Protein AF-A0A6L8DS30-F1 (afdb_monomer_lite)

Secondary structure (DSSP, 8-state):
-HHHHHHHHHHH---TT-EEEETT-TTSHHHHHHHHHHHHHH-SS-HHHHHHHHH-EEEEEESSHHHHHHHHHHHHHTT-SS-EEEES-GGGSPPPS-HHHH-EEEEEE-PPTT-B-SS-SS--TT-----SS--TT--SS---BHHHHHHHHHHHTEEEEEEEEEEEEHHHHH--THHHHHHHHHHHHSEEEEEEEPPTTTTTTT----EEEEEEESSSPPSEEEEEEE-HHHHHHHH---TT-HHHHHHHHHHHHHHH-S--SS----TTEEEEEEEHHHHHHTTS-------SHHHHHHHHHHHHHH-TT-EEEEHHHHEEEEEPBP--GGGEEEGGG--TT--BEE-GGGEETTEEPPP-EEE-S-SS----GGGB--TTPEEEE-EES---EEE-BTTTB-TT-EEBTTEEEEEE-TT--HHHHHHHHHSHHHHHHHHHH-B-SSSEE--HHHHTT-EEEE--HHHHHHHHHTSSSTT--HHHHHHHHHTT----HHHHHHHSHHHHHHHTT-----S-HHHHHHHHHHHHHHHHHHT-SSS---SGGGG-HHHHHHHHHHHHHHHHHTTGGGS-TTHHHHHHHHHHHHHHHHHHHHHTT--SHHHHHHHHHHHHHHHHHHHHHHHHHH---EEEEEESSEEEBTSEEEEEEEEEE-SSS-EEEEEEEEES-S-EEEEEEE-TT-EEEEEEEEEB-S--SEEEEEEEEEEE-TTS-EEEEEEEEEEEEE-TTGGG--------S--S-PPP--GGG--S-HHHHHHHHHHHHS-SS---------TTSSHHHHHHHHTSTTTSTTEEEEEEEGGGS---TTSSS--HHHHHHHHHHHHHHHHHHTT-----TTSPPPPTTS-HHHHHHHHHHHHTTSS-HHHHHHHHHHHHHHHHTTSEEEEEEE-THHHHHHHHTTSS-TTHHHHHHHHHH-

Radius of gyration: 47.08 Å; chains: 1; bounding box: 77×76×149 Å

pLDDT: mean 82.2, std 13.87, range [33.72, 98.19]

Sequence (938 aa):
PVPVADLMVELANPGPGEKVYDPCFGFGGLLVRIARRIQAAAQTDSLAAWGDMQRTGLFGVERDRVSYAIGLCRVLLAGIESPGLALGNALDRALPDSRLSDGFDCVLAVPPWGRKTPHAYRGEPGSTEKTSGGSHGQFVIPSRDTENLFLQHVMANLCPGGRAVVALTDSRLYRSGADRQVRKALLSSYCVDAVVSLPAGAFAPYTNLQASLLLFRYHEPCPNVRFVKISPTAWERVSADGSGNRRRGDLLRSLAALIRRHELTNGTVPQDVEAWDVAVQDLAGRDYELVAKQTGGQALQAELERIVAADASMRIERLDDVAEVHKGLRYERRFTTGTRSAPSNVPGLLRVGDIRDTGIGTPSLYLNGEGKVRPKEDDVLRAGDVVITTSGVVGRVGLISDVGGGVGSLATGNMAIVRARQGLTPHFVAALLRSPTYQNWLSGHARGAIVRHLSIRTLRSVPIPVPPVPVQDRVIGELDGPRGDGLAALARLLGGTATTPLAVWLETPFVARLAAGRPGEESDRIGALSAAAEALLSLVAQSGRGTELASPEASDQRIGTWLEAAHQAASALDGVASIPRGAGRLAVIEVARLRLNEAQHTLDAAEGATVKRLRSFTRAVMRLAEEEVRAMQESVTVGVSVEPAHVVVGIESEVRLRLTNSSAVPLRDLVVETRPAVGNGRIAYLSEGATCDVPLTVRAHDATRALRMVVSWQAHRLDGTAVENEQAIELHVRSTREAVRSGDLGASPYIVGSPVDRQEMFFGRADVIERIQRQVGASTHANVILLEGNRRTGKTSILRQLGNPDALPGWITVDCSLQDAEGEGQKGGISTRNFYRLLARRTGWSLYDAGVETWFPQLPDRTPDRPFKLSFLRALDRAFADEHPFETFEVYMAAAIQAASPRRVLLMLDEFDKLQEGIEAGVTSPQAPENIRHLLQN

Foldseek 3Di:
DQLVLLLQCLLLQDEFQFAEEEAACFLQSSVLNNLVSHVVRLPDPDPVSVVSNLNHAAAYEHADPVRQVNSVVSNVVSVNPDHRYDHHHSLQDDQDPALAPQAGQEYEYEWDAPAFAPAWQDDDPPDPDPDPDTNSHRAPQTGRGRLLSVLSSNVRRHHAFHKYKYKDFLCLQQDDGSSLVSLVVCQQQKAFLEKEWDQQCLPPPVDRGTIIITMITRYGHDQKYKYKYADPVNVCLLPDDDPPDVSNVVSSNLVSCVSRDPDDPDRDDDPRMDMDIDGQVVCVLLSSRRDRFDQLVVVVVVLVVLLCVLPVVKDKDFLVVFKPKAAFDEDDPVQKDFPVLAPPPWAAEQDPVQQDLQAGHEHGMTGNPPDPTDDDPVQFDAQLKWKFFFKAQGQRIHGDHPVRDRGRHGYYRRIMIIHGDPQDGSLLVRLQSLAPSNSSNRQRSWDDDRMTGRDSSSSRGDIDIRDGPVLSVQLNVPAPPSNGRSSVSSSCVRNPPVPLLLNVLCPDPLLVCQLVLNDDPPPPLLVNLQVQLVSLCVSVVVQDDDDPSPDVVVVLVLVVQLSVLQNQLSVLSHCLVVDPLAPSSLVSLVSSLVSLVSSLVSLPPDDDPSSSSSNSNSVSSNVSSVVVNVVLQVPWDKDWDKPPLADEAADWDKIKTKIFGQGSFKWAFKWKAKVVGQDIDTDGIAGHRGIDIGIGTDHHHDQDQKDKMKMKIWTATPVRDIDIDIDIGIRGYDYPPPVPDDDDDDDDDQADDDADQDPVPDDDCVVVLVVVQCVVPDPDLPLDDDDDDDPRNRPVNSLSVCCDCVSHPLEQEQDQELVPFDADPPAAAHAQLSVLLSSLLSLQVSCVVVVFHFAQPVDDDDDPPDDRSVSRNVRSCVLSPDPCNLVSSLSRVVRSQVRSPPGGYHYDYPDCVRQVSCVVRVRYDPCVVVSVVVSSND

Structure (mmCIF, N/CA/C/O backbone):
data_AF-A0A6L8DS30-F1
#
_entry.id   AF-A0A6L8DS30-F1
#
loop_
_atom_site.group_PDB
_atom_site.id
_atom_site.type_symbol
_atom_site.label_atom_id
_atom_site.label_alt_id
_atom_site.label_comp_id
_atom_site.label_asym_id
_atom_site.label_entity_id
_atom_site.label_seq_id
_atom_site.pdbx_PDB_ins_code
_atom_site.Cartn_x
_atom_site.Cartn_y
_atom_site.Cartn_z
_atom_site.occupancy
_atom_site.B_iso_or_equiv
_atom_site.auth_seq_id
_atom_site.auth_comp_id
_atom_site.auth_asym_id
_atom_site.auth_atom_id
_atom_site.pdbx_PDB_model_num
ATOM 1 N N . PRO A 1 1 ? 26.486 0.287 -23.763 1.00 88.75 1 PRO A N 1
ATOM 2 C CA . PRO A 1 1 ? 27.167 -0.082 -22.495 1.00 88.75 1 PRO A CA 1
ATOM 3 C C . PRO A 1 1 ? 27.360 -1.596 -22.398 1.00 88.75 1 PRO A C 1
ATOM 5 O O . PRO A 1 1 ? 26.586 -2.334 -23.003 1.00 88.75 1 PRO A O 1
ATOM 8 N N . VAL A 1 2 ? 28.365 -2.048 -21.644 1.00 89.25 2 VAL A N 1
ATOM 9 C CA . VAL A 1 2 ? 28.693 -3.475 -21.490 1.00 89.25 2 VAL A CA 1
ATOM 10 C C . VAL A 1 2 ? 27.540 -4.300 -20.891 1.00 89.25 2 VAL A C 1
ATOM 12 O O . VAL A 1 2 ? 27.145 -5.261 -21.550 1.00 89.25 2 VAL A O 1
ATOM 15 N N . PRO A 1 3 ? 26.940 -3.927 -19.742 1.00 89.56 3 PRO A N 1
ATOM 16 C CA . PRO A 1 3 ? 25.871 -4.725 -19.131 1.00 89.56 3 PRO A CA 1
ATOM 17 C C . PRO A 1 3 ? 24.619 -4.843 -20.004 1.00 89.56 3 PRO A C 1
ATOM 19 O O . PRO A 1 3 ? 24.019 -5.910 -20.084 1.00 89.56 3 PRO A O 1
ATOM 22 N N . VAL A 1 4 ? 24.269 -3.770 -20.722 1.00 92.50 4 VAL A N 1
ATOM 23 C CA . VAL A 1 4 ? 23.162 -3.774 -21.692 1.00 92.50 4 VAL A CA 1
ATOM 24 C C . VAL A 1 4 ? 23.436 -4.758 -22.825 1.00 92.50 4 VAL A C 1
ATOM 26 O O . VAL A 1 4 ? 22.573 -5.565 -23.148 1.00 92.50 4 VAL A O 1
ATOM 29 N N . ALA A 1 5 ? 24.635 -4.716 -23.412 1.00 93.38 5 ALA A N 1
ATOM 30 C CA . ALA A 1 5 ? 24.988 -5.608 -24.510 1.00 93.38 5 ALA A CA 1
ATOM 31 C C . ALA A 1 5 ? 25.017 -7.081 -24.063 1.00 93.38 5 ALA A C 1
ATOM 33 O O . ALA A 1 5 ? 24.558 -7.941 -24.804 1.00 93.38 5 ALA A O 1
ATOM 34 N N . ASP A 1 6 ? 25.486 -7.365 -22.843 1.00 91.31 6 ASP A N 1
ATOM 35 C CA . ASP A 1 6 ? 25.425 -8.711 -22.256 1.00 91.31 6 ASP A CA 1
ATOM 36 C C . ASP A 1 6 ? 23.990 -9.213 -22.099 1.00 91.31 6 ASP A C 1
ATOM 38 O O . ASP A 1 6 ? 23.677 -10.325 -22.517 1.00 91.31 6 ASP A O 1
ATOM 42 N N . LEU A 1 7 ? 23.101 -8.379 -21.554 1.00 91.81 7 LEU A N 1
ATOM 43 C CA . LEU A 1 7 ? 21.691 -8.730 -21.422 1.00 91.81 7 LEU A CA 1
ATOM 44 C C . LEU A 1 7 ? 21.035 -8.941 -22.792 1.00 91.81 7 LEU A C 1
ATOM 46 O O . LEU A 1 7 ? 20.341 -9.933 -22.981 1.00 91.81 7 LEU A O 1
ATOM 50 N N . MET A 1 8 ? 21.279 -8.056 -23.763 1.00 95.38 8 MET A N 1
ATOM 51 C CA . MET A 1 8 ? 20.745 -8.204 -25.120 1.00 95.38 8 MET A CA 1
ATOM 52 C C . MET A 1 8 ? 21.190 -9.517 -25.772 1.00 95.38 8 MET A C 1
ATOM 54 O O . MET A 1 8 ? 20.366 -10.196 -26.377 1.00 95.38 8 MET A O 1
ATOM 58 N N . VAL A 1 9 ? 22.465 -9.895 -25.628 1.00 94.12 9 VAL A N 1
ATOM 59 C CA . VAL A 1 9 ? 23.006 -11.144 -26.184 1.00 94.12 9 VAL A CA 1
ATOM 60 C C . VAL A 1 9 ? 22.446 -12.372 -25.473 1.00 94.12 9 VAL A C 1
ATOM 62 O O . VAL A 1 9 ? 22.110 -13.340 -26.145 1.00 94.12 9 VAL A O 1
ATOM 65 N N . GLU A 1 10 ? 22.283 -12.351 -24.150 1.00 91.62 10 GLU A N 1
ATOM 66 C CA . GLU A 1 10 ? 21.657 -13.469 -23.428 1.00 91.62 10 GLU A CA 1
ATOM 67 C C . GLU A 1 10 ? 20.163 -13.622 -23.751 1.00 91.62 10 GLU A C 1
ATOM 69 O O . GLU A 1 10 ? 19.659 -14.744 -23.833 1.00 91.62 10 GLU A O 1
ATOM 74 N N . LEU A 1 11 ? 19.456 -12.513 -23.988 1.00 91.94 11 LEU A N 1
ATOM 75 C CA . LEU A 1 11 ? 18.056 -12.522 -24.417 1.00 91.94 11 LEU A CA 1
ATOM 76 C C . LEU A 1 11 ? 17.896 -13.033 -25.844 1.00 91.94 11 LEU A C 1
ATOM 78 O O . LEU A 1 11 ? 17.032 -13.868 -26.108 1.00 91.94 11 LEU A O 1
ATOM 82 N N . ALA A 1 12 ? 18.752 -12.556 -26.744 1.00 92.81 12 ALA A N 1
ATOM 83 C CA . ALA A 1 12 ? 18.797 -13.026 -28.114 1.00 92.81 12 ALA A CA 1
ATOM 84 C C . ALA A 1 12 ? 19.271 -14.480 -28.183 1.00 92.81 12 ALA A C 1
ATOM 86 O O . ALA A 1 12 ? 18.795 -15.224 -29.018 1.00 92.81 12 ALA A O 1
ATOM 87 N N . ASN A 1 13 ? 20.170 -14.925 -27.305 1.00 91.12 13 ASN A N 1
ATOM 88 C CA . ASN A 1 13 ? 20.714 -16.284 -27.292 1.00 91.12 13 ASN A CA 1
ATOM 89 C C . ASN A 1 13 ? 21.159 -16.769 -28.691 1.00 91.12 13 ASN A C 1
ATOM 91 O O . ASN A 1 13 ? 20.614 -17.765 -29.169 1.00 91.12 13 ASN A O 1
ATOM 95 N N . PRO A 1 14 ? 22.067 -16.057 -29.388 1.00 91.50 14 PRO A N 1
ATOM 96 C CA . PRO A 1 14 ? 22.549 -16.474 -30.703 1.00 91.50 14 PRO A CA 1
ATOM 97 C C . PRO A 1 14 ? 23.284 -17.819 -30.613 1.00 91.50 14 PRO A C 1
ATOM 99 O O . PRO A 1 14 ? 24.037 -18.056 -29.660 1.00 91.50 14 PRO A O 1
ATOM 102 N N . GLY A 1 15 ? 23.044 -18.691 -31.588 1.00 86.81 15 GLY A N 1
ATOM 103 C CA . GLY A 1 15 ? 23.588 -20.044 -31.664 1.00 86.81 15 GLY A CA 1
ATOM 104 C C . GLY A 1 15 ? 24.533 -20.264 -32.853 1.00 86.81 15 GLY A C 1
ATOM 105 O O . GLY A 1 15 ? 24.558 -19.454 -33.781 1.00 86.81 15 GLY A O 1
ATOM 106 N N . PRO A 1 16 ? 25.317 -21.358 -32.839 1.00 85.94 16 PRO A N 1
ATOM 107 C CA . PRO A 1 16 ? 26.099 -21.784 -33.998 1.00 85.94 16 PRO A CA 1
ATOM 108 C C . PRO A 1 16 ? 25.203 -22.062 -35.217 1.00 85.94 16 PRO A C 1
ATOM 110 O O . PRO A 1 16 ? 24.123 -22.628 -35.076 1.00 85.94 16 PRO A O 1
ATOM 113 N N . GLY A 1 17 ? 25.660 -21.668 -36.405 1.00 86.12 17 GLY A N 1
ATOM 114 C CA . GLY A 1 17 ? 24.971 -21.858 -37.686 1.00 86.12 17 GLY A CA 1
ATOM 115 C C . GLY A 1 17 ? 23.970 -20.757 -38.059 1.00 86.12 17 GLY A C 1
ATOM 116 O O . GLY A 1 17 ? 23.513 -20.727 -39.198 1.00 86.12 17 GLY A O 1
ATOM 117 N N . GLU A 1 18 ? 23.653 -19.833 -37.148 1.00 91.38 18 GLU A N 1
ATOM 118 C CA . GLU A 1 18 ? 22.703 -18.741 -37.398 1.00 91.38 18 GLU A CA 1
ATOM 119 C C . GLU A 1 18 ? 23.333 -17.571 -38.178 1.00 91.38 18 GLU A C 1
ATOM 121 O O . GLU A 1 18 ? 24.512 -17.238 -38.010 1.00 91.38 18 GLU A O 1
ATOM 126 N N . LYS A 1 19 ? 22.526 -16.881 -38.994 1.00 94.25 19 LYS A N 1
ATOM 127 C CA . LYS A 1 19 ? 22.856 -15.566 -39.554 1.00 94.25 19 LYS A CA 1
ATOM 128 C C . LYS A 1 19 ? 22.474 -14.478 -38.548 1.00 94.25 19 LYS A C 1
ATOM 130 O O . LYS A 1 19 ? 21.291 -14.215 -38.321 1.00 94.25 19 LYS A O 1
ATOM 135 N N . VAL A 1 20 ? 23.474 -13.819 -37.967 1.00 95.88 20 VAL A N 1
ATOM 136 C CA . VAL A 1 20 ? 23.291 -12.775 -36.949 1.00 95.88 20 VAL A CA 1
ATOM 137 C C . VAL A 1 20 ? 23.636 -11.400 -37.514 1.00 95.88 20 VAL A C 1
ATOM 139 O O . VAL A 1 20 ? 24.689 -11.235 -38.124 1.00 95.88 20 VAL A O 1
ATOM 142 N N . TYR A 1 21 ? 22.782 -10.401 -37.293 1.00 97.00 21 TYR A N 1
ATOM 143 C CA . TYR A 1 21 ? 22.909 -9.072 -37.898 1.00 97.00 21 TYR A CA 1
ATOM 144 C C . TYR A 1 21 ? 22.807 -7.918 -36.893 1.00 97.00 21 TYR A C 1
ATOM 146 O O . TYR A 1 21 ? 21.920 -7.901 -36.040 1.00 97.00 21 TYR A O 1
ATOM 154 N N . ASP A 1 22 ? 23.687 -6.921 -37.037 1.00 97.62 22 ASP A N 1
ATOM 155 C CA . ASP A 1 22 ? 23.589 -5.612 -36.375 1.00 97.62 22 ASP A CA 1
ATOM 156 C C . ASP A 1 22 ? 23.603 -4.469 -37.420 1.00 97.62 22 ASP A C 1
ATOM 158 O O . ASP A 1 22 ? 24.645 -4.183 -38.026 1.00 97.62 22 ASP A O 1
ATOM 162 N N . PRO A 1 23 ? 22.466 -3.787 -37.666 1.00 96.19 23 PRO A N 1
ATOM 163 C CA . PRO A 1 23 ? 22.357 -2.744 -38.687 1.00 96.19 23 PRO A CA 1
ATOM 164 C C . PRO A 1 23 ? 23.075 -1.434 -38.327 1.00 96.19 23 PRO A C 1
ATOM 166 O O . PRO A 1 23 ? 23.103 -0.517 -39.147 1.00 96.19 23 PRO A O 1
ATOM 169 N N . CYS A 1 24 ? 23.603 -1.301 -37.111 1.00 95.31 24 CYS A N 1
ATOM 170 C CA . CYS A 1 24 ? 24.229 -0.077 -36.620 1.00 95.31 24 CYS A CA 1
ATOM 171 C C . CYS A 1 24 ? 25.303 -0.400 -35.571 1.00 95.31 24 CYS A C 1
ATOM 173 O O . CYS A 1 24 ? 25.217 0.035 -34.419 1.00 95.31 24 CYS A O 1
ATOM 175 N N . PHE A 1 25 ? 26.310 -1.183 -35.965 1.00 95.88 25 PHE A N 1
ATOM 176 C CA . PHE A 1 25 ? 27.198 -1.842 -35.002 1.00 95.88 25 PHE A CA 1
ATOM 177 C C . PHE A 1 25 ? 28.193 -0.920 -34.281 1.00 95.88 25 PHE A C 1
ATOM 179 O O . PHE A 1 25 ? 28.847 -1.351 -33.320 1.00 95.88 25 PHE A O 1
ATOM 186 N N . GLY A 1 26 ? 28.349 0.336 -34.711 1.00 94.44 26 GLY A N 1
ATOM 187 C CA . GLY A 1 26 ? 29.249 1.306 -34.094 1.00 94.44 26 GLY A CA 1
ATOM 188 C C . GLY A 1 26 ? 30.682 0.786 -34.029 1.00 94.44 26 GLY A C 1
ATOM 189 O O . GLY A 1 26 ? 31.257 0.347 -35.016 1.00 94.44 26 GLY A O 1
ATOM 190 N N . PHE A 1 27 ? 31.265 0.779 -32.829 1.00 94.69 27 PHE A N 1
ATOM 191 C CA . PHE A 1 27 ? 32.606 0.232 -32.592 1.00 94.69 27 PHE A CA 1
ATOM 192 C C . PHE A 1 27 ? 32.640 -1.305 -32.435 1.00 94.69 27 PHE A C 1
ATOM 194 O O . PHE A 1 27 ? 33.580 -1.830 -31.838 1.00 94.69 27 PHE A O 1
ATOM 201 N N . GLY A 1 28 ? 31.599 -2.037 -32.842 1.00 93.69 28 GLY A N 1
ATOM 202 C CA . GLY A 1 28 ? 31.545 -3.507 -32.817 1.00 93.69 28 GLY A CA 1
ATOM 203 C C . GLY A 1 28 ? 31.420 -4.140 -31.425 1.00 93.69 28 GLY A C 1
ATOM 204 O O . GLY A 1 28 ? 31.635 -5.338 -31.268 1.00 93.69 28 GLY A O 1
ATOM 205 N N . GLY A 1 29 ? 31.084 -3.365 -30.389 1.00 92.75 29 GLY A N 1
ATOM 206 C CA . GLY A 1 29 ? 31.025 -3.871 -29.010 1.00 92.75 29 GLY A CA 1
ATOM 207 C C . GLY A 1 29 ? 29.966 -4.960 -28.791 1.00 92.75 29 GLY A C 1
ATOM 208 O O . GLY A 1 29 ? 30.199 -5.888 -28.017 1.00 92.75 29 GLY A O 1
ATOM 209 N N . LEU A 1 30 ? 28.824 -4.859 -29.479 1.00 94.81 30 LEU A N 1
ATOM 210 C CA . LEU A 1 30 ? 27.757 -5.862 -29.444 1.00 94.81 30 LEU A CA 1
ATOM 211 C C . LEU A 1 30 ? 28.148 -7.113 -30.244 1.00 94.81 30 LEU A C 1
ATOM 213 O O . LEU A 1 30 ? 28.069 -8.221 -29.718 1.00 94.81 30 LEU A O 1
ATOM 217 N N . LEU A 1 31 ? 28.683 -6.924 -31.455 1.00 94.75 31 LEU A N 1
ATOM 218 C CA . LEU A 1 31 ? 29.189 -7.996 -32.321 1.00 94.75 31 LEU A CA 1
ATOM 219 C C . LEU A 1 31 ? 30.253 -8.870 -31.640 1.00 94.75 31 LEU A C 1
ATOM 221 O O . LEU A 1 31 ? 30.187 -10.092 -31.724 1.00 94.75 31 LEU A O 1
ATOM 225 N N . VAL A 1 32 ? 31.191 -8.277 -30.894 1.00 94.25 32 VAL A N 1
ATOM 226 C CA . VAL A 1 32 ? 32.193 -9.042 -30.124 1.00 94.25 32 VAL A CA 1
ATOM 227 C C . VAL A 1 32 ? 31.543 -9.939 -29.067 1.00 94.25 32 VAL A C 1
ATOM 229 O O . VAL A 1 32 ? 32.004 -11.054 -28.829 1.00 94.25 32 VAL A O 1
ATOM 232 N N . ARG A 1 33 ? 30.481 -9.473 -28.402 1.00 92.94 33 ARG A N 1
ATOM 233 C CA . ARG A 1 33 ? 29.777 -10.271 -27.384 1.00 92.94 33 ARG A CA 1
ATOM 234 C C . ARG A 1 33 ? 28.965 -11.394 -28.009 1.00 92.94 33 ARG A C 1
ATOM 236 O O . ARG A 1 33 ? 28.977 -12.497 -27.474 1.00 92.94 33 ARG A O 1
ATOM 243 N N . ILE A 1 34 ? 28.336 -11.127 -29.153 1.00 93.06 34 ILE A N 1
ATOM 244 C CA . ILE A 1 34 ? 27.679 -12.145 -29.978 1.00 93.06 34 ILE A CA 1
ATOM 245 C C . ILE A 1 34 ? 28.692 -13.237 -30.347 1.00 93.06 34 ILE A C 1
ATOM 247 O O . ILE A 1 34 ? 28.461 -14.400 -30.031 1.00 93.06 34 ILE A O 1
ATOM 251 N N . ALA A 1 35 ? 29.847 -12.861 -30.908 1.00 90.69 35 ALA A N 1
ATOM 252 C CA . ALA A 1 35 ? 30.904 -13.800 -31.285 1.00 90.69 35 ALA A CA 1
ATOM 253 C C . ALA A 1 35 ? 31.346 -14.684 -30.106 1.00 90.69 35 ALA A C 1
ATOM 255 O O . ALA A 1 35 ? 31.346 -15.909 -30.210 1.00 90.69 35 ALA A O 1
ATOM 256 N N . ARG A 1 36 ? 31.623 -14.077 -28.944 1.00 89.50 36 ARG A N 1
ATOM 257 C CA . ARG A 1 36 ? 32.000 -14.810 -27.722 1.00 89.50 36 ARG A CA 1
ATOM 258 C C . ARG A 1 36 ? 30.912 -15.767 -27.239 1.00 89.50 36 ARG A C 1
ATOM 260 O O . ARG A 1 36 ? 31.226 -16.854 -26.763 1.00 89.50 36 ARG A O 1
ATOM 267 N N . ARG A 1 37 ? 29.638 -15.378 -27.338 1.00 88.31 37 ARG A N 1
ATOM 268 C CA . ARG A 1 37 ? 28.508 -16.220 -26.925 1.00 88.31 37 ARG A CA 1
ATOM 269 C C . ARG A 1 37 ? 28.344 -17.441 -27.826 1.00 88.31 37 ARG A C 1
ATOM 271 O O . ARG A 1 37 ? 28.063 -18.524 -27.313 1.00 88.31 37 ARG A O 1
ATOM 278 N N . ILE A 1 38 ? 28.535 -17.263 -29.131 1.00 87.12 38 ILE A N 1
ATOM 279 C CA . ILE A 1 38 ? 28.475 -18.341 -30.125 1.00 87.12 38 ILE A CA 1
ATOM 280 C C . ILE A 1 38 ? 29.647 -19.304 -29.923 1.00 87.12 38 ILE A C 1
ATOM 282 O O . ILE A 1 38 ? 29.434 -20.509 -29.832 1.00 87.12 38 ILE A O 1
ATOM 286 N N . GLN A 1 39 ? 30.862 -18.780 -29.732 1.00 83.62 39 GLN A N 1
ATOM 287 C CA . GLN A 1 39 ? 32.039 -19.587 -29.395 1.00 83.62 39 GLN A CA 1
ATOM 288 C C . GLN A 1 39 ? 31.836 -20.396 -28.111 1.00 83.62 39 GLN A C 1
ATOM 290 O O . GLN A 1 39 ? 32.133 -21.584 -28.087 1.00 83.62 39 GLN A O 1
ATOM 295 N N . ALA A 1 40 ? 31.294 -19.785 -27.053 1.00 83.25 40 ALA A N 1
ATOM 296 C CA . ALA A 1 40 ? 31.001 -20.486 -25.803 1.00 83.25 40 ALA A CA 1
ATOM 297 C C . ALA A 1 40 ? 29.944 -21.593 -25.974 1.00 83.25 40 ALA A C 1
ATOM 299 O O . ALA A 1 40 ? 30.040 -22.629 -25.326 1.00 83.25 40 ALA A O 1
ATOM 300 N N . ALA A 1 41 ? 28.955 -21.401 -26.852 1.00 77.44 41 ALA A N 1
ATOM 301 C CA . ALA A 1 41 ? 27.961 -22.427 -27.174 1.00 77.44 41 ALA A CA 1
ATOM 302 C C . ALA A 1 41 ? 28.543 -23.580 -28.016 1.00 77.44 41 ALA A C 1
ATOM 304 O O . ALA A 1 41 ? 28.059 -24.705 -27.927 1.00 77.44 41 ALA A O 1
ATOM 305 N N . ALA A 1 42 ? 29.589 -23.309 -28.801 1.00 73.50 42 ALA A N 1
ATOM 306 C CA . ALA A 1 42 ? 30.270 -24.287 -29.645 1.00 73.50 42 ALA A CA 1
ATOM 307 C C . ALA A 1 42 ? 31.332 -25.134 -28.908 1.00 73.50 42 ALA A C 1
ATOM 309 O O . ALA A 1 42 ? 31.835 -26.084 -29.493 1.00 73.50 42 ALA A O 1
ATOM 310 N N . GLN A 1 43 ? 31.653 -24.850 -27.635 1.00 64.50 43 GLN A N 1
ATOM 311 C CA . GLN A 1 43 ? 32.647 -25.576 -26.808 1.00 64.50 43 GLN A CA 1
ATOM 312 C C . GLN A 1 43 ? 32.230 -27.007 -26.391 1.00 64.50 43 GLN A C 1
ATOM 314 O O . GLN A 1 43 ? 32.706 -27.537 -25.391 1.00 64.50 43 GLN A O 1
ATOM 319 N N . THR A 1 44 ? 31.340 -27.653 -27.139 1.00 58.22 44 THR A N 1
ATOM 320 C CA . THR A 1 44 ? 31.147 -29.106 -27.051 1.00 58.22 44 THR A CA 1
ATOM 321 C C . THR A 1 44 ? 32.191 -29.772 -27.953 1.00 58.22 44 THR A C 1
ATOM 323 O O . THR A 1 44 ? 32.364 -29.326 -29.082 1.00 58.22 44 THR A O 1
ATOM 326 N N . ASP A 1 45 ? 32.886 -30.819 -27.486 1.00 55.62 45 ASP A N 1
ATOM 327 C CA . ASP A 1 45 ? 34.019 -31.500 -28.168 1.00 55.62 45 ASP A CA 1
ATOM 328 C C . ASP A 1 45 ? 33.659 -32.218 -29.499 1.00 55.62 45 ASP A C 1
ATOM 330 O O . ASP A 1 45 ? 34.281 -33.206 -29.891 1.00 55.62 45 ASP A O 1
ATOM 334 N N . SER A 1 46 ? 32.636 -31.763 -30.225 1.00 65.50 46 SER A N 1
ATOM 335 C CA . SER A 1 46 ? 32.218 -32.343 -31.499 1.00 65.50 46 SER A CA 1
ATOM 336 C C . SER A 1 46 ? 32.744 -31.538 -32.693 1.00 65.50 46 SER A C 1
ATOM 338 O O . SER A 1 46 ? 32.595 -30.317 -32.769 1.00 65.50 46 SER A O 1
ATOM 340 N N . LEU A 1 47 ? 33.287 -32.241 -33.693 1.00 66.19 47 LEU A N 1
ATOM 341 C CA . LEU A 1 47 ? 33.644 -31.666 -35.000 1.00 66.19 47 LEU A CA 1
ATOM 342 C C . LEU A 1 47 ? 32.457 -30.955 -35.680 1.00 66.19 47 LEU A C 1
ATOM 344 O O . LEU A 1 47 ? 32.658 -29.991 -36.417 1.00 66.19 47 LEU A O 1
ATOM 348 N N . ALA A 1 48 ? 31.225 -31.404 -35.415 1.00 67.44 48 ALA A N 1
ATOM 349 C CA . ALA A 1 48 ? 30.007 -30.777 -35.921 1.00 67.44 48 ALA A CA 1
ATOM 350 C C . ALA A 1 48 ? 29.816 -29.357 -35.362 1.00 67.44 48 ALA A C 1
ATOM 352 O O . ALA A 1 48 ? 29.617 -28.428 -36.143 1.00 67.44 48 ALA A O 1
ATOM 353 N N . ALA A 1 49 ? 29.982 -29.172 -34.047 1.00 65.31 49 ALA A N 1
ATOM 354 C CA . ALA A 1 49 ? 29.861 -27.869 -33.389 1.00 65.31 49 ALA A CA 1
ATOM 355 C C . ALA A 1 49 ? 30.908 -26.859 -33.888 1.00 65.31 49 ALA A C 1
ATOM 357 O O . ALA A 1 49 ? 30.600 -25.680 -34.076 1.00 65.31 49 ALA A O 1
ATOM 358 N N . TRP A 1 50 ? 32.129 -27.322 -34.175 1.00 66.75 50 TRP A N 1
ATOM 359 C CA . TRP A 1 50 ? 33.170 -26.482 -34.774 1.00 66.75 50 TRP A CA 1
ATOM 360 C C . TRP A 1 50 ? 32.820 -26.069 -36.213 1.00 66.75 50 TRP A C 1
ATOM 362 O O . TRP A 1 50 ? 32.991 -24.909 -36.590 1.00 66.75 50 TRP A O 1
ATOM 372 N N . GLY A 1 51 ? 32.254 -26.988 -37.003 1.00 68.50 51 GLY A N 1
ATOM 373 C CA . GLY A 1 51 ? 31.745 -26.695 -38.344 1.00 68.50 51 GLY A CA 1
ATOM 374 C C . GLY A 1 51 ? 30.563 -25.716 -38.349 1.00 68.50 51 GLY A C 1
ATOM 375 O O . GLY A 1 51 ? 30.525 -24.818 -39.186 1.00 68.50 51 GLY A O 1
ATOM 376 N N . ASP A 1 52 ? 29.620 -25.844 -37.412 1.00 70.06 52 ASP A N 1
ATOM 377 C CA . ASP A 1 52 ? 28.500 -24.904 -37.248 1.00 70.06 52 ASP A CA 1
ATOM 378 C C . ASP A 1 52 ? 28.965 -23.507 -36.822 1.00 70.06 52 ASP A C 1
ATOM 380 O O . ASP A 1 52 ? 28.459 -22.496 -37.313 1.00 70.06 52 ASP A O 1
ATOM 384 N N . MET A 1 53 ? 29.978 -23.426 -35.956 1.00 71.62 53 MET A N 1
ATOM 385 C CA . MET A 1 53 ? 30.598 -22.152 -35.590 1.00 71.62 53 MET A CA 1
ATOM 386 C C . MET A 1 53 ? 31.169 -21.441 -36.826 1.00 71.62 53 MET A C 1
ATOM 388 O O . MET A 1 53 ? 30.882 -20.265 -37.027 1.00 71.62 53 MET A O 1
ATOM 392 N N . GLN A 1 54 ? 31.897 -22.157 -37.689 1.00 69.00 54 GLN A N 1
ATOM 393 C CA . GLN A 1 54 ? 32.455 -21.603 -38.933 1.00 69.00 54 GLN A CA 1
ATOM 394 C C . GLN A 1 54 ? 31.379 -21.202 -39.957 1.00 69.00 54 GLN A C 1
ATOM 396 O O . GLN A 1 54 ? 31.579 -20.276 -40.738 1.00 69.00 54 GLN A O 1
ATOM 401 N N . ARG A 1 55 ? 30.217 -21.870 -39.948 1.00 71.75 55 ARG A N 1
ATOM 402 C CA . ARG A 1 55 ? 29.061 -21.518 -40.794 1.00 71.75 55 ARG A CA 1
ATOM 403 C C . ARG A 1 55 ? 28.269 -20.310 -40.292 1.00 71.75 55 ARG A C 1
ATOM 405 O O . ARG A 1 55 ? 27.456 -19.774 -41.041 1.00 71.75 55 ARG A O 1
ATOM 412 N N . THR A 1 56 ? 28.475 -19.894 -39.045 1.00 78.44 56 THR A N 1
ATOM 413 C CA . THR A 1 56 ? 27.755 -18.763 -38.452 1.00 78.44 56 THR A CA 1
ATOM 414 C C . THR A 1 56 ? 28.124 -17.479 -39.189 1.00 78.44 56 THR A C 1
ATOM 416 O O . THR A 1 56 ? 29.276 -17.045 -39.170 1.00 78.44 56 THR A O 1
ATOM 419 N N . GLY A 1 57 ? 27.140 -16.830 -39.808 1.00 87.12 57 GLY A N 1
ATOM 420 C CA . GLY A 1 57 ? 27.362 -15.574 -40.515 1.00 87.12 57 GLY A CA 1
ATOM 421 C C . GLY A 1 57 ? 27.124 -14.383 -39.595 1.00 87.12 57 GLY A C 1
ATOM 422 O O . GLY A 1 57 ? 25.986 -14.133 -39.207 1.00 87.12 57 GLY A O 1
ATOM 423 N N . LEU A 1 58 ? 28.174 -13.625 -39.266 1.00 93.25 58 LEU A N 1
ATOM 424 C CA . LEU A 1 58 ? 28.053 -12.380 -38.502 1.00 93.25 58 LEU A CA 1
ATOM 425 C C . LEU A 1 58 ? 28.081 -11.173 -39.443 1.00 93.25 58 LEU A C 1
ATOM 427 O O . LEU A 1 58 ? 29.109 -10.882 -40.052 1.00 93.25 58 LEU A O 1
ATOM 431 N N . PHE A 1 59 ? 26.963 -10.461 -39.541 1.00 95.38 59 PHE A N 1
ATOM 432 C CA . PHE A 1 59 ? 26.745 -9.362 -40.475 1.00 95.38 59 PHE A CA 1
ATOM 433 C C . PHE A 1 59 ? 26.554 -8.035 -39.750 1.00 95.38 59 PHE A C 1
ATOM 435 O O . PHE A 1 59 ? 26.023 -7.971 -38.639 1.00 95.38 59 PHE A O 1
ATOM 442 N N . GLY A 1 60 ? 26.915 -6.940 -40.411 1.00 96.06 60 GLY A N 1
ATOM 443 C CA . GLY A 1 60 ? 26.635 -5.627 -39.856 1.00 96.06 60 GLY A CA 1
ATOM 444 C C . GLY A 1 60 ? 26.891 -4.469 -40.799 1.00 96.06 60 GLY A C 1
ATOM 445 O O . GLY A 1 60 ? 27.617 -4.580 -41.788 1.00 96.06 60 GLY A O 1
ATOM 446 N N . VAL A 1 61 ? 26.280 -3.332 -40.480 1.00 96.19 61 VAL A N 1
ATOM 447 C CA . VAL A 1 61 ? 26.472 -2.079 -41.214 1.00 96.19 61 VAL A CA 1
ATOM 448 C C . VAL A 1 61 ? 26.859 -0.963 -40.256 1.00 96.19 61 VAL A C 1
ATOM 450 O O . VAL A 1 61 ? 26.267 -0.820 -39.189 1.00 96.19 61 VAL A O 1
ATOM 453 N N . GLU A 1 62 ? 27.846 -0.163 -40.646 1.00 96.75 62 GLU A N 1
ATOM 454 C CA . GLU A 1 62 ? 28.222 1.053 -39.927 1.00 96.75 62 GLU A CA 1
ATOM 455 C C . GLU A 1 62 ? 28.477 2.177 -40.928 1.00 96.75 62 GLU A C 1
ATOM 457 O O . GLU A 1 62 ? 29.102 1.972 -41.968 1.00 96.75 62 GLU A O 1
ATOM 462 N N . ARG A 1 63 ? 27.969 3.371 -40.618 1.00 93.00 63 ARG A N 1
ATOM 463 C CA . ARG A 1 63 ? 28.027 4.543 -41.493 1.00 93.00 63 ARG A CA 1
ATOM 464 C C . ARG A 1 63 ? 29.330 5.314 -41.325 1.00 93.00 63 ARG A C 1
ATOM 466 O O . ARG A 1 63 ? 29.840 5.869 -42.295 1.00 93.00 63 ARG A O 1
ATOM 473 N N . ASP A 1 64 ? 29.837 5.398 -40.100 1.00 95.00 64 ASP A N 1
ATOM 474 C CA . ASP A 1 64 ? 31.069 6.106 -39.782 1.00 95.00 64 ASP A CA 1
ATOM 475 C C . ASP A 1 64 ? 32.311 5.256 -40.094 1.00 95.00 64 ASP A C 1
ATOM 477 O O . ASP A 1 64 ? 32.465 4.137 -39.609 1.00 95.00 64 ASP A O 1
ATOM 481 N N . ARG A 1 65 ? 33.235 5.807 -40.892 1.00 96.50 65 ARG A N 1
ATOM 482 C CA . ARG A 1 65 ? 34.424 5.086 -41.382 1.00 96.50 65 ARG A CA 1
ATOM 483 C C . ARG A 1 65 ? 35.351 4.621 -40.261 1.00 96.50 65 ARG A C 1
ATOM 485 O O . ARG A 1 65 ? 35.904 3.527 -40.341 1.00 96.50 65 ARG A O 1
ATOM 492 N N . VAL A 1 66 ? 35.530 5.450 -39.233 1.00 97.06 66 VAL A N 1
ATOM 493 C CA . VAL A 1 66 ? 36.427 5.148 -38.109 1.00 97.06 66 VAL A CA 1
ATOM 494 C C . VAL A 1 66 ? 35.813 4.061 -37.233 1.00 97.06 66 VAL A C 1
ATOM 496 O O . VAL A 1 66 ? 36.476 3.076 -36.907 1.00 97.06 66 VAL A O 1
ATOM 499 N N . SER A 1 67 ? 34.528 4.200 -36.910 1.00 96.56 67 SER A N 1
ATOM 500 C CA . SER A 1 67 ? 33.770 3.210 -36.143 1.00 96.56 67 SER A CA 1
ATOM 501 C C . SER A 1 67 ? 33.746 1.853 -36.849 1.00 96.56 67 SER A C 1
ATOM 503 O O . SER A 1 67 ? 34.041 0.839 -36.215 1.00 96.56 67 SER A O 1
ATOM 505 N N . TYR A 1 68 ? 33.527 1.851 -38.171 1.00 97.75 68 TYR A N 1
ATOM 506 C CA . TYR A 1 68 ? 33.597 0.660 -39.018 1.00 97.75 68 TYR A CA 1
ATOM 507 C C . TYR A 1 68 ? 34.946 -0.060 -38.892 1.00 97.75 68 TYR A C 1
ATOM 509 O O . TYR A 1 68 ? 34.977 -1.251 -38.584 1.00 97.75 68 TYR A O 1
ATOM 517 N N . ALA A 1 69 ? 36.060 0.657 -39.079 1.00 97.19 69 ALA A N 1
ATOM 518 C CA . ALA A 1 69 ? 37.398 0.068 -39.011 1.00 97.19 69 ALA A CA 1
ATOM 519 C C . ALA A 1 69 ? 37.691 -0.530 -37.623 1.00 97.19 69 ALA A C 1
ATOM 521 O O . ALA A 1 69 ? 38.181 -1.654 -37.520 1.00 97.19 69 ALA A O 1
ATOM 522 N N . ILE A 1 70 ? 37.328 0.182 -36.549 1.00 97.50 70 ILE A N 1
ATOM 523 C CA . ILE A 1 70 ? 37.483 -0.304 -35.169 1.00 97.50 70 ILE A CA 1
ATOM 524 C C . ILE A 1 70 ? 36.634 -1.559 -34.927 1.00 97.50 70 ILE A C 1
ATOM 526 O O . ILE A 1 70 ? 37.113 -2.517 -34.316 1.00 97.50 70 ILE A O 1
ATOM 530 N N . GLY A 1 71 ? 35.379 -1.558 -35.380 1.00 95.88 71 GLY A N 1
ATOM 531 C CA . GLY A 1 71 ? 34.474 -2.693 -35.233 1.00 95.88 71 GLY A CA 1
ATOM 532 C C . GLY A 1 71 ? 34.960 -3.928 -35.987 1.00 95.88 71 GLY A C 1
ATOM 533 O O . GLY A 1 71 ? 34.991 -5.007 -35.400 1.00 95.88 71 GLY A O 1
ATOM 534 N N . LEU A 1 72 ? 35.429 -3.763 -37.228 1.00 95.38 72 LEU A N 1
ATOM 535 C CA . LEU A 1 72 ? 36.023 -4.842 -38.020 1.00 95.38 72 LEU A CA 1
ATOM 536 C C . LEU A 1 72 ? 37.226 -5.468 -37.307 1.00 95.38 72 LEU A C 1
ATOM 538 O O . LEU A 1 72 ? 37.231 -6.675 -37.079 1.00 95.38 72 LEU A O 1
ATOM 542 N N . CYS A 1 73 ? 38.196 -4.657 -36.871 1.00 96.06 73 CYS A N 1
ATOM 543 C CA . CYS A 1 73 ? 39.355 -5.157 -36.126 1.00 96.06 73 CYS A CA 1
ATOM 544 C C . CYS A 1 73 ? 38.939 -5.924 -34.863 1.00 96.06 73 CYS A C 1
ATOM 546 O O . CYS A 1 73 ? 39.487 -6.981 -34.566 1.00 96.06 73 CYS A O 1
ATOM 548 N N . ARG A 1 74 ? 37.949 -5.420 -34.120 1.00 95.81 74 ARG A N 1
ATOM 549 C CA . ARG A 1 74 ? 37.451 -6.069 -32.899 1.00 95.81 74 ARG A CA 1
ATOM 550 C C . ARG A 1 74 ? 36.780 -7.413 -33.161 1.00 95.81 74 ARG A C 1
ATOM 552 O O . ARG A 1 74 ? 36.968 -8.326 -32.365 1.00 95.81 74 ARG A O 1
ATOM 559 N N . VAL A 1 75 ? 36.009 -7.529 -34.237 1.00 92.00 75 VAL A N 1
ATOM 560 C CA . VAL A 1 75 ? 35.341 -8.779 -34.622 1.00 92.00 75 VAL A CA 1
ATOM 561 C C . VAL A 1 75 ? 36.358 -9.819 -35.099 1.00 92.00 75 VAL A C 1
ATOM 563 O O . VAL A 1 75 ? 36.291 -10.964 -34.656 1.00 92.00 75 VAL A O 1
ATOM 566 N N . LEU A 1 76 ? 37.355 -9.410 -35.892 1.00 91.19 76 LEU A N 1
ATOM 567 C CA . LEU A 1 76 ? 38.471 -10.276 -36.298 1.00 91.19 76 LEU A CA 1
ATOM 568 C C . LEU A 1 76 ? 39.260 -10.782 -35.079 1.00 91.19 76 LEU A C 1
ATOM 570 O O . LEU A 1 76 ? 39.477 -11.980 -34.929 1.00 91.19 76 LEU A O 1
ATOM 574 N N . LEU A 1 77 ? 39.620 -9.885 -34.152 1.00 92.44 77 LEU A N 1
ATOM 575 C CA . LEU A 1 77 ? 40.310 -10.241 -32.902 1.00 92.44 77 LEU A CA 1
ATOM 576 C C . LEU A 1 77 ? 39.455 -11.095 -31.956 1.00 92.44 77 LEU A C 1
ATOM 578 O O . LEU A 1 77 ? 39.994 -11.764 -31.077 1.00 92.44 77 LEU A O 1
ATOM 582 N N . ALA A 1 78 ? 38.131 -11.072 -32.110 1.00 88.19 78 ALA A N 1
ATOM 583 C CA . ALA A 1 78 ? 37.232 -11.967 -31.398 1.00 88.19 78 ALA A CA 1
ATOM 584 C C . ALA A 1 78 ? 37.183 -13.374 -32.017 1.00 88.19 78 ALA A C 1
ATOM 586 O O . ALA A 1 78 ? 36.487 -14.219 -31.469 1.00 88.19 78 ALA A O 1
ATOM 587 N N . GLY A 1 79 ? 37.910 -13.644 -33.108 1.00 82.75 79 GLY A N 1
ATOM 588 C CA . GLY A 1 79 ? 38.018 -14.965 -33.736 1.00 82.75 79 GLY A CA 1
ATOM 589 C C . GLY A 1 79 ? 36.975 -15.245 -34.819 1.00 82.75 79 GLY A C 1
ATOM 590 O O . GLY A 1 79 ? 36.726 -16.407 -35.121 1.00 82.75 79 GLY A O 1
ATOM 591 N N . ILE A 1 80 ? 36.341 -14.211 -35.382 1.00 85.50 80 ILE A N 1
ATOM 592 C CA . ILE A 1 80 ? 35.463 -14.347 -36.552 1.00 85.50 80 ILE A CA 1
ATOM 593 C C . ILE A 1 80 ? 36.270 -13.982 -37.795 1.00 85.50 80 ILE A C 1
ATOM 595 O O . ILE A 1 80 ? 36.570 -12.811 -38.003 1.00 85.50 80 ILE A O 1
ATOM 599 N N . GLU A 1 81 ? 36.625 -14.972 -38.610 1.00 80.81 81 GLU A N 1
ATOM 600 C CA . GLU A 1 81 ? 37.582 -14.795 -39.713 1.00 80.81 81 GLU A CA 1
ATOM 601 C C . GLU A 1 81 ? 36.978 -14.111 -40.948 1.00 80.81 81 GLU A C 1
ATOM 603 O O . GLU A 1 81 ? 37.655 -13.332 -41.614 1.00 80.81 81 GLU A O 1
ATOM 608 N N . SER A 1 82 ? 35.697 -14.361 -41.242 1.00 84.81 82 SER A N 1
ATOM 609 C CA . SER A 1 82 ? 35.007 -13.827 -42.429 1.00 84.81 82 SER A CA 1
ATOM 610 C C . SER A 1 82 ? 33.695 -13.112 -42.070 1.00 84.81 82 SER A C 1
ATOM 612 O O . SER A 1 82 ? 32.614 -13.597 -42.410 1.00 84.81 82 SER A O 1
ATOM 614 N N . PRO A 1 83 ? 33.739 -11.968 -41.355 1.00 90.38 83 PRO A N 1
ATOM 615 C CA . PRO A 1 83 ? 32.524 -11.260 -40.978 1.00 90.38 83 PRO A CA 1
ATOM 616 C C . PRO A 1 83 ? 31.944 -10.469 -42.164 1.00 90.38 83 PRO A C 1
ATOM 618 O O . PRO A 1 83 ? 32.652 -9.747 -42.867 1.00 90.38 83 PRO A O 1
ATOM 621 N N . GLY A 1 84 ? 30.627 -10.539 -42.353 1.00 92.44 84 GLY A N 1
ATOM 622 C CA . GLY A 1 84 ? 29.874 -9.799 -43.369 1.00 92.44 84 GLY A CA 1
ATOM 623 C C . GLY A 1 84 ? 29.610 -8.342 -42.975 1.00 92.44 84 GLY A C 1
ATOM 624 O O . GLY A 1 84 ? 28.457 -7.902 -42.955 1.00 92.44 84 GLY A O 1
ATOM 625 N N . LEU A 1 85 ? 30.655 -7.597 -42.603 1.00 95.06 85 LEU A N 1
ATOM 626 C CA . LEU A 1 85 ? 30.539 -6.177 -42.260 1.00 95.06 85 LEU A CA 1
ATOM 627 C C . LEU A 1 85 ? 30.669 -5.313 -43.507 1.00 95.06 85 LEU A C 1
ATOM 629 O O . LEU A 1 85 ? 31.493 -5.582 -44.377 1.00 95.06 85 LEU A O 1
ATOM 633 N N . ALA A 1 86 ? 29.898 -4.232 -43.578 1.00 95.31 86 ALA A N 1
ATOM 634 C CA . ALA A 1 86 ? 30.033 -3.289 -44.676 1.00 95.31 86 ALA A CA 1
ATOM 635 C C . ALA A 1 86 ? 29.823 -1.827 -44.254 1.00 95.31 86 ALA A C 1
ATOM 637 O O . ALA A 1 86 ? 28.958 -1.497 -43.442 1.00 95.31 86 ALA A O 1
ATOM 638 N N . LEU A 1 87 ? 30.629 -0.946 -44.847 1.00 95.69 87 LEU A N 1
ATOM 639 C CA . LEU A 1 87 ? 30.592 0.497 -44.633 1.00 95.69 87 LEU A CA 1
ATOM 640 C C . LEU A 1 87 ? 29.435 1.114 -45.432 1.00 95.69 87 LEU A C 1
ATOM 642 O O . LEU A 1 87 ? 29.366 0.953 -46.649 1.00 95.69 87 LEU A O 1
ATOM 646 N N . GLY A 1 88 ? 28.531 1.831 -44.768 1.00 91.25 88 GLY A N 1
ATOM 647 C CA . GLY A 1 88 ? 27.422 2.529 -45.419 1.00 91.25 88 GLY A CA 1
ATOM 648 C C . GLY A 1 88 ? 26.256 2.829 -44.482 1.00 91.25 88 GLY A C 1
ATOM 649 O O . GLY A 1 88 ? 26.317 2.587 -43.282 1.00 91.25 88 GLY A O 1
ATOM 650 N N . ASN A 1 89 ? 25.167 3.365 -45.024 1.00 89.06 89 ASN A N 1
ATOM 651 C CA . ASN A 1 89 ? 23.945 3.601 -44.262 1.00 89.06 89 ASN A CA 1
ATOM 652 C C . ASN A 1 89 ? 23.000 2.401 -44.402 1.00 89.06 89 ASN A C 1
ATOM 654 O O . ASN A 1 89 ? 22.576 2.074 -45.508 1.00 89.06 89 ASN A O 1
ATOM 658 N N . ALA A 1 90 ? 22.655 1.749 -43.290 1.00 90.06 90 ALA A N 1
ATOM 659 C CA . ALA A 1 90 ? 21.742 0.605 -43.302 1.00 90.06 90 ALA A CA 1
ATOM 660 C C . ALA A 1 90 ? 20.350 0.964 -43.834 1.00 90.06 90 ALA A C 1
ATOM 662 O O . ALA A 1 90 ? 19.739 0.150 -44.516 1.00 90.06 90 ALA A O 1
ATOM 663 N N . LEU A 1 91 ? 19.886 2.192 -43.580 1.00 88.31 91 LEU A N 1
ATOM 664 C CA . LEU A 1 91 ? 18.569 2.659 -44.017 1.00 88.31 91 LEU A CA 1
ATOM 665 C C . LEU A 1 91 ? 18.482 2.917 -45.530 1.00 88.31 91 LEU A C 1
ATOM 667 O O . LEU A 1 91 ? 17.370 3.019 -46.039 1.00 88.31 91 LEU A O 1
ATOM 671 N N . ASP A 1 92 ? 19.624 2.985 -46.230 1.00 83.50 92 ASP A N 1
ATOM 672 C CA . ASP A 1 92 ? 19.704 3.121 -47.695 1.00 83.50 92 ASP A CA 1
ATOM 673 C C . ASP A 1 92 ? 19.822 1.758 -48.402 1.00 83.50 92 ASP A C 1
ATOM 675 O O . ASP A 1 92 ? 19.823 1.687 -49.631 1.00 83.50 92 ASP A O 1
ATOM 679 N N . ARG A 1 93 ? 19.971 0.656 -47.654 1.00 81.88 93 ARG A N 1
ATOM 680 C CA . ARG A 1 93 ? 20.093 -0.680 -48.251 1.00 81.88 93 ARG A CA 1
ATOM 681 C C . ARG A 1 93 ? 18.735 -1.200 -48.670 1.00 81.88 93 ARG A C 1
ATOM 683 O O . ARG A 1 93 ? 17.773 -1.013 -47.933 1.00 81.88 93 ARG A O 1
ATOM 690 N N . ALA A 1 94 ? 18.691 -1.881 -49.813 1.00 78.62 94 ALA A N 1
ATOM 691 C CA . ALA A 1 94 ? 17.500 -2.591 -50.250 1.00 78.62 94 ALA A CA 1
ATOM 692 C C . ALA A 1 94 ? 17.061 -3.597 -49.177 1.00 78.62 94 ALA A C 1
ATOM 694 O O . ALA A 1 94 ? 17.890 -4.283 -48.573 1.00 78.62 94 ALA A O 1
ATOM 695 N N . LEU A 1 95 ? 15.754 -3.648 -48.938 1.00 79.94 95 LEU A N 1
ATOM 696 C CA . LEU A 1 95 ? 15.145 -4.692 -48.125 1.00 79.94 95 LEU A CA 1
ATOM 697 C C . LEU A 1 95 ? 15.247 -6.042 -48.856 1.00 79.94 95 LEU A C 1
ATOM 699 O O . LEU A 1 95 ? 15.299 -6.045 -50.085 1.00 79.94 95 LEU A O 1
ATOM 703 N N . PRO A 1 96 ? 15.284 -7.169 -48.125 1.00 80.06 96 PRO A N 1
ATOM 704 C CA . PRO A 1 96 ? 15.408 -8.488 -48.738 1.00 80.06 96 PRO A CA 1
ATOM 705 C C . PRO A 1 96 ? 14.241 -8.779 -49.690 1.00 80.06 96 PRO A C 1
ATOM 707 O O . PRO A 1 96 ? 13.080 -8.606 -49.307 1.00 80.06 96 PRO A O 1
ATOM 710 N N . ASP A 1 97 ? 14.554 -9.267 -50.895 1.00 75.00 97 ASP A N 1
ATOM 711 C CA . ASP A 1 97 ? 13.557 -9.699 -51.887 1.00 75.00 97 ASP A CA 1
ATOM 712 C C . ASP A 1 97 ? 12.808 -10.942 -51.387 1.00 75.00 97 ASP A C 1
ATOM 714 O O . ASP A 1 97 ? 11.590 -11.059 -51.537 1.00 75.00 97 ASP A O 1
ATOM 718 N N . SER A 1 98 ? 13.529 -11.850 -50.717 1.00 81.06 98 SER A N 1
ATOM 719 C CA . SER A 1 98 ? 12.959 -12.986 -49.999 1.00 81.06 98 SER A CA 1
ATOM 720 C C . SER A 1 98 ? 13.508 -13.062 -48.580 1.00 81.06 98 SER A C 1
ATOM 722 O O . SER A 1 98 ? 14.690 -13.307 -48.345 1.00 81.06 98 SER A O 1
ATOM 724 N N . ARG A 1 99 ? 12.618 -12.943 -47.590 1.00 80.88 99 ARG A N 1
ATOM 725 C CA . ARG A 1 99 ? 12.988 -13.102 -46.173 1.00 80.88 99 ARG A CA 1
ATOM 726 C C . ARG A 1 99 ? 13.500 -14.504 -45.837 1.00 80.88 99 ARG A C 1
ATOM 728 O O . ARG A 1 99 ? 14.204 -14.658 -44.849 1.00 80.88 99 ARG A O 1
ATOM 735 N N . LEU A 1 100 ? 13.150 -15.519 -46.631 1.00 69.06 100 LEU A N 1
ATOM 736 C CA . LEU A 1 100 ? 13.600 -16.898 -46.423 1.00 69.06 100 LEU A CA 1
ATOM 737 C C . LEU A 1 100 ? 15.083 -17.083 -46.771 1.00 69.06 100 LEU A C 1
ATOM 739 O O . LEU A 1 100 ? 15.791 -17.769 -46.043 1.00 69.06 100 LEU A O 1
ATOM 743 N N . SER A 1 101 ? 15.558 -16.486 -47.867 1.00 72.56 101 SER A N 1
ATOM 744 C CA . SER A 1 101 ? 16.954 -16.627 -48.306 1.00 72.56 101 SER A CA 1
ATOM 745 C C . SER A 1 101 ? 17.860 -15.535 -47.741 1.00 72.56 101 SER A C 1
ATOM 747 O O . SER A 1 101 ? 18.993 -15.817 -47.336 1.00 72.56 101 SER A O 1
ATOM 749 N N . ASP A 1 102 ? 17.344 -14.309 -47.672 1.00 80.19 102 ASP A N 1
ATOM 750 C CA . ASP A 1 102 ? 18.139 -13.099 -47.442 1.00 80.19 102 ASP A CA 1
ATOM 751 C C . ASP A 1 102 ? 17.927 -12.516 -46.037 1.00 80.19 102 ASP A C 1
ATOM 753 O O . ASP A 1 102 ? 18.624 -11.585 -45.639 1.00 80.19 102 ASP A O 1
ATOM 757 N N . GLY A 1 103 ? 16.964 -13.056 -45.281 1.00 90.00 103 GLY A N 1
ATOM 758 C CA . GLY A 1 103 ? 16.704 -12.667 -43.899 1.00 90.00 103 GLY A CA 1
ATOM 759 C C . GLY A 1 103 ? 17.725 -13.229 -42.908 1.00 90.00 103 GLY A C 1
ATOM 760 O O . GLY A 1 103 ? 18.503 -14.138 -43.210 1.00 90.00 103 GLY A O 1
ATOM 761 N N . PHE A 1 104 ? 17.688 -12.685 -41.695 1.00 95.75 104 PHE A N 1
ATOM 762 C CA . PHE A 1 104 ? 18.555 -13.062 -40.582 1.00 95.75 104 PHE A CA 1
ATOM 763 C C . PHE A 1 104 ? 17.769 -13.792 -39.490 1.00 95.75 104 PHE A C 1
ATOM 765 O O . PHE A 1 104 ? 16.647 -13.401 -39.153 1.00 95.75 104 PHE A O 1
ATOM 772 N N . ASP A 1 105 ? 18.395 -14.812 -38.903 1.00 95.69 105 ASP A N 1
ATOM 773 C CA . ASP A 1 105 ? 17.840 -15.609 -37.801 1.00 95.69 105 ASP A CA 1
ATOM 774 C C . ASP A 1 105 ? 17.836 -14.829 -36.485 1.00 95.69 105 ASP A C 1
ATOM 776 O O . ASP A 1 105 ? 16.968 -15.019 -35.626 1.00 95.69 105 ASP A O 1
ATOM 780 N N . CYS A 1 106 ? 18.808 -13.928 -36.322 1.00 96.31 106 CYS A N 1
ATOM 781 C CA . CYS A 1 106 ? 18.949 -13.117 -35.127 1.00 96.31 106 CYS A CA 1
ATOM 782 C C . CYS A 1 106 ? 19.394 -11.690 -35.467 1.00 96.31 106 CYS A C 1
ATOM 784 O O . CYS A 1 106 ? 20.439 -11.485 -36.077 1.00 96.31 106 CYS A O 1
ATOM 786 N N . VAL A 1 107 ? 18.650 -10.680 -35.016 1.00 97.94 107 VAL A N 1
ATOM 787 C CA . VAL A 1 107 ? 19.009 -9.266 -35.211 1.00 97.94 107 VAL A CA 1
ATOM 788 C C . VAL A 1 107 ? 19.117 -8.562 -33.864 1.00 97.94 107 VAL A C 1
ATOM 790 O O . VAL A 1 107 ? 18.160 -8.524 -33.095 1.00 97.94 107 VAL A O 1
ATOM 793 N N . LEU A 1 108 ? 20.268 -7.972 -33.554 1.00 98.12 108 LEU A N 1
ATOM 794 C CA . LEU A 1 108 ? 20.429 -7.162 -32.347 1.00 98.12 108 LEU A CA 1
ATOM 795 C C . LEU A 1 108 ? 20.828 -5.748 -32.742 1.00 98.12 108 LEU A C 1
ATOM 797 O O . LEU A 1 108 ? 21.738 -5.570 -33.542 1.00 98.12 108 LEU A O 1
ATOM 801 N N . ALA A 1 109 ? 20.161 -4.742 -32.180 1.00 96.81 109 ALA A N 1
ATOM 802 C CA . ALA A 1 109 ? 20.415 -3.357 -32.562 1.00 96.81 109 ALA A CA 1
ATOM 803 C C . ALA A 1 109 ? 20.297 -2.392 -31.382 1.00 96.81 109 ALA A C 1
ATOM 805 O O . ALA A 1 109 ? 19.360 -2.461 -30.582 1.00 96.81 109 ALA A O 1
ATOM 806 N N . VAL A 1 110 ? 21.210 -1.422 -31.333 1.00 96.19 110 VAL A N 1
ATOM 807 C CA . VAL A 1 110 ? 21.093 -0.213 -30.505 1.00 96.19 110 VAL A CA 1
ATOM 808 C C . VAL A 1 110 ? 21.099 0.997 -31.446 1.00 96.19 110 VAL A C 1
ATOM 810 O O . VAL A 1 110 ? 22.157 1.588 -31.671 1.00 96.19 110 VAL A O 1
ATOM 813 N N . PRO A 1 111 ? 19.945 1.355 -32.047 1.00 94.75 111 PRO A N 1
ATOM 814 C CA . PRO A 1 111 ? 19.869 2.446 -33.012 1.00 94.75 111 PRO A CA 1
ATOM 815 C C . PRO A 1 111 ? 20.324 3.786 -32.422 1.00 94.75 111 PRO A C 1
ATOM 817 O O . PRO A 1 111 ? 20.177 4.017 -31.221 1.00 94.75 111 PRO A O 1
ATOM 820 N N . PRO A 1 112 ? 20.816 4.728 -33.244 1.00 91.62 112 PRO A N 1
ATOM 821 C CA . PRO A 1 112 ? 21.172 6.056 -32.762 1.00 91.62 112 PRO A CA 1
ATOM 822 C C . PRO A 1 112 ? 19.920 6.846 -32.347 1.00 91.62 112 PRO A C 1
ATOM 824 O O . PRO A 1 112 ? 19.021 7.100 -33.151 1.00 91.62 112 PRO A O 1
ATOM 827 N N . TRP A 1 113 ? 19.881 7.276 -31.086 1.00 91.44 113 TRP A N 1
ATOM 828 C CA . TRP A 1 113 ? 18.721 7.946 -30.491 1.00 91.44 113 TRP A CA 1
ATOM 829 C C . TRP A 1 113 ? 18.634 9.438 -30.821 1.00 91.44 113 TRP A C 1
ATOM 831 O O . TRP A 1 113 ? 19.645 10.124 -30.978 1.00 91.44 113 TRP A O 1
ATOM 841 N N . GLY A 1 114 ? 17.404 9.957 -30.905 1.00 82.31 114 GLY A N 1
ATOM 842 C CA . GLY A 1 114 ? 17.133 11.396 -31.029 1.00 82.31 114 GLY A CA 1
ATOM 843 C C . GLY A 1 114 ? 17.539 12.046 -32.360 1.00 82.31 114 GLY A C 1
ATOM 844 O O . GLY A 1 114 ? 17.396 13.259 -32.508 1.00 82.31 114 GLY A O 1
ATOM 845 N N . ARG A 1 115 ? 18.020 11.271 -33.340 1.00 84.50 115 ARG A N 1
ATOM 846 C CA . ARG A 1 115 ? 18.378 11.775 -34.673 1.00 84.50 115 ARG A CA 1
ATOM 847 C C . ARG A 1 115 ? 17.176 11.781 -35.608 1.00 84.50 115 ARG A C 1
ATOM 849 O O . ARG A 1 115 ? 16.383 10.836 -35.628 1.00 84.50 115 ARG A O 1
ATOM 856 N N . LYS A 1 116 ? 17.094 12.821 -36.440 1.00 84.12 116 LYS A N 1
ATOM 857 C CA . LYS A 1 116 ? 16.153 12.884 -37.558 1.00 84.12 116 LYS A CA 1
ATOM 858 C C . LYS A 1 116 ? 16.881 12.743 -38.888 1.00 84.12 116 LYS A C 1
ATOM 860 O O . LYS A 1 116 ? 17.959 13.313 -39.051 1.00 84.12 116 LYS A O 1
ATOM 865 N N . THR A 1 117 ? 16.286 12.021 -39.828 1.00 76.00 117 THR A N 1
ATOM 866 C CA . THR A 1 117 ? 16.741 11.996 -41.219 1.00 76.00 117 THR A CA 1
ATOM 867 C C . THR A 1 117 ? 16.162 13.203 -41.973 1.00 76.00 117 THR A C 1
ATOM 869 O O . THR A 1 117 ? 15.019 13.596 -41.714 1.00 76.00 117 THR A O 1
ATOM 872 N N . PRO A 1 118 ? 16.931 13.827 -42.885 1.00 59.78 118 PRO A N 1
ATOM 873 C CA . PRO A 1 118 ? 16.480 14.999 -43.642 1.00 59.78 118 PRO A CA 1
ATOM 874 C C . PRO A 1 118 ? 15.313 14.683 -44.590 1.00 59.78 118 PRO A C 1
ATOM 876 O O . PRO A 1 118 ? 14.452 15.534 -44.800 1.00 59.78 118 PRO A O 1
ATOM 879 N N . HIS A 1 119 ? 15.226 13.446 -45.085 1.00 61.06 119 HIS A N 1
ATOM 880 C CA . HIS A 1 119 ? 14.118 12.968 -45.911 1.00 61.06 119 HIS A CA 1
ATOM 881 C C . HIS A 1 119 ? 13.266 11.958 -45.131 1.00 61.06 119 HIS A C 1
ATOM 883 O O . HIS A 1 119 ? 13.796 11.109 -44.406 1.00 61.06 119 HIS A O 1
ATOM 889 N N . ALA A 1 120 ? 11.940 12.070 -45.259 1.00 53.25 120 ALA A N 1
ATOM 890 C CA . ALA A 1 120 ? 11.022 11.020 -44.824 1.00 53.25 120 ALA A CA 1
ATOM 891 C C . ALA A 1 120 ? 11.065 9.886 -45.855 1.00 53.25 120 ALA A C 1
ATOM 893 O O . ALA A 1 120 ? 10.949 10.153 -47.051 1.00 53.25 120 ALA A O 1
ATOM 894 N N . TYR A 1 121 ? 11.216 8.637 -45.412 1.00 60.25 121 TYR A N 1
ATOM 895 C CA . TYR A 1 121 ? 11.135 7.491 -46.319 1.00 60.25 121 TYR A CA 1
ATOM 896 C C . TYR A 1 121 ? 9.656 7.305 -46.742 1.00 60.25 121 TYR A C 1
ATOM 898 O O . TYR A 1 121 ? 8.801 7.028 -45.910 1.00 60.25 121 TYR A O 1
ATOM 906 N N . ARG A 1 122 ? 9.415 7.620 -48.026 1.00 46.38 122 ARG A N 1
ATOM 907 C CA . ARG A 1 122 ? 8.218 7.893 -48.862 1.00 46.38 122 ARG A CA 1
ATOM 908 C C . ARG A 1 122 ? 6.992 8.624 -48.297 1.00 46.38 122 ARG A C 1
ATOM 910 O O . ARG A 1 122 ? 6.225 8.077 -47.519 1.00 46.38 122 ARG A O 1
ATOM 917 N N . GLY A 1 123 ? 6.683 9.754 -48.953 1.00 47.12 123 GLY A N 1
ATOM 918 C CA . GLY A 1 123 ? 5.313 10.102 -49.358 1.00 47.12 123 GLY A CA 1
ATOM 919 C C . GLY A 1 123 ? 4.675 11.344 -48.729 1.00 47.12 123 GLY A C 1
ATOM 920 O O . GLY A 1 123 ? 3.527 11.259 -48.310 1.00 47.12 123 GLY A O 1
ATOM 921 N N . GLU A 1 124 ? 5.356 12.497 -48.676 1.00 38.06 124 GLU A N 1
ATOM 922 C CA . GLU A 1 124 ? 4.645 13.776 -48.492 1.00 38.06 124 GLU A CA 1
ATOM 923 C C . GLU A 1 124 ? 4.018 14.213 -49.834 1.00 38.06 124 GLU A C 1
ATOM 925 O O . GLU A 1 124 ? 4.737 14.312 -50.835 1.00 38.06 124 GLU A O 1
ATOM 930 N N . PRO A 1 125 ? 2.702 14.494 -49.896 1.00 38.50 125 PRO A N 1
ATOM 931 C CA . PRO A 1 125 ? 2.115 15.130 -51.066 1.00 38.50 125 PRO A CA 1
ATOM 932 C C . PRO A 1 125 ? 2.689 16.549 -51.191 1.00 38.50 125 PRO A C 1
ATOM 934 O O . PRO A 1 125 ? 2.392 17.411 -50.368 1.00 38.50 125 PRO A O 1
ATOM 937 N N . GLY A 1 126 ? 3.537 16.772 -52.202 1.00 45.81 126 GLY A N 1
ATOM 938 C CA . GLY A 1 126 ? 4.114 18.085 -52.523 1.00 45.81 126 GLY A CA 1
ATOM 939 C C . GLY A 1 126 ? 5.637 18.137 -52.698 1.00 45.81 126 GLY A C 1
ATOM 940 O O . GLY A 1 126 ? 6.143 19.170 -53.124 1.00 45.81 126 GLY A O 1
ATOM 941 N N . SER A 1 127 ? 6.392 17.064 -52.425 1.00 45.25 127 SER A N 1
ATOM 942 C CA . SER A 1 127 ? 7.846 17.069 -52.656 1.00 45.25 127 SER A CA 1
ATOM 943 C C . SER A 1 127 ? 8.179 16.816 -54.136 1.00 45.25 127 SER A C 1
ATOM 945 O O . SER A 1 127 ? 8.101 15.683 -54.609 1.00 45.25 127 SER A O 1
ATOM 947 N N . THR A 1 128 ? 8.554 17.865 -54.871 1.00 38.34 128 THR A N 1
ATOM 948 C CA . THR A 1 128 ? 8.923 17.825 -56.303 1.00 38.34 128 THR A CA 1
ATOM 949 C C . THR A 1 128 ? 10.406 17.545 -56.572 1.00 38.34 128 THR A C 1
ATOM 951 O O . THR A 1 128 ? 10.829 17.554 -57.728 1.00 38.34 128 THR A O 1
ATOM 954 N N . GLU A 1 129 ? 11.220 17.276 -55.552 1.00 41.66 129 GLU A N 1
ATOM 955 C CA . GLU A 1 129 ? 12.632 16.948 -55.760 1.00 41.66 129 GLU A CA 1
ATOM 956 C C . GLU A 1 129 ? 12.806 15.478 -56.163 1.00 41.66 129 GLU A C 1
ATOM 958 O O . GLU A 1 129 ? 12.719 14.560 -55.348 1.00 41.66 129 GLU A O 1
ATOM 963 N N . LYS A 1 130 ? 13.083 15.255 -57.453 1.00 39.66 130 LYS A N 1
ATOM 964 C CA . LYS A 1 130 ? 13.716 14.023 -57.933 1.00 39.66 130 LYS A CA 1
ATOM 965 C C . LYS A 1 130 ? 15.168 14.022 -57.450 1.00 39.66 130 LYS A C 1
ATOM 967 O O . LYS A 1 130 ? 16.033 14.582 -58.116 1.00 39.66 130 LYS A O 1
ATOM 972 N N . THR A 1 131 ? 15.442 13.413 -56.302 1.00 40.09 131 THR A N 1
ATOM 973 C CA . THR A 1 131 ? 16.815 13.153 -55.860 1.00 40.09 131 THR A CA 1
ATOM 974 C C . THR A 1 131 ? 17.326 11.837 -56.438 1.00 40.09 131 THR A C 1
ATOM 976 O O . THR A 1 131 ? 16.683 10.788 -56.396 1.00 40.09 131 THR A O 1
ATOM 979 N N . SER A 1 132 ? 18.504 11.926 -57.039 1.00 34.47 132 SER A N 1
ATOM 980 C CA . SER A 1 132 ? 19.220 10.862 -57.725 1.00 34.47 132 SER A CA 1
ATOM 981 C C . SER A 1 132 ? 19.687 9.781 -56.737 1.00 34.47 132 SER A C 1
ATOM 983 O O . SER A 1 132 ? 20.538 10.047 -55.895 1.00 34.47 132 SER A O 1
ATOM 985 N N . GLY A 1 133 ? 19.184 8.547 -56.868 1.00 35.91 133 GLY A N 1
ATOM 986 C CA . GLY A 1 133 ? 19.981 7.345 -56.569 1.00 35.91 133 GLY A CA 1
ATOM 987 C C . GLY A 1 133 ? 19.879 6.638 -55.204 1.00 35.91 133 GLY A C 1
ATOM 988 O O . GLY A 1 133 ? 20.807 5.907 -54.882 1.00 35.91 133 GLY A O 1
ATOM 989 N N . GLY A 1 134 ? 18.802 6.757 -54.416 1.00 40.81 134 GLY A N 1
ATOM 990 C CA . GLY A 1 134 ? 18.645 5.948 -53.185 1.00 40.81 134 GLY A CA 1
ATOM 991 C C . GLY A 1 134 ? 17.201 5.531 -52.901 1.00 40.81 134 GLY A C 1
ATOM 992 O O . GLY A 1 134 ? 16.278 6.289 -53.200 1.00 40.81 134 GLY A O 1
ATOM 993 N N . SER A 1 135 ? 17.002 4.350 -52.311 1.00 44.41 135 SER A N 1
ATOM 994 C CA . SER A 1 135 ? 15.735 3.655 -52.005 1.00 44.41 135 SER A CA 1
ATOM 995 C C . SER A 1 135 ? 14.864 4.338 -50.929 1.00 44.41 135 SER A C 1
ATOM 997 O O . SER A 1 135 ? 14.376 3.714 -49.986 1.00 44.41 135 SER A O 1
ATOM 999 N N . HIS A 1 136 ? 14.586 5.635 -51.088 1.00 47.62 136 HIS A N 1
ATOM 1000 C CA . HIS A 1 136 ? 13.880 6.495 -50.127 1.00 47.62 136 HIS A CA 1
ATOM 1001 C C . HIS A 1 136 ? 12.375 6.183 -49.972 1.00 47.62 136 HIS A C 1
ATOM 1003 O O . HIS A 1 136 ? 11.591 7.058 -49.617 1.00 47.62 136 HIS A O 1
ATOM 1009 N N . GLY A 1 137 ? 11.936 4.950 -50.241 1.00 54.53 137 GLY A N 1
ATOM 1010 C CA . GLY A 1 137 ? 10.531 4.553 -50.221 1.00 54.53 137 GLY A CA 1
ATOM 1011 C C . GLY A 1 137 ? 10.237 3.111 -49.829 1.00 54.53 137 GLY A C 1
ATOM 1012 O O . GLY A 1 137 ? 9.167 2.613 -50.162 1.00 54.53 137 GLY A O 1
ATOM 1013 N N . GLN A 1 138 ? 11.186 2.452 -49.168 1.00 67.62 138 GLN A N 1
ATOM 1014 C CA . GLN A 1 138 ? 11.102 1.029 -48.836 1.00 67.62 138 GLN A CA 1
ATOM 1015 C C . GLN A 1 138 ? 10.348 0.714 -47.535 1.00 67.62 138 GLN A C 1
ATOM 1017 O O . GLN A 1 138 ? 9.893 -0.409 -47.345 1.00 67.62 138 GLN A O 1
ATOM 1022 N N . PHE A 1 139 ? 10.174 1.695 -46.646 1.00 80.81 139 PHE A N 1
ATOM 1023 C CA . PHE A 1 139 ? 9.439 1.513 -45.394 1.00 80.81 139 PHE A CA 1
ATOM 1024 C C . PHE A 1 139 ? 7.963 1.876 -45.558 1.00 80.81 139 PHE A C 1
ATOM 1026 O O . PHE A 1 139 ? 7.629 2.912 -46.127 1.00 80.81 139 PHE A O 1
ATOM 1033 N N . VAL A 1 140 ? 7.081 1.019 -45.036 1.00 80.12 140 VAL A N 1
ATOM 1034 C CA . VAL A 1 140 ? 5.621 1.158 -45.174 1.00 80.12 140 VAL A CA 1
ATOM 1035 C C . VAL A 1 140 ? 5.093 2.362 -44.393 1.00 80.12 140 VAL A C 1
ATOM 1037 O O . VAL A 1 140 ? 4.123 2.989 -44.813 1.00 80.12 140 VAL A O 1
ATOM 1040 N N . ILE A 1 141 ? 5.712 2.692 -43.255 1.00 88.50 141 ILE A N 1
ATOM 1041 C CA . ILE A 1 141 ? 5.256 3.771 -42.378 1.00 88.50 141 ILE A CA 1
ATOM 1042 C C . ILE A 1 141 ? 6.228 4.950 -42.492 1.00 88.50 141 ILE A C 1
ATOM 1044 O O . ILE A 1 141 ? 7.376 4.839 -42.044 1.00 88.50 141 ILE A O 1
ATOM 1048 N N . PRO A 1 142 ? 5.782 6.098 -43.032 1.00 85.56 142 PRO A N 1
ATOM 1049 C CA . PRO A 1 142 ? 6.648 7.251 -43.212 1.00 85.56 142 PRO A CA 1
ATOM 1050 C C . PRO A 1 142 ? 7.107 7.815 -41.871 1.00 85.56 142 PRO A C 1
ATOM 1052 O O . PRO A 1 142 ? 6.305 8.122 -40.984 1.00 85.56 142 PRO A O 1
ATOM 1055 N N . SER A 1 143 ? 8.417 7.988 -41.728 1.00 85.81 143 SER A N 1
ATOM 1056 C CA . SER A 1 143 ? 9.022 8.576 -40.540 1.00 85.81 143 SER A CA 1
ATOM 1057 C C . SER A 1 143 ? 10.313 9.306 -40.895 1.00 85.81 143 SER A C 1
ATOM 1059 O O . SER A 1 143 ? 11.008 8.954 -41.847 1.00 85.81 143 SER A O 1
ATOM 1061 N N . ARG A 1 144 ? 10.628 10.339 -40.111 1.00 85.00 144 ARG A N 1
ATOM 1062 C CA . ARG A 1 144 ? 11.954 10.982 -40.082 1.00 85.00 144 ARG A CA 1
ATOM 1063 C C . ARG A 1 144 ? 12.744 10.579 -38.840 1.00 85.00 144 ARG A C 1
ATOM 1065 O O . ARG A 1 144 ? 13.863 11.035 -38.661 1.00 85.00 144 ARG A O 1
ATOM 1072 N N . ASP A 1 145 ? 12.146 9.807 -37.937 1.00 89.62 145 ASP A N 1
ATOM 1073 C CA . ASP A 1 145 ? 12.766 9.408 -36.681 1.00 89.62 145 ASP A CA 1
ATOM 1074 C C . ASP A 1 145 ? 13.640 8.172 -36.890 1.00 89.62 145 ASP A C 1
ATOM 1076 O O . ASP A 1 145 ? 13.169 7.145 -37.376 1.00 89.62 145 ASP A O 1
ATOM 1080 N N . THR A 1 146 ? 14.917 8.279 -36.533 1.00 90.38 146 THR A N 1
ATOM 1081 C CA . THR A 1 146 ? 15.891 7.229 -36.847 1.00 90.38 146 THR A CA 1
ATOM 1082 C C . THR A 1 146 ? 15.591 5.934 -36.089 1.00 90.38 146 THR A C 1
ATOM 1084 O O . THR A 1 146 ? 15.662 4.863 -36.679 1.00 90.38 146 THR A O 1
ATOM 1087 N N . GLU A 1 147 ? 15.181 6.011 -34.819 1.00 93.69 147 GLU A N 1
ATOM 1088 C CA . GLU A 1 147 ? 14.840 4.825 -34.016 1.00 93.69 147 GLU A CA 1
ATOM 1089 C C . GLU A 1 147 ? 13.672 4.053 -34.643 1.00 93.69 147 GLU A C 1
ATOM 1091 O O . GLU A 1 147 ? 13.709 2.828 -34.750 1.00 93.69 147 GLU A O 1
ATOM 1096 N N . ASN A 1 148 ? 12.658 4.784 -35.114 1.00 93.25 148 ASN A N 1
ATOM 1097 C CA . ASN A 1 148 ? 11.509 4.221 -35.815 1.00 93.25 148 ASN A CA 1
ATOM 1098 C C . ASN A 1 148 ? 11.908 3.531 -37.133 1.00 93.25 148 ASN A C 1
ATOM 1100 O O . ASN A 1 148 ? 11.476 2.409 -37.395 1.00 93.25 148 ASN A O 1
ATOM 1104 N N . LEU A 1 149 ? 12.750 4.178 -37.944 1.00 92.12 149 LEU A N 1
ATOM 1105 C CA . LEU A 1 149 ? 13.211 3.631 -39.224 1.00 92.12 149 LEU A CA 1
ATOM 1106 C C . LEU A 1 149 ? 14.070 2.374 -39.033 1.00 92.12 149 LEU A C 1
ATOM 1108 O O . LEU A 1 149 ? 13.868 1.389 -39.736 1.00 92.12 149 LEU A O 1
ATOM 1112 N N . PHE A 1 150 ? 14.973 2.363 -38.048 1.00 94.81 150 PHE A N 1
ATOM 1113 C CA . PHE A 1 150 ? 15.745 1.162 -37.720 1.00 94.81 150 PHE A CA 1
ATOM 1114 C C . PHE A 1 150 ? 14.860 0.027 -37.202 1.00 94.81 150 PHE A C 1
ATOM 1116 O O . PHE A 1 150 ? 15.115 -1.122 -37.545 1.00 94.81 150 PHE A O 1
ATOM 1123 N N . LEU A 1 151 ? 13.802 0.312 -36.433 1.00 96.00 151 LEU A N 1
ATOM 1124 C CA . LEU A 1 151 ? 12.851 -0.726 -36.030 1.00 96.00 151 LEU A CA 1
ATOM 1125 C C . LEU A 1 151 ? 12.160 -1.351 -37.253 1.00 96.00 151 LEU A C 1
ATOM 1127 O O . LEU A 1 151 ? 12.110 -2.574 -37.360 1.00 96.00 151 LEU A O 1
ATOM 1131 N N . GLN A 1 152 ? 11.699 -0.532 -38.204 1.00 94.38 152 GLN A N 1
ATOM 1132 C CA . GLN A 1 152 ? 11.121 -1.029 -39.460 1.00 94.38 152 GLN A CA 1
ATOM 1133 C C . GLN A 1 152 ? 12.138 -1.828 -40.293 1.00 94.38 152 GLN A C 1
ATOM 1135 O O . GLN A 1 152 ? 11.785 -2.858 -40.866 1.00 94.38 152 GLN A O 1
ATOM 1140 N N . HIS A 1 153 ? 13.402 -1.397 -40.321 1.00 94.06 153 HIS A N 1
ATOM 1141 C CA . HIS A 1 153 ? 14.500 -2.121 -40.969 1.00 94.06 153 HIS A CA 1
ATOM 1142 C C . HIS A 1 153 ? 14.728 -3.494 -40.346 1.00 94.06 153 HIS A C 1
ATOM 1144 O O . HIS A 1 153 ? 14.773 -4.488 -41.065 1.00 94.06 153 HIS A O 1
ATOM 1150 N N . VAL A 1 154 ? 14.812 -3.569 -39.017 1.00 96.31 154 VAL A N 1
ATOM 1151 C CA . VAL A 1 154 ? 14.966 -4.839 -38.297 1.00 96.31 154 VAL A CA 1
ATOM 1152 C C . VAL A 1 154 ? 13.789 -5.765 -38.594 1.00 96.31 154 VAL A C 1
ATOM 1154 O O . VAL A 1 154 ? 14.011 -6.904 -38.984 1.00 96.31 154 VAL A O 1
ATOM 1157 N N . MET A 1 155 ? 12.551 -5.268 -38.493 1.00 95.00 155 MET A N 1
ATOM 1158 C CA . MET A 1 155 ? 11.344 -6.036 -38.823 1.00 95.00 155 MET A CA 1
ATOM 1159 C C . MET A 1 155 ? 11.420 -6.634 -40.236 1.00 95.00 155 MET A C 1
ATOM 1161 O O . MET A 1 155 ? 11.139 -7.814 -40.430 1.00 95.00 155 MET A O 1
ATOM 1165 N N . ALA A 1 156 ? 11.830 -5.838 -41.225 1.00 92.94 156 ALA A N 1
ATOM 1166 C CA . ALA A 1 156 ? 11.896 -6.271 -42.616 1.00 92.94 156 ALA A CA 1
ATOM 1167 C C . ALA A 1 156 ? 12.994 -7.307 -42.912 1.00 92.94 156 ALA A C 1
ATOM 1169 O O . ALA A 1 156 ? 12.857 -8.053 -43.878 1.00 92.94 156 ALA A O 1
ATOM 1170 N N . ASN A 1 157 ? 14.048 -7.358 -42.094 1.00 94.62 157 ASN A N 1
ATOM 1171 C CA . ASN A 1 157 ? 15.225 -8.201 -42.305 1.00 94.62 157 ASN A CA 1
ATOM 1172 C C . ASN A 1 157 ? 15.196 -9.525 -41.517 1.00 94.62 157 ASN A C 1
ATOM 1174 O O . ASN A 1 157 ? 16.159 -10.283 -41.574 1.00 94.62 157 ASN A O 1
ATOM 1178 N N . LEU A 1 158 ? 14.118 -9.833 -40.791 1.00 96.12 158 LEU A N 1
ATOM 1179 C CA . LEU A 1 158 ? 13.972 -11.123 -40.108 1.00 96.12 158 LEU A CA 1
ATOM 1180 C C . LEU A 1 158 ? 13.505 -12.219 -41.071 1.00 96.12 158 LEU A C 1
ATOM 1182 O O . LEU A 1 158 ? 12.524 -12.034 -41.799 1.00 96.12 158 LEU A O 1
ATOM 1186 N N . CYS A 1 159 ? 14.166 -13.378 -41.032 1.00 95.12 159 CYS A N 1
ATOM 1187 C CA . CYS A 1 159 ? 13.646 -14.593 -41.661 1.00 95.12 159 CYS A CA 1
ATOM 1188 C C . CYS A 1 159 ? 12.422 -15.125 -40.884 1.00 95.12 159 CYS A C 1
ATOM 1190 O O . CYS A 1 159 ? 12.211 -14.733 -39.730 1.00 95.12 159 CYS A O 1
ATOM 1192 N N . PRO A 1 160 ? 11.576 -15.993 -41.472 1.00 93.88 160 PRO A N 1
ATOM 1193 C CA . PRO A 1 160 ? 10.514 -16.664 -40.722 1.00 93.88 160 PRO A CA 1
ATOM 1194 C C . PRO A 1 160 ? 11.073 -17.421 -39.507 1.00 93.88 160 PRO A C 1
ATOM 1196 O O . PRO A 1 160 ? 11.997 -18.215 -39.636 1.00 93.88 160 PRO A O 1
ATOM 1199 N N . GLY A 1 161 ? 10.527 -17.158 -38.319 1.00 91.12 161 GLY A N 1
ATOM 1200 C CA . GLY A 1 161 ? 11.031 -17.668 -37.038 1.00 91.12 161 GLY A CA 1
ATOM 1201 C C . GLY A 1 161 ? 12.205 -16.875 -36.445 1.00 91.12 161 GLY A C 1
ATOM 1202 O O . GLY A 1 161 ? 12.483 -17.014 -35.251 1.00 91.12 161 GLY A O 1
ATOM 1203 N N . GLY A 1 162 ? 12.844 -16.004 -37.231 1.00 94.69 162 GLY A N 1
ATOM 1204 C CA . GLY A 1 162 ? 13.940 -15.147 -36.795 1.00 94.69 162 GLY A CA 1
ATOM 1205 C C . GLY A 1 162 ? 13.520 -14.182 -35.688 1.00 94.69 162 GLY A C 1
ATOM 1206 O O . GLY A 1 162 ? 12.365 -13.746 -35.616 1.00 94.69 162 GLY A O 1
ATOM 1207 N N . ARG A 1 163 ? 14.469 -13.831 -34.817 1.00 95.50 163 ARG A N 1
ATOM 1208 C CA . ARG A 1 163 ? 14.232 -13.036 -33.603 1.00 95.50 163 ARG A CA 1
ATOM 1209 C C . ARG A 1 163 ? 15.060 -11.765 -33.549 1.00 95.50 163 ARG A C 1
ATOM 1211 O O . ARG A 1 163 ? 16.178 -11.714 -34.052 1.00 95.50 163 ARG A O 1
ATOM 1218 N N . ALA A 1 164 ? 14.532 -10.754 -32.877 1.00 97.81 164 ALA A N 1
ATOM 1219 C CA . ALA A 1 164 ? 15.195 -9.480 -32.695 1.00 97.81 164 ALA A CA 1
ATOM 1220 C C . ALA A 1 164 ? 15.215 -9.024 -31.236 1.00 97.81 164 ALA A C 1
ATOM 1222 O O . ALA A 1 164 ? 14.258 -9.242 -30.495 1.00 97.81 164 ALA A O 1
ATOM 1223 N N . VAL A 1 165 ? 16.293 -8.331 -30.856 1.00 97.94 165 VAL A N 1
ATOM 1224 C CA . VAL A 1 165 ? 16.400 -7.577 -29.600 1.00 97.94 165 VAL A CA 1
ATOM 1225 C C . VAL A 1 165 ? 16.874 -6.162 -29.919 1.00 97.94 165 VAL A C 1
ATOM 1227 O O . VAL A 1 165 ? 18.031 -5.949 -30.288 1.00 97.94 165 VAL A O 1
ATOM 1230 N N . VAL A 1 166 ? 15.981 -5.182 -29.781 1.00 98.19 166 VAL A N 1
ATOM 1231 C CA . VAL A 1 166 ? 16.250 -3.785 -30.160 1.00 98.19 166 VAL A CA 1
ATOM 1232 C C . VAL A 1 166 ? 16.140 -2.871 -28.945 1.00 98.19 166 VAL A C 1
ATOM 1234 O O . VAL A 1 166 ? 15.122 -2.874 -28.258 1.00 98.19 166 VAL A O 1
ATOM 1237 N N . ALA A 1 167 ? 17.167 -2.062 -28.684 1.00 97.25 167 ALA A N 1
ATOM 1238 C CA . ALA A 1 167 ? 17.145 -1.068 -27.613 1.00 97.25 167 ALA A CA 1
ATOM 1239 C C . ALA A 1 167 ? 16.576 0.272 -28.107 1.00 97.25 167 ALA A C 1
ATOM 1241 O O . ALA A 1 167 ? 17.196 0.956 -28.923 1.00 97.25 167 ALA A O 1
ATOM 1242 N N . LEU A 1 168 ? 15.418 0.674 -27.588 1.00 95.75 168 LEU A N 1
ATOM 1243 C CA . LEU A 1 168 ? 14.720 1.904 -27.977 1.00 95.75 168 LEU A CA 1
ATOM 1244 C C . LEU A 1 168 ? 14.532 2.822 -26.773 1.00 95.75 168 LEU A C 1
ATOM 1246 O O . LEU A 1 168 ? 14.361 2.352 -25.648 1.00 95.75 168 LEU A O 1
ATOM 1250 N N . THR A 1 169 ? 14.496 4.136 -27.000 1.00 92.50 169 THR A N 1
ATOM 1251 C CA . THR A 1 169 ? 14.033 5.051 -25.951 1.00 92.50 169 THR A CA 1
ATOM 1252 C C . THR A 1 169 ? 12.553 4.812 -25.661 1.00 92.50 169 THR A C 1
ATOM 1254 O O . THR A 1 169 ? 11.755 4.600 -26.581 1.00 92.50 169 THR A O 1
ATOM 1257 N N . ASP A 1 170 ? 12.145 4.944 -24.396 1.00 89.56 170 ASP A N 1
ATOM 1258 C CA . ASP A 1 170 ? 10.747 4.715 -23.993 1.00 89.56 170 ASP A CA 1
ATOM 1259 C C . ASP A 1 170 ? 9.762 5.606 -24.763 1.00 89.56 170 ASP A C 1
ATOM 1261 O O . ASP A 1 170 ? 8.605 5.249 -24.977 1.00 89.56 170 ASP A O 1
ATOM 1265 N N . SER A 1 171 ? 10.227 6.756 -25.260 1.00 87.75 171 SER A N 1
ATOM 1266 C CA . SER A 1 171 ? 9.427 7.649 -26.094 1.00 87.75 171 SER A CA 1
ATOM 1267 C C . SER A 1 171 ? 8.852 6.970 -27.345 1.00 87.75 171 SER A C 1
ATOM 1269 O O . SER A 1 171 ? 7.702 7.241 -27.697 1.00 87.75 171 SER A O 1
ATOM 1271 N N . ARG A 1 172 ? 9.576 6.029 -27.968 1.00 91.81 172 ARG A N 1
ATOM 1272 C CA . ARG A 1 172 ? 9.077 5.252 -29.119 1.00 91.81 172 ARG A CA 1
ATOM 1273 C C . ARG A 1 172 ? 7.984 4.272 -28.747 1.00 91.81 172 ARG A C 1
ATOM 1275 O O . ARG A 1 172 ? 7.197 3.873 -29.602 1.00 91.81 172 ARG A O 1
ATOM 1282 N N . LEU A 1 173 ? 7.909 3.914 -27.473 1.00 92.06 173 LEU A N 1
ATOM 1283 C CA . LEU A 1 173 ? 6.989 2.913 -26.969 1.00 92.06 173 LEU A CA 1
ATOM 1284 C C . LEU A 1 173 ? 5.616 3.499 -26.616 1.00 92.06 173 LEU A C 1
ATOM 1286 O O . LEU A 1 173 ? 4.652 2.743 -26.574 1.00 92.06 173 LEU A O 1
ATOM 1290 N N . TYR A 1 174 ? 5.481 4.825 -26.465 1.00 88.12 174 TYR A N 1
ATOM 1291 C CA . TYR A 1 174 ? 4.187 5.472 -26.173 1.00 88.12 174 TYR A CA 1
ATOM 1292 C C . TYR A 1 174 ? 3.780 6.621 -27.104 1.00 88.12 174 TYR A C 1
ATOM 1294 O O . TYR A 1 174 ? 2.613 7.021 -27.090 1.00 88.12 174 TYR A O 1
ATOM 1302 N N . ARG A 1 175 ? 4.691 7.200 -27.901 1.00 87.56 175 ARG A N 1
ATOM 1303 C CA . ARG A 1 175 ? 4.349 8.334 -28.780 1.00 87.56 175 ARG A CA 1
ATOM 1304 C C . ARG A 1 175 ? 3.287 7.962 -29.816 1.00 87.56 175 ARG A C 1
ATOM 1306 O O . ARG A 1 175 ? 3.212 6.823 -30.279 1.00 87.56 175 ARG A O 1
ATOM 1313 N N . SER A 1 176 ? 2.461 8.941 -30.170 1.00 85.88 176 SER A N 1
ATOM 1314 C CA . SER A 1 176 ? 1.443 8.832 -31.217 1.00 85.88 176 SER A CA 1
ATOM 1315 C C . SER A 1 176 ? 2.059 8.981 -32.622 1.00 85.88 176 SER A C 1
ATOM 1317 O O . SER A 1 176 ? 3.275 9.073 -32.777 1.00 85.88 176 SER A O 1
ATOM 1319 N N . GLY A 1 177 ? 1.231 8.990 -33.673 1.00 89.25 177 GLY A N 1
ATOM 1320 C CA . GLY A 1 177 ? 1.696 9.193 -35.051 1.00 89.25 177 GLY A CA 1
ATOM 1321 C C . GLY A 1 177 ? 2.389 7.959 -35.638 1.00 89.25 177 GLY A C 1
ATOM 1322 O O . GLY A 1 177 ? 1.874 6.849 -35.506 1.00 89.25 177 GLY A O 1
ATOM 1323 N N . ALA A 1 178 ? 3.531 8.154 -36.303 1.00 89.94 178 ALA A N 1
ATOM 1324 C CA . ALA A 1 178 ? 4.284 7.079 -36.957 1.00 89.94 178 ALA A CA 1
ATOM 1325 C C . ALA A 1 178 ? 4.755 5.998 -35.967 1.00 89.94 178 ALA A C 1
ATOM 1327 O O . ALA A 1 178 ? 4.657 4.812 -36.266 1.00 89.94 178 ALA A O 1
ATOM 1328 N N . ASP A 1 179 ? 5.176 6.380 -34.755 1.00 92.44 179 ASP A N 1
ATOM 1329 C CA . ASP A 1 179 ? 5.598 5.427 -33.715 1.00 92.44 179 ASP A CA 1
ATOM 1330 C C . ASP A 1 179 ? 4.463 4.466 -33.339 1.00 92.44 179 ASP A C 1
ATOM 1332 O O . ASP A 1 179 ? 4.649 3.253 -33.290 1.00 92.44 179 ASP A O 1
ATOM 1336 N N . ARG A 1 180 ? 3.247 4.993 -33.166 1.00 93.31 180 ARG A N 1
ATOM 1337 C CA . ARG A 1 180 ? 2.045 4.184 -32.927 1.00 93.31 180 ARG A CA 1
ATOM 1338 C C . ARG A 1 180 ? 1.743 3.240 -34.088 1.00 93.31 180 ARG A C 1
ATOM 1340 O O . ARG A 1 180 ? 1.385 2.089 -33.853 1.00 93.31 180 ARG A O 1
ATOM 1347 N N . GLN A 1 181 ? 1.853 3.723 -35.325 1.00 94.44 181 GLN A N 1
ATOM 1348 C CA . GLN A 1 181 ? 1.610 2.897 -36.509 1.00 94.44 181 GLN A CA 1
ATOM 1349 C C . GLN A 1 181 ? 2.603 1.732 -36.577 1.00 94.44 181 GLN A C 1
ATOM 1351 O O . GLN A 1 181 ? 2.178 0.608 -36.827 1.00 94.44 181 GLN A O 1
ATOM 1356 N N . VAL A 1 182 ? 3.885 1.969 -36.269 1.00 95.12 182 VAL A N 1
ATOM 1357 C CA . VAL A 1 182 ? 4.906 0.908 -36.259 1.00 95.12 182 VAL A CA 1
ATOM 1358 C C . VAL A 1 182 ? 4.633 -0.101 -35.153 1.00 95.12 182 VAL A C 1
ATOM 1360 O O . VAL A 1 182 ? 4.649 -1.295 -35.426 1.00 95.12 182 VAL A O 1
ATOM 1363 N N . ARG A 1 183 ? 4.286 0.336 -33.934 1.00 96.19 183 ARG A N 1
ATOM 1364 C CA . ARG A 1 183 ? 3.906 -0.593 -32.850 1.00 96.19 183 ARG A CA 1
ATOM 1365 C C . ARG A 1 183 ? 2.687 -1.438 -33.210 1.00 96.19 183 ARG A C 1
ATOM 1367 O O . ARG A 1 183 ? 2.670 -2.631 -32.931 1.00 96.19 183 ARG A O 1
ATOM 1374 N N . LYS A 1 184 ? 1.685 -0.845 -33.867 1.00 95.50 184 LYS A N 1
ATOM 1375 C CA . LYS A 1 184 ? 0.515 -1.583 -34.361 1.00 95.50 184 LYS A CA 1
ATOM 1376 C C . LYS A 1 184 ? 0.904 -2.605 -35.435 1.00 95.50 184 LYS A C 1
ATOM 1378 O O . LYS A 1 184 ? 0.439 -3.740 -35.378 1.00 95.50 184 LYS A O 1
ATOM 1383 N N . ALA A 1 185 ? 1.743 -2.224 -36.399 1.00 94.69 185 ALA A N 1
ATOM 1384 C CA . ALA A 1 185 ? 2.240 -3.134 -37.432 1.00 94.69 185 ALA A CA 1
ATOM 1385 C C . ALA A 1 185 ? 3.057 -4.284 -36.822 1.00 94.69 185 ALA A C 1
ATOM 1387 O O . ALA A 1 185 ? 2.865 -5.441 -37.183 1.00 94.69 185 ALA A O 1
ATOM 1388 N N . LEU A 1 186 ? 3.900 -3.976 -35.835 1.00 96.00 186 LEU A N 1
ATOM 1389 C CA . LEU A 1 186 ? 4.673 -4.961 -35.089 1.00 96.00 186 LEU A CA 1
ATOM 1390 C C . LEU A 1 186 ? 3.756 -5.976 -34.393 1.00 96.00 186 LEU A C 1
ATOM 1392 O O . LEU A 1 186 ? 3.871 -7.164 -34.653 1.00 96.00 186 LEU A O 1
ATOM 1396 N N . LEU A 1 187 ? 2.788 -5.513 -33.598 1.00 95.56 187 LEU A N 1
ATOM 1397 C CA . LEU A 1 187 ? 1.856 -6.380 -32.863 1.00 95.56 187 LEU A CA 1
ATOM 1398 C C . LEU A 1 187 ? 0.893 -7.181 -33.751 1.00 95.56 187 LEU A C 1
ATOM 1400 O O . LEU A 1 187 ? 0.283 -8.129 -33.274 1.00 95.56 187 LEU A O 1
ATOM 1404 N N . SER A 1 188 ? 0.708 -6.784 -35.012 1.00 94.00 188 SER A N 1
ATOM 1405 C CA . SER A 1 188 ? -0.196 -7.472 -35.947 1.00 94.00 188 SER A CA 1
ATOM 1406 C C . SER A 1 188 ? 0.514 -8.427 -36.901 1.00 94.00 188 SER A C 1
ATOM 1408 O O . SER A 1 188 ? -0.151 -9.261 -37.502 1.00 94.00 188 SER A O 1
ATOM 1410 N N . SER A 1 189 ? 1.834 -8.308 -37.060 1.00 93.50 189 SER A N 1
ATOM 1411 C CA . SER A 1 189 ? 2.610 -9.099 -38.032 1.00 93.50 189 SER A CA 1
ATOM 1412 C C . SER A 1 189 ? 3.756 -9.904 -37.407 1.00 93.50 189 SER A C 1
ATOM 1414 O O . SER A 1 189 ? 4.420 -10.653 -38.118 1.00 93.50 189 SER A O 1
ATOM 1416 N N . TYR A 1 190 ? 4.029 -9.716 -36.113 1.00 95.62 190 TYR A N 1
ATOM 1417 C CA . TYR A 1 190 ? 5.120 -10.355 -35.376 1.00 95.62 190 TYR A CA 1
ATOM 1418 C C . TYR A 1 190 ? 4.611 -10.800 -34.004 1.00 95.62 190 TYR A C 1
ATOM 1420 O O . TYR A 1 190 ? 3.732 -10.164 -33.415 1.00 95.62 190 TYR A O 1
ATOM 1428 N N . CYS A 1 191 ? 5.218 -11.846 -33.450 1.00 94.38 191 CYS A N 1
ATOM 1429 C CA . CYS A 1 191 ? 5.085 -12.141 -32.031 1.00 94.38 191 CYS A CA 1
ATOM 1430 C C . CYS A 1 191 ? 6.024 -11.218 -31.250 1.00 94.38 191 CYS A C 1
ATOM 1432 O O . CYS A 1 191 ? 7.241 -11.320 -31.386 1.00 94.38 191 CYS A O 1
ATOM 1434 N N . VAL A 1 192 ? 5.479 -10.310 -30.438 1.00 95.62 192 VAL A N 1
ATOM 1435 C CA . VAL A 1 192 ? 6.276 -9.513 -29.495 1.00 95.62 192 VAL A CA 1
ATOM 1436 C C . VAL A 1 192 ? 6.383 -10.291 -28.191 1.00 95.62 192 VAL A C 1
ATOM 1438 O O . VAL A 1 192 ? 5.449 -10.291 -27.394 1.00 95.62 192 VAL A O 1
ATOM 1441 N N . ASP A 1 193 ? 7.519 -10.955 -27.992 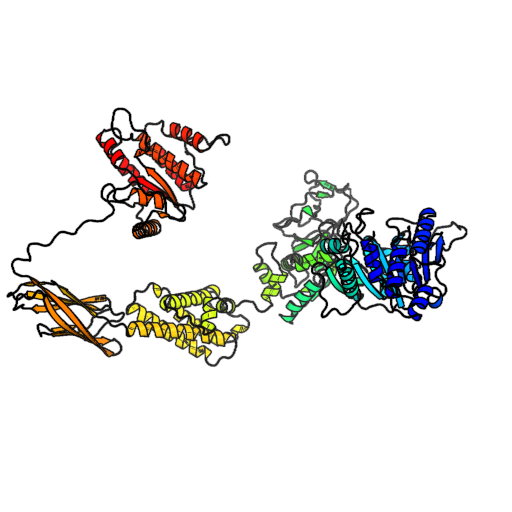1.00 92.19 193 ASP A N 1
ATOM 1442 C CA . ASP A 1 193 ? 7.756 -11.807 -26.829 1.00 92.19 193 ASP A CA 1
ATOM 1443 C C . ASP A 1 193 ? 7.781 -10.979 -25.540 1.00 92.19 193 ASP A C 1
ATOM 1445 O O . ASP A 1 193 ? 7.100 -11.315 -24.570 1.00 92.19 193 ASP A O 1
ATOM 1449 N N . ALA A 1 194 ? 8.544 -9.876 -25.529 1.00 94.25 194 ALA A N 1
ATOM 1450 C CA . ALA A 1 194 ? 8.683 -9.051 -24.337 1.00 94.25 194 ALA A CA 1
ATOM 1451 C C . ALA A 1 194 ? 9.111 -7.596 -24.591 1.00 94.25 194 ALA A C 1
ATOM 1453 O O . ALA A 1 194 ? 9.794 -7.271 -25.563 1.00 94.25 194 ALA A O 1
ATOM 1454 N N . VAL A 1 195 ? 8.791 -6.732 -23.627 1.00 95.31 195 VAL A N 1
ATOM 1455 C CA . VAL A 1 195 ? 9.369 -5.398 -23.441 1.00 95.31 195 VAL A CA 1
ATOM 1456 C C . VAL A 1 195 ? 10.053 -5.347 -22.078 1.00 95.31 195 VAL A C 1
ATOM 1458 O O . VAL A 1 195 ? 9.400 -5.464 -21.043 1.00 95.31 195 VAL A O 1
ATOM 1461 N N . VAL A 1 196 ? 11.364 -5.120 -22.068 1.00 94.69 196 VAL A N 1
ATOM 1462 C CA . VAL A 1 196 ? 12.179 -5.062 -20.849 1.00 94.69 196 VAL A CA 1
ATOM 1463 C C . VAL A 1 196 ? 12.566 -3.615 -20.561 1.00 94.69 196 VAL A C 1
ATOM 1465 O O . VAL A 1 196 ? 13.465 -3.077 -21.205 1.00 94.69 196 VAL A O 1
ATOM 1468 N N . SER A 1 197 ? 11.910 -2.981 -19.591 1.00 94.50 197 SER A N 1
ATOM 1469 C CA . SER A 1 197 ? 12.263 -1.642 -19.114 1.00 94.50 197 SER A CA 1
ATOM 1470 C C . SER A 1 197 ? 13.527 -1.692 -18.270 1.00 94.50 197 SER A C 1
ATOM 1472 O O . SER A 1 197 ? 13.576 -2.366 -17.237 1.00 94.50 197 SER A O 1
ATOM 1474 N N . LEU A 1 198 ? 14.523 -0.913 -18.685 1.00 93.44 198 LEU A N 1
ATOM 1475 C CA . LEU A 1 198 ? 15.764 -0.712 -17.946 1.00 93.44 198 LEU A CA 1
ATOM 1476 C C . LEU A 1 198 ? 15.640 0.530 -17.050 1.00 93.44 198 LEU A C 1
ATOM 1478 O O . LEU A 1 198 ? 14.907 1.464 -17.395 1.00 93.44 198 LEU A O 1
ATOM 1482 N N . PRO A 1 199 ? 16.336 0.579 -15.903 1.00 90.75 199 PRO A N 1
ATOM 1483 C CA . PRO A 1 199 ? 16.312 1.762 -15.056 1.00 90.75 199 PRO A CA 1
ATOM 1484 C C . PRO A 1 199 ? 17.037 2.941 -15.713 1.00 90.75 199 PRO A C 1
ATOM 1486 O O . PRO A 1 199 ? 17.915 2.781 -16.570 1.00 90.75 199 PRO A O 1
ATOM 1489 N N . ALA A 1 200 ? 16.687 4.153 -15.278 1.00 86.12 200 ALA A N 1
ATOM 1490 C CA . ALA A 1 200 ? 17.417 5.356 -15.659 1.00 86.12 200 ALA A CA 1
ATOM 1491 C C . ALA A 1 200 ? 18.909 5.206 -15.306 1.00 86.12 200 ALA A C 1
ATOM 1493 O O . ALA A 1 200 ? 19.257 4.685 -14.249 1.00 86.12 200 ALA A O 1
ATOM 1494 N N . GLY A 1 201 ? 19.792 5.634 -16.211 1.00 87.62 201 GLY A N 1
ATOM 1495 C CA . GLY A 1 201 ? 21.240 5.464 -16.053 1.00 87.62 201 GLY A CA 1
ATOM 1496 C C . GLY A 1 201 ? 21.795 4.122 -16.550 1.00 87.62 201 GLY A C 1
ATOM 1497 O O . GLY A 1 201 ? 23.011 3.969 -16.602 1.00 87.62 201 GLY A O 1
ATOM 1498 N N . ALA A 1 202 ? 20.966 3.184 -17.031 1.00 90.69 202 ALA A N 1
ATOM 1499 C CA . ALA A 1 202 ? 21.457 1.948 -17.660 1.00 90.69 202 ALA A CA 1
ATOM 1500 C C . ALA A 1 202 ? 22.377 2.196 -18.872 1.00 90.69 202 ALA A C 1
ATOM 1502 O O . ALA A 1 202 ? 23.221 1.363 -19.208 1.00 90.69 202 ALA A O 1
ATOM 1503 N N . PHE A 1 203 ? 22.230 3.363 -19.510 1.00 91.94 203 PHE A N 1
ATOM 1504 C CA . PHE A 1 203 ? 23.071 3.830 -20.609 1.00 91.94 203 PHE A CA 1
ATOM 1505 C C . PHE A 1 203 ? 24.157 4.837 -20.208 1.00 91.94 203 PHE A C 1
ATOM 1507 O O . PHE A 1 203 ? 24.827 5.386 -21.085 1.00 91.94 203 PHE A O 1
ATOM 1514 N N . ALA A 1 204 ? 24.402 5.038 -18.913 1.00 87.69 204 ALA A N 1
ATOM 1515 C CA . ALA A 1 204 ? 25.515 5.849 -18.437 1.00 87.69 204 ALA A CA 1
ATOM 1516 C C . ALA A 1 204 ? 26.880 5.236 -18.841 1.00 87.69 204 ALA A C 1
ATOM 1518 O O . ALA A 1 204 ? 26.994 4.013 -18.986 1.00 87.69 204 ALA A O 1
ATOM 1519 N N . PRO A 1 205 ? 27.920 6.064 -19.068 1.00 87.56 205 PRO A N 1
ATOM 1520 C CA . PRO A 1 205 ? 27.919 7.532 -19.023 1.00 87.56 205 PRO A CA 1
ATOM 1521 C C . PRO A 1 205 ? 27.418 8.202 -20.321 1.00 87.56 205 PRO A C 1
ATOM 1523 O O . PRO A 1 205 ? 27.482 9.419 -20.441 1.00 87.56 205 PRO A O 1
ATOM 1526 N N . TYR A 1 206 ? 26.938 7.440 -21.311 1.00 87.31 206 TYR A N 1
ATOM 1527 C CA . TYR A 1 206 ? 26.579 7.979 -22.629 1.00 87.31 206 TYR A CA 1
ATOM 1528 C C . TYR A 1 206 ? 25.305 8.834 -22.605 1.00 87.31 206 TYR A C 1
ATOM 1530 O O . TYR A 1 206 ? 25.216 9.825 -23.326 1.00 87.31 206 TYR A O 1
ATOM 1538 N N . THR A 1 207 ? 24.297 8.442 -21.819 1.00 87.50 207 THR A N 1
ATOM 1539 C CA . THR A 1 207 ? 23.036 9.186 -21.668 1.00 87.50 207 THR A CA 1
ATOM 1540 C C . THR A 1 207 ? 22.237 8.717 -20.452 1.00 87.50 207 THR A C 1
ATOM 1542 O O . THR A 1 207 ? 22.317 7.555 -20.053 1.00 87.50 207 THR A O 1
ATOM 1545 N N . ASN A 1 208 ? 21.419 9.620 -19.904 1.00 83.69 208 ASN A N 1
ATOM 1546 C CA . ASN A 1 208 ? 20.488 9.350 -18.803 1.00 83.69 208 ASN A CA 1
ATOM 1547 C C . ASN A 1 208 ? 19.051 9.075 -19.278 1.00 83.69 208 ASN A C 1
ATOM 1549 O O . ASN A 1 208 ? 18.150 8.939 -18.451 1.00 83.69 208 ASN A O 1
ATOM 1553 N N . LEU A 1 209 ? 18.811 9.012 -20.593 1.00 84.81 209 LEU A N 1
ATOM 1554 C CA . LEU A 1 209 ? 17.500 8.642 -21.126 1.00 84.81 209 LEU A CA 1
ATOM 1555 C C . LEU A 1 209 ? 17.125 7.222 -20.687 1.00 84.81 209 LEU A C 1
ATOM 1557 O O . LEU A 1 209 ? 17.933 6.298 -20.782 1.00 84.81 209 LEU A O 1
ATOM 1561 N N . GLN A 1 210 ? 15.879 7.056 -20.245 1.00 86.56 210 GLN A N 1
ATOM 1562 C CA . GLN A 1 210 ? 15.307 5.739 -19.998 1.00 86.56 210 GLN A CA 1
ATOM 1563 C C . GLN A 1 210 ? 15.024 5.035 -21.332 1.00 86.56 210 GLN A C 1
ATOM 1565 O O . GLN A 1 210 ? 14.536 5.645 -22.294 1.00 86.56 210 GLN A O 1
ATOM 1570 N N . ALA A 1 211 ? 15.365 3.754 -21.379 1.00 92.94 211 ALA A N 1
ATOM 1571 C CA . ALA A 1 211 ? 15.258 2.920 -22.559 1.00 92.94 211 ALA A CA 1
ATOM 1572 C C . ALA A 1 211 ? 14.781 1.521 -22.178 1.00 92.94 211 ALA A C 1
ATOM 1574 O O . ALA A 1 211 ? 14.971 1.058 -21.051 1.00 92.94 211 ALA A O 1
ATOM 1575 N N . SER A 1 212 ? 14.216 0.840 -23.163 1.00 96.12 212 SER A N 1
ATOM 1576 C CA . SER A 1 212 ? 13.698 -0.510 -23.024 1.00 96.12 212 SER A CA 1
ATOM 1577 C C . SER A 1 212 ? 14.227 -1.395 -24.150 1.00 96.12 212 SER A C 1
ATOM 1579 O O . SER A 1 212 ? 14.509 -0.922 -25.256 1.00 96.12 212 SER A O 1
ATOM 1581 N N . LEU A 1 213 ? 14.360 -2.691 -23.872 1.00 97.31 213 LEU A N 1
ATOM 1582 C CA . LEU A 1 213 ? 14.669 -3.705 -24.876 1.00 97.31 213 LEU A CA 1
ATOM 1583 C C . LEU A 1 213 ? 13.359 -4.290 -25.401 1.00 97.31 213 LEU A C 1
ATOM 1585 O O . LEU A 1 213 ? 12.545 -4.784 -24.624 1.00 97.31 213 LEU A O 1
ATOM 1589 N N . LEU A 1 214 ? 13.165 -4.231 -26.712 1.00 97.31 214 LEU A N 1
ATOM 1590 C CA . LEU A 1 214 ? 12.017 -4.794 -27.407 1.00 97.31 214 LEU A CA 1
ATOM 1591 C C . LEU A 1 214 ? 12.425 -6.120 -28.050 1.00 97.31 214 LEU A C 1
ATOM 1593 O O . LEU A 1 214 ? 13.329 -6.141 -28.888 1.00 97.31 214 LEU A O 1
ATOM 1597 N N . LEU A 1 215 ? 11.773 -7.204 -27.634 1.00 96.75 215 LEU A N 1
ATOM 1598 C CA . LEU A 1 215 ? 12.031 -8.564 -28.093 1.00 96.75 215 LEU A CA 1
ATOM 1599 C C . LEU A 1 215 ? 10.852 -9.043 -28.927 1.00 96.75 215 LEU A C 1
ATOM 1601 O O . LEU A 1 215 ? 9.709 -8.993 -28.470 1.00 96.75 215 LEU A O 1
ATOM 1605 N N . PHE A 1 216 ? 11.123 -9.498 -30.143 1.00 96.56 216 PHE A N 1
ATOM 1606 C CA . PHE A 1 216 ? 10.080 -9.983 -31.038 1.00 96.56 216 PHE A CA 1
ATOM 1607 C C . PHE A 1 216 ? 10.616 -10.968 -32.070 1.00 96.56 216 PHE A C 1
ATOM 1609 O O . PHE A 1 216 ? 11.810 -10.987 -32.371 1.00 96.56 216 PHE A O 1
ATOM 1616 N N . ARG A 1 217 ? 9.711 -11.754 -32.648 1.00 95.44 217 ARG A N 1
ATOM 1617 C CA . ARG A 1 217 ? 9.982 -12.764 -33.668 1.00 95.44 217 ARG A CA 1
ATOM 1618 C C . ARG A 1 217 ? 9.081 -12.593 -34.870 1.00 95.44 217 ARG A C 1
ATOM 1620 O O . ARG A 1 217 ? 7.906 -12.249 -34.725 1.00 95.44 217 ARG A O 1
ATOM 1627 N N . TYR A 1 218 ? 9.610 -12.881 -36.055 1.00 95.25 218 TYR A N 1
ATOM 1628 C CA . TYR A 1 218 ? 8.777 -12.970 -37.248 1.00 95.25 218 TYR A CA 1
ATOM 1629 C C . TYR A 1 218 ? 8.036 -14.309 -37.264 1.00 95.25 218 TYR A C 1
ATOM 1631 O O . TYR A 1 218 ? 8.476 -15.299 -37.839 1.00 95.25 218 TYR A O 1
ATOM 1639 N N . HIS A 1 219 ? 6.926 -14.326 -36.540 1.00 92.06 219 HIS A N 1
ATOM 1640 C CA . HIS A 1 219 ? 6.050 -15.461 -36.302 1.00 92.06 219 HIS A CA 1
ATOM 1641 C C . HIS A 1 219 ? 4.611 -14.940 -36.203 1.00 92.06 219 HIS A C 1
ATOM 1643 O O . HIS A 1 219 ? 4.403 -13.726 -36.089 1.00 92.06 219 HIS A O 1
ATOM 1649 N N . GLU A 1 220 ? 3.627 -15.839 -36.214 1.00 91.81 220 GLU A N 1
ATOM 1650 C CA . GLU A 1 220 ? 2.239 -15.489 -35.908 1.00 91.81 220 GLU A CA 1
ATOM 1651 C C . GLU A 1 220 ? 2.147 -14.642 -34.624 1.00 91.81 220 GLU A C 1
ATOM 1653 O O . GLU A 1 220 ? 2.850 -14.954 -33.652 1.00 91.81 220 GLU A O 1
ATOM 1658 N N . PRO A 1 221 ? 1.321 -13.577 -34.609 1.00 92.06 221 PRO A N 1
ATOM 1659 C CA . PRO A 1 221 ? 1.200 -12.683 -33.465 1.00 92.06 221 PRO A CA 1
ATOM 1660 C C . PRO A 1 221 ? 0.856 -13.417 -32.172 1.00 92.06 221 PRO A C 1
ATOM 1662 O O . PRO A 1 221 ? -0.093 -14.197 -32.109 1.00 92.06 221 PRO A O 1
ATOM 1665 N N . CYS A 1 222 ? 1.606 -13.122 -31.115 1.00 88.00 222 CYS A N 1
ATOM 1666 C CA . CYS A 1 222 ? 1.349 -13.687 -29.799 1.00 88.00 222 CYS A CA 1
ATOM 1667 C C . CYS A 1 222 ? 0.111 -13.039 -29.154 1.00 88.00 222 CYS A C 1
ATOM 1669 O O . CYS A 1 222 ? -0.080 -11.830 -29.292 1.00 88.00 222 CYS A O 1
ATOM 1671 N N . PRO A 1 223 ? -0.724 -13.802 -28.418 1.00 89.00 223 PRO A N 1
ATOM 1672 C CA . PRO A 1 223 ? -1.928 -13.260 -27.783 1.00 89.00 223 PRO A CA 1
ATOM 1673 C C . PRO A 1 223 ? -1.595 -12.267 -26.664 1.00 89.00 223 PRO A C 1
ATOM 1675 O O . PRO A 1 223 ? -2.364 -11.339 -26.410 1.00 89.00 223 PRO A O 1
ATOM 1678 N N . ASN A 1 224 ? -0.431 -12.436 -26.031 1.00 90.62 224 ASN A N 1
ATOM 1679 C CA . ASN A 1 224 ? 0.049 -11.630 -24.919 1.00 90.62 224 ASN A CA 1
ATOM 1680 C C . ASN A 1 224 ? 1.465 -11.114 -25.189 1.00 90.62 224 ASN A C 1
ATOM 1682 O O . ASN A 1 224 ? 2.270 -11.802 -25.815 1.00 90.62 224 ASN A O 1
ATOM 1686 N N . VAL A 1 225 ? 1.765 -9.930 -24.656 1.00 91.62 225 VAL A N 1
ATOM 1687 C CA . VAL A 1 225 ? 3.110 -9.348 -24.591 1.00 91.62 225 VAL A CA 1
ATOM 1688 C C . VAL A 1 225 ? 3.565 -9.333 -23.142 1.00 91.62 225 VAL A C 1
ATOM 1690 O O . VAL A 1 225 ? 2.852 -8.811 -22.278 1.00 91.62 225 VAL A O 1
ATOM 1693 N N . ARG A 1 226 ? 4.771 -9.840 -22.881 1.00 91.00 226 ARG A N 1
ATOM 1694 C CA . ARG A 1 226 ? 5.372 -9.768 -21.552 1.00 91.00 226 ARG A CA 1
ATOM 1695 C C . ARG A 1 226 ? 6.002 -8.409 -21.298 1.00 91.00 226 ARG A C 1
ATOM 1697 O O . ARG A 1 226 ? 6.824 -7.936 -22.075 1.00 91.00 226 ARG A O 1
ATOM 1704 N N . PHE A 1 227 ? 5.697 -7.798 -20.169 1.00 91.19 227 PHE A N 1
ATOM 1705 C CA . PHE A 1 227 ? 6.396 -6.618 -19.683 1.00 91.19 227 PHE A CA 1
ATOM 1706 C C . PHE A 1 227 ? 7.279 -7.008 -18.511 1.00 91.19 227 PHE A C 1
ATOM 1708 O O . PHE A 1 227 ? 6.822 -7.661 -17.579 1.00 91.19 227 PHE A O 1
ATOM 1715 N N . VAL A 1 228 ? 8.543 -6.597 -18.561 1.00 90.25 228 VAL A N 1
ATOM 1716 C CA . VAL A 1 228 ? 9.506 -6.803 -17.480 1.00 90.25 228 VAL A CA 1
ATOM 1717 C C . VAL A 1 228 ? 10.085 -5.463 -17.076 1.00 90.25 228 VAL A C 1
ATOM 1719 O O . VAL A 1 228 ? 10.497 -4.676 -17.927 1.00 90.25 228 VAL A O 1
ATOM 1722 N N . LYS A 1 229 ? 10.134 -5.195 -15.777 1.00 90.69 229 LYS A N 1
ATOM 1723 C CA . LYS A 1 229 ? 10.722 -3.982 -15.221 1.00 90.69 229 LYS A CA 1
ATOM 1724 C C . LYS A 1 229 ? 11.866 -4.363 -14.296 1.00 90.69 229 LYS A C 1
ATOM 1726 O O . LYS A 1 229 ? 11.662 -5.006 -13.269 1.00 90.69 229 LYS A O 1
ATOM 1731 N N . ILE A 1 230 ? 13.073 -3.964 -14.681 1.00 89.12 230 ILE A N 1
ATOM 1732 C CA . ILE A 1 230 ? 14.280 -4.183 -13.887 1.00 89.12 230 ILE A CA 1
ATOM 1733 C C . ILE A 1 230 ? 14.462 -2.972 -12.971 1.00 89.12 230 ILE A C 1
ATOM 1735 O O . ILE A 1 230 ? 14.572 -1.841 -13.452 1.00 89.12 230 ILE A O 1
ATOM 1739 N N . SER A 1 231 ? 14.477 -3.186 -11.655 1.00 89.12 231 SER A N 1
ATOM 1740 C CA . SER A 1 231 ? 14.728 -2.100 -10.706 1.00 89.12 231 SER A CA 1
ATOM 1741 C C . SER A 1 231 ? 16.181 -1.590 -10.796 1.00 89.12 231 SER A C 1
ATOM 1743 O O . SER A 1 231 ? 17.068 -2.303 -11.281 1.00 89.12 231 SER A O 1
ATOM 1745 N N . PRO A 1 232 ? 16.477 -0.388 -10.267 1.00 89.31 232 PRO A N 1
ATOM 1746 C CA . PRO A 1 232 ? 17.855 0.074 -10.099 1.00 89.31 232 PRO A CA 1
ATOM 1747 C C . PRO A 1 232 ? 18.735 -0.910 -9.309 1.00 89.31 232 PRO A C 1
ATOM 1749 O O . PRO A 1 232 ? 19.848 -1.200 -9.735 1.00 89.31 232 PRO A O 1
ATOM 1752 N N . THR A 1 233 ? 18.218 -1.509 -8.231 1.00 86.44 233 THR A N 1
ATOM 1753 C CA . THR A 1 233 ? 18.963 -2.458 -7.380 1.00 86.44 233 THR A CA 1
ATOM 1754 C C . THR A 1 233 ? 19.242 -3.790 -8.084 1.00 86.44 233 THR A C 1
ATOM 1756 O O . THR A 1 233 ? 20.318 -4.378 -7.944 1.00 86.44 233 THR A O 1
ATOM 1759 N N . ALA A 1 234 ? 18.297 -4.285 -8.890 1.00 84.00 234 ALA A N 1
ATOM 1760 C CA . ALA A 1 234 ? 18.530 -5.428 -9.766 1.00 84.00 234 ALA A CA 1
ATOM 1761 C C . ALA A 1 234 ? 19.604 -5.093 -10.807 1.00 84.00 234 ALA A C 1
ATOM 1763 O O . ALA A 1 234 ? 20.503 -5.896 -11.063 1.00 84.00 234 ALA A O 1
ATOM 1764 N N . TRP A 1 235 ? 19.537 -3.894 -11.383 1.00 88.06 235 TRP A N 1
ATOM 1765 C CA . TRP A 1 235 ? 20.458 -3.455 -12.420 1.00 88.06 235 TRP A CA 1
ATOM 1766 C C . TRP A 1 235 ? 21.885 -3.236 -11.921 1.00 88.06 235 TRP A C 1
ATOM 1768 O O . TRP A 1 235 ? 22.819 -3.590 -12.635 1.00 88.06 235 TRP A O 1
ATOM 1778 N N . GLU A 1 236 ? 22.081 -2.730 -10.705 1.00 86.44 236 GLU A N 1
ATOM 1779 C CA . GLU A 1 236 ? 23.403 -2.630 -10.071 1.00 86.44 236 GLU A CA 1
ATOM 1780 C C . GLU A 1 236 ? 24.086 -3.999 -9.982 1.00 86.44 236 GLU A C 1
ATOM 1782 O O . GLU A 1 236 ? 25.252 -4.142 -10.343 1.00 86.44 236 GLU A O 1
ATOM 1787 N N . ARG A 1 237 ? 23.337 -5.045 -9.610 1.00 82.00 237 ARG A N 1
ATOM 1788 C CA . ARG A 1 237 ? 23.845 -6.427 -9.562 1.00 82.00 237 ARG A CA 1
ATOM 1789 C C . ARG A 1 237 ? 24.177 -6.981 -10.947 1.00 82.00 237 ARG A C 1
ATOM 1791 O O . ARG A 1 237 ? 25.163 -7.701 -11.099 1.00 82.00 237 ARG A O 1
ATOM 1798 N N . VAL A 1 238 ? 23.381 -6.633 -11.960 1.00 78.69 238 VAL A N 1
ATOM 1799 C CA . VAL A 1 238 ? 23.646 -6.977 -13.371 1.00 78.69 238 VAL A CA 1
ATOM 1800 C C . VAL A 1 238 ? 24.850 -6.205 -13.928 1.00 78.69 238 VAL A C 1
ATOM 1802 O O . VAL A 1 238 ? 25.559 -6.719 -14.797 1.00 78.69 238 VAL A O 1
ATOM 1805 N N . SER A 1 239 ? 25.088 -4.993 -13.425 1.00 79.75 239 SER A N 1
ATOM 1806 C CA . SER A 1 239 ? 26.108 -4.056 -13.908 1.00 79.75 239 SER A CA 1
ATOM 1807 C C . SER A 1 239 ? 27.418 -4.098 -13.131 1.00 79.75 239 SER A C 1
ATOM 1809 O O . SER A 1 239 ? 28.367 -3.444 -13.547 1.00 79.75 239 SER A O 1
ATOM 1811 N N . ALA A 1 240 ? 27.490 -4.856 -12.034 1.00 76.38 240 ALA A N 1
ATOM 1812 C CA . ALA A 1 240 ? 28.694 -4.980 -11.226 1.00 76.38 240 ALA A CA 1
ATOM 1813 C C . ALA A 1 240 ? 29.879 -5.486 -12.071 1.00 76.38 240 ALA A C 1
ATOM 1815 O O . ALA A 1 240 ? 29.828 -6.569 -12.674 1.00 76.38 240 ALA A O 1
ATOM 1816 N N . ASP A 1 241 ? 30.950 -4.692 -12.108 1.00 59.25 241 ASP A N 1
ATOM 1817 C CA . ASP A 1 241 ? 32.189 -5.029 -12.802 1.00 59.25 241 ASP A CA 1
ATOM 1818 C C . ASP A 1 241 ? 33.053 -5.954 -11.933 1.00 59.25 241 ASP A C 1
ATOM 1820 O O . ASP A 1 241 ? 33.379 -5.659 -10.786 1.00 59.25 241 ASP A O 1
ATOM 1824 N N . GLY A 1 242 ? 33.410 -7.112 -12.491 1.00 53.69 242 GLY A N 1
ATOM 1825 C CA . GLY A 1 242 ? 34.270 -8.107 -11.859 1.00 53.69 242 GLY A CA 1
ATOM 1826 C C . GLY A 1 242 ? 34.502 -9.289 -12.797 1.00 53.69 242 GLY A C 1
ATOM 1827 O O . GLY A 1 242 ? 33.577 -10.042 -13.113 1.00 53.69 242 GLY A O 1
ATOM 1828 N N . SER A 1 243 ? 35.736 -9.442 -13.275 1.00 41.62 243 SER A N 1
ATOM 1829 C CA . SER A 1 243 ? 36.174 -10.563 -14.107 1.00 41.62 243 SER A CA 1
ATOM 1830 C C . SER A 1 243 ? 36.016 -11.883 -13.342 1.00 41.62 243 SER A C 1
ATOM 1832 O O . SER A 1 243 ? 36.771 -12.149 -12.413 1.00 41.62 243 SER A O 1
ATOM 1834 N N . GLY A 1 244 ? 35.030 -12.703 -13.722 1.00 50.44 244 GLY A N 1
ATOM 1835 C CA . GLY A 1 244 ? 34.864 -14.069 -13.203 1.00 50.44 244 GLY A CA 1
ATOM 1836 C C . GLY A 1 244 ? 33.668 -14.317 -12.278 1.00 50.44 244 GLY A C 1
ATOM 1837 O O . GLY A 1 244 ? 33.574 -15.390 -11.686 1.00 50.44 244 GLY A O 1
ATOM 1838 N N . ASN A 1 245 ? 32.719 -13.387 -12.141 1.00 54.88 245 ASN A N 1
ATOM 1839 C CA . ASN A 1 245 ? 31.589 -13.611 -11.239 1.00 54.88 245 ASN A CA 1
ATOM 1840 C C . ASN A 1 245 ? 30.527 -14.530 -11.885 1.00 54.88 245 ASN A C 1
ATOM 1842 O O . ASN A 1 245 ? 29.622 -14.035 -12.562 1.00 54.88 245 ASN A O 1
ATOM 1846 N N . ARG A 1 246 ? 30.601 -15.862 -11.667 1.00 61.62 246 ARG A N 1
ATOM 1847 C CA . ARG A 1 246 ? 29.536 -16.832 -12.048 1.00 61.62 246 ARG A CA 1
ATOM 1848 C C . ARG A 1 246 ? 28.142 -16.283 -11.731 1.00 61.62 246 ARG A C 1
ATOM 1850 O O . ARG A 1 246 ? 27.260 -16.347 -12.578 1.00 61.62 246 ARG A O 1
ATOM 1857 N N . ARG A 1 247 ? 28.009 -15.600 -10.587 1.00 67.44 247 ARG A N 1
ATOM 1858 C CA . ARG A 1 247 ? 26.773 -14.965 -10.106 1.00 67.44 247 ARG A CA 1
ATOM 1859 C C . ARG A 1 247 ? 26.157 -13.961 -11.088 1.00 67.44 247 ARG A C 1
ATOM 1861 O O . ARG A 1 247 ? 24.939 -13.933 -11.215 1.00 67.44 247 ARG A O 1
ATOM 1868 N N . ARG A 1 248 ? 26.959 -13.154 -11.800 1.00 76.62 248 ARG A N 1
ATOM 1869 C CA . ARG A 1 248 ? 26.450 -12.201 -12.810 1.00 76.62 248 ARG A CA 1
ATOM 1870 C C . ARG A 1 248 ? 25.918 -12.941 -14.035 1.00 76.62 248 ARG A C 1
ATOM 1872 O O . ARG A 1 248 ? 24.843 -12.614 -14.526 1.00 76.62 248 ARG A O 1
ATOM 1879 N N . GLY A 1 249 ? 26.650 -13.953 -14.504 1.00 73.75 249 GLY A N 1
ATOM 1880 C CA . GLY A 1 249 ? 26.215 -14.803 -15.614 1.00 73.75 249 GLY A CA 1
ATOM 1881 C C . GLY A 1 249 ? 24.956 -15.605 -15.278 1.00 73.75 249 GLY A C 1
ATOM 1882 O O . GLY A 1 249 ? 24.045 -15.676 -16.096 1.00 73.75 249 GLY A O 1
ATOM 1883 N N . ASP A 1 250 ? 24.873 -16.153 -14.064 1.00 73.81 250 ASP A N 1
ATOM 1884 C CA . ASP A 1 250 ? 23.688 -16.854 -13.561 1.00 73.81 250 ASP A CA 1
ATOM 1885 C C . ASP A 1 250 ? 22.487 -15.911 -13.468 1.00 73.81 250 ASP A C 1
ATOM 1887 O O . ASP A 1 250 ? 21.402 -16.263 -13.916 1.00 73.81 250 ASP A O 1
ATOM 1891 N N . LEU A 1 251 ? 22.680 -14.684 -12.972 1.00 76.69 251 LEU A N 1
ATOM 1892 C CA . LEU A 1 251 ? 21.621 -13.677 -12.917 1.00 76.69 251 LEU A CA 1
ATOM 1893 C C . LEU A 1 251 ? 21.127 -13.288 -14.316 1.00 76.69 251 LEU A C 1
ATOM 1895 O O . LEU A 1 251 ? 19.920 -13.259 -14.541 1.00 76.69 251 LEU A O 1
ATOM 1899 N N . LEU A 1 252 ? 22.033 -13.032 -15.265 1.00 79.69 252 LEU A N 1
ATOM 1900 C CA . LEU A 1 252 ? 21.676 -12.734 -16.656 1.00 79.69 252 LEU A CA 1
ATOM 1901 C C . LEU A 1 252 ? 20.910 -13.890 -17.307 1.00 79.69 252 LEU A C 1
ATOM 1903 O O . LEU A 1 252 ? 19.893 -13.653 -17.955 1.00 79.69 252 LEU A O 1
ATOM 1907 N N . ARG A 1 253 ? 21.345 -15.139 -17.095 1.00 79.62 253 ARG A N 1
ATOM 1908 C CA . ARG A 1 253 ? 20.641 -16.329 -17.591 1.00 79.62 253 ARG A CA 1
ATOM 1909 C C . ARG A 1 253 ? 19.270 -16.497 -16.950 1.00 79.62 253 ARG A C 1
ATOM 1911 O O . ARG A 1 253 ? 18.320 -16.801 -17.664 1.00 79.62 253 ARG A O 1
ATOM 1918 N N . SER A 1 254 ? 19.149 -16.269 -15.645 1.00 78.19 254 SER A N 1
ATOM 1919 C CA . SER A 1 254 ? 17.873 -16.317 -14.926 1.00 78.19 254 SER A CA 1
ATOM 1920 C C . SER A 1 254 ? 16.912 -15.231 -15.410 1.00 78.19 254 SER A C 1
ATOM 1922 O O . SER A 1 254 ? 15.751 -15.527 -15.675 1.00 78.19 254 SER A O 1
ATOM 1924 N N . LEU A 1 255 ? 17.395 -14.002 -15.623 1.00 79.62 255 LEU A N 1
ATOM 1925 C CA . LEU A 1 255 ? 16.619 -12.920 -16.236 1.00 79.62 255 LEU A CA 1
ATOM 1926 C C . LEU A 1 255 ? 16.201 -13.273 -17.666 1.00 79.62 255 LEU A C 1
ATOM 1928 O O . LEU A 1 255 ? 15.041 -13.112 -18.032 1.00 79.62 255 LEU A O 1
ATOM 1932 N N . ALA A 1 256 ? 17.114 -13.805 -18.477 1.00 82.00 256 ALA A N 1
ATOM 1933 C CA . ALA A 1 256 ? 16.795 -14.216 -19.837 1.00 82.00 256 ALA A CA 1
ATOM 1934 C C . ALA A 1 256 ? 15.823 -15.403 -19.875 1.00 82.00 256 ALA A C 1
ATOM 1936 O O . ALA A 1 256 ? 15.004 -15.493 -20.784 1.00 82.00 256 ALA A O 1
ATOM 1937 N N . ALA A 1 257 ? 15.887 -16.321 -18.911 1.00 79.06 257 ALA A N 1
ATOM 1938 C CA . ALA A 1 257 ? 14.916 -17.400 -18.763 1.00 79.06 257 ALA A CA 1
ATOM 1939 C C . ALA A 1 257 ? 13.540 -16.858 -18.344 1.00 79.06 257 ALA A C 1
ATOM 1941 O O . ALA A 1 257 ? 12.536 -17.281 -18.913 1.00 79.06 257 ALA A O 1
ATOM 1942 N N . LEU A 1 258 ? 13.504 -15.883 -17.427 1.00 75.56 258 LEU A N 1
ATOM 1943 C CA . LEU A 1 258 ? 12.293 -15.163 -17.020 1.00 75.56 258 LEU A CA 1
ATOM 1944 C C . LEU A 1 258 ? 11.598 -14.491 -18.201 1.00 75.56 258 LEU A C 1
ATOM 1946 O O . LEU A 1 258 ? 10.387 -14.610 -18.385 1.00 75.56 258 LEU A O 1
ATOM 1950 N N . ILE A 1 259 ? 12.386 -13.795 -19.012 1.00 78.50 259 ILE A N 1
ATOM 1951 C CA . ILE A 1 259 ? 11.880 -13.019 -20.137 1.00 78.50 259 ILE A CA 1
ATOM 1952 C C . ILE A 1 259 ? 11.429 -13.939 -21.287 1.00 78.50 259 ILE A C 1
ATOM 1954 O O . ILE A 1 259 ? 10.465 -13.607 -21.967 1.00 78.50 259 ILE A O 1
ATOM 1958 N N . ARG A 1 260 ? 12.068 -15.105 -21.482 1.00 73.44 260 ARG A N 1
ATOM 1959 C CA . ARG A 1 260 ? 11.769 -16.031 -22.595 1.00 73.44 260 ARG A CA 1
ATOM 1960 C C . ARG A 1 260 ? 10.690 -17.090 -22.317 1.00 73.44 260 ARG A C 1
ATOM 1962 O O . ARG A 1 260 ? 10.111 -17.592 -23.274 1.00 73.44 260 ARG A O 1
ATOM 1969 N N . ARG A 1 261 ? 10.440 -17.506 -21.067 1.00 64.75 261 ARG A N 1
ATOM 1970 C CA . ARG A 1 261 ? 9.478 -18.593 -20.764 1.00 64.75 261 ARG A CA 1
ATOM 1971 C C . ARG A 1 261 ? 8.080 -18.059 -20.487 1.00 64.75 261 ARG A C 1
ATOM 1973 O O . ARG A 1 261 ? 7.882 -17.507 -19.415 1.00 64.75 261 ARG A O 1
ATOM 1980 N N . HIS A 1 262 ? 7.094 -18.315 -21.348 1.00 52.62 262 HIS A N 1
ATOM 1981 C CA . HIS A 1 262 ? 5.694 -17.943 -21.077 1.00 52.62 262 HIS A CA 1
ATOM 1982 C C . HIS A 1 262 ? 5.150 -18.527 -19.757 1.00 52.62 262 HIS A C 1
ATOM 1984 O O . HIS A 1 262 ? 4.388 -17.859 -19.067 1.00 52.62 262 HIS A O 1
ATOM 1990 N N . GLU A 1 263 ? 5.633 -19.696 -19.338 1.00 42.47 263 GLU A N 1
ATOM 1991 C CA . GLU A 1 263 ? 5.223 -20.373 -18.107 1.00 42.47 263 GLU A CA 1
ATOM 1992 C C . GLU A 1 263 ? 6.361 -20.368 -17.081 1.00 42.47 263 GLU A C 1
ATOM 1994 O O . GLU A 1 263 ? 7.368 -21.069 -17.212 1.00 42.47 263 GLU A O 1
ATOM 1999 N N . LEU A 1 264 ? 6.210 -19.568 -16.031 1.00 44.06 264 LEU A N 1
ATOM 2000 C CA . LEU A 1 264 ? 7.036 -19.661 -14.835 1.00 44.06 264 LEU A CA 1
ATOM 2001 C C . LEU A 1 264 ? 6.148 -20.010 -13.657 1.00 44.06 264 LEU A C 1
ATOM 2003 O O . LEU A 1 264 ? 5.703 -19.152 -12.908 1.00 44.06 264 LEU A O 1
ATOM 2007 N N . THR A 1 265 ? 5.908 -21.305 -13.505 1.00 37.66 265 THR A N 1
ATOM 2008 C CA . THR A 1 265 ? 5.233 -21.869 -12.338 1.00 37.66 265 THR A CA 1
ATOM 2009 C C . THR A 1 265 ? 6.195 -22.213 -11.199 1.00 37.66 265 THR A C 1
ATOM 2011 O O . THR A 1 265 ? 5.707 -22.456 -10.110 1.00 37.66 265 THR A O 1
ATOM 2014 N N . ASN A 1 266 ? 7.531 -22.203 -11.385 1.00 37.56 266 ASN A N 1
ATOM 2015 C CA . ASN A 1 266 ? 8.481 -22.651 -10.339 1.00 37.56 266 ASN A CA 1
ATOM 2016 C C . ASN A 1 266 ? 9.905 -22.035 -10.368 1.00 37.56 266 ASN A C 1
ATOM 2018 O O . ASN A 1 266 ? 10.813 -22.555 -9.723 1.00 37.56 266 ASN A O 1
ATOM 2022 N N . GLY A 1 267 ? 10.160 -20.955 -11.115 1.00 44.69 267 GLY A N 1
ATOM 2023 C CA . GLY A 1 267 ? 11.467 -20.275 -11.075 1.00 44.69 267 GLY A CA 1
ATOM 2024 C C . GLY A 1 267 ? 11.470 -19.120 -10.076 1.00 44.69 267 GLY A C 1
ATOM 2025 O O . GLY A 1 267 ? 10.561 -18.295 -10.101 1.00 44.69 267 GLY A O 1
ATOM 2026 N N . THR A 1 268 ? 12.489 -19.025 -9.220 1.00 48.69 268 THR A N 1
ATOM 2027 C CA . THR A 1 268 ? 12.686 -17.880 -8.320 1.00 48.69 268 THR A CA 1
ATOM 2028 C C . THR A 1 268 ? 12.958 -16.615 -9.135 1.00 48.69 268 THR A C 1
ATOM 2030 O O . THR A 1 268 ? 14.063 -16.392 -9.632 1.00 48.69 268 THR A O 1
ATOM 2033 N N . VAL A 1 269 ? 11.934 -15.775 -9.286 1.00 56.44 269 VAL A N 1
ATOM 2034 C CA . VAL A 1 269 ? 12.082 -14.405 -9.787 1.00 56.44 269 VAL A CA 1
ATOM 2035 C C . VAL A 1 269 ? 13.000 -13.651 -8.815 1.00 56.44 269 VAL A C 1
ATOM 2037 O O . VAL A 1 269 ? 12.773 -13.725 -7.603 1.00 56.44 269 VAL A O 1
ATOM 2040 N N . PRO A 1 270 ? 14.048 -12.942 -9.277 1.00 64.88 270 PRO A N 1
ATOM 2041 C CA . PRO A 1 270 ? 14.793 -12.053 -8.392 1.00 64.88 270 PRO A CA 1
ATOM 2042 C C . PRO A 1 270 ? 13.819 -11.046 -7.766 1.00 64.88 270 PRO A C 1
ATOM 2044 O O . PRO A 1 270 ? 13.081 -10.408 -8.506 1.00 64.88 270 PRO A O 1
ATOM 2047 N N . GLN A 1 271 ? 13.826 -10.883 -6.436 1.00 64.12 271 GLN A N 1
ATOM 2048 C CA . GLN A 1 271 ? 12.842 -10.061 -5.696 1.00 64.12 271 GLN A CA 1
ATOM 2049 C C . GLN A 1 271 ? 12.641 -8.633 -6.244 1.00 64.12 271 GLN A C 1
ATOM 2051 O O . GLN A 1 271 ? 11.579 -8.052 -6.064 1.00 64.12 271 GLN A O 1
ATOM 2056 N N . ASP A 1 272 ? 13.633 -8.096 -6.955 1.00 80.12 272 ASP A N 1
ATOM 2057 C CA . ASP A 1 272 ? 13.643 -6.723 -7.460 1.00 80.12 272 ASP A CA 1
ATOM 2058 C C . ASP A 1 272 ? 13.317 -6.621 -8.969 1.00 80.12 272 ASP A C 1
ATOM 2060 O O . ASP A 1 272 ? 13.696 -5.658 -9.643 1.00 80.12 272 ASP A O 1
ATOM 2064 N N . VAL A 1 273 ? 12.687 -7.648 -9.540 1.00 83.50 273 VAL A N 1
ATOM 2065 C CA . VAL A 1 273 ? 12.281 -7.691 -10.949 1.00 83.50 273 VAL A CA 1
ATOM 2066 C C . VAL A 1 273 ? 10.794 -7.983 -11.015 1.00 83.50 273 VAL A C 1
ATOM 2068 O O . VAL A 1 273 ? 10.332 -9.014 -10.535 1.00 83.50 273 VAL A O 1
ATOM 2071 N N . GLU A 1 274 ? 10.047 -7.089 -11.651 1.00 85.25 274 GLU A N 1
ATOM 2072 C CA . GLU A 1 274 ? 8.618 -7.279 -11.889 1.00 85.25 274 GLU A CA 1
ATOM 2073 C C . GLU A 1 274 ? 8.408 -7.819 -13.305 1.00 85.25 274 GLU A C 1
ATOM 2075 O O . GLU A 1 274 ? 9.008 -7.307 -14.255 1.00 85.25 274 GLU A O 1
ATOM 2080 N N . ALA A 1 275 ? 7.541 -8.818 -13.465 1.00 85.88 275 ALA A N 1
ATOM 2081 C CA . ALA A 1 275 ? 7.133 -9.332 -14.768 1.00 85.88 275 ALA A CA 1
ATOM 2082 C C . ALA A 1 275 ? 5.627 -9.619 -14.784 1.00 85.88 275 ALA A C 1
ATOM 2084 O O . ALA A 1 275 ? 5.101 -10.202 -13.839 1.00 85.88 275 ALA A O 1
ATOM 2085 N N . TRP A 1 276 ? 4.940 -9.210 -15.849 1.00 86.56 276 TRP A N 1
ATOM 2086 C CA . TRP A 1 276 ? 3.513 -9.475 -16.051 1.00 86.56 276 TRP A CA 1
ATOM 2087 C C . TRP A 1 276 ? 3.184 -9.537 -17.544 1.00 86.56 276 TRP A C 1
ATOM 2089 O O . TRP A 1 276 ? 3.869 -8.925 -18.365 1.00 86.56 276 TRP A O 1
ATOM 2099 N N . ASP A 1 277 ? 2.118 -10.250 -17.896 1.00 87.00 277 ASP A N 1
ATOM 2100 C CA . ASP A 1 277 ? 1.657 -10.390 -19.277 1.00 87.00 277 ASP A CA 1
ATOM 2101 C C . ASP A 1 277 ? 0.431 -9.502 -19.533 1.00 87.00 277 ASP A C 1
ATOM 2103 O O . ASP A 1 277 ? -0.422 -9.320 -18.661 1.00 87.00 277 ASP A O 1
ATOM 2107 N N . VAL A 1 278 ? 0.352 -8.915 -20.730 1.00 86.81 278 VAL A N 1
ATOM 2108 C CA . VAL A 1 278 ? -0.776 -8.076 -21.166 1.00 86.81 278 VAL A CA 1
ATOM 2109 C C . VAL A 1 278 ? -1.273 -8.564 -22.517 1.00 86.81 278 VAL A C 1
ATOM 2111 O O . VAL A 1 278 ? -0.482 -8.690 -23.453 1.00 86.81 278 VAL A O 1
ATOM 2114 N N . ALA A 1 279 ? -2.582 -8.780 -22.643 1.00 88.38 279 ALA A N 1
ATOM 2115 C CA . ALA A 1 279 ? -3.177 -9.203 -23.901 1.00 88.38 279 ALA A CA 1
ATOM 2116 C C . ALA A 1 279 ? -3.040 -8.114 -24.976 1.00 88.38 279 ALA A C 1
ATOM 2118 O O . ALA A 1 279 ? -3.238 -6.922 -24.720 1.00 88.38 279 ALA A O 1
ATOM 2119 N N . VAL A 1 280 ? -2.736 -8.510 -26.214 1.00 88.50 280 VAL A N 1
ATOM 2120 C CA . VAL A 1 280 ? -2.559 -7.572 -27.338 1.00 88.50 280 VAL A CA 1
ATOM 2121 C C . VAL A 1 280 ? -3.826 -6.747 -27.592 1.00 88.50 280 VAL A C 1
ATOM 2123 O O . VAL A 1 280 ? -3.740 -5.567 -27.945 1.00 88.50 280 VAL A O 1
ATOM 2126 N N . GLN A 1 281 ? -5.004 -7.324 -27.346 1.00 84.94 281 GLN A N 1
ATOM 2127 C CA . GLN A 1 281 ? -6.283 -6.615 -27.433 1.00 84.94 281 GLN A CA 1
ATOM 2128 C C . GLN A 1 281 ? -6.377 -5.438 -26.444 1.00 84.94 281 GLN A C 1
ATOM 2130 O O . GLN A 1 281 ? -6.842 -4.358 -26.817 1.00 84.94 281 GLN A O 1
ATOM 2135 N N . ASP A 1 282 ? -5.835 -5.582 -25.232 1.00 82.62 282 ASP A N 1
ATOM 2136 C CA . ASP A 1 282 ? -5.852 -4.530 -24.210 1.00 82.62 282 ASP A CA 1
ATOM 2137 C C . ASP A 1 282 ? -4.897 -3.388 -24.579 1.00 82.62 282 ASP A C 1
ATOM 2139 O O . ASP A 1 282 ? -5.149 -2.211 -24.289 1.00 82.62 282 ASP A O 1
ATOM 2143 N N . LEU A 1 283 ? -3.815 -3.704 -25.303 1.00 85.56 283 LEU A N 1
ATOM 2144 C CA . LEU A 1 283 ? -2.893 -2.700 -25.830 1.00 85.56 283 LEU A CA 1
ATOM 2145 C C . LEU A 1 283 ? -3.578 -1.774 -26.843 1.00 85.56 283 LEU A C 1
ATOM 2147 O O . LEU A 1 283 ? -3.224 -0.595 -26.904 1.00 85.56 283 LEU A O 1
ATOM 2151 N N . ALA A 1 284 ? -4.599 -2.230 -27.578 1.00 79.44 284 ALA A N 1
ATOM 2152 C CA . ALA A 1 284 ? -5.369 -1.362 -28.474 1.00 79.44 284 ALA A CA 1
ATOM 2153 C C . ALA A 1 284 ? -6.077 -0.229 -27.705 1.00 79.44 284 ALA A C 1
ATOM 2155 O O . ALA A 1 284 ? -6.046 0.929 -28.138 1.00 79.44 284 ALA A O 1
ATOM 2156 N N . GLY A 1 285 ? -6.625 -0.524 -26.518 1.00 71.06 285 GLY A N 1
ATOM 2157 C CA . GLY A 1 285 ? -7.200 0.473 -25.603 1.00 71.06 285 GLY A CA 1
ATOM 2158 C C . GLY A 1 285 ? -6.168 1.478 -25.072 1.00 71.06 285 GLY A C 1
ATOM 2159 O O . GLY A 1 285 ? -6.492 2.634 -24.782 1.00 71.06 285 GLY A O 1
ATOM 2160 N N . ARG A 1 286 ? -4.891 1.078 -25.036 1.00 75.31 286 ARG A N 1
ATOM 2161 C CA . ARG A 1 286 ? -3.750 1.905 -24.612 1.00 75.31 286 ARG A CA 1
ATOM 2162 C C . ARG A 1 286 ? -3.053 2.630 -25.762 1.00 75.31 286 ARG A C 1
ATOM 2164 O O . ARG A 1 286 ? -2.057 3.302 -25.525 1.00 75.31 286 ARG A O 1
ATOM 2171 N N . ASP A 1 287 ? -3.623 2.628 -26.965 1.00 81.50 287 ASP A N 1
ATOM 2172 C CA . ASP A 1 287 ? -3.013 3.214 -28.170 1.00 81.50 287 ASP A CA 1
ATOM 2173 C C . ASP A 1 287 ? -1.731 2.486 -28.615 1.00 81.50 287 ASP A C 1
ATOM 2175 O O . ASP A 1 287 ? -0.763 3.090 -29.087 1.00 81.50 287 ASP A O 1
ATOM 2179 N N . TYR A 1 288 ? -1.747 1.162 -28.445 1.00 89.50 288 TYR A N 1
ATOM 2180 C CA . TYR A 1 288 ? -0.649 0.234 -28.714 1.00 89.50 288 TYR A CA 1
ATOM 2181 C C . TYR A 1 288 ? 0.632 0.608 -27.962 1.00 89.50 288 TYR A C 1
ATOM 2183 O O . TYR A 1 288 ? 1.728 0.485 -28.499 1.00 89.50 288 TYR A O 1
ATOM 2191 N N . GLU A 1 289 ? 0.503 1.151 -26.750 1.00 89.44 289 GLU A N 1
ATOM 2192 C CA . GLU A 1 289 ? 1.639 1.528 -25.913 1.00 89.44 289 GLU A CA 1
ATOM 2193 C C . GLU A 1 289 ? 2.384 0.284 -25.417 1.00 89.44 289 GLU A C 1
ATOM 2195 O O . GLU A 1 289 ? 1.801 -0.581 -24.772 1.00 89.44 289 GLU A O 1
ATOM 2200 N N . LEU A 1 290 ? 3.685 0.233 -25.686 1.00 92.31 290 LEU A N 1
ATOM 2201 C CA . LEU A 1 290 ? 4.586 -0.850 -25.305 1.00 92.31 290 LEU A CA 1
ATOM 2202 C C . LEU A 1 290 ? 5.516 -0.416 -24.169 1.00 92.31 290 LEU A C 1
ATOM 2204 O O . LEU A 1 290 ? 6.702 -0.693 -24.209 1.00 92.31 290 LEU A O 1
ATOM 2208 N N . VAL A 1 291 ? 5.004 0.288 -23.158 1.00 88.94 291 VAL A N 1
ATOM 2209 C CA . VAL A 1 291 ? 5.782 0.687 -21.969 1.00 88.94 291 VAL A CA 1
ATOM 2210 C C . VAL A 1 291 ? 5.474 -0.257 -20.811 1.00 88.94 291 VAL A C 1
ATOM 2212 O O . VAL A 1 291 ? 4.300 -0.491 -20.513 1.00 88.94 291 VAL A O 1
ATOM 2215 N N . ALA A 1 292 ? 6.509 -0.734 -20.110 1.00 84.94 292 ALA A N 1
ATOM 2216 C CA . ALA A 1 292 ? 6.377 -1.557 -18.905 1.00 84.94 292 ALA A CA 1
ATOM 2217 C C . ALA A 1 292 ? 5.879 -0.730 -17.706 1.00 84.94 292 ALA A C 1
ATOM 2219 O O . ALA A 1 292 ? 6.609 -0.435 -16.759 1.00 84.94 292 ALA A O 1
ATOM 2220 N N . LYS A 1 293 ? 4.607 -0.328 -17.762 1.00 82.06 293 LYS A N 1
ATOM 2221 C CA . LYS A 1 293 ? 3.895 0.352 -16.681 1.00 82.06 293 LYS A CA 1
ATOM 2222 C C . LYS A 1 293 ? 2.636 -0.423 -16.305 1.00 82.06 293 LYS A C 1
ATOM 2224 O O . LYS A 1 293 ? 1.801 -0.729 -17.170 1.00 82.06 293 LYS A O 1
ATOM 2229 N N . GLN A 1 294 ? 2.483 -0.685 -15.011 1.00 73.25 294 GLN A N 1
ATOM 2230 C CA . GLN A 1 294 ? 1.247 -1.224 -14.467 1.00 73.25 294 GLN A CA 1
ATOM 2231 C C . GLN A 1 294 ? 0.138 -0.177 -14.600 1.00 73.25 294 GLN A C 1
ATOM 2233 O O . GLN A 1 294 ? 0.326 1.003 -14.301 1.00 73.25 294 GLN A O 1
ATOM 2238 N N . THR A 1 295 ? -1.017 -0.601 -15.104 1.00 79.75 295 THR A N 1
ATOM 2239 C CA . THR A 1 295 ? -2.167 0.285 -15.299 1.00 79.75 295 THR A CA 1
ATOM 2240 C C . THR A 1 295 ? -3.025 0.461 -14.066 1.00 79.75 295 THR A C 1
ATOM 2242 O O . THR A 1 295 ? -3.881 1.328 -14.103 1.00 79.75 295 THR A O 1
ATOM 2245 N N . GLY A 1 296 ? -2.901 -0.410 -13.060 1.00 82.75 296 GLY A N 1
ATOM 2246 C CA . GLY A 1 296 ? -3.945 -0.613 -12.050 1.00 82.75 296 GLY A CA 1
ATOM 2247 C C . GLY A 1 296 ? -5.210 -1.302 -12.592 1.00 82.75 296 GLY A C 1
ATOM 2248 O O . GLY A 1 296 ? -6.151 -1.507 -11.839 1.00 82.75 296 GLY A O 1
ATOM 2249 N N . GLY A 1 297 ? -5.244 -1.680 -13.880 1.00 84.75 297 GLY A N 1
ATOM 2250 C CA . GLY A 1 297 ? -6.408 -2.284 -14.538 1.00 84.75 297 GLY A CA 1
ATOM 2251 C C . GLY A 1 297 ? -6.800 -3.633 -13.946 1.00 84.75 297 GLY A C 1
ATOM 2252 O O . GLY A 1 297 ? -7.945 -3.803 -13.552 1.00 84.75 297 GLY A O 1
ATOM 2253 N N . GLN A 1 298 ? -5.840 -4.553 -13.818 1.00 80.31 298 GLN A N 1
ATOM 2254 C CA . GLN A 1 298 ? -6.072 -5.875 -13.221 1.00 80.31 298 GLN A CA 1
ATOM 2255 C C . GLN A 1 298 ? -6.486 -5.780 -11.749 1.00 80.31 298 GLN A C 1
ATOM 2257 O O . GLN A 1 298 ? -7.403 -6.472 -11.332 1.00 80.31 298 GLN A O 1
ATOM 2262 N N . ALA A 1 299 ? -5.853 -4.891 -10.975 1.00 81.38 299 ALA A N 1
ATOM 2263 C CA . ALA A 1 299 ? -6.204 -4.683 -9.571 1.00 81.38 299 ALA A CA 1
ATOM 2264 C C . ALA A 1 299 ? -7.637 -4.150 -9.414 1.00 81.38 299 ALA A C 1
ATOM 2266 O O . ALA A 1 299 ? -8.386 -4.650 -8.579 1.00 81.38 299 ALA A O 1
ATOM 2267 N N . LEU A 1 300 ? -8.034 -3.177 -10.245 1.00 90.75 300 LEU A N 1
ATOM 2268 C CA . LEU A 1 300 ? -9.409 -2.681 -10.259 1.00 90.75 300 LEU A CA 1
ATOM 2269 C C . LEU A 1 300 ? -10.386 -3.776 -10.688 1.00 90.75 300 LEU A C 1
ATOM 2271 O O . LEU A 1 300 ? -11.386 -3.983 -10.016 1.00 90.75 300 LEU A O 1
ATOM 2275 N N . GLN A 1 301 ? -10.079 -4.501 -11.763 1.00 89.25 301 GLN A N 1
ATOM 2276 C CA . GLN A 1 301 ? -10.920 -5.586 -12.258 1.00 89.25 301 GLN A CA 1
ATOM 2277 C C . GLN A 1 301 ? -11.139 -6.668 -11.191 1.00 89.25 301 GLN A C 1
ATOM 2279 O O . GLN A 1 301 ? -12.278 -7.034 -10.937 1.00 89.25 301 GLN A O 1
ATOM 2284 N N . ALA A 1 302 ? -10.081 -7.105 -10.502 1.00 83.88 302 ALA A N 1
ATOM 2285 C CA . ALA A 1 302 ? -10.176 -8.096 -9.432 1.00 83.88 302 ALA A CA 1
ATOM 2286 C C . ALA A 1 302 ? -11.001 -7.605 -8.225 1.00 83.88 302 ALA A C 1
ATOM 2288 O O . ALA A 1 302 ? -11.668 -8.399 -7.563 1.00 83.88 302 ALA A O 1
ATOM 2289 N N . GLU A 1 303 ? -10.961 -6.306 -7.905 1.00 85.06 303 GLU A N 1
ATOM 2290 C CA . GLU A 1 303 ? -11.832 -5.718 -6.875 1.00 85.06 303 GLU A CA 1
ATOM 2291 C C . GLU A 1 303 ? -13.298 -5.700 -7.327 1.00 85.06 303 GLU A C 1
ATOM 2293 O O . GLU A 1 303 ? -14.183 -6.088 -6.570 1.00 85.06 303 GLU A O 1
ATOM 2298 N N . LEU A 1 304 ? -13.560 -5.301 -8.574 1.00 91.50 304 LEU A N 1
ATOM 2299 C CA . LEU A 1 304 ? -14.912 -5.273 -9.133 1.00 91.50 304 LEU A CA 1
ATOM 2300 C C . LEU A 1 304 ? -15.506 -6.680 -9.258 1.00 91.50 304 LEU A C 1
ATOM 2302 O O . LEU A 1 304 ? -16.674 -6.869 -8.945 1.00 91.50 304 LEU A O 1
ATOM 2306 N N . GLU A 1 305 ? -14.709 -7.675 -9.643 1.00 87.94 305 GLU A N 1
ATOM 2307 C CA . GLU A 1 305 ? -15.117 -9.083 -9.659 1.00 87.94 305 GLU A CA 1
ATOM 2308 C C . GLU A 1 305 ? -15.472 -9.586 -8.260 1.00 87.94 305 GLU A C 1
ATOM 2310 O O . GLU A 1 305 ? -16.472 -10.280 -8.106 1.00 87.94 305 GLU A O 1
ATOM 2315 N N . ARG A 1 306 ? -14.722 -9.186 -7.223 1.00 82.62 306 ARG A N 1
ATOM 2316 C CA . ARG A 1 306 ? -15.080 -9.486 -5.826 1.00 82.62 306 ARG A CA 1
ATOM 2317 C C . ARG A 1 306 ? -16.390 -8.827 -5.407 1.00 82.62 306 ARG A C 1
ATOM 2319 O O . ARG A 1 306 ? -17.192 -9.467 -4.738 1.00 82.62 306 ARG A O 1
ATOM 2326 N N . ILE A 1 307 ? -16.625 -7.583 -5.817 1.00 85.00 307 ILE A N 1
ATOM 2327 C CA . ILE A 1 307 ? -17.878 -6.859 -5.556 1.00 85.00 307 ILE A CA 1
ATOM 2328 C C . ILE A 1 307 ? -19.058 -7.556 -6.249 1.00 85.00 307 ILE A C 1
ATOM 2330 O O . ILE A 1 307 ? -20.084 -7.774 -5.615 1.00 85.00 307 ILE A O 1
ATOM 2334 N N . VAL A 1 308 ? -18.909 -7.961 -7.513 1.00 86.00 308 VAL A N 1
ATOM 2335 C CA . VAL A 1 308 ? -19.944 -8.709 -8.251 1.00 86.00 308 VAL A CA 1
ATOM 2336 C C . VAL A 1 308 ? -20.161 -10.106 -7.663 1.00 86.00 308 VAL A C 1
ATOM 2338 O O . VAL A 1 308 ? -21.287 -10.588 -7.614 1.00 86.00 308 VAL A O 1
ATOM 2341 N N . ALA A 1 309 ? -19.106 -10.765 -7.183 1.00 78.69 309 ALA A N 1
ATOM 2342 C CA . ALA A 1 309 ? -19.232 -12.048 -6.497 1.00 78.69 309 ALA A CA 1
ATOM 2343 C C . ALA A 1 309 ? -19.968 -11.918 -5.152 1.00 78.69 309 ALA A C 1
ATOM 2345 O O . ALA A 1 309 ? -20.664 -12.847 -4.747 1.00 78.69 309 ALA A O 1
ATOM 2346 N N . ALA A 1 310 ? -19.816 -10.780 -4.471 1.00 75.88 310 ALA A N 1
ATOM 2347 C CA . ALA A 1 310 ? -20.493 -10.479 -3.215 1.00 75.88 310 ALA A CA 1
ATOM 2348 C C . ALA A 1 310 ? -21.968 -10.077 -3.409 1.00 75.88 310 ALA A C 1
ATOM 2350 O O . ALA A 1 310 ? -22.809 -10.403 -2.575 1.00 75.88 310 ALA A O 1
ATOM 2351 N N . ASP A 1 311 ? -22.294 -9.417 -4.521 1.00 79.88 311 ASP A N 1
ATOM 2352 C CA . ASP A 1 311 ? -23.661 -9.093 -4.926 1.00 79.88 311 ASP A CA 1
ATOM 2353 C C . ASP A 1 311 ? -23.830 -9.307 -6.434 1.00 79.88 311 ASP A C 1
ATOM 2355 O O . ASP A 1 311 ? -23.438 -8.476 -7.254 1.00 79.88 311 ASP A O 1
ATOM 2359 N N . ALA A 1 312 ? -24.471 -10.419 -6.798 1.00 77.00 312 ALA A N 1
ATOM 2360 C CA . ALA A 1 312 ? -24.704 -10.796 -8.191 1.00 77.00 312 ALA A CA 1
ATOM 2361 C C . ALA A 1 312 ? -25.620 -9.815 -8.953 1.00 77.00 312 ALA A C 1
ATOM 2363 O O . ALA A 1 312 ? -25.669 -9.857 -10.182 1.00 77.00 312 ALA A O 1
ATOM 2364 N N . SER A 1 313 ? -26.349 -8.936 -8.252 1.00 81.00 313 SER A N 1
ATOM 2365 C CA . SER A 1 313 ? -27.149 -7.873 -8.873 1.00 81.00 313 SER A CA 1
ATOM 2366 C C . SER A 1 313 ? -26.317 -6.638 -9.249 1.00 81.00 313 SER A C 1
ATOM 2368 O O . SER A 1 313 ? -26.800 -5.764 -9.978 1.00 81.00 313 SER A O 1
ATOM 2370 N N . MET A 1 314 ? -25.058 -6.567 -8.797 1.00 88.25 314 MET A N 1
ATOM 2371 C CA . MET A 1 314 ? -24.151 -5.461 -9.075 1.00 88.25 314 MET A CA 1
ATOM 2372 C C . MET A 1 314 ? -23.844 -5.354 -10.569 1.00 88.25 314 MET A C 1
ATOM 2374 O O . MET A 1 314 ? -23.271 -6.256 -11.181 1.00 88.25 314 MET A O 1
ATOM 2378 N N . ARG A 1 315 ? -24.147 -4.192 -11.151 1.00 92.31 315 ARG A N 1
ATOM 2379 C CA . ARG A 1 315 ? -23.767 -3.869 -12.530 1.00 92.31 315 ARG A CA 1
ATOM 2380 C C . ARG A 1 315 ? -22.461 -3.092 -12.557 1.00 92.31 315 ARG A C 1
ATOM 2382 O O . ARG A 1 315 ? -22.300 -2.124 -11.813 1.00 92.31 315 ARG A O 1
ATOM 2389 N N . ILE A 1 316 ? -21.559 -3.494 -13.447 1.00 95.31 316 ILE A N 1
ATOM 2390 C CA . ILE A 1 316 ? -20.340 -2.753 -13.772 1.00 95.31 316 ILE A CA 1
ATOM 2391 C C . ILE A 1 316 ? -20.529 -2.124 -15.150 1.00 95.31 316 ILE A C 1
ATOM 2393 O O . ILE A 1 316 ? -20.615 -2.832 -16.149 1.00 95.31 316 ILE A O 1
ATOM 2397 N N . GLU A 1 317 ? -20.587 -0.799 -15.200 1.00 95.19 317 GLU A N 1
ATOM 2398 C CA . GLU A 1 317 ? -20.828 -0.029 -16.425 1.00 95.19 317 GLU A CA 1
ATOM 2399 C C . GLU A 1 317 ? -19.611 0.838 -16.754 1.00 95.19 317 GLU A C 1
ATOM 2401 O O . GLU A 1 317 ? -18.773 1.105 -15.890 1.00 95.19 317 GLU A O 1
ATOM 2406 N N . ARG A 1 318 ? -19.485 1.332 -17.990 1.00 95.19 318 ARG A N 1
ATOM 2407 C CA . ARG A 1 318 ? -18.448 2.333 -18.282 1.00 95.19 318 ARG A CA 1
ATOM 2408 C C . ARG A 1 318 ? -18.912 3.699 -17.801 1.00 95.19 318 ARG A C 1
ATOM 2410 O O . ARG A 1 318 ? -20.095 4.020 -17.861 1.00 95.19 318 ARG A O 1
ATOM 2417 N N . LEU A 1 319 ? -17.971 4.557 -17.414 1.00 96.25 319 LEU A N 1
ATOM 2418 C CA . LEU A 1 319 ? -18.298 5.902 -16.939 1.00 96.25 319 LEU A CA 1
ATOM 2419 C C . LEU A 1 319 ? -19.165 6.700 -17.934 1.00 96.25 319 LEU A C 1
ATOM 2421 O O . LEU A 1 319 ? -20.057 7.405 -17.494 1.00 96.25 319 LEU A O 1
ATOM 2425 N N . ASP A 1 320 ? -18.952 6.566 -19.248 1.00 95.31 320 ASP A N 1
ATOM 2426 C CA . ASP A 1 320 ? -19.751 7.256 -20.290 1.00 95.31 320 ASP A CA 1
ATOM 2427 C C . ASP A 1 320 ? -21.205 6.746 -20.403 1.00 95.31 320 ASP A C 1
ATOM 2429 O O . ASP A 1 320 ? -22.080 7.436 -20.937 1.00 95.31 320 ASP A O 1
ATOM 2433 N N . ASP A 1 321 ? -21.474 5.538 -19.900 1.00 95.12 321 ASP A N 1
ATOM 2434 C CA . ASP A 1 321 ? -22.805 4.927 -19.903 1.00 95.12 321 ASP A CA 1
ATOM 2435 C C . ASP A 1 321 ? -23.642 5.458 -18.723 1.00 95.12 321 ASP A C 1
ATOM 2437 O O . ASP A 1 321 ? -24.845 5.693 -18.857 1.00 95.12 321 ASP A O 1
ATOM 2441 N N . VAL A 1 322 ? -22.993 5.773 -17.596 1.00 94.75 322 VAL A N 1
ATOM 2442 C CA . VAL A 1 322 ? -23.642 6.226 -16.347 1.00 94.75 322 VAL A CA 1
ATOM 2443 C C . VAL A 1 322 ? -23.432 7.705 -16.017 1.00 94.75 322 VAL A C 1
ATOM 2445 O O . VAL A 1 322 ? -24.054 8.231 -15.096 1.00 94.75 322 VAL A O 1
ATOM 2448 N N . ALA A 1 323 ? -22.576 8.402 -16.759 1.00 96.06 323 ALA A N 1
ATOM 2449 C CA . ALA A 1 323 ? -22.296 9.818 -16.583 1.00 96.06 323 ALA A CA 1
ATOM 2450 C C . ALA A 1 323 ? -21.944 10.481 -17.920 1.00 96.06 323 ALA A C 1
ATOM 2452 O O . ALA A 1 323 ? -21.360 9.872 -18.812 1.00 96.06 323 ALA A O 1
ATOM 2453 N N . GLU A 1 324 ? -22.256 11.766 -18.058 1.00 95.56 324 GLU A N 1
ATOM 2454 C CA . GLU A 1 324 ? -21.729 12.567 -19.158 1.00 95.56 324 GLU A CA 1
ATOM 2455 C C . GLU A 1 324 ? -20.306 13.022 -18.842 1.00 95.56 324 GLU A C 1
ATOM 2457 O O . GLU A 1 324 ? -20.049 13.575 -17.772 1.00 95.56 324 GLU A O 1
ATOM 2462 N N . VAL A 1 325 ? -19.379 12.828 -19.785 1.00 95.19 325 VAL A N 1
ATOM 2463 C CA . VAL A 1 325 ? -17.973 13.217 -19.613 1.00 95.19 325 VAL A CA 1
ATOM 2464 C C . VAL A 1 325 ? -17.569 14.263 -20.650 1.00 95.19 325 VAL A C 1
ATOM 2466 O O . VAL A 1 325 ? -17.374 13.951 -21.834 1.00 95.19 325 VAL A O 1
ATOM 2469 N N . HIS A 1 326 ? -17.368 15.495 -20.186 1.00 92.25 326 HIS A N 1
ATOM 2470 C CA . HIS A 1 326 ? -17.024 16.665 -20.998 1.00 92.25 326 HIS A CA 1
ATOM 2471 C C . HIS A 1 326 ? -15.579 17.104 -20.763 1.00 92.25 326 HIS A C 1
ATOM 2473 O O . HIS A 1 326 ? -15.026 16.960 -19.673 1.00 92.25 326 HIS A O 1
ATOM 2479 N N . LYS A 1 327 ? -14.931 17.648 -21.796 1.00 92.00 327 LYS A N 1
ATOM 2480 C CA . LYS A 1 327 ? -13.584 18.217 -21.665 1.00 92.00 327 LYS A CA 1
ATOM 2481 C C . LYS A 1 327 ? -13.689 19.684 -21.273 1.00 92.00 327 LYS A C 1
ATOM 2483 O O . LYS A 1 327 ? -14.439 20.409 -21.909 1.00 92.00 327 LYS A O 1
ATOM 2488 N N . GLY A 1 328 ? -12.867 20.128 -20.326 1.00 90.12 328 GLY A N 1
ATOM 2489 C CA . GLY A 1 328 ? -12.784 21.541 -19.978 1.00 90.12 328 GLY A CA 1
ATOM 2490 C C . GLY A 1 328 ? -12.341 22.439 -21.142 1.00 90.12 328 GLY A C 1
ATOM 2491 O O . GLY A 1 328 ? -11.723 22.009 -22.128 1.00 90.12 328 GLY A O 1
ATOM 2492 N N . LEU A 1 329 ? -12.602 23.728 -20.976 1.00 89.94 329 LEU A N 1
ATOM 2493 C CA . LEU A 1 329 ? -12.417 24.768 -21.973 1.00 89.94 329 LEU A CA 1
ATOM 2494 C C . LEU A 1 329 ? -10.935 25.091 -22.203 1.00 89.94 329 LEU A C 1
ATOM 2496 O O . LEU A 1 329 ? -10.167 25.364 -21.273 1.00 89.94 329 LEU A O 1
ATOM 2500 N N . ARG A 1 330 ? -10.513 25.115 -23.469 1.00 87.00 330 ARG A N 1
ATOM 2501 C CA . ARG A 1 330 ? -9.199 25.653 -23.845 1.00 87.00 330 ARG A CA 1
ATOM 2502 C C . ARG A 1 330 ? -9.271 27.169 -23.936 1.00 87.00 330 ARG A C 1
ATOM 2504 O O . ARG A 1 330 ? -10.185 27.712 -24.544 1.00 87.00 330 ARG A O 1
ATOM 2511 N N . TYR A 1 331 ? -8.264 27.830 -23.384 1.00 85.50 331 TYR A N 1
ATOM 2512 C CA . TYR A 1 331 ? -8.158 29.280 -23.389 1.00 85.50 331 TYR A CA 1
ATOM 2513 C C . TYR A 1 331 ? -6.710 29.705 -23.629 1.00 85.50 331 TYR A C 1
ATOM 2515 O O . TYR A 1 331 ? -5.771 28.946 -23.375 1.00 85.50 331 TYR A O 1
ATOM 2523 N N . GLU A 1 332 ? -6.530 30.932 -24.107 1.00 83.31 332 GLU A N 1
ATOM 2524 C CA . GLU A 1 332 ? -5.215 31.550 -24.217 1.00 83.31 332 GLU A CA 1
ATOM 2525 C C . GLU A 1 332 ? -4.998 32.489 -23.036 1.00 83.31 332 GLU A C 1
ATOM 2527 O O . GLU A 1 332 ? -5.843 33.328 -22.726 1.00 83.31 332 GLU A O 1
ATOM 2532 N N . ARG A 1 333 ? -3.836 32.380 -22.391 1.00 83.56 333 ARG A N 1
ATOM 2533 C CA . ARG A 1 333 ? -3.531 33.128 -21.164 1.00 83.56 333 ARG A CA 1
ATOM 2534 C C . ARG A 1 333 ? -3.595 34.651 -21.342 1.00 83.56 333 ARG A C 1
ATOM 2536 O O . ARG A 1 333 ? -3.911 35.349 -20.387 1.00 83.56 333 ARG A O 1
ATOM 2543 N N . ARG A 1 334 ? -3.342 35.164 -22.549 1.00 85.00 334 ARG A N 1
ATOM 2544 C CA . ARG A 1 334 ? -3.431 36.602 -22.859 1.00 85.00 334 ARG A CA 1
ATOM 2545 C C . ARG A 1 334 ? -4.849 37.182 -22.761 1.00 85.00 334 ARG A C 1
ATOM 2547 O O . ARG A 1 334 ? -4.971 38.380 -22.577 1.00 85.00 334 ARG A O 1
ATOM 2554 N N . PHE A 1 335 ? -5.894 36.352 -22.842 1.00 84.75 335 PHE A N 1
ATOM 2555 C CA . PHE A 1 335 ? -7.301 36.774 -22.728 1.00 84.75 335 PHE A CA 1
ATOM 2556 C C . PHE A 1 335 ? -7.883 36.484 -21.338 1.00 84.75 335 PHE A C 1
ATOM 2558 O O . PHE A 1 335 ? -9.065 36.169 -21.188 1.00 84.75 335 PHE A O 1
ATOM 2565 N N . THR A 1 336 ? -7.032 36.520 -20.310 1.00 85.94 336 THR A N 1
ATOM 2566 C CA . THR A 1 336 ? -7.445 36.284 -18.925 1.00 85.94 336 THR A CA 1
ATOM 2567 C C . THR A 1 336 ? -7.054 37.440 -18.022 1.00 85.94 336 THR A C 1
ATOM 2569 O O . THR A 1 336 ? -6.041 38.095 -18.246 1.00 85.94 336 THR A O 1
ATOM 2572 N N . THR A 1 337 ? -7.865 37.675 -16.998 1.00 84.12 337 THR A N 1
ATOM 2573 C CA . THR A 1 337 ? -7.702 38.730 -15.998 1.00 84.12 337 THR A CA 1
ATOM 2574 C C . THR A 1 337 ? -7.786 38.141 -14.586 1.00 84.12 337 THR A C 1
ATOM 2576 O O . THR A 1 337 ? -8.330 37.052 -14.386 1.00 84.12 337 THR A O 1
ATOM 2579 N N . GLY A 1 338 ? -7.198 38.824 -13.605 1.00 82.69 338 GLY A N 1
ATOM 2580 C CA . GLY A 1 338 ? -7.255 38.424 -12.196 1.00 82.69 338 GLY A CA 1
ATOM 2581 C C . GLY A 1 338 ? -8.503 38.956 -11.486 1.00 82.69 338 GLY A C 1
ATOM 2582 O O . GLY A 1 338 ? -9.194 39.831 -11.999 1.00 82.69 338 GLY A O 1
ATOM 2583 N N . THR A 1 339 ? -8.757 38.480 -10.265 1.00 77.06 339 THR A N 1
ATOM 2584 C CA . THR A 1 339 ? -9.970 38.789 -9.479 1.00 77.06 339 THR A CA 1
ATOM 2585 C C . THR A 1 339 ? -10.274 40.285 -9.325 1.00 77.06 339 THR A C 1
ATOM 2587 O O . THR A 1 339 ? -11.430 40.678 -9.386 1.00 77.06 339 THR A O 1
ATOM 2590 N N . ARG A 1 340 ? -9.256 41.145 -9.161 1.00 71.19 340 ARG A N 1
ATOM 2591 C CA . ARG A 1 340 ? -9.448 42.603 -8.981 1.00 71.19 340 ARG A CA 1
ATOM 2592 C C . ARG A 1 340 ? -9.933 43.332 -10.237 1.00 71.19 340 ARG A C 1
ATOM 2594 O O . ARG A 1 340 ? -10.398 44.460 -10.140 1.00 71.19 340 ARG A O 1
ATOM 2601 N N . SER A 1 341 ? -9.785 42.709 -11.399 1.00 66.44 341 SER A N 1
ATOM 2602 C CA . SER A 1 341 ? -10.071 43.293 -12.712 1.00 66.44 341 SER A CA 1
ATOM 2603 C C . SER A 1 341 ? -11.046 42.412 -13.501 1.00 66.44 341 SER A C 1
ATOM 2605 O O . SER A 1 341 ? -11.084 42.475 -14.729 1.00 66.44 341 SER A O 1
ATOM 2607 N N . ALA A 1 342 ? -11.783 41.548 -12.797 1.00 64.44 342 ALA A N 1
ATOM 2608 C CA . ALA A 1 342 ? -12.791 40.669 -13.365 1.00 64.44 342 ALA A CA 1
ATOM 2609 C C . ALA A 1 342 ? -14.100 41.453 -13.580 1.00 64.44 342 ALA A C 1
ATOM 2611 O O . ALA A 1 342 ? -14.577 42.092 -12.641 1.00 64.44 342 ALA A O 1
ATOM 2612 N N . PRO A 1 343 ? -14.699 41.426 -14.783 1.00 65.75 343 PRO A N 1
ATOM 2613 C CA . PRO A 1 343 ? -16.014 42.016 -15.000 1.00 65.75 343 PRO A CA 1
ATOM 2614 C C . PRO A 1 343 ? -17.085 41.271 -14.191 1.00 65.75 343 PRO A C 1
ATOM 2616 O O . PRO A 1 343 ? -17.031 40.047 -14.078 1.00 65.75 343 PRO A O 1
ATOM 2619 N N . SER A 1 344 ? -18.097 41.989 -13.699 1.00 63.22 344 SER A N 1
ATOM 2620 C CA . SER A 1 344 ? -19.124 41.490 -12.763 1.00 63.22 344 SER A CA 1
ATOM 2621 C C . SER A 1 344 ? -19.953 40.298 -13.270 1.00 63.22 344 SER A C 1
ATOM 2623 O O . SER A 1 344 ? -20.623 39.653 -12.475 1.00 63.22 344 SER A O 1
ATOM 2625 N N . ASN A 1 345 ? -19.899 40.000 -14.574 1.00 69.62 345 ASN A N 1
ATOM 2626 C CA . ASN A 1 345 ? -20.728 38.999 -15.257 1.00 69.62 345 ASN A CA 1
ATOM 2627 C C . ASN A 1 345 ? -19.915 37.968 -16.061 1.00 69.62 345 ASN A C 1
ATOM 2629 O O . ASN A 1 345 ? -20.454 37.337 -16.971 1.00 69.62 345 ASN A O 1
ATOM 2633 N N . VAL A 1 346 ? -18.615 37.813 -15.789 1.00 74.31 346 VAL A N 1
ATOM 2634 C CA . VAL A 1 346 ? -17.792 36.820 -16.495 1.00 74.31 346 VAL A CA 1
ATOM 2635 C C . VAL A 1 346 ? -17.507 35.623 -15.590 1.00 74.31 346 VAL A C 1
ATOM 2637 O O . VAL A 1 346 ? -16.983 35.810 -14.491 1.00 74.31 346 VAL A O 1
ATOM 2640 N N . PRO A 1 347 ? -17.804 34.387 -16.034 1.00 77.44 347 PRO A N 1
ATOM 2641 C CA . PRO A 1 347 ? -17.548 33.200 -15.233 1.00 77.44 347 PRO A CA 1
ATOM 2642 C C . PRO A 1 347 ? -16.049 33.001 -14.971 1.00 77.44 347 PRO A C 1
ATOM 2644 O O . PRO A 1 347 ? -15.199 33.201 -15.847 1.00 77.44 347 PRO A O 1
ATOM 2647 N N . GLY A 1 348 ? -15.724 32.589 -13.745 1.00 87.12 348 GLY A N 1
ATOM 2648 C CA . GLY A 1 348 ? -14.359 32.267 -13.340 1.00 87.12 348 GLY A CA 1
ATOM 2649 C C . GLY A 1 348 ? -13.836 31.004 -14.026 1.00 87.12 348 GLY A C 1
ATOM 2650 O O . GLY A 1 348 ? -14.589 30.083 -14.324 1.00 87.12 348 GLY A O 1
ATOM 2651 N N . LEU A 1 349 ? -12.530 30.940 -14.265 1.00 89.62 349 LEU A N 1
ATOM 2652 C CA . LEU A 1 349 ? -11.830 29.766 -14.778 1.00 89.62 349 LEU A CA 1
ATOM 2653 C C . LEU A 1 349 ? -11.299 28.936 -13.608 1.00 89.62 349 LEU A C 1
ATOM 2655 O O . LEU A 1 349 ? -10.323 29.320 -12.960 1.00 89.62 349 LEU A O 1
ATOM 2659 N N . LEU A 1 350 ? -11.903 27.773 -13.380 1.00 90.94 350 LEU A N 1
ATOM 2660 C CA . LEU A 1 350 ? -11.437 26.815 -12.387 1.00 90.94 350 LEU A CA 1
ATOM 2661 C C . LEU A 1 350 ? -10.158 26.129 -12.890 1.00 90.94 350 LEU A C 1
ATOM 2663 O O . LEU A 1 350 ? -10.126 25.539 -13.979 1.00 90.94 350 LEU A O 1
ATOM 2667 N N . ARG A 1 351 ? -9.081 26.197 -12.109 1.00 90.00 351 ARG A N 1
ATOM 2668 C CA . ARG A 1 351 ? -7.778 25.594 -12.424 1.00 90.00 351 ARG A CA 1
ATOM 2669 C C . ARG A 1 351 ? -7.488 24.403 -11.519 1.00 90.00 351 ARG A C 1
ATOM 2671 O O . ARG A 1 351 ? -8.061 24.246 -10.451 1.00 90.00 351 ARG A O 1
ATOM 2678 N N . VAL A 1 352 ? -6.493 23.607 -11.911 1.00 88.69 352 VAL A N 1
ATOM 2679 C CA . VAL A 1 352 ? -6.007 22.446 -11.136 1.00 88.69 352 VAL A CA 1
ATOM 2680 C C . VAL A 1 352 ? -5.640 22.807 -9.685 1.00 88.69 352 VAL A C 1
ATOM 2682 O O . VAL A 1 352 ? -5.838 21.996 -8.784 1.00 88.69 352 VAL A O 1
ATOM 2685 N N . GLY A 1 353 ? -5.100 24.011 -9.456 1.00 86.69 353 GLY A N 1
ATOM 2686 C CA . GLY A 1 353 ? -4.743 24.503 -8.119 1.00 86.69 353 GLY A CA 1
ATOM 2687 C C . GLY A 1 353 ? -5.934 24.947 -7.264 1.00 86.69 353 GLY A C 1
ATOM 2688 O O . GLY A 1 353 ? -5.785 25.090 -6.055 1.00 86.69 353 GLY A O 1
ATOM 2689 N N . ASP A 1 354 ? -7.102 25.138 -7.877 1.00 88.62 354 ASP A N 1
ATOM 2690 C CA . ASP A 1 354 ? -8.328 25.512 -7.175 1.00 88.62 354 ASP A CA 1
ATOM 2691 C C . ASP A 1 354 ? -9.072 24.267 -6.653 1.00 88.62 354 ASP A C 1
ATOM 2693 O O . ASP A 1 354 ? -9.938 24.395 -5.798 1.00 88.62 354 ASP A O 1
ATOM 2697 N N . ILE A 1 355 ? -8.715 23.052 -7.093 1.00 88.69 355 ILE A N 1
ATOM 2698 C CA . ILE A 1 355 ? -9.222 21.807 -6.495 1.00 88.69 355 ILE A CA 1
ATOM 2699 C C . ILE A 1 355 ? -8.380 21.479 -5.258 1.00 88.69 355 ILE A C 1
ATOM 2701 O O . ILE A 1 355 ? -7.181 21.204 -5.378 1.00 88.69 355 ILE A O 1
ATOM 2705 N N . ARG A 1 356 ? -9.013 21.499 -4.081 1.00 81.75 356 ARG A N 1
ATOM 2706 C CA . ARG A 1 356 ? -8.400 21.234 -2.774 1.00 81.75 356 ARG A CA 1
ATOM 2707 C C . ARG A 1 356 ? -9.011 19.987 -2.143 1.00 81.75 356 ARG A C 1
ATOM 2709 O O . ARG A 1 356 ? -10.084 19.533 -2.531 1.00 81.75 356 ARG A O 1
ATOM 2716 N N . ASP A 1 357 ? -8.345 19.464 -1.122 1.00 67.06 357 ASP A N 1
ATOM 2717 C CA . ASP A 1 357 ? -8.819 18.271 -0.413 1.00 67.06 357 ASP A CA 1
ATOM 2718 C C . ASP A 1 357 ? -10.102 18.529 0.390 1.00 67.06 357 ASP A C 1
ATOM 2720 O O . ASP A 1 357 ? -10.891 17.616 0.602 1.00 67.06 357 ASP A O 1
ATOM 2724 N N . THR A 1 358 ? -10.326 19.777 0.809 1.00 65.94 358 THR A N 1
ATOM 2725 C CA . THR A 1 358 ? -11.516 20.213 1.554 1.00 65.94 358 THR A CA 1
ATOM 2726 C C . THR A 1 358 ? -12.665 20.675 0.654 1.00 65.94 358 THR A C 1
ATOM 2728 O O . THR A 1 358 ? -13.719 21.037 1.166 1.00 65.94 358 THR A O 1
ATOM 2731 N N . GLY A 1 359 ? -12.480 20.688 -0.672 1.00 76.69 359 GLY A N 1
ATOM 2732 C CA . GLY A 1 359 ? -13.486 21.153 -1.625 1.00 76.69 359 GLY A CA 1
ATOM 2733 C C . GLY A 1 359 ? -12.912 21.998 -2.760 1.00 76.69 359 GLY A C 1
ATOM 2734 O O . GLY A 1 359 ? -11.735 21.910 -3.116 1.00 76.69 359 GLY A O 1
ATOM 2735 N N . ILE A 1 360 ? -13.767 22.819 -3.358 1.00 86.69 360 ILE A N 1
ATOM 2736 C CA . ILE A 1 360 ? -13.410 23.702 -4.467 1.00 86.69 360 ILE A CA 1
ATOM 2737 C C . ILE A 1 360 ? -13.009 25.072 -3.908 1.00 86.69 360 ILE A C 1
ATOM 2739 O O . ILE A 1 360 ? -13.578 25.568 -2.948 1.00 86.69 360 ILE A O 1
ATOM 2743 N N . GLY A 1 361 ? -11.955 25.670 -4.451 1.00 81.75 361 GLY A N 1
ATOM 2744 C CA . GLY A 1 361 ? -11.555 27.039 -4.149 1.00 81.75 361 GLY A CA 1
ATOM 2745 C C . GLY A 1 361 ? -12.219 28.034 -5.097 1.00 81.75 361 GLY A C 1
ATOM 2746 O O . GLY A 1 361 ? -12.584 27.699 -6.223 1.00 81.75 361 GLY A O 1
ATOM 2747 N N . THR A 1 362 ? -12.320 29.292 -4.671 1.00 80.62 362 THR A N 1
ATOM 2748 C CA . THR A 1 362 ? -12.810 30.371 -5.535 1.00 80.62 362 THR A CA 1
ATOM 2749 C C . THR A 1 362 ? -11.857 30.590 -6.716 1.00 80.62 362 THR A C 1
ATOM 2751 O O . THR A 1 362 ? -10.653 30.768 -6.495 1.00 80.62 362 THR A O 1
ATOM 2754 N N . PRO A 1 363 ? -12.361 30.639 -7.964 1.00 83.56 363 PRO A N 1
ATOM 2755 C CA . PRO A 1 363 ? -11.538 30.956 -9.120 1.00 83.56 363 PRO A CA 1
ATOM 2756 C C . PRO A 1 363 ? -10.808 32.290 -8.954 1.00 83.56 363 PRO A C 1
ATOM 2758 O O . PRO A 1 363 ? -11.380 33.320 -8.591 1.00 83.56 363 PRO A O 1
ATOM 2761 N N . SER A 1 364 ? -9.516 32.270 -9.259 1.00 82.81 364 SER A N 1
ATOM 2762 C CA . SER A 1 364 ? -8.631 33.443 -9.209 1.00 82.81 364 SER A CA 1
ATOM 2763 C C . SER A 1 364 ? -8.330 34.029 -10.593 1.00 82.81 364 SER A C 1
ATOM 2765 O O . SER A 1 364 ? -7.623 35.031 -10.709 1.00 82.81 364 SER A O 1
ATOM 2767 N N . LEU A 1 365 ? -8.848 33.396 -11.648 1.00 86.88 365 LEU A N 1
ATOM 2768 C CA . LEU A 1 365 ? -8.623 33.759 -13.040 1.00 86.88 365 LEU A CA 1
ATOM 2769 C C . LEU A 1 365 ? -9.965 33.838 -13.764 1.00 86.88 365 LEU A C 1
ATOM 2771 O O . LEU A 1 365 ? -10.794 32.954 -13.595 1.00 86.88 365 LEU A O 1
ATOM 2775 N N . TYR A 1 366 ? -10.162 34.864 -14.580 1.00 87.69 366 TYR A N 1
ATOM 2776 C CA . TYR A 1 366 ? -11.412 35.145 -15.289 1.00 87.69 366 TYR A CA 1
ATOM 2777 C C . TYR A 1 366 ? -11.102 35.428 -16.758 1.00 87.69 366 TYR A C 1
ATOM 2779 O O . TYR A 1 366 ? -9.989 35.842 -17.087 1.00 87.69 366 TYR A O 1
ATOM 2787 N N . LEU A 1 367 ? -12.057 35.207 -17.660 1.00 82.56 367 LEU A N 1
ATOM 2788 C CA . LEU A 1 367 ? -11.918 35.665 -19.045 1.00 82.56 367 LEU A CA 1
ATOM 2789 C C . LEU A 1 367 ? -12.075 37.196 -19.090 1.00 82.56 367 LEU A C 1
ATOM 2791 O O . LEU A 1 367 ? -12.832 37.771 -18.316 1.00 82.56 367 LEU A O 1
ATOM 2795 N N . ASN A 1 368 ? -11.351 37.884 -19.971 1.00 77.44 368 ASN A N 1
ATOM 2796 C CA . ASN A 1 368 ? -11.409 39.351 -20.063 1.00 77.44 368 ASN A CA 1
ATOM 2797 C C . ASN A 1 368 ? -12.438 39.873 -21.093 1.00 77.44 368 ASN A C 1
ATOM 2799 O O . ASN A 1 368 ? -12.467 41.065 -21.369 1.00 77.44 368 ASN A O 1
ATOM 2803 N N . GLY A 1 369 ? -13.261 38.996 -21.683 1.00 68.88 369 GLY A N 1
ATOM 2804 C CA . GLY A 1 369 ? -14.285 39.348 -22.682 1.00 68.88 369 GLY A CA 1
ATOM 2805 C C . GLY A 1 369 ? -13.771 39.571 -24.115 1.00 68.88 369 GLY A C 1
ATOM 2806 O O . GLY A 1 369 ? -14.559 39.504 -25.052 1.00 68.88 369 GLY A O 1
ATOM 2807 N N . GLU A 1 370 ? -12.463 39.758 -24.312 1.00 68.38 370 GLU A N 1
ATOM 2808 C CA . GLU A 1 370 ? -11.842 40.013 -25.627 1.00 68.38 370 GLU A CA 1
ATOM 2809 C C . GLU A 1 370 ? -11.428 38.732 -26.375 1.00 68.38 370 GLU A C 1
ATOM 2811 O O . GLU A 1 370 ? -11.085 38.754 -27.560 1.00 68.38 370 GLU A O 1
ATOM 2816 N N . GLY A 1 371 ? -11.432 37.589 -25.687 1.00 64.19 371 GLY A N 1
ATOM 2817 C CA . GLY A 1 371 ? -11.080 36.299 -26.273 1.00 64.19 371 GLY A CA 1
ATOM 2818 C C . GLY A 1 371 ? -12.150 35.760 -27.230 1.00 64.19 371 GLY A C 1
ATOM 2819 O O . GLY A 1 371 ? -13.347 35.903 -27.007 1.00 64.19 371 GLY A O 1
ATOM 2820 N N . LYS A 1 372 ? -11.731 35.019 -28.266 1.00 65.69 372 LYS A N 1
ATOM 2821 C CA . LYS A 1 372 ? -12.641 34.308 -29.196 1.00 65.69 372 LYS A CA 1
ATOM 2822 C C . LYS A 1 372 ? -13.342 33.081 -28.586 1.00 65.69 372 LYS A C 1
ATOM 2824 O O . LYS A 1 372 ? -14.018 32.341 -29.297 1.00 65.69 372 LYS A O 1
ATOM 2829 N N . VAL A 1 373 ? -13.146 32.817 -27.298 1.00 70.81 373 VAL A N 1
ATOM 2830 C CA . VAL A 1 373 ? -13.652 31.615 -26.637 1.00 70.81 373 VAL A CA 1
ATOM 2831 C C . VAL A 1 373 ? -15.050 31.903 -26.100 1.00 70.81 373 VAL A C 1
ATOM 2833 O O . VAL A 1 373 ? -15.201 32.667 -25.152 1.00 70.81 373 VAL A O 1
ATOM 2836 N N . ARG A 1 374 ? -16.069 31.296 -26.716 1.00 75.38 374 ARG A N 1
ATOM 2837 C CA . ARG A 1 374 ? -17.460 31.356 -26.253 1.00 75.38 374 ARG A CA 1
ATOM 2838 C C . ARG A 1 374 ? -17.795 30.053 -25.522 1.00 75.38 374 ARG A C 1
ATOM 2840 O O . ARG A 1 374 ? -17.823 29.018 -26.192 1.00 75.38 374 ARG A O 1
ATOM 2847 N N . PRO A 1 375 ? -17.998 30.081 -24.194 1.00 78.19 375 PRO A N 1
ATOM 2848 C CA . PRO A 1 375 ? -18.404 28.900 -23.443 1.00 78.19 375 PRO A CA 1
ATOM 2849 C C . PRO A 1 375 ? -19.769 28.413 -23.928 1.00 78.19 375 PRO A C 1
ATOM 2851 O O . PRO A 1 375 ? -20.666 29.221 -24.177 1.00 78.19 375 PRO A O 1
ATOM 2854 N N . LYS A 1 376 ? -19.923 27.101 -24.072 1.00 84.25 376 LYS A N 1
ATOM 2855 C CA . LYS A 1 376 ? -21.219 26.451 -24.265 1.00 84.25 376 LYS A CA 1
ATOM 2856 C C . LYS A 1 376 ? -21.887 26.234 -22.915 1.00 84.25 376 LYS A C 1
ATOM 2858 O O . LYS A 1 376 ? -21.235 26.272 -21.875 1.00 84.25 376 LYS A O 1
ATOM 2863 N N . GLU A 1 377 ? -23.180 25.942 -22.942 1.00 82.81 377 GLU A N 1
ATOM 2864 C CA . GLU A 1 377 ? -23.940 25.632 -21.729 1.00 82.81 377 GLU A CA 1
ATOM 2865 C C . GLU A 1 377 ? -23.342 24.445 -20.950 1.00 82.81 377 GLU A C 1
ATOM 2867 O O . GLU A 1 377 ? -23.297 24.465 -19.721 1.00 82.81 377 GLU A O 1
ATOM 2872 N N . ASP A 1 378 ? -22.793 23.457 -21.664 1.00 82.75 378 ASP A N 1
ATOM 2873 C CA . ASP A 1 378 ? -22.133 22.297 -21.061 1.00 82.75 378 ASP A CA 1
ATOM 2874 C C . ASP A 1 378 ? -20.784 22.618 -20.408 1.00 82.75 378 ASP A C 1
ATOM 2876 O O . ASP A 1 378 ? -20.343 21.863 -19.544 1.00 82.75 378 ASP A O 1
ATOM 2880 N N . ASP A 1 379 ? -20.139 23.731 -20.770 1.00 83.62 379 ASP A N 1
ATOM 2881 C CA . ASP A 1 379 ? -18.853 24.134 -20.190 1.00 83.62 379 ASP A CA 1
ATOM 2882 C C . ASP A 1 379 ? -19.017 24.758 -18.790 1.00 83.62 379 ASP A C 1
ATOM 2884 O O . ASP A 1 379 ? -18.039 24.865 -18.043 1.00 83.62 379 ASP A O 1
ATOM 2888 N N . VAL A 1 380 ? -20.241 25.179 -18.441 1.00 89.38 380 VAL A N 1
ATOM 2889 C CA . VAL A 1 380 ? -20.576 25.835 -17.169 1.00 89.38 380 VAL A CA 1
ATOM 2890 C C . VAL A 1 380 ? -20.812 24.794 -16.081 1.00 89.38 380 VAL A C 1
ATOM 2892 O O . VAL A 1 380 ? -21.659 23.912 -16.213 1.00 89.38 380 VAL A O 1
ATOM 2895 N N . LEU A 1 381 ? -20.067 24.917 -14.986 1.00 92.31 381 LEU A N 1
ATOM 2896 C CA . LEU A 1 381 ? -20.135 24.015 -13.844 1.00 92.31 381 LEU A CA 1
ATOM 2897 C C . LEU A 1 381 ? -21.420 24.219 -13.038 1.00 92.31 381 LEU A C 1
ATOM 2899 O O . LEU A 1 381 ? -21.787 25.347 -12.697 1.00 92.31 381 LEU A O 1
ATOM 2903 N N . ARG A 1 382 ? -22.076 23.110 -12.702 1.00 92.12 382 ARG A N 1
ATOM 2904 C CA . ARG A 1 382 ? -23.329 23.049 -11.936 1.00 92.12 382 ARG A CA 1
ATOM 2905 C C . ARG A 1 382 ? -23.092 22.351 -10.598 1.00 92.12 382 ARG A C 1
ATOM 2907 O O . ARG A 1 382 ? -22.133 21.594 -10.454 1.00 92.12 382 ARG A O 1
ATOM 2914 N N . ALA A 1 383 ? -23.958 22.591 -9.616 1.00 91.00 383 ALA A N 1
ATOM 2915 C CA . ALA A 1 383 ? -23.939 21.814 -8.380 1.00 91.00 383 ALA A CA 1
ATOM 2916 C C . ALA A 1 383 ? -24.126 20.320 -8.699 1.00 91.00 383 ALA A C 1
ATOM 2918 O O . ALA A 1 383 ? -24.994 19.956 -9.491 1.00 91.00 383 ALA A O 1
ATOM 2919 N N . GLY A 1 384 ? -23.283 19.464 -8.119 1.00 90.25 384 GLY A N 1
ATOM 2920 C CA . GLY A 1 384 ? -23.240 18.035 -8.436 1.00 90.25 384 GLY A CA 1
ATOM 2921 C C . GLY A 1 384 ? -22.328 17.659 -9.611 1.00 90.25 384 GLY A C 1
ATOM 2922 O O . GLY A 1 384 ? -22.156 16.470 -9.873 1.00 90.25 384 GLY A O 1
ATOM 2923 N N . ASP A 1 385 ? -21.689 18.615 -10.292 1.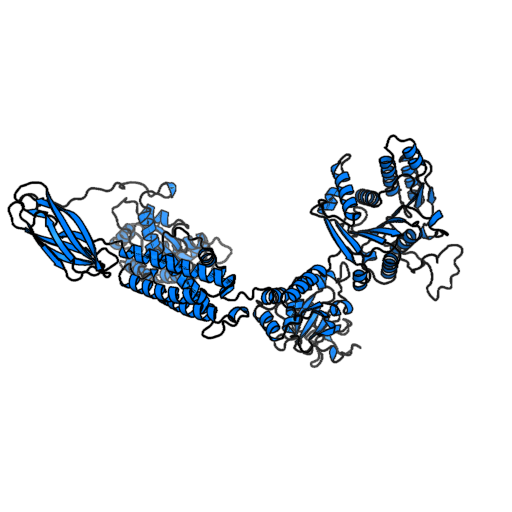00 94.38 385 ASP A N 1
ATOM 2924 C CA . ASP A 1 385 ? -20.635 18.283 -11.253 1.00 94.38 385 ASP A CA 1
ATOM 2925 C C . ASP A 1 385 ? -19.398 17.747 -10.508 1.00 94.38 385 ASP A C 1
ATOM 2927 O O . ASP A 1 385 ? -18.942 18.317 -9.513 1.00 94.38 385 ASP A O 1
ATOM 2931 N N . VAL A 1 386 ? -18.811 16.661 -11.010 1.00 94.12 386 VAL A N 1
ATOM 2932 C CA . VAL A 1 386 ? -17.528 16.136 -10.532 1.00 94.12 386 VAL A CA 1
ATOM 2933 C C . VAL A 1 386 ? -16.438 16.566 -11.507 1.00 94.12 386 VAL A C 1
ATOM 2935 O O . VAL A 1 386 ? -16.443 16.191 -12.676 1.00 94.12 386 VAL A O 1
ATOM 2938 N N . VAL A 1 387 ? -15.474 17.357 -11.045 1.00 94.19 387 VAL A N 1
ATOM 2939 C CA . VAL A 1 387 ? -14.321 17.777 -11.850 1.00 94.19 387 VAL A CA 1
ATOM 2940 C C . VAL A 1 387 ? -13.126 16.883 -11.566 1.00 94.19 387 VAL A C 1
ATOM 2942 O O . VAL A 1 387 ? -12.781 16.638 -10.413 1.00 94.19 387 VAL A O 1
ATOM 2945 N N . ILE A 1 388 ? -12.459 16.410 -12.617 1.00 94.81 388 ILE A N 1
ATOM 2946 C CA . ILE A 1 388 ? -11.270 15.564 -12.503 1.00 94.81 388 ILE A CA 1
ATOM 2947 C C . ILE A 1 388 ? -10.129 16.103 -13.353 1.00 94.81 388 ILE A C 1
ATOM 2949 O O . ILE A 1 388 ? -10.307 16.471 -14.514 1.00 94.81 388 ILE A O 1
ATOM 2953 N N . THR A 1 389 ? -8.924 16.146 -12.800 1.00 94.94 389 THR A N 1
ATOM 2954 C CA . THR A 1 389 ? -7.753 16.621 -13.534 1.00 94.94 389 THR A CA 1
ATOM 2955 C C . THR A 1 389 ? -7.238 15.563 -14.510 1.00 94.94 389 THR A C 1
ATOM 2957 O O . THR A 1 389 ? -7.011 14.404 -14.161 1.00 94.94 389 THR A O 1
ATOM 2960 N N . THR A 1 390 ? -7.021 15.963 -15.762 1.00 93.38 390 THR A N 1
ATOM 2961 C CA . THR A 1 390 ? -6.606 15.074 -16.856 1.00 93.38 390 THR A CA 1
ATOM 2962 C C . THR A 1 390 ? -5.225 15.402 -17.411 1.00 93.38 390 THR A C 1
ATOM 2964 O O . THR A 1 390 ? -4.734 14.656 -18.251 1.00 93.38 390 THR A O 1
ATOM 2967 N N . SER A 1 391 ? -4.583 16.497 -16.994 1.00 90.00 391 SER A N 1
ATOM 2968 C CA . SER A 1 391 ? -3.246 16.883 -17.462 1.00 90.00 391 SER A CA 1
ATOM 2969 C C . SER A 1 391 ? -2.398 17.485 -16.338 1.00 90.00 391 SER A C 1
ATOM 2971 O O . SER A 1 391 ? -2.895 18.278 -15.540 1.00 90.00 391 SER A O 1
ATOM 2973 N N . GLY A 1 392 ? -1.108 17.142 -16.293 1.00 86.88 392 GLY A N 1
ATOM 2974 C CA . GLY A 1 392 ? -0.198 17.502 -15.202 1.00 86.88 392 GLY A CA 1
ATOM 2975 C C . GLY A 1 392 ? -0.355 16.538 -14.027 1.00 86.88 392 GLY A C 1
ATOM 2976 O O . GLY A 1 392 ? 0.067 15.386 -14.120 1.00 86.88 392 GLY A O 1
ATOM 2977 N N . VAL A 1 393 ? -0.990 16.994 -12.944 1.00 87.12 393 VAL A N 1
ATOM 2978 C CA . VAL A 1 393 ? -1.457 16.108 -11.865 1.00 87.12 393 VAL A CA 1
ATOM 2979 C C . VAL A 1 393 ? -2.727 15.435 -12.367 1.00 87.12 393 VAL A C 1
ATOM 2981 O O . VAL A 1 393 ? -3.744 16.104 -12.504 1.00 87.12 393 VAL A O 1
ATOM 2984 N N . VAL A 1 394 ? -2.673 14.148 -12.696 1.00 90.31 394 VAL A N 1
ATOM 2985 C CA . VAL A 1 394 ? -3.840 13.383 -13.167 1.00 90.31 394 VAL A CA 1
ATOM 2986 C C . VAL A 1 394 ? -4.568 12.769 -11.977 1.00 90.31 394 VAL A C 1
ATOM 2988 O O . VAL A 1 394 ? -3.916 12.233 -11.089 1.00 90.31 394 VAL A O 1
ATOM 2991 N N . GLY A 1 395 ? -5.900 12.809 -12.000 1.00 91.62 395 GLY A N 1
ATOM 2992 C CA . GLY A 1 395 ? -6.752 12.074 -11.065 1.00 91.62 395 GLY A CA 1
ATOM 2993 C C . GLY A 1 395 ? -7.264 12.880 -9.875 1.00 91.62 395 GLY A C 1
ATOM 2994 O O . GLY A 1 395 ? -8.089 12.371 -9.132 1.00 91.62 395 GLY A O 1
ATOM 2995 N N . ARG A 1 396 ? -6.873 14.145 -9.695 1.00 92.44 396 ARG A N 1
ATOM 2996 C CA . ARG A 1 396 ? -7.410 14.968 -8.604 1.00 92.44 396 ARG A CA 1
ATOM 2997 C C . ARG A 1 396 ? -8.891 15.253 -8.856 1.00 92.44 396 ARG A C 1
ATOM 2999 O O . ARG A 1 396 ? -9.228 15.791 -9.908 1.00 92.44 396 ARG A O 1
ATOM 3006 N N . VAL A 1 397 ? -9.739 14.912 -7.886 1.00 92.69 397 VAL A N 1
ATOM 3007 C CA . VAL A 1 397 ? -11.205 14.975 -7.996 1.00 92.69 397 VAL A CA 1
ATOM 3008 C C . VAL A 1 397 ? -11.782 16.045 -7.072 1.00 92.69 397 VAL A C 1
ATOM 3010 O O . VAL A 1 397 ? -11.555 16.013 -5.861 1.00 92.69 397 VAL A O 1
ATOM 3013 N N . GLY A 1 398 ? -12.588 16.947 -7.619 1.00 90.94 398 GLY A N 1
ATOM 3014 C CA . GLY A 1 398 ? -13.377 17.933 -6.884 1.00 90.94 398 GLY A CA 1
ATOM 3015 C C . GLY A 1 398 ? -14.871 17.742 -7.139 1.00 90.94 398 GLY A C 1
ATOM 3016 O O . GLY A 1 398 ? -15.260 17.393 -8.248 1.00 90.94 398 GLY A O 1
ATOM 3017 N N . LEU A 1 399 ? -15.699 17.973 -6.122 1.00 90.94 399 LEU A N 1
ATOM 3018 C CA . LEU A 1 399 ? -17.156 17.983 -6.254 1.00 90.94 399 LEU A CA 1
ATOM 3019 C C . LEU A 1 399 ? -17.631 19.434 -6.184 1.00 90.94 399 LEU A C 1
ATOM 3021 O O . LEU A 1 399 ? -17.290 20.134 -5.230 1.00 90.94 399 LEU A O 1
ATOM 3025 N N . ILE A 1 400 ? -18.383 19.882 -7.186 1.00 91.38 400 ILE A N 1
ATOM 3026 C CA . ILE A 1 400 ? -18.966 21.222 -7.206 1.00 91.38 400 ILE A CA 1
ATOM 3027 C C . ILE A 1 400 ? -20.198 21.240 -6.294 1.00 91.38 400 ILE A C 1
ATOM 3029 O O . ILE A 1 400 ? -21.114 20.434 -6.463 1.00 91.38 400 ILE A O 1
ATOM 3033 N N . SER A 1 401 ? -20.230 22.169 -5.339 1.00 85.62 401 SER A N 1
ATOM 3034 C CA . SER A 1 401 ? -21.349 22.363 -4.412 1.00 85.62 401 SER A CA 1
ATOM 3035 C C . SER A 1 401 ? -21.678 23.846 -4.240 1.00 85.62 401 SER A C 1
ATOM 3037 O O . SER A 1 401 ? -20.831 24.711 -4.475 1.00 85.62 401 SER A O 1
ATOM 3039 N N . ASP A 1 402 ? -22.898 24.139 -3.789 1.00 74.69 402 ASP A N 1
ATOM 3040 C CA . ASP A 1 402 ? -23.370 25.517 -3.592 1.00 74.69 402 ASP A CA 1
ATOM 3041 C C . ASP A 1 402 ? -22.640 26.238 -2.447 1.00 74.69 402 ASP A C 1
ATOM 3043 O O . ASP A 1 402 ? -22.436 27.448 -2.492 1.00 74.69 402 ASP A O 1
ATOM 3047 N N . VAL A 1 403 ? -22.191 25.487 -1.436 1.00 65.94 403 VAL A N 1
ATOM 3048 C CA . VAL A 1 403 ? -21.506 26.016 -0.241 1.00 65.94 403 VAL A CA 1
ATOM 3049 C C . VAL A 1 403 ? -19.987 26.122 -0.451 1.00 65.94 403 VAL A C 1
ATOM 3051 O O . VAL A 1 403 ? -19.326 26.953 0.167 1.00 65.94 403 VAL A O 1
ATOM 3054 N N . GLY A 1 404 ? -19.420 25.294 -1.337 1.00 59.22 404 GLY A N 1
ATOM 3055 C CA . GLY A 1 404 ? -17.979 25.203 -1.599 1.00 59.22 404 GLY A CA 1
ATOM 3056 C C . GLY A 1 404 ? -17.473 26.077 -2.749 1.00 59.22 404 GLY A C 1
ATOM 3057 O O . GLY A 1 404 ? -16.270 26.137 -2.971 1.00 59.22 404 GLY A O 1
ATOM 3058 N N . GLY A 1 405 ? -18.354 26.763 -3.481 1.00 69.94 405 GLY A N 1
ATOM 3059 C CA . GLY A 1 405 ? -17.984 27.590 -4.632 1.00 69.94 405 GLY A CA 1
ATOM 3060 C C . GLY A 1 405 ? -17.662 26.790 -5.905 1.00 69.94 405 GLY A C 1
ATOM 3061 O O . GLY A 1 405 ? -17.466 25.578 -5.892 1.00 69.94 405 GLY A O 1
ATOM 3062 N N . GLY A 1 406 ? -17.629 27.486 -7.047 1.00 77.75 406 GLY A N 1
ATOM 3063 C CA . GLY A 1 406 ? -17.352 26.898 -8.368 1.00 77.75 406 GLY A CA 1
ATOM 3064 C C . GLY A 1 406 ? -18.582 26.714 -9.262 1.00 77.75 406 GLY A C 1
ATOM 3065 O O . GLY A 1 406 ? -18.422 26.585 -10.476 1.00 77.75 406 GLY A O 1
ATOM 3066 N N . VAL A 1 407 ? -19.798 26.790 -8.711 1.00 86.94 407 VAL A N 1
ATOM 3067 C CA . VAL A 1 407 ? -21.036 26.878 -9.506 1.00 86.94 407 VAL A CA 1
ATOM 3068 C C . VAL A 1 407 ? -20.980 28.119 -10.403 1.00 86.94 407 VAL A C 1
ATOM 3070 O O . VAL A 1 407 ? -20.538 29.188 -9.980 1.00 86.94 407 VAL A O 1
ATOM 3073 N N . GLY A 1 408 ? -21.353 27.964 -11.673 1.00 86.62 408 GLY A N 1
ATOM 3074 C CA . GLY A 1 408 ? -21.279 29.019 -12.686 1.00 86.62 408 GLY A CA 1
ATOM 3075 C C . GLY A 1 408 ? -19.875 29.270 -13.251 1.00 86.62 408 GLY A C 1
ATOM 3076 O O . GLY A 1 408 ? -19.727 30.066 -14.172 1.00 86.62 408 GLY A O 1
ATOM 3077 N N . SER A 1 409 ? -18.837 28.601 -12.739 1.00 89.69 409 SER A N 1
ATOM 3078 C CA . SER A 1 409 ? -17.466 28.707 -13.261 1.00 89.69 409 SER A CA 1
ATOM 3079 C C . SER A 1 409 ? -17.240 27.767 -14.452 1.00 89.69 409 SER A C 1
ATOM 3081 O O . SER A 1 409 ? -18.064 26.909 -14.749 1.00 89.69 409 SER A O 1
ATOM 3083 N N . LEU A 1 410 ? -16.104 27.901 -15.135 1.00 91.25 410 LEU A N 1
ATOM 3084 C CA . LEU A 1 410 ? -15.708 27.075 -16.276 1.00 91.25 410 LEU A CA 1
ATOM 3085 C C . LEU A 1 410 ? -14.481 26.237 -15.916 1.00 91.25 410 LEU A C 1
ATOM 3087 O O . LEU A 1 410 ? -13.450 26.776 -15.504 1.00 91.25 410 LEU A O 1
ATOM 3091 N N . ALA A 1 411 ? -14.546 24.923 -16.118 1.00 90.94 411 ALA A N 1
ATOM 3092 C CA . ALA A 1 411 ? -13.374 24.065 -15.964 1.00 90.94 411 ALA A CA 1
ATOM 3093 C C . ALA A 1 411 ? -12.363 24.326 -17.089 1.00 90.94 411 ALA A C 1
ATOM 3095 O O . ALA A 1 411 ? -12.707 24.335 -18.269 1.00 90.94 411 ALA A O 1
ATOM 3096 N N . THR A 1 412 ? -11.086 24.493 -16.747 1.00 90.81 412 THR A N 1
ATOM 3097 C CA . THR A 1 412 ? -10.017 24.631 -17.749 1.00 90.81 412 THR A CA 1
ATOM 3098 C C . THR A 1 412 ? -9.681 23.303 -18.443 1.00 90.81 412 THR A C 1
ATOM 3100 O O . THR A 1 412 ? -9.851 22.224 -17.883 1.00 90.81 412 THR A O 1
ATOM 3103 N N . GLY A 1 413 ? -9.138 23.357 -19.664 1.00 88.62 413 GLY A N 1
ATOM 3104 C CA . GLY A 1 413 ? -8.911 22.189 -20.536 1.00 88.62 413 GLY A CA 1
ATOM 3105 C C . GLY A 1 413 ? -7.880 21.153 -20.076 1.00 88.62 413 GLY A C 1
ATOM 3106 O O . GLY A 1 413 ? -7.624 20.192 -20.806 1.00 88.62 413 GLY A O 1
ATOM 3107 N N . ASN A 1 414 ? -7.309 21.340 -18.885 1.00 91.12 414 ASN A N 1
ATOM 3108 C CA . ASN A 1 414 ? -6.510 20.345 -18.167 1.00 91.12 414 ASN A CA 1
ATOM 3109 C C . ASN A 1 414 ? -7.368 19.452 -17.254 1.00 91.12 414 ASN A C 1
ATOM 3111 O O . ASN A 1 414 ? -6.817 18.648 -16.503 1.00 91.12 414 ASN A O 1
ATOM 3115 N N . MET A 1 415 ? -8.688 19.622 -17.286 1.00 92.94 415 MET A N 1
ATOM 3116 C CA . MET A 1 415 ? -9.660 18.900 -16.478 1.00 92.94 415 MET A CA 1
ATOM 3117 C C . MET A 1 415 ? -10.803 18.388 -17.359 1.00 92.94 415 MET A C 1
ATOM 3119 O O . MET A 1 415 ? -11.014 18.859 -18.482 1.00 92.94 415 MET A O 1
ATOM 3123 N N . ALA A 1 416 ? -11.535 17.421 -16.831 1.00 95.25 416 ALA A N 1
ATOM 3124 C CA . ALA A 1 416 ? -12.794 16.935 -17.362 1.00 95.25 416 ALA A CA 1
ATOM 3125 C C . ALA A 1 416 ? -13.908 17.168 -16.340 1.00 95.25 416 ALA A C 1
ATOM 3127 O O . ALA A 1 416 ? -13.652 17.217 -15.137 1.00 95.25 416 ALA A O 1
ATOM 3128 N N . ILE A 1 417 ? -15.126 17.307 -16.847 1.00 95.81 417 ILE A N 1
ATOM 3129 C CA . ILE A 1 417 ? -16.358 17.440 -16.075 1.00 95.81 417 ILE A CA 1
ATOM 3130 C C . ILE A 1 417 ? -17.107 16.117 -16.223 1.00 95.81 417 ILE A C 1
ATOM 3132 O O . ILE A 1 417 ? -17.261 15.625 -17.341 1.00 95.81 417 ILE A O 1
ATOM 3136 N N . VAL A 1 418 ? -17.536 15.541 -15.109 1.00 96.69 418 VAL A N 1
ATOM 3137 C CA . VAL A 1 418 ? -18.300 14.298 -15.026 1.00 96.69 418 VAL A CA 1
ATOM 3138 C C . VAL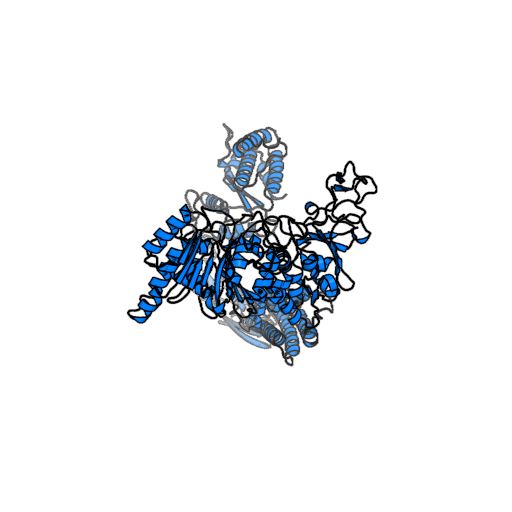 A 1 418 ? -19.642 14.625 -14.378 1.00 96.69 418 VAL A C 1
ATOM 3140 O O . VAL A 1 418 ? -19.680 15.048 -13.223 1.00 96.69 418 VAL A O 1
ATOM 3143 N N . ARG A 1 419 ? -20.738 14.440 -15.118 1.00 95.44 419 ARG A N 1
ATOM 3144 C CA . ARG A 1 419 ? -22.107 14.653 -14.625 1.00 95.44 419 ARG A CA 1
ATOM 3145 C C . ARG A 1 419 ? -22.825 13.322 -14.506 1.00 95.44 419 ARG A C 1
ATOM 3147 O O . ARG A 1 419 ? -23.079 12.676 -15.520 1.00 95.44 419 ARG A O 1
ATOM 3154 N N . ALA A 1 420 ? -23.118 12.898 -13.283 1.00 93.94 420 ALA A N 1
ATOM 3155 C CA . ALA A 1 420 ? -23.787 11.625 -13.041 1.00 93.94 420 ALA A CA 1
ATOM 3156 C C . ALA A 1 420 ? -25.217 11.628 -13.619 1.00 93.94 420 ALA A C 1
ATOM 3158 O O . ALA A 1 420 ? -25.944 12.612 -13.475 1.00 93.94 420 ALA A O 1
ATOM 3159 N N . ARG A 1 421 ? -25.614 10.540 -14.292 1.00 94.12 421 ARG A N 1
ATOM 3160 C CA . ARG A 1 421 ? -26.997 10.321 -14.751 1.00 94.12 421 ARG A CA 1
ATOM 3161 C C . ARG A 1 421 ? -27.850 9.736 -13.619 1.00 94.12 421 ARG A C 1
ATOM 3163 O O . ARG A 1 421 ? -27.348 9.402 -12.547 1.00 94.12 421 ARG A O 1
ATOM 3170 N N . GLN A 1 422 ? -29.157 9.598 -13.863 1.00 84.06 422 GLN A N 1
ATOM 3171 C CA . GLN A 1 422 ? -30.075 8.970 -12.908 1.00 84.06 422 GLN A CA 1
ATOM 3172 C C . GLN A 1 422 ? -29.575 7.582 -12.476 1.00 84.06 422 GLN A C 1
ATOM 3174 O O . GLN A 1 422 ? -29.150 6.780 -13.305 1.00 84.06 422 GLN A O 1
ATOM 3179 N N . GLY A 1 423 ? -29.642 7.314 -11.170 1.00 84.69 423 GLY A N 1
ATOM 3180 C CA . GLY A 1 423 ? -29.166 6.069 -10.563 1.00 84.69 423 GLY A CA 1
ATOM 3181 C C . GLY A 1 423 ? -27.738 6.122 -10.014 1.00 84.69 423 GLY A C 1
ATOM 3182 O O . GLY A 1 423 ? -27.328 5.162 -9.373 1.00 84.69 423 GLY A O 1
ATOM 3183 N N . LEU A 1 424 ? -26.997 7.221 -10.197 1.00 93.00 424 LEU A N 1
ATOM 3184 C CA . LEU A 1 424 ? -25.663 7.406 -9.624 1.00 93.00 424 LEU A CA 1
ATOM 3185 C C . LEU A 1 424 ? -25.560 8.783 -8.955 1.00 93.00 424 LEU A C 1
ATOM 3187 O O . LEU A 1 424 ? -25.881 9.801 -9.568 1.00 93.00 424 LEU A O 1
ATOM 3191 N N . THR A 1 425 ? -25.130 8.839 -7.695 1.00 94.12 425 THR A N 1
ATOM 3192 C CA . THR A 1 425 ? -25.016 10.104 -6.961 1.00 94.12 425 THR A CA 1
ATOM 3193 C C . THR A 1 425 ? -23.645 10.749 -7.205 1.00 94.12 425 THR A C 1
ATOM 3195 O O . THR A 1 425 ? -22.619 10.059 -7.200 1.00 94.12 425 THR A O 1
ATOM 3198 N N . PRO A 1 426 ? -23.565 12.083 -7.386 1.00 93.25 426 PRO A N 1
ATOM 3199 C CA . PRO A 1 426 ? -22.287 12.777 -7.568 1.00 93.25 426 PRO A CA 1
ATOM 3200 C C . PRO A 1 426 ? -21.267 12.536 -6.452 1.00 93.25 426 PRO A C 1
ATOM 3202 O O . PRO A 1 426 ? -20.069 12.418 -6.713 1.00 93.25 426 PRO A O 1
ATOM 3205 N N . HIS A 1 427 ? -21.744 12.439 -5.209 1.00 91.50 427 HIS A N 1
ATOM 3206 C CA . HIS A 1 427 ? -20.912 12.175 -4.038 1.00 91.50 427 HIS A CA 1
ATOM 3207 C C . HIS A 1 427 ? -20.250 10.798 -4.137 1.00 91.50 427 HIS A C 1
ATOM 3209 O O . HIS A 1 427 ? -19.037 10.695 -3.949 1.00 91.50 427 HIS A O 1
ATOM 3215 N N . PHE A 1 428 ? -21.017 9.769 -4.512 1.00 93.81 428 PHE A N 1
ATOM 3216 C CA . PHE A 1 428 ? -20.501 8.419 -4.716 1.00 93.81 428 PHE A CA 1
ATOM 3217 C C . PHE A 1 428 ? -19.488 8.357 -5.862 1.00 93.81 428 PHE A C 1
ATOM 3219 O O . PHE A 1 428 ? -18.402 7.815 -5.675 1.00 93.81 428 PHE A O 1
ATOM 3226 N N . VAL A 1 429 ? -19.767 8.996 -7.007 1.00 94.81 429 VAL A N 1
ATOM 3227 C CA . VAL A 1 429 ? -18.802 9.083 -8.124 1.00 94.81 429 VAL A CA 1
ATOM 3228 C C . VAL A 1 429 ? -17.497 9.734 -7.680 1.00 94.81 429 VAL A C 1
ATOM 3230 O O . VAL A 1 429 ? -16.415 9.228 -7.980 1.00 94.81 429 VAL A O 1
ATOM 3233 N N . ALA A 1 430 ? -17.581 10.853 -6.959 1.00 93.19 430 ALA A N 1
ATOM 3234 C CA . ALA A 1 430 ? -16.400 11.548 -6.473 1.00 93.19 430 ALA A CA 1
ATOM 3235 C C . ALA A 1 430 ? -15.594 10.679 -5.493 1.00 93.19 430 ALA A C 1
ATOM 3237 O O . ALA A 1 430 ? -14.373 10.604 -5.625 1.00 93.19 430 ALA A O 1
ATOM 3238 N N . ALA A 1 431 ? -16.257 10.006 -4.548 1.00 93.12 431 ALA A N 1
ATOM 3239 C CA . ALA A 1 431 ? -15.618 9.111 -3.584 1.00 93.12 431 ALA A CA 1
ATOM 3240 C C . ALA A 1 431 ? -14.948 7.908 -4.263 1.00 93.12 431 ALA A C 1
ATOM 3242 O O . ALA A 1 431 ? -13.791 7.599 -3.986 1.00 93.12 431 ALA A O 1
ATOM 3243 N N . LEU A 1 432 ? -15.640 7.280 -5.211 1.00 94.56 432 LEU A N 1
ATOM 3244 C CA . LEU A 1 432 ? -15.137 6.148 -5.978 1.00 94.56 432 LEU A CA 1
ATOM 3245 C C . LEU A 1 432 ? -13.907 6.536 -6.809 1.00 94.56 432 LEU A C 1
ATOM 3247 O O . LEU A 1 432 ? -12.880 5.868 -6.751 1.00 94.56 432 LEU A O 1
ATOM 3251 N N . LEU A 1 433 ? -13.969 7.652 -7.544 1.00 94.50 433 LEU A N 1
ATOM 3252 C CA . LEU A 1 433 ? -12.837 8.117 -8.347 1.00 94.50 433 LEU A CA 1
ATOM 3253 C C . LEU A 1 433 ? -11.641 8.531 -7.481 1.00 94.50 433 LEU A C 1
ATOM 3255 O O . LEU A 1 433 ? -10.517 8.487 -7.974 1.00 94.50 433 LEU A O 1
ATOM 3259 N N . ARG A 1 434 ? -11.846 8.910 -6.212 1.00 92.88 434 ARG A N 1
ATOM 3260 C CA . ARG A 1 434 ? -10.776 9.211 -5.242 1.00 92.88 434 ARG A CA 1
ATOM 3261 C C . ARG A 1 434 ? -10.123 7.971 -4.641 1.00 92.88 434 ARG A C 1
ATOM 3263 O O . ARG A 1 434 ? -8.989 8.089 -4.177 1.00 92.88 434 ARG A O 1
ATOM 3270 N N . SER A 1 435 ? -10.781 6.813 -4.670 1.00 93.44 435 SER A N 1
ATOM 3271 C CA . SER A 1 435 ? -10.234 5.570 -4.124 1.00 93.44 435 SER A CA 1
ATOM 3272 C C . SER A 1 435 ? -8.840 5.258 -4.681 1.00 93.44 435 SER A C 1
ATOM 3274 O O . SER A 1 435 ? -8.625 5.408 -5.890 1.00 93.44 435 SER A O 1
ATOM 3276 N N . PRO A 1 436 ? -7.898 4.753 -3.860 1.00 92.75 436 PRO A N 1
ATOM 3277 C CA . PRO A 1 436 ? -6.545 4.404 -4.291 1.00 92.75 436 PRO A CA 1
ATOM 3278 C C . PRO A 1 436 ? -6.514 3.506 -5.531 1.00 92.75 436 PRO A C 1
ATOM 3280 O O . PRO A 1 436 ? -5.729 3.744 -6.447 1.00 92.75 436 PRO A O 1
ATOM 3283 N N . THR A 1 437 ? -7.412 2.522 -5.621 1.00 91.88 437 THR A N 1
ATOM 3284 C CA . THR A 1 437 ? -7.509 1.617 -6.776 1.00 91.88 437 THR A CA 1
ATOM 3285 C C . THR A 1 437 ? -7.871 2.362 -8.066 1.00 91.88 437 THR A C 1
ATOM 3287 O O . THR A 1 437 ? -7.239 2.144 -9.102 1.00 91.88 437 THR A O 1
ATOM 3290 N N . TYR A 1 438 ? -8.809 3.314 -8.010 1.00 95.31 438 TYR A N 1
ATOM 3291 C CA . TYR A 1 438 ? -9.156 4.167 -9.152 1.00 95.31 438 TYR A CA 1
ATOM 3292 C C . TYR A 1 438 ? -8.070 5.194 -9.463 1.00 95.31 438 TYR A C 1
ATOM 3294 O O . TYR A 1 438 ? -7.766 5.420 -10.632 1.00 95.31 438 TYR A O 1
ATOM 3302 N N . GLN A 1 439 ? -7.429 5.781 -8.453 1.00 93.81 439 GLN A N 1
ATOM 3303 C CA . GLN A 1 439 ? -6.292 6.683 -8.651 1.00 93.81 439 GLN A CA 1
ATOM 3304 C C . GLN A 1 439 ? -5.134 5.968 -9.351 1.00 93.81 439 GLN A C 1
ATOM 3306 O O . GLN A 1 439 ? -4.569 6.497 -10.312 1.00 93.81 439 GLN A O 1
ATOM 3311 N N . ASN A 1 440 ? -4.835 4.733 -8.943 1.00 90.44 440 ASN A N 1
ATOM 3312 C CA . ASN A 1 440 ? -3.862 3.871 -9.605 1.00 90.44 440 ASN A CA 1
ATOM 3313 C C . ASN A 1 440 ? -4.281 3.566 -11.044 1.00 90.44 440 ASN A C 1
ATOM 3315 O O . ASN A 1 440 ? -3.438 3.644 -11.938 1.00 90.44 440 ASN A O 1
ATOM 3319 N N . TRP A 1 441 ? -5.572 3.315 -11.288 1.00 93.12 441 TRP A N 1
ATOM 3320 C CA . TRP A 1 441 ? -6.113 3.134 -12.635 1.00 93.12 441 TRP A CA 1
ATOM 3321 C C . TRP A 1 441 ? -5.908 4.374 -13.519 1.00 93.12 441 TRP A C 1
ATOM 3323 O O . TRP A 1 441 ? -5.324 4.296 -14.603 1.00 93.12 441 TRP A O 1
ATOM 3333 N N . LEU A 1 442 ? -6.342 5.546 -13.049 1.00 92.81 442 LEU A N 1
ATOM 3334 C CA . LEU A 1 442 ? -6.282 6.824 -13.767 1.00 92.81 442 LEU A CA 1
ATOM 3335 C C . LEU A 1 442 ? -4.836 7.228 -14.058 1.00 92.81 442 LEU A C 1
ATOM 3337 O O . LEU A 1 442 ? -4.485 7.591 -15.184 1.00 92.81 442 LEU A O 1
ATOM 3341 N N . SER A 1 443 ? -3.984 7.115 -13.041 1.00 88.69 443 SER A N 1
ATOM 3342 C CA . SER A 1 443 ? -2.548 7.320 -13.136 1.00 88.69 443 SER A CA 1
ATOM 3343 C C . SER A 1 443 ? -1.938 6.336 -14.134 1.00 88.69 443 SER A C 1
ATOM 3345 O O . SER A 1 443 ? -1.297 6.760 -15.090 1.00 88.69 443 SER A O 1
ATOM 3347 N N . GLY A 1 444 ? -2.162 5.032 -13.996 1.00 84.25 444 GLY A N 1
ATOM 3348 C CA . GLY A 1 444 ? -1.566 4.000 -14.848 1.00 84.25 444 GLY A CA 1
ATOM 3349 C C . GLY A 1 444 ? -1.968 4.084 -16.327 1.00 84.25 444 GLY A C 1
ATOM 3350 O O . GLY A 1 444 ? -1.198 3.686 -17.209 1.00 84.25 444 GLY A O 1
ATOM 3351 N N . HIS A 1 445 ? -3.135 4.659 -16.623 1.00 86.69 445 HIS A N 1
ATOM 3352 C CA . HIS A 1 445 ? -3.607 4.910 -17.987 1.00 86.69 445 HIS A CA 1
ATOM 3353 C C . HIS A 1 445 ? -3.243 6.300 -18.539 1.00 86.69 445 HIS A C 1
ATOM 3355 O O . HIS A 1 445 ? -3.437 6.561 -19.732 1.00 86.69 445 HIS A O 1
ATOM 3361 N N . ALA A 1 446 ? -2.664 7.187 -17.726 1.00 86.56 446 ALA A N 1
ATOM 3362 C CA . ALA A 1 446 ? -2.115 8.449 -18.206 1.00 86.56 446 ALA A CA 1
ATOM 3363 C C . ALA A 1 446 ? -0.857 8.226 -19.066 1.00 86.56 446 ALA A C 1
ATOM 3365 O O . ALA A 1 446 ? -0.036 7.334 -18.816 1.00 86.56 446 ALA A O 1
ATOM 3366 N N . ARG A 1 447 ? -0.689 9.067 -20.090 1.00 79.06 447 ARG A N 1
ATOM 3367 C CA . ARG A 1 447 ? 0.442 9.043 -21.034 1.00 79.06 447 ARG A CA 1
ATOM 3368 C C . ARG A 1 447 ? 1.414 10.186 -20.770 1.00 79.06 447 ARG A C 1
ATOM 3370 O O . ARG A 1 447 ? 0.994 11.237 -20.302 1.00 79.06 447 ARG A O 1
ATOM 3377 N N . GLY A 1 448 ? 2.674 10.008 -21.161 1.00 67.50 448 GLY A N 1
ATOM 3378 C CA . GLY A 1 448 ? 3.724 11.024 -21.044 1.00 67.50 448 GLY A CA 1
ATOM 3379 C C . GLY A 1 448 ? 4.603 10.841 -19.805 1.00 67.50 448 GLY A C 1
ATOM 3380 O O . GLY A 1 448 ? 4.128 10.405 -18.758 1.00 67.50 448 GLY A O 1
ATOM 3381 N N . ALA A 1 449 ? 5.895 11.152 -19.960 1.00 63.22 449 ALA A N 1
ATOM 3382 C CA . ALA A 1 449 ? 6.909 10.977 -18.919 1.00 63.22 449 ALA A CA 1
ATOM 3383 C C . ALA A 1 449 ? 6.933 12.151 -17.922 1.00 63.22 449 ALA A C 1
ATOM 3385 O O . ALA A 1 449 ? 6.698 11.954 -16.738 1.00 63.22 449 ALA A O 1
ATOM 3386 N N . ILE A 1 450 ? 7.172 13.377 -18.408 1.00 63.47 450 ILE A N 1
ATOM 3387 C CA . ILE A 1 450 ? 7.276 14.582 -17.560 1.00 63.47 450 ILE A CA 1
ATOM 3388 C C . ILE A 1 450 ? 5.894 15.196 -17.302 1.00 63.47 450 ILE A C 1
ATOM 3390 O O . ILE A 1 450 ? 5.526 15.468 -16.165 1.00 63.47 450 ILE A O 1
ATOM 3394 N N . VAL A 1 451 ? 5.109 15.403 -18.363 1.00 73.19 451 VAL A N 1
ATOM 3395 C CA . VAL A 1 451 ? 3.728 15.888 -18.261 1.00 73.19 451 VAL A CA 1
ATOM 3396 C C . VAL A 1 451 ? 2.803 14.729 -18.573 1.00 73.19 451 VAL A C 1
ATOM 3398 O O . VAL A 1 451 ? 2.806 14.208 -19.690 1.00 73.19 451 VAL A O 1
ATOM 3401 N N . ARG A 1 452 ? 2.021 14.326 -17.573 1.00 83.25 452 ARG A N 1
ATOM 3402 C CA . ARG A 1 452 ? 1.090 13.209 -17.688 1.00 83.25 452 ARG A CA 1
ATOM 3403 C C . ARG A 1 452 ? -0.248 13.697 -18.218 1.00 83.25 452 ARG A C 1
ATOM 3405 O O . ARG A 1 452 ? -0.718 14.756 -17.813 1.00 83.25 452 ARG A O 1
ATOM 3412 N N . HIS A 1 453 ? -0.856 12.936 -19.118 1.00 87.38 453 HIS A N 1
ATOM 3413 C CA . HIS A 1 453 ? -2.134 13.270 -19.731 1.00 87.38 453 HIS A CA 1
ATOM 3414 C C . HIS A 1 453 ? -3.039 12.037 -19.833 1.00 87.38 453 HIS A C 1
ATOM 3416 O O . HIS A 1 453 ? -2.704 11.058 -20.503 1.00 87.38 453 HIS A O 1
ATOM 3422 N N . LEU A 1 454 ? -4.229 12.113 -19.243 1.00 90.50 454 LEU A N 1
ATOM 3423 C CA . LEU A 1 454 ? -5.315 11.150 -19.392 1.00 90.50 454 LEU A CA 1
ATOM 3424 C C . LEU A 1 454 ? -6.268 11.616 -20.498 1.00 90.50 454 LEU A C 1
ATOM 3426 O O . LEU A 1 454 ? -6.756 12.744 -20.492 1.00 90.50 454 LEU A O 1
ATOM 3430 N N . SER A 1 455 ? -6.506 10.774 -21.502 1.00 88.69 455 SER A N 1
ATOM 3431 C CA . SER A 1 455 ? -7.417 11.141 -22.591 1.00 88.69 455 SER A CA 1
ATOM 3432 C C . SER A 1 455 ? -8.879 11.037 -22.148 1.00 88.69 455 SER A C 1
ATOM 3434 O O . SER A 1 455 ? -9.222 10.135 -21.391 1.00 88.69 455 SER A O 1
ATOM 3436 N N . ILE A 1 456 ? -9.755 11.903 -22.671 1.00 91.12 456 ILE A N 1
ATOM 3437 C CA . ILE A 1 456 ? -11.202 11.837 -22.388 1.00 91.12 456 ILE A CA 1
ATOM 3438 C C . ILE A 1 456 ? -11.786 10.488 -22.812 1.00 91.12 456 ILE A C 1
ATOM 3440 O O . ILE A 1 456 ? -12.580 9.909 -22.084 1.00 91.12 456 ILE A O 1
ATOM 3444 N N . ARG A 1 457 ? -11.325 9.939 -23.944 1.00 89.06 457 ARG A N 1
ATOM 3445 C CA . ARG A 1 457 ? -11.709 8.595 -24.400 1.00 89.06 457 ARG A CA 1
ATOM 3446 C C . ARG A 1 457 ? -11.397 7.518 -23.356 1.00 89.06 457 ARG A C 1
ATOM 3448 O O . ARG A 1 457 ? -12.179 6.594 -23.203 1.00 89.06 457 ARG A O 1
ATOM 3455 N N . THR A 1 458 ? -10.265 7.641 -22.667 1.00 89.25 458 THR A N 1
ATOM 3456 C CA . THR A 1 458 ? -9.847 6.709 -21.612 1.00 89.25 458 THR A CA 1
ATOM 3457 C C . THR A 1 458 ? -10.634 6.931 -20.325 1.00 89.25 458 THR A C 1
ATOM 3459 O O . THR A 1 458 ? -11.083 5.972 -19.720 1.00 89.25 458 THR A O 1
ATOM 3462 N N . LEU A 1 459 ? -10.861 8.184 -19.920 1.00 94.12 459 LEU A N 1
ATOM 3463 C CA . LEU A 1 459 ? -11.692 8.486 -18.750 1.00 94.12 459 LEU A CA 1
ATOM 3464 C C . LEU A 1 459 ? -13.121 7.931 -18.914 1.00 94.12 459 LEU A C 1
ATOM 3466 O O . LEU A 1 459 ? -13.662 7.329 -17.998 1.00 94.12 459 LEU A O 1
ATOM 3470 N N . ARG A 1 460 ? -13.690 8.043 -20.117 1.00 95.00 460 ARG A N 1
ATOM 3471 C CA . ARG A 1 460 ? -14.995 7.471 -20.493 1.00 95.00 460 ARG A CA 1
ATOM 3472 C C . ARG A 1 460 ? -15.074 5.944 -20.410 1.00 95.00 460 ARG A C 1
ATOM 3474 O O . ARG A 1 460 ? -16.170 5.396 -20.400 1.00 95.00 460 ARG A O 1
ATOM 3481 N N . SER A 1 461 ? -13.942 5.242 -20.419 1.00 92.81 461 SER A N 1
ATOM 3482 C CA . SER A 1 461 ? -13.896 3.777 -20.344 1.00 92.81 461 SER A CA 1
ATOM 3483 C C . SER A 1 461 ? -13.579 3.251 -18.946 1.00 92.81 461 SER A C 1
ATOM 3485 O O . SER A 1 461 ? -13.366 2.052 -18.812 1.00 92.81 461 SER A O 1
ATOM 3487 N N . VAL A 1 462 ? -13.495 4.118 -17.931 1.00 94.69 462 VAL A N 1
ATOM 3488 C CA . VAL A 1 462 ? -13.345 3.684 -16.536 1.00 94.69 462 VAL A CA 1
ATOM 3489 C C . VAL A 1 462 ? -14.542 2.790 -16.176 1.00 94.69 462 VAL A C 1
ATOM 3491 O O . VAL A 1 462 ? -15.671 3.235 -16.394 1.00 94.69 462 VAL A O 1
ATOM 3494 N N . PRO A 1 463 ? -14.333 1.566 -15.664 1.00 95.94 463 PRO A N 1
ATOM 3495 C CA . PRO A 1 463 ? -15.422 0.724 -15.174 1.00 95.94 463 PRO A CA 1
ATOM 3496 C C . PRO A 1 463 ? -15.922 1.254 -13.824 1.00 95.94 463 PRO A C 1
ATOM 3498 O O . PRO A 1 463 ? -15.105 1.622 -12.990 1.00 95.94 463 PRO A O 1
ATOM 3501 N N . ILE A 1 464 ? -17.236 1.314 -13.617 1.00 96.69 464 ILE A N 1
ATOM 3502 C CA . ILE A 1 464 ? -17.900 1.901 -12.446 1.00 96.69 464 ILE A CA 1
ATOM 3503 C C . ILE A 1 464 ? -18.948 0.905 -11.918 1.00 96.69 464 ILE A C 1
ATOM 3505 O O . ILE A 1 464 ? -19.839 0.529 -12.684 1.00 96.69 464 ILE A O 1
ATOM 3509 N N . PRO A 1 465 ? -18.892 0.479 -10.641 1.00 95.81 465 PRO A N 1
ATOM 3510 C CA . PRO A 1 465 ? -19.973 -0.265 -10.012 1.00 95.81 465 PRO A CA 1
ATOM 3511 C C . PRO A 1 465 ? -21.173 0.653 -9.775 1.00 95.81 465 PRO A C 1
ATOM 3513 O O . PRO A 1 465 ? -21.015 1.799 -9.348 1.00 95.81 465 PRO A O 1
ATOM 3516 N N . VAL A 1 466 ? -22.373 0.139 -10.032 1.00 94.94 466 VAL A N 1
ATOM 3517 C CA . VAL A 1 466 ? -23.630 0.894 -9.941 1.00 94.94 466 VAL A CA 1
ATOM 3518 C C . VAL A 1 466 ? -24.559 0.249 -8.903 1.00 94.94 466 VAL A C 1
ATOM 3520 O O . VAL A 1 466 ? -25.539 -0.402 -9.277 1.00 94.94 466 VAL A O 1
ATOM 3523 N N . PRO A 1 467 ? -24.267 0.393 -7.596 1.00 92.00 467 PRO A N 1
ATOM 3524 C CA . PRO A 1 467 ? -25.150 -0.106 -6.546 1.00 92.00 467 PRO A CA 1
ATOM 3525 C C . PRO A 1 467 ? -26.437 0.738 -6.449 1.00 92.00 467 PRO A C 1
ATOM 3527 O O . PRO A 1 467 ? -26.459 1.877 -6.921 1.00 92.00 467 PRO A O 1
ATOM 3530 N N . PRO A 1 468 ? -27.514 0.248 -5.809 1.00 89.19 468 PRO A N 1
ATOM 3531 C CA . PRO A 1 468 ? -28.707 1.053 -5.538 1.00 89.19 468 PRO A CA 1
ATOM 3532 C C . PRO A 1 468 ? -28.388 2.339 -4.759 1.00 89.19 468 PRO A C 1
ATOM 3534 O O . PRO A 1 468 ? -27.490 2.349 -3.919 1.00 89.19 468 PRO A O 1
ATOM 3537 N N . VAL A 1 469 ? -29.153 3.414 -4.985 1.00 90.00 469 VAL A N 1
ATOM 3538 C CA . VAL A 1 469 ? -28.933 4.723 -4.326 1.00 90.00 469 VAL A CA 1
ATOM 3539 C C . VAL A 1 469 ? -28.822 4.623 -2.793 1.00 90.00 469 VAL A C 1
ATOM 3541 O O . VAL A 1 469 ? -27.865 5.175 -2.260 1.00 90.00 469 VAL A O 1
ATOM 3544 N N . PRO A 1 470 ? -29.660 3.846 -2.071 1.00 85.06 470 PRO A N 1
ATOM 3545 C CA . PRO A 1 470 ? -29.499 3.693 -0.621 1.00 85.06 470 PRO A CA 1
ATOM 3546 C C . PRO A 1 470 ? -28.135 3.122 -0.200 1.00 85.06 470 PRO A C 1
ATOM 3548 O O . PRO A 1 470 ? -27.602 3.482 0.845 1.00 85.06 470 PRO A O 1
ATOM 3551 N N . VAL A 1 471 ? -27.543 2.243 -1.014 1.00 85.00 471 VAL A N 1
ATOM 3552 C CA . VAL A 1 471 ? -26.199 1.698 -0.766 1.00 85.00 471 VAL A CA 1
ATOM 3553 C C . VAL A 1 471 ? -25.136 2.758 -1.047 1.00 85.00 471 VAL A C 1
ATOM 3555 O O . VAL A 1 471 ? -24.182 2.872 -0.285 1.00 85.00 471 VAL A O 1
ATOM 3558 N N . GLN A 1 472 ? -25.312 3.573 -2.091 1.00 92.12 472 GLN A N 1
ATOM 3559 C CA . GLN A 1 472 ? -24.422 4.706 -2.374 1.00 92.12 472 GLN A CA 1
ATOM 3560 C C . GLN A 1 472 ? -24.399 5.707 -1.214 1.00 92.12 472 GLN A C 1
ATOM 3562 O O . GLN A 1 472 ? -23.325 6.147 -0.811 1.00 92.12 472 GLN A O 1
ATOM 3567 N N . ASP A 1 473 ? -25.560 6.031 -0.645 1.00 88.56 473 ASP A N 1
ATOM 3568 C CA . ASP A 1 473 ? -25.659 6.960 0.484 1.00 88.56 473 ASP A CA 1
ATOM 3569 C C . ASP A 1 473 ? -25.011 6.383 1.750 1.00 88.56 473 ASP A C 1
ATOM 3571 O O . ASP A 1 473 ? -24.294 7.094 2.455 1.00 88.56 473 ASP A O 1
ATOM 3575 N N . ARG A 1 474 ? -25.166 5.074 1.998 1.00 83.44 474 ARG A N 1
ATOM 3576 C CA . ARG A 1 474 ? -24.457 4.372 3.081 1.00 83.44 474 ARG A CA 1
ATOM 3577 C C . ARG A 1 474 ? -22.943 4.384 2.897 1.00 83.44 474 ARG A C 1
ATOM 3579 O O . ARG A 1 474 ? -22.239 4.671 3.858 1.00 83.44 474 ARG A O 1
ATOM 3586 N N . VAL A 1 475 ? -22.450 4.136 1.677 1.00 86.38 475 VAL A N 1
ATOM 3587 C CA . VAL A 1 475 ? -21.016 4.255 1.356 1.00 86.38 475 VAL A CA 1
ATOM 3588 C C . VAL A 1 475 ? -20.507 5.630 1.766 1.00 86.38 475 VAL A C 1
ATOM 3590 O O . VAL A 1 475 ? -19.473 5.711 2.413 1.00 86.38 475 VAL A O 1
ATOM 3593 N N . ILE A 1 476 ? -21.230 6.699 1.416 1.00 89.69 476 ILE A N 1
ATOM 3594 C CA . ILE A 1 476 ? -20.843 8.073 1.757 1.00 89.69 476 ILE A CA 1
ATOM 3595 C C . ILE A 1 476 ? -20.911 8.338 3.263 1.00 89.69 476 ILE A C 1
ATOM 3597 O O . ILE A 1 476 ? -20.024 9.012 3.783 1.00 89.69 476 ILE A O 1
ATOM 3601 N N . GLY A 1 477 ? -21.908 7.791 3.961 1.00 85.62 477 GLY A N 1
ATOM 3602 C CA . GLY A 1 477 ? -22.041 7.907 5.414 1.00 85.62 477 GLY A CA 1
ATOM 3603 C C . GLY A 1 477 ? -20.901 7.256 6.209 1.00 85.62 477 GLY A C 1
ATOM 3604 O O . GLY A 1 477 ? -20.602 7.716 7.305 1.00 85.62 477 GLY A O 1
ATOM 3605 N N . GLU A 1 478 ? -20.240 6.233 5.659 1.00 81.50 478 GLU A N 1
ATOM 3606 C CA . GLU A 1 478 ? -19.089 5.561 6.288 1.00 81.50 478 GLU A CA 1
ATOM 3607 C C . GLU A 1 478 ? -17.744 6.271 6.063 1.00 81.50 478 GLU A C 1
ATOM 3609 O O . GLU A 1 478 ? -16.726 5.857 6.621 1.00 81.50 478 GLU A O 1
ATOM 3614 N N . LEU A 1 479 ? -17.682 7.298 5.211 1.00 83.69 479 LEU A N 1
ATOM 3615 C CA . LEU A 1 479 ? -16.415 7.959 4.906 1.00 83.69 479 LEU A CA 1
ATOM 3616 C C . LEU A 1 479 ? -16.078 9.020 5.956 1.00 83.69 479 LEU A C 1
ATOM 3618 O O . LEU A 1 479 ? -16.811 9.994 6.126 1.00 83.69 479 LEU A O 1
ATOM 3622 N N . ASP A 1 480 ? -14.893 8.905 6.560 1.00 67.12 480 ASP A N 1
ATOM 3623 C CA . ASP A 1 480 ? -14.300 9.944 7.410 1.00 67.12 480 ASP A CA 1
ATOM 3624 C C . ASP A 1 480 ? -13.837 11.147 6.562 1.00 67.12 480 ASP A C 1
ATOM 3626 O O . ASP A 1 480 ? -12.655 11.362 6.270 1.00 67.12 480 ASP A O 1
ATOM 3630 N N . GLY A 1 481 ? -14.805 11.944 6.113 1.00 68.12 481 GLY A N 1
ATOM 3631 C CA . GLY A 1 481 ? -14.580 13.156 5.339 1.00 68.12 481 GLY A CA 1
ATOM 3632 C C . GLY A 1 481 ? -14.242 12.933 3.853 1.00 68.12 481 GLY A C 1
ATOM 3633 O O . GLY A 1 481 ? -14.346 11.835 3.303 1.00 68.12 481 GLY A O 1
ATOM 3634 N N . PRO A 1 482 ? -13.829 13.999 3.140 1.00 60.53 482 PRO A N 1
ATOM 3635 C CA . PRO A 1 482 ? -13.756 14.022 1.671 1.00 60.53 482 PRO A CA 1
ATOM 3636 C C . PRO A 1 482 ? -12.643 13.155 1.045 1.00 60.53 482 PRO A C 1
ATOM 3638 O O . PRO A 1 482 ? -12.581 13.054 -0.185 1.00 60.53 482 PRO A O 1
ATOM 3641 N N . ARG A 1 483 ? -11.776 12.541 1.867 1.00 63.97 483 ARG A N 1
ATOM 3642 C CA . ARG A 1 483 ? -10.659 11.662 1.462 1.00 63.97 483 ARG A CA 1
ATOM 3643 C C . ARG A 1 483 ? -10.966 10.163 1.589 1.00 63.97 483 ARG A C 1
ATOM 3645 O O . ARG A 1 483 ? -10.066 9.356 1.373 1.00 63.97 483 ARG A O 1
ATOM 3652 N N . GLY A 1 484 ? -12.193 9.794 1.953 1.00 77.12 484 GLY A N 1
ATOM 3653 C CA . GLY A 1 484 ? -12.564 8.396 2.143 1.00 77.12 484 GLY A CA 1
ATOM 3654 C C . GLY A 1 484 ? -12.439 7.539 0.877 1.00 77.12 484 GLY A C 1
ATOM 3655 O O . GLY A 1 484 ? -12.606 8.017 -0.247 1.00 77.12 484 GLY A O 1
ATOM 3656 N N . ASP A 1 485 ? -12.148 6.255 1.077 1.00 88.31 485 ASP A N 1
ATOM 3657 C CA . ASP A 1 485 ? -12.056 5.249 0.019 1.00 88.31 485 ASP A CA 1
ATOM 3658 C C . ASP A 1 485 ? -13.441 4.651 -0.278 1.00 88.31 485 ASP A C 1
ATOM 3660 O O . ASP A 1 485 ? -13.883 3.712 0.387 1.00 88.31 485 ASP A O 1
ATOM 3664 N N . GLY A 1 486 ? -14.127 5.206 -1.283 1.00 90.06 486 GLY A N 1
ATOM 3665 C CA . GLY A 1 486 ? -15.483 4.793 -1.660 1.00 90.06 486 GLY A CA 1
ATOM 3666 C C . GLY A 1 486 ? -15.580 3.348 -2.161 1.00 90.06 486 GLY A C 1
ATOM 3667 O O . GLY A 1 486 ? -16.542 2.653 -1.846 1.00 90.06 486 GLY A O 1
ATOM 3668 N N . LEU A 1 487 ? -14.577 2.867 -2.903 1.00 92.25 487 LEU A N 1
ATOM 3669 C CA . LEU A 1 487 ? -14.511 1.482 -3.372 1.00 92.25 487 LEU A CA 1
ATOM 3670 C C . LEU A 1 487 ? -14.316 0.497 -2.216 1.00 92.25 487 LEU A C 1
ATOM 3672 O O . LEU A 1 487 ? -15.014 -0.510 -2.168 1.00 92.25 487 LEU A O 1
ATOM 3676 N N . ALA A 1 488 ? -13.406 0.783 -1.279 1.00 87.12 488 ALA A N 1
ATOM 3677 C CA . ALA A 1 488 ? -13.212 -0.078 -0.114 1.00 87.12 488 ALA A CA 1
ATOM 3678 C C . ALA A 1 488 ? -14.435 -0.071 0.814 1.00 87.12 488 ALA A C 1
ATOM 3680 O O . ALA A 1 488 ? -14.793 -1.117 1.347 1.00 87.12 488 ALA A O 1
ATOM 3681 N N . ALA A 1 489 ? -15.097 1.077 0.987 1.00 87.12 489 ALA A N 1
ATOM 3682 C CA . ALA A 1 489 ? -16.360 1.160 1.720 1.00 87.12 489 ALA A CA 1
ATOM 3683 C C . ALA A 1 489 ? -17.459 0.319 1.048 1.00 87.12 489 ALA A C 1
ATOM 3685 O O . ALA A 1 489 ? -18.103 -0.488 1.711 1.00 87.12 489 ALA A O 1
ATOM 3686 N N . LEU A 1 490 ? -17.599 0.402 -0.281 1.00 88.44 490 LEU A N 1
ATOM 3687 C CA . LEU A 1 490 ? -18.520 -0.458 -1.028 1.00 88.44 490 LEU A CA 1
ATOM 3688 C C . LEU A 1 490 ? -18.174 -1.948 -0.874 1.00 88.44 490 LEU A C 1
ATOM 3690 O O . LEU A 1 490 ? -19.055 -2.758 -0.611 1.00 88.44 490 LEU A O 1
ATOM 3694 N N . ALA A 1 491 ? -16.900 -2.318 -1.006 1.00 82.31 491 ALA A N 1
ATOM 3695 C CA . ALA A 1 491 ? -16.462 -3.703 -0.860 1.00 82.31 491 ALA A CA 1
ATOM 3696 C C . ALA A 1 491 ? -16.705 -4.245 0.559 1.00 82.31 491 ALA A C 1
ATOM 3698 O O . ALA A 1 491 ? -17.113 -5.393 0.697 1.00 82.31 491 ALA A O 1
ATOM 3699 N N . ARG A 1 492 ? -16.519 -3.430 1.608 1.00 79.00 492 ARG A N 1
ATOM 3700 C CA . ARG A 1 492 ? -16.864 -3.801 2.993 1.00 79.00 492 ARG A CA 1
ATOM 3701 C C . ARG A 1 492 ? -18.366 -4.000 3.172 1.00 79.00 492 ARG A C 1
ATOM 3703 O O . ARG A 1 492 ? -18.771 -5.005 3.749 1.00 79.00 492 ARG A O 1
ATOM 3710 N N . LEU A 1 493 ? -19.172 -3.086 2.630 1.00 77.19 493 LEU A N 1
ATOM 3711 C CA . LEU A 1 493 ? -20.632 -3.171 2.673 1.00 77.19 493 LEU A CA 1
ATOM 3712 C C . LEU A 1 493 ? -21.173 -4.436 1.988 1.00 77.19 493 LEU A C 1
ATOM 3714 O O . LEU A 1 493 ? -22.169 -4.986 2.452 1.00 77.19 493 LEU A O 1
ATOM 3718 N N . LEU A 1 494 ? -20.530 -4.899 0.910 1.00 72.62 494 LEU A N 1
ATOM 3719 C CA . LEU A 1 494 ? -20.979 -6.055 0.123 1.00 72.62 494 LEU A CA 1
ATOM 3720 C C . LEU A 1 494 ? -20.339 -7.385 0.552 1.00 72.62 494 LEU A C 1
ATOM 3722 O O . LEU A 1 494 ? -21.016 -8.406 0.581 1.00 72.62 494 LEU A O 1
ATOM 3726 N N . GLY A 1 495 ? -19.047 -7.400 0.888 1.00 56.94 495 GLY A N 1
ATOM 3727 C CA . GLY A 1 495 ? -18.202 -8.595 1.038 1.00 56.94 495 GLY A CA 1
ATOM 3728 C C . GLY A 1 495 ? -18.467 -9.486 2.254 1.00 56.94 495 GLY A C 1
ATOM 3729 O O . GLY A 1 495 ? -17.575 -10.225 2.657 1.00 56.94 495 GLY A O 1
ATOM 3730 N N . GLY A 1 496 ? -19.651 -9.433 2.863 1.00 47.56 496 GLY A N 1
ATOM 3731 C CA . GLY A 1 496 ? -19.948 -10.278 4.020 1.00 47.56 496 GLY A CA 1
ATOM 3732 C C . GLY A 1 496 ? -19.202 -9.861 5.285 1.00 47.56 496 GLY A C 1
ATOM 3733 O O . GLY A 1 496 ? -18.959 -10.687 6.155 1.00 47.56 496 GLY A O 1
ATOM 3734 N N . THR A 1 497 ? -18.913 -8.569 5.423 1.00 36.19 497 THR A N 1
ATOM 3735 C CA . THR A 1 497 ? -19.122 -7.903 6.704 1.00 36.19 497 THR A CA 1
ATOM 3736 C C . THR A 1 497 ? -19.794 -6.547 6.473 1.00 36.19 497 THR A C 1
ATOM 3738 O O . THR A 1 497 ? -19.242 -5.500 6.802 1.00 36.19 497 THR A O 1
ATOM 3741 N N . ALA A 1 498 ? -21.084 -6.565 6.129 1.00 40.22 498 ALA A N 1
ATOM 3742 C CA . ALA A 1 498 ? -21.953 -5.928 7.108 1.00 40.22 498 ALA A CA 1
ATOM 3743 C C . ALA A 1 498 ? -21.708 -6.747 8.370 1.00 40.22 498 ALA A C 1
ATOM 3745 O O . ALA A 1 498 ? -22.293 -7.815 8.527 1.00 40.22 498 ALA A O 1
ATOM 3746 N N . THR A 1 499 ? -20.714 -6.372 9.179 1.00 42.00 499 THR A N 1
ATOM 3747 C CA . THR A 1 499 ? -20.633 -6.978 10.485 1.00 42.00 499 THR A CA 1
ATOM 3748 C C . THR A 1 499 ? -21.912 -6.507 11.138 1.00 42.00 499 THR A C 1
ATOM 3750 O O . THR A 1 499 ? -22.026 -5.360 11.574 1.00 42.00 499 THR A O 1
ATOM 3753 N N . THR A 1 500 ? -22.915 -7.376 11.121 1.00 56.69 500 THR A N 1
ATOM 3754 C CA . THR A 1 500 ? -24.033 -7.245 12.025 1.00 56.69 500 THR A CA 1
ATOM 3755 C C . THR A 1 500 ? -23.392 -7.001 13.391 1.00 56.69 500 THR A C 1
ATOM 3757 O O . THR A 1 500 ? -22.334 -7.586 13.667 1.00 56.69 500 THR A O 1
ATOM 3760 N N . PRO A 1 501 ? -23.936 -6.115 14.238 1.00 59.94 501 PRO A N 1
ATOM 3761 C CA . PRO A 1 501 ? -23.404 -5.937 15.587 1.00 59.94 501 PRO A CA 1
ATOM 3762 C C . PRO A 1 501 ? -23.114 -7.294 16.253 1.00 59.94 501 PRO A C 1
ATOM 3764 O O . PRO A 1 501 ? -22.082 -7.465 16.891 1.00 59.94 501 PRO A O 1
ATOM 3767 N N . LEU A 1 502 ? -23.941 -8.304 15.947 1.00 71.69 502 LEU A N 1
ATOM 3768 C CA . LEU A 1 502 ? -23.770 -9.708 16.308 1.00 71.69 502 LEU A CA 1
ATOM 3769 C C . LEU A 1 502 ? -22.494 -10.383 15.760 1.00 71.69 502 LEU A C 1
ATOM 3771 O O . LEU A 1 502 ? -21.805 -11.062 16.519 1.00 71.69 502 LEU A O 1
ATOM 3775 N N . ALA A 1 503 ? -22.160 -10.224 14.477 1.00 66.56 503 ALA A N 1
ATOM 3776 C CA . ALA A 1 503 ? -20.943 -10.776 13.882 1.00 66.56 503 ALA A CA 1
ATOM 3777 C C . ALA A 1 503 ? -19.668 -10.091 14.409 1.00 66.56 503 ALA A C 1
ATOM 3779 O O . ALA A 1 503 ? -18.715 -10.800 14.721 1.00 66.56 503 ALA A O 1
ATOM 3780 N N . VAL A 1 504 ? -19.654 -8.753 14.591 1.00 66.19 504 VAL A N 1
ATOM 3781 C CA . VAL A 1 504 ? -18.531 -8.073 15.294 1.00 66.19 504 VAL A CA 1
ATOM 3782 C C . VAL A 1 504 ? -18.387 -8.661 16.691 1.00 66.19 504 VAL A C 1
ATOM 3784 O O . VAL A 1 504 ? -17.297 -9.030 17.126 1.00 66.19 504 VAL A O 1
ATOM 3787 N N . TRP A 1 505 ? -19.511 -8.734 17.400 1.00 81.94 505 TRP A N 1
ATOM 3788 C CA . TRP A 1 505 ? -19.558 -9.129 18.793 1.00 81.94 505 TRP A CA 1
ATOM 3789 C C . TRP A 1 505 ? -19.042 -10.555 19.000 1.00 81.94 505 TRP A C 1
ATOM 3791 O O . TRP A 1 505 ? -18.231 -10.778 19.899 1.00 81.94 505 TRP A O 1
ATOM 3801 N N . LEU A 1 506 ? -19.410 -11.494 18.120 1.00 80.38 506 LEU A N 1
ATOM 3802 C CA . LEU A 1 506 ? -18.935 -12.881 18.149 1.00 80.38 506 LEU A CA 1
ATOM 3803 C C . LEU A 1 506 ? -17.420 -13.026 17.962 1.00 80.38 506 LEU A C 1
ATOM 3805 O O . LEU A 1 506 ? -16.862 -14.028 18.421 1.00 80.38 506 LEU A O 1
ATOM 3809 N N . GLU A 1 507 ? -16.769 -12.068 17.299 1.00 80.94 507 GLU A N 1
ATOM 3810 C CA . GLU A 1 507 ? -15.316 -12.052 17.087 1.00 80.94 507 GLU A CA 1
ATOM 3811 C C . GLU A 1 507 ? -14.547 -11.272 18.157 1.00 80.94 507 GLU A C 1
ATOM 3813 O O . GLU A 1 507 ? -13.314 -11.292 18.164 1.00 80.94 507 GLU A O 1
ATOM 3818 N N . THR A 1 508 ? -15.232 -10.617 19.102 1.00 81.62 508 THR A N 1
ATOM 3819 C CA . THR A 1 508 ? -14.529 -9.982 20.221 1.00 81.62 508 THR A CA 1
ATOM 3820 C C . THR A 1 508 ? -13.737 -11.041 21.001 1.00 81.62 508 THR A C 1
ATOM 3822 O O . THR A 1 508 ? -14.265 -12.126 21.264 1.00 81.62 508 THR A O 1
ATOM 3825 N N . PRO A 1 509 ? -12.475 -10.776 21.398 1.00 82.50 509 PRO A N 1
ATOM 3826 C CA . PRO A 1 509 ? -11.590 -11.810 21.943 1.00 82.50 509 PRO A CA 1
ATOM 3827 C C . PRO A 1 509 ? -12.181 -12.593 23.124 1.00 82.50 509 PRO A C 1
ATOM 3829 O O . PRO A 1 509 ? -11.965 -13.799 23.248 1.00 82.50 509 PRO A O 1
ATOM 3832 N N . PHE A 1 510 ? -12.949 -11.919 23.984 1.00 85.50 510 PHE A N 1
ATOM 3833 C CA . PHE A 1 510 ? -13.637 -12.541 25.111 1.00 85.50 510 PHE A CA 1
ATOM 3834 C C . PHE A 1 510 ? -14.770 -13.478 24.653 1.00 85.50 510 PHE A C 1
ATOM 3836 O O . PHE A 1 510 ? -14.760 -14.662 25.001 1.00 85.50 510 PHE A O 1
ATOM 3843 N N . VAL A 1 511 ? -15.692 -12.987 23.817 1.00 86.88 511 VAL A N 1
ATOM 3844 C CA . VAL A 1 511 ? -16.846 -13.757 23.316 1.00 86.88 511 VAL A CA 1
ATOM 3845 C C . VAL A 1 511 ? -16.390 -14.919 22.436 1.00 86.88 511 VAL A C 1
ATOM 3847 O O . VAL A 1 511 ? -16.879 -16.036 22.600 1.00 86.88 511 VAL A O 1
ATOM 3850 N N . ALA A 1 512 ? -15.404 -14.702 21.563 1.00 82.81 512 ALA A N 1
ATOM 3851 C CA . ALA A 1 512 ? -14.845 -15.732 20.695 1.00 82.81 512 ALA A CA 1
ATOM 3852 C C . ALA A 1 512 ? -14.238 -16.900 21.492 1.00 82.81 512 ALA A C 1
ATOM 3854 O O . ALA A 1 512 ? -14.436 -18.059 21.122 1.00 82.81 512 ALA A O 1
ATOM 3855 N N . ARG A 1 513 ? -13.551 -16.630 22.615 1.00 85.75 513 ARG A N 1
ATOM 3856 C CA . ARG A 1 513 ? -13.022 -17.688 23.501 1.00 85.75 513 ARG A CA 1
ATOM 3857 C C . ARG A 1 513 ? -14.130 -18.524 24.135 1.00 85.75 513 ARG A C 1
ATOM 3859 O O . ARG A 1 513 ? -14.059 -19.752 24.075 1.00 85.75 513 ARG A O 1
ATOM 3866 N N . LEU A 1 514 ? -15.149 -17.876 24.704 1.00 83.62 514 LEU A N 1
ATOM 3867 C CA . LEU A 1 514 ? -16.285 -18.569 25.321 1.00 83.62 514 LEU A CA 1
ATOM 3868 C C . LEU A 1 514 ? -17.081 -19.372 24.279 1.00 83.62 514 LEU A C 1
ATOM 3870 O O . LEU A 1 514 ? -17.390 -20.542 24.499 1.00 83.62 514 LEU A O 1
ATOM 3874 N N . ALA A 1 515 ? -17.327 -18.791 23.102 1.00 84.50 515 ALA A N 1
ATOM 3875 C CA . ALA A 1 515 ? -18.013 -19.447 21.989 1.00 84.50 515 ALA A CA 1
ATOM 3876 C C . ALA A 1 515 ? -17.225 -20.632 21.398 1.00 84.50 515 ALA A C 1
ATOM 3878 O O . ALA A 1 515 ? -17.824 -21.575 20.880 1.00 84.50 515 ALA A O 1
ATOM 3879 N N . ALA A 1 516 ? -15.892 -20.621 21.486 1.00 79.50 516 ALA A N 1
ATOM 3880 C CA . ALA A 1 516 ? -15.042 -21.730 21.056 1.00 79.50 516 ALA A CA 1
ATOM 3881 C C . ALA A 1 516 ? -15.028 -22.914 22.042 1.00 79.50 516 ALA A C 1
ATOM 3883 O O . ALA A 1 516 ? -14.356 -23.911 21.776 1.00 79.50 516 ALA A O 1
ATOM 3884 N N . GLY A 1 517 ? -15.725 -22.818 23.183 1.00 65.56 517 GLY A N 1
ATOM 3885 C CA . GLY A 1 517 ? -15.738 -23.873 24.197 1.00 65.56 517 GLY A CA 1
ATOM 3886 C C . GLY A 1 517 ? -14.369 -24.105 24.841 1.00 65.56 517 GLY A C 1
ATOM 3887 O O . GLY A 1 517 ? -14.107 -25.199 25.335 1.00 65.56 517 GLY A O 1
ATOM 3888 N N . ARG A 1 518 ? -13.489 -23.094 24.818 1.00 62.56 518 ARG A N 1
ATOM 3889 C CA . ARG A 1 518 ? -12.201 -23.081 25.523 1.00 62.56 518 ARG A CA 1
ATOM 3890 C C . ARG A 1 518 ? -12.343 -22.213 26.769 1.00 62.56 518 ARG A C 1
ATOM 3892 O O . ARG A 1 518 ? -11.922 -21.055 26.742 1.00 62.56 518 ARG A O 1
ATOM 3899 N N . PRO A 1 519 ? -12.981 -22.707 27.838 1.00 53.84 519 PRO A N 1
ATOM 3900 C CA . PRO A 1 519 ? -12.971 -21.962 29.076 1.00 53.84 519 PRO A CA 1
ATOM 3901 C C . PRO A 1 519 ? -11.537 -21.875 29.577 1.00 53.84 519 PRO A C 1
ATOM 3903 O O . PRO A 1 519 ? -10.833 -22.884 29.632 1.00 53.84 519 PRO A O 1
ATOM 3906 N N . GLY A 1 520 ? -11.093 -20.669 29.917 1.00 53.44 520 GLY A N 1
ATOM 3907 C CA . GLY A 1 520 ? -9.962 -20.566 30.823 1.00 53.44 520 GLY A CA 1
ATOM 3908 C C . GLY A 1 520 ? -10.345 -21.220 32.150 1.00 53.44 520 GLY A C 1
ATOM 3909 O O . GLY A 1 520 ? -11.524 -21.261 32.507 1.00 53.44 520 GLY A O 1
ATOM 3910 N N . GLU A 1 521 ? -9.362 -21.718 32.893 1.00 54.94 521 GLU A N 1
ATOM 3911 C CA . GLU A 1 521 ? -9.493 -21.846 34.345 1.00 54.94 521 GLU A CA 1
ATOM 3912 C C . GLU A 1 521 ? -9.633 -20.424 34.910 1.00 54.94 521 GLU A C 1
ATOM 3914 O O . GLU A 1 521 ? -8.667 -19.797 35.340 1.00 54.94 521 GLU A O 1
ATOM 3919 N N . GLU A 1 522 ? -10.823 -19.839 34.783 1.00 59.25 522 GLU A N 1
ATOM 3920 C CA . GLU A 1 522 ? -11.098 -18.498 35.274 1.00 59.25 522 GLU A CA 1
ATOM 3921 C C . GLU A 1 522 ? -11.135 -18.564 36.800 1.00 59.25 522 GLU A C 1
ATOM 3923 O O . GLU A 1 522 ? -12.135 -18.931 37.410 1.00 59.25 522 GLU A O 1
ATOM 3928 N N . SER A 1 523 ? -9.999 -18.223 37.412 1.00 63.28 523 SER A N 1
ATOM 3929 C CA . SER A 1 523 ? -9.862 -18.044 38.862 1.00 63.28 523 SER A CA 1
ATOM 3930 C C . SER A 1 523 ? -10.877 -17.020 39.408 1.00 63.28 523 SER A C 1
ATOM 3932 O O . SER A 1 523 ? -11.303 -17.117 40.555 1.00 63.28 523 SER A O 1
ATOM 3934 N N . ASP A 1 524 ? -11.317 -16.076 38.562 1.00 84.06 524 ASP A N 1
ATOM 3935 C CA . ASP A 1 524 ? -12.337 -15.067 38.862 1.00 84.06 524 ASP A CA 1
ATOM 3936 C C . ASP A 1 524 ? -13.609 -15.255 38.009 1.00 84.06 524 ASP A C 1
ATOM 3938 O O . ASP A 1 524 ? -13.785 -14.644 36.951 1.00 84.06 524 ASP A O 1
ATOM 3942 N N . ARG A 1 525 ? -14.518 -16.116 38.485 1.00 88.12 525 ARG A N 1
ATOM 3943 C CA . ARG A 1 525 ? -15.803 -16.414 37.821 1.00 88.12 525 ARG A CA 1
ATOM 3944 C C . ARG A 1 525 ? -16.758 -15.220 37.794 1.00 88.12 525 ARG A C 1
ATOM 3946 O O . ARG A 1 525 ? -17.513 -15.055 36.838 1.00 88.12 525 ARG A O 1
ATOM 3953 N N . ILE A 1 526 ? -16.736 -14.381 38.830 1.00 90.25 526 ILE A N 1
ATOM 3954 C CA . ILE A 1 526 ? -17.604 -13.200 38.928 1.00 90.25 526 ILE A CA 1
ATOM 3955 C C . ILE A 1 526 ? -17.162 -12.124 37.939 1.00 90.25 526 ILE A C 1
ATOM 3957 O O . ILE A 1 526 ? -18.013 -11.552 37.255 1.00 90.25 526 ILE A O 1
ATOM 3961 N N . GLY A 1 527 ? -15.853 -11.892 37.806 1.00 87.94 527 GLY A N 1
ATOM 3962 C CA . GLY A 1 527 ? -15.310 -11.014 36.773 1.00 87.94 527 GLY A CA 1
ATOM 3963 C C . GLY A 1 527 ? -15.714 -11.465 35.367 1.00 87.94 527 GLY A C 1
ATOM 3964 O O . GLY A 1 527 ? -16.138 -10.647 34.551 1.00 87.94 527 GLY A O 1
ATOM 3965 N N . ALA A 1 528 ? -15.686 -12.774 35.101 1.00 88.56 528 ALA A N 1
ATOM 3966 C CA . ALA A 1 528 ? -16.119 -13.331 33.822 1.00 88.56 528 ALA A CA 1
ATOM 3967 C C . ALA A 1 528 ? -17.628 -13.166 33.557 1.00 88.56 528 ALA A C 1
ATOM 3969 O O . ALA A 1 528 ? -18.017 -12.804 32.445 1.00 88.56 528 ALA A O 1
ATOM 3970 N N . LEU A 1 529 ? -18.484 -13.372 34.566 1.00 92.06 529 LEU A N 1
ATOM 3971 C CA . LEU A 1 529 ? -19.927 -13.116 34.458 1.00 92.06 529 LEU A CA 1
ATOM 3972 C C . LEU A 1 529 ? -20.228 -11.631 34.202 1.00 92.06 529 LEU A C 1
ATOM 3974 O O . LEU A 1 529 ? -21.059 -11.325 33.347 1.00 92.06 529 LEU A O 1
ATOM 3978 N N . SER A 1 530 ? -19.521 -10.721 34.881 1.00 91.56 530 SER A N 1
ATOM 3979 C CA . SER A 1 530 ? -19.640 -9.272 34.662 1.00 91.56 530 SER A CA 1
ATOM 3980 C C . SER A 1 530 ? -19.229 -8.888 33.237 1.00 91.56 530 SER A C 1
ATOM 3982 O O . SER A 1 530 ? -19.973 -8.205 32.539 1.00 91.56 530 SER A O 1
ATOM 3984 N N . ALA A 1 531 ? -18.094 -9.402 32.753 1.00 89.06 531 ALA A N 1
ATOM 3985 C CA . ALA A 1 531 ? -17.622 -9.150 31.392 1.00 89.06 531 ALA A CA 1
ATOM 3986 C C . ALA A 1 531 ? -18.580 -9.708 30.322 1.00 89.06 531 ALA A C 1
ATOM 3988 O O . ALA A 1 531 ? -18.787 -9.085 29.279 1.00 89.06 531 ALA A O 1
ATOM 3989 N N . ALA A 1 532 ? -19.200 -10.866 30.574 1.00 90.88 532 ALA A N 1
ATOM 3990 C CA . ALA A 1 532 ? -20.220 -11.426 29.691 1.00 90.88 532 ALA A CA 1
ATOM 3991 C C . ALA A 1 532 ? -21.490 -10.562 29.646 1.00 90.88 532 ALA A C 1
ATOM 3993 O O . ALA A 1 532 ? -22.044 -10.357 28.562 1.00 90.88 532 ALA A O 1
ATOM 3994 N N . ALA A 1 533 ? -21.922 -10.030 30.792 1.00 91.00 533 ALA A N 1
ATOM 3995 C CA . ALA A 1 533 ? -23.054 -9.115 30.884 1.00 91.00 533 ALA A CA 1
ATOM 3996 C C . ALA A 1 533 ? -22.784 -7.806 30.126 1.00 91.00 533 ALA A C 1
ATOM 3998 O O . ALA A 1 533 ? -23.577 -7.423 29.268 1.00 91.00 533 ALA A O 1
ATOM 3999 N N . GLU A 1 534 ? -21.630 -7.176 30.353 1.00 90.25 534 GLU A N 1
ATOM 4000 C CA . GLU A 1 534 ? -21.207 -5.964 29.642 1.00 90.25 534 GLU A CA 1
ATOM 4001 C C . GLU A 1 534 ? -21.144 -6.182 28.128 1.00 90.25 534 GLU A C 1
ATOM 4003 O O . GLU A 1 534 ? -21.655 -5.369 27.354 1.00 90.25 534 GLU A O 1
ATOM 4008 N N . ALA A 1 535 ? -20.571 -7.306 27.687 1.00 87.12 535 ALA A N 1
ATOM 4009 C CA . ALA A 1 535 ? -20.498 -7.641 26.272 1.00 87.12 535 ALA A CA 1
ATOM 4010 C C . ALA A 1 535 ? -21.898 -7.761 25.644 1.00 87.12 535 ALA A C 1
ATOM 4012 O O . ALA A 1 535 ? -22.118 -7.254 24.544 1.00 87.12 535 ALA A O 1
ATOM 4013 N N . LEU A 1 536 ? -22.849 -8.415 26.320 1.00 88.25 536 LEU A N 1
ATOM 4014 C CA . LEU A 1 536 ? -24.230 -8.569 25.844 1.00 88.25 536 LEU A CA 1
ATOM 4015 C C . LEU A 1 536 ? -25.012 -7.246 25.863 1.00 88.25 536 LEU A C 1
ATOM 4017 O O . LEU A 1 536 ? -25.719 -6.938 24.903 1.00 88.25 536 LEU A O 1
ATOM 4021 N N . LEU A 1 537 ? -24.876 -6.438 26.917 1.00 87.00 537 LEU A N 1
ATOM 4022 C CA . LEU A 1 537 ? -25.508 -5.117 26.998 1.00 87.00 537 LEU A CA 1
ATOM 4023 C C . LEU A 1 537 ? -24.966 -4.176 25.918 1.00 87.00 537 LEU A C 1
ATOM 4025 O O . LEU A 1 537 ? -25.740 -3.447 25.298 1.00 87.00 537 LEU A O 1
ATOM 4029 N N . SER A 1 538 ? -23.662 -4.243 25.635 1.00 82.62 538 SER A N 1
ATOM 4030 C CA . SER A 1 538 ? -23.020 -3.477 24.565 1.00 82.62 538 SER A CA 1
ATOM 4031 C C . SER A 1 538 ? -23.540 -3.879 23.183 1.00 82.62 538 SER A C 1
ATOM 4033 O O . SER A 1 538 ? -23.854 -3.005 22.378 1.00 82.62 538 SER A O 1
ATOM 4035 N N . LEU A 1 539 ? -23.733 -5.180 22.927 1.00 82.50 539 LEU A N 1
ATOM 4036 C CA . LEU A 1 539 ? -24.360 -5.668 21.692 1.00 82.50 539 LEU A CA 1
ATOM 4037 C C . LEU A 1 539 ? -25.756 -5.059 21.487 1.00 82.50 539 LEU A C 1
ATOM 4039 O O . LEU A 1 539 ? -26.072 -4.587 20.395 1.00 82.50 539 LEU A O 1
ATOM 4043 N N . VAL A 1 540 ? -26.583 -5.030 22.535 1.00 74.75 540 VAL A N 1
ATOM 4044 C CA . VAL A 1 540 ? -27.945 -4.474 22.468 1.00 74.75 540 VAL A CA 1
ATOM 4045 C C . VAL A 1 540 ? -27.925 -2.950 22.319 1.00 74.75 540 VAL A C 1
ATOM 4047 O O . VAL A 1 540 ? -28.667 -2.408 21.502 1.00 74.75 540 VAL A O 1
ATOM 4050 N N . ALA A 1 541 ? -27.045 -2.250 23.040 1.00 68.75 541 ALA A N 1
ATOM 4051 C CA . ALA A 1 541 ? -26.894 -0.798 22.942 1.00 68.75 541 ALA A CA 1
ATOM 4052 C C . ALA A 1 541 ? -26.443 -0.348 21.542 1.00 68.75 541 ALA A C 1
ATOM 4054 O O . ALA A 1 541 ? -26.959 0.637 21.013 1.00 68.75 541 ALA A O 1
ATOM 4055 N N . GLN A 1 542 ? -25.532 -1.100 20.918 1.00 64.00 542 GLN A N 1
ATOM 4056 C CA . GLN A 1 542 ? -25.072 -0.871 19.544 1.00 64.00 542 GLN A CA 1
ATOM 4057 C C . GLN A 1 542 ? -26.143 -1.195 18.489 1.00 64.00 542 GLN A C 1
ATOM 4059 O O . GLN A 1 542 ? -26.040 -0.727 17.359 1.00 64.00 542 GLN A O 1
ATOM 4064 N N . SER A 1 543 ? -27.173 -1.965 18.853 1.00 57.53 543 SER A N 1
ATOM 4065 C CA . SER A 1 543 ? -28.240 -2.407 17.943 1.00 57.53 543 SER A CA 1
ATOM 4066 C C . SER A 1 543 ? -29.476 -1.486 17.923 1.00 57.53 543 SER A C 1
ATOM 4068 O O . SER A 1 543 ? -30.401 -1.743 17.162 1.00 57.53 543 SER A O 1
ATOM 4070 N N . GLY A 1 544 ? -29.498 -0.399 18.710 1.00 43.91 544 GLY A N 1
ATOM 4071 C CA . GLY A 1 544 ? -30.579 0.599 18.715 1.00 43.91 544 GLY A CA 1
ATOM 4072 C C . GLY A 1 544 ? -31.846 0.168 19.473 1.00 43.91 544 GLY A C 1
ATOM 4073 O O . GLY A 1 544 ? -32.240 -0.996 19.498 1.00 43.91 544 GLY A O 1
ATOM 4074 N N . ARG A 1 545 ? -32.513 1.127 20.132 1.00 40.88 545 ARG A N 1
ATOM 4075 C CA . ARG A 1 545 ? -33.781 0.899 20.847 1.00 40.88 545 ARG A CA 1
ATOM 4076 C C . ARG A 1 545 ? -34.892 0.520 19.856 1.00 40.88 545 ARG A C 1
ATOM 4078 O O . ARG A 1 545 ? -35.520 1.400 19.284 1.00 40.88 545 ARG A O 1
ATOM 4085 N N . GLY A 1 546 ? -35.172 -0.776 19.739 1.00 43.53 546 GLY A N 1
ATOM 4086 C CA . GLY A 1 546 ? -36.387 -1.309 19.121 1.00 43.53 546 GLY A CA 1
ATOM 4087 C C . GLY A 1 546 ? -36.255 -1.690 17.642 1.00 43.53 546 GLY A C 1
ATOM 4088 O O . GLY A 1 546 ? -36.031 -0.858 16.772 1.00 43.53 546 GLY A O 1
ATOM 4089 N N . THR A 1 547 ? -36.510 -2.970 17.363 1.00 39.44 547 THR A N 1
ATOM 4090 C CA . THR A 1 547 ? -36.954 -3.559 16.079 1.00 39.44 547 THR A CA 1
ATOM 4091 C C . THR A 1 547 ? -36.022 -3.630 14.859 1.00 39.44 547 THR A C 1
ATOM 4093 O O . THR A 1 547 ? -36.361 -4.374 13.944 1.00 39.44 547 THR A O 1
ATOM 4096 N N . GLU A 1 548 ? -34.835 -3.022 14.825 1.00 41.09 548 GLU A N 1
ATOM 4097 C CA . GLU A 1 548 ? -33.939 -3.120 13.649 1.00 41.09 548 GLU A CA 1
ATOM 4098 C C . GLU A 1 548 ? -32.674 -3.958 13.889 1.00 41.09 548 GLU A C 1
ATOM 4100 O O . GLU A 1 548 ? -31.546 -3.500 13.764 1.00 41.09 548 GLU A O 1
ATOM 4105 N N . LEU A 1 549 ? -32.864 -5.253 14.148 1.00 43.34 549 LEU A N 1
ATOM 4106 C CA . LEU A 1 549 ? -31.830 -6.267 13.885 1.00 43.34 549 LEU A CA 1
ATOM 4107 C C . LEU A 1 549 ? -31.977 -6.907 12.503 1.00 43.34 549 LEU A C 1
ATOM 4109 O O . LEU A 1 549 ? -31.321 -7.907 12.238 1.00 43.34 549 LEU A O 1
ATOM 4113 N N . ALA A 1 550 ? -32.781 -6.316 11.611 1.00 38.94 550 ALA A N 1
ATOM 4114 C CA . ALA A 1 550 ? -33.027 -6.760 10.239 1.00 38.94 550 ALA A CA 1
ATOM 4115 C C . ALA A 1 550 ? -31.783 -6.623 9.332 1.00 38.94 550 ALA A C 1
ATOM 4117 O O . ALA A 1 550 ? -31.720 -5.818 8.408 1.00 38.94 550 ALA A O 1
ATOM 4118 N N . SER A 1 551 ? -30.775 -7.443 9.607 1.00 39.69 551 SER A N 1
ATOM 4119 C CA . SER A 1 551 ? -29.777 -7.882 8.636 1.00 39.69 551 SER A CA 1
ATOM 4120 C C . SER A 1 551 ? -30.314 -9.104 7.870 1.00 39.69 551 SER A C 1
ATOM 4122 O O . SER A 1 551 ? -31.275 -9.724 8.328 1.00 39.69 551 SER A O 1
ATOM 4124 N N . PRO A 1 552 ? -29.723 -9.512 6.732 1.00 41.41 552 PRO A N 1
ATOM 4125 C CA . PRO A 1 552 ? -30.199 -10.665 5.950 1.00 41.41 552 PRO A CA 1
ATOM 4126 C C . PRO A 1 552 ? -30.247 -11.991 6.743 1.00 41.41 552 PRO A C 1
ATOM 4128 O O . PRO A 1 552 ? -30.977 -12.912 6.378 1.00 41.41 552 PRO A O 1
ATOM 4131 N N . GLU A 1 553 ? -29.511 -12.073 7.857 1.00 42.94 553 GLU A N 1
ATOM 4132 C CA . GLU A 1 553 ? -29.463 -13.214 8.784 1.00 42.94 553 GLU A CA 1
ATOM 4133 C C . GLU A 1 553 ? -30.568 -13.170 9.861 1.00 42.94 553 GLU A C 1
ATOM 4135 O O . GLU A 1 553 ? -30.870 -14.185 10.484 1.00 42.94 553 GLU A O 1
ATOM 4140 N N . ALA A 1 554 ? -31.241 -12.029 10.041 1.00 40.94 554 ALA A N 1
ATOM 4141 C CA . ALA A 1 554 ? -32.384 -11.859 10.943 1.00 40.94 554 ALA A CA 1
ATOM 4142 C C . ALA A 1 554 ? -33.735 -12.247 10.321 1.00 40.94 554 ALA A C 1
ATOM 4144 O O . ALA A 1 554 ? -34.797 -11.895 10.832 1.00 40.94 554 ALA A O 1
ATOM 4145 N N . SER A 1 555 ? -33.701 -13.027 9.242 1.00 44.00 555 SER A N 1
ATOM 4146 C CA . SER A 1 555 ? -34.856 -13.818 8.819 1.00 44.00 555 SER A CA 1
ATOM 4147 C C . SER A 1 555 ? -35.140 -14.991 9.775 1.00 44.00 555 SER A C 1
ATOM 4149 O O . SER A 1 555 ? -36.233 -15.555 9.726 1.00 44.00 555 SER A O 1
ATOM 4151 N N . ASP A 1 556 ? -34.214 -15.332 10.686 1.00 60.00 556 ASP A N 1
ATOM 4152 C CA . ASP A 1 556 ? -34.446 -16.329 11.734 1.00 60.00 556 ASP A CA 1
ATOM 4153 C C . ASP A 1 556 ? -34.976 -15.672 13.019 1.00 60.00 556 ASP A C 1
ATOM 4155 O O . ASP A 1 556 ? -34.222 -15.181 13.865 1.00 60.00 556 ASP A O 1
ATOM 4159 N N . GLN A 1 557 ? -36.304 -15.697 13.175 1.00 67.88 557 GLN A N 1
ATOM 4160 C CA . GLN A 1 557 ? -37.053 -15.227 14.351 1.00 67.88 557 GLN A CA 1
ATOM 4161 C C . GLN A 1 557 ? -36.442 -15.701 15.687 1.00 67.88 557 GLN A C 1
ATOM 4163 O O . GLN A 1 557 ? -36.546 -15.014 16.702 1.00 67.88 557 GLN A O 1
ATOM 4168 N N . ARG A 1 558 ? -35.743 -16.843 15.680 1.00 73.62 558 ARG A N 1
ATOM 4169 C CA . ARG A 1 558 ? -35.099 -17.445 16.852 1.00 73.62 558 ARG A CA 1
ATOM 4170 C C . ARG A 1 558 ? -33.926 -16.633 17.404 1.00 73.62 558 ARG A C 1
ATOM 4172 O O . ARG A 1 558 ? -33.770 -16.587 18.620 1.00 73.62 558 ARG A O 1
ATOM 4179 N N . ILE A 1 559 ? -33.132 -15.961 16.563 1.00 78.62 559 ILE A N 1
ATOM 4180 C CA . ILE A 1 559 ? -32.010 -15.119 17.032 1.00 78.62 559 ILE A CA 1
ATOM 4181 C C . ILE A 1 559 ? -32.540 -13.876 17.761 1.00 78.62 559 ILE A C 1
ATOM 4183 O O . ILE A 1 559 ? -31.961 -13.455 18.761 1.00 78.62 559 ILE A O 1
ATOM 4187 N N . GLY A 1 560 ? -33.671 -13.325 17.309 1.00 75.50 560 GLY A N 1
ATOM 4188 C CA . GLY A 1 560 ? -34.350 -12.222 17.992 1.00 75.50 560 GLY A CA 1
ATOM 4189 C C . GLY A 1 560 ? -34.839 -12.616 19.389 1.00 75.50 560 GLY A C 1
ATOM 4190 O O . GLY A 1 560 ? -34.545 -11.921 20.358 1.00 75.50 560 GLY A O 1
ATOM 4191 N N . THR A 1 561 ? -35.512 -13.766 19.511 1.00 81.69 561 THR A N 1
ATOM 4192 C CA . THR A 1 561 ? -35.970 -14.290 20.812 1.00 81.69 561 THR A CA 1
ATOM 4193 C C . THR A 1 561 ? -34.802 -14.656 21.732 1.00 81.69 561 THR A C 1
ATOM 4195 O O . THR A 1 561 ? -34.858 -14.391 22.932 1.00 81.69 561 THR A O 1
ATOM 4198 N N . TRP A 1 562 ? -33.717 -15.212 21.180 1.00 89.81 562 TRP A N 1
ATOM 4199 C CA . TRP A 1 562 ? -32.481 -15.449 21.929 1.00 89.81 562 TRP A CA 1
ATOM 4200 C C . TRP A 1 562 ? -31.924 -14.149 22.513 1.00 89.81 562 TRP A C 1
ATOM 4202 O O . TRP A 1 562 ? -31.595 -14.107 23.697 1.00 89.81 562 TRP A O 1
ATOM 4212 N N . LEU A 1 563 ? -31.831 -13.089 21.703 1.00 86.44 563 LEU A N 1
ATOM 4213 C CA . LEU A 1 563 ? -31.242 -11.825 22.134 1.00 86.44 563 LEU A CA 1
ATOM 4214 C C . LEU A 1 563 ? -32.058 -11.170 23.251 1.00 86.44 563 LEU A C 1
ATOM 4216 O O . LEU A 1 563 ? -31.473 -10.615 24.174 1.00 86.44 563 LEU A O 1
ATOM 4220 N N . GLU A 1 564 ? -33.387 -11.259 23.201 1.00 84.56 564 GLU A N 1
ATOM 4221 C CA . GLU A 1 564 ? -34.261 -10.738 24.255 1.00 84.56 564 GLU A CA 1
ATOM 4222 C C . GLU A 1 564 ? -34.020 -11.446 25.598 1.00 84.56 564 GLU A C 1
ATOM 4224 O O . GLU A 1 564 ? -33.782 -10.789 26.614 1.00 84.56 564 GLU A O 1
ATOM 4229 N N . ALA A 1 565 ? -33.995 -12.781 25.602 1.00 87.12 565 ALA A N 1
ATOM 4230 C CA . ALA A 1 565 ? -33.708 -13.559 26.806 1.00 87.12 565 ALA A CA 1
ATOM 4231 C C . ALA A 1 565 ? -32.266 -13.335 27.311 1.00 87.12 565 ALA A C 1
ATOM 4233 O O . ALA A 1 565 ? -32.037 -13.166 28.511 1.00 87.12 565 ALA A O 1
ATOM 4234 N N . ALA A 1 566 ? -31.290 -13.254 26.400 1.00 88.94 566 ALA A N 1
ATOM 4235 C CA . ALA A 1 566 ? -29.896 -12.965 26.733 1.00 88.94 566 ALA A CA 1
ATOM 4236 C C . ALA A 1 566 ? -29.713 -11.545 27.295 1.00 88.94 566 ALA A C 1
ATOM 4238 O O . ALA A 1 566 ? -28.932 -11.348 28.225 1.00 88.94 566 ALA A O 1
ATOM 4239 N N . HIS A 1 567 ? -30.458 -10.564 26.784 1.00 89.31 567 HIS A N 1
ATOM 4240 C CA . HIS A 1 567 ? -30.465 -9.203 27.308 1.00 89.31 567 HIS A CA 1
ATOM 4241 C C . HIS A 1 567 ? -31.009 -9.162 28.735 1.00 89.31 567 HIS A C 1
ATOM 4243 O O . HIS A 1 567 ? -30.372 -8.580 29.604 1.00 89.31 567 HIS A O 1
ATOM 4249 N N . GLN A 1 568 ? -32.131 -9.836 29.007 1.00 90.06 568 GLN A N 1
ATOM 4250 C CA . GLN A 1 568 ? -32.689 -9.915 30.360 1.00 90.06 568 GLN A CA 1
ATOM 4251 C C . GLN A 1 568 ? -31.716 -10.573 31.349 1.00 90.06 568 GLN A C 1
ATOM 4253 O O . GLN A 1 568 ? -31.602 -10.121 32.489 1.00 90.06 568 GLN A O 1
ATOM 4258 N N . ALA A 1 569 ? -30.983 -11.605 30.917 1.00 92.75 569 ALA A N 1
ATOM 4259 C CA . ALA A 1 569 ? -29.918 -12.199 31.722 1.00 92.75 569 ALA A CA 1
ATOM 4260 C C . ALA A 1 569 ? -28.779 -11.207 32.001 1.00 92.75 569 ALA A C 1
ATOM 4262 O O . ALA A 1 569 ? -28.334 -11.078 33.139 1.00 92.75 569 ALA A O 1
ATOM 4263 N N . ALA A 1 570 ? -28.323 -10.493 30.969 1.00 92.50 570 ALA A N 1
ATOM 4264 C CA . ALA A 1 570 ? -27.249 -9.514 31.083 1.00 92.50 570 ALA A CA 1
ATOM 4265 C C . ALA A 1 570 ? -27.643 -8.328 31.974 1.00 92.50 570 ALA A C 1
ATOM 4267 O O . ALA A 1 570 ? -26.849 -7.904 32.802 1.00 92.50 570 ALA A O 1
ATOM 4268 N N . SER A 1 571 ? -28.884 -7.848 31.873 1.00 91.50 571 SER A N 1
ATOM 4269 C CA . SER A 1 571 ? -29.425 -6.810 32.754 1.00 91.50 571 SER A CA 1
ATOM 4270 C C . SER A 1 571 ? -29.522 -7.260 34.208 1.00 91.50 571 SER A C 1
ATOM 4272 O O . SER A 1 571 ? -29.321 -6.445 35.098 1.00 91.50 571 SER A O 1
ATOM 4274 N N . ALA A 1 572 ? -29.812 -8.539 34.471 1.00 92.25 572 ALA A N 1
ATOM 4275 C CA . ALA A 1 572 ? -29.766 -9.065 35.833 1.00 92.25 572 ALA A CA 1
ATOM 4276 C C . ALA A 1 572 ? -28.328 -9.070 36.378 1.00 92.25 572 ALA A C 1
ATOM 4278 O O . ALA A 1 572 ? -28.115 -8.699 37.526 1.00 92.25 572 ALA A O 1
ATOM 4279 N N . LEU A 1 573 ? -27.346 -9.453 35.554 1.00 93.75 573 LEU A N 1
ATOM 4280 C CA . LEU A 1 573 ? -25.926 -9.506 35.926 1.00 93.75 573 LEU A CA 1
ATOM 4281 C C . LEU A 1 573 ? -25.214 -8.144 35.920 1.00 93.75 573 LEU A C 1
ATOM 4283 O O . LEU A 1 573 ? -24.046 -8.079 36.308 1.00 93.75 573 LEU A O 1
ATOM 4287 N N . ASP A 1 574 ? -25.872 -7.071 35.486 1.00 91.69 574 ASP A N 1
ATOM 4288 C CA . ASP A 1 574 ? -25.268 -5.744 35.432 1.00 91.69 574 ASP A CA 1
ATOM 4289 C C . ASP A 1 574 ? -24.814 -5.299 36.832 1.00 91.69 574 ASP A C 1
ATOM 4291 O O . ASP A 1 574 ? -25.581 -5.302 37.797 1.00 91.69 574 ASP A O 1
ATOM 4295 N N . GLY A 1 575 ? -23.526 -4.981 36.970 1.00 88.69 575 GLY A N 1
ATOM 4296 C CA . GLY A 1 575 ? -22.922 -4.636 38.257 1.00 88.69 575 GLY A CA 1
ATOM 4297 C C . GLY A 1 575 ? -22.814 -5.784 39.275 1.00 88.69 575 GLY A C 1
ATOM 4298 O O . GLY A 1 575 ? -22.530 -5.512 40.444 1.00 88.69 575 GLY A O 1
ATOM 4299 N N . VAL A 1 576 ? -22.982 -7.058 38.884 1.00 92.19 576 VAL A N 1
ATOM 4300 C CA . VAL A 1 576 ? -22.931 -8.217 39.808 1.00 92.19 576 VAL A CA 1
ATOM 4301 C C . VAL A 1 576 ? -21.623 -8.304 40.605 1.00 92.19 576 VAL A C 1
ATOM 4303 O O . VAL A 1 576 ? -21.634 -8.709 41.770 1.00 92.19 576 VAL A O 1
ATOM 4306 N N . ALA A 1 577 ? -20.501 -7.869 40.023 1.00 89.31 577 ALA A N 1
ATOM 4307 C CA . ALA A 1 577 ? -19.199 -7.840 40.691 1.00 89.31 577 ALA A CA 1
ATOM 4308 C C . ALA A 1 577 ? -19.153 -6.871 41.887 1.00 89.31 577 ALA A C 1
ATOM 4310 O O . ALA A 1 577 ? -18.435 -7.118 42.857 1.00 89.31 577 ALA A O 1
ATOM 4311 N N . SER A 1 578 ? -19.966 -5.813 41.851 1.00 90.44 578 SER A N 1
ATOM 4312 C CA . SER A 1 578 ? -20.088 -4.816 42.920 1.00 90.44 578 SER A CA 1
ATOM 4313 C C . SER A 1 578 ? -20.997 -5.277 44.062 1.00 90.44 578 SER A C 1
ATOM 4315 O O . SER A 1 578 ? -20.940 -4.718 45.157 1.00 90.44 578 SER A O 1
ATOM 4317 N N . ILE A 1 579 ? -21.839 -6.292 43.838 1.00 88.81 579 ILE A N 1
ATOM 4318 C CA . ILE A 1 579 ? -22.719 -6.850 44.871 1.00 88.81 579 ILE A CA 1
ATOM 4319 C C . ILE A 1 579 ? -21.863 -7.708 45.802 1.00 88.81 579 ILE A C 1
ATOM 4321 O O . ILE A 1 579 ? -21.233 -8.632 45.300 1.00 88.81 579 ILE A O 1
ATOM 4325 N N . PRO A 1 580 ? -21.825 -7.492 47.128 1.00 85.44 580 PRO A N 1
ATOM 4326 C CA . PRO A 1 580 ? -21.063 -8.341 48.047 1.00 85.44 580 PRO A CA 1
ATOM 4327 C C . PRO A 1 580 ? -21.448 -9.825 47.950 1.00 85.44 580 PRO A C 1
ATOM 4329 O O . PRO A 1 580 ? -22.588 -10.166 47.634 1.00 85.44 580 PRO A O 1
ATOM 4332 N N . ARG A 1 581 ? -20.501 -10.730 48.230 1.00 85.12 581 ARG A N 1
ATOM 4333 C CA . ARG A 1 581 ? -20.769 -12.177 48.263 1.00 85.12 581 ARG A CA 1
ATOM 4334 C C . ARG A 1 581 ? -21.766 -12.468 49.395 1.00 85.12 581 ARG A C 1
ATOM 4336 O O . ARG A 1 581 ? -21.415 -12.328 50.559 1.00 85.12 581 ARG A O 1
ATOM 4343 N N . GLY A 1 582 ? -22.996 -12.839 49.043 1.00 84.19 582 GLY A N 1
ATOM 4344 C CA . GLY A 1 582 ? -24.125 -12.954 49.972 1.00 84.19 582 GLY A CA 1
ATOM 4345 C C . GLY A 1 582 ? -25.408 -13.420 49.272 1.00 84.19 582 GLY A C 1
ATOM 4346 O O . GLY A 1 582 ? -25.387 -13.714 48.070 1.00 84.19 582 GLY A O 1
ATOM 4347 N N . ALA A 1 583 ? -26.544 -13.419 49.979 1.00 82.25 583 ALA A N 1
ATOM 4348 C CA . ALA A 1 583 ? -27.822 -13.878 49.430 1.00 82.25 583 ALA A CA 1
ATOM 4349 C C . ALA A 1 583 ? -28.297 -13.014 48.251 1.00 82.25 583 ALA A C 1
ATOM 4351 O O . ALA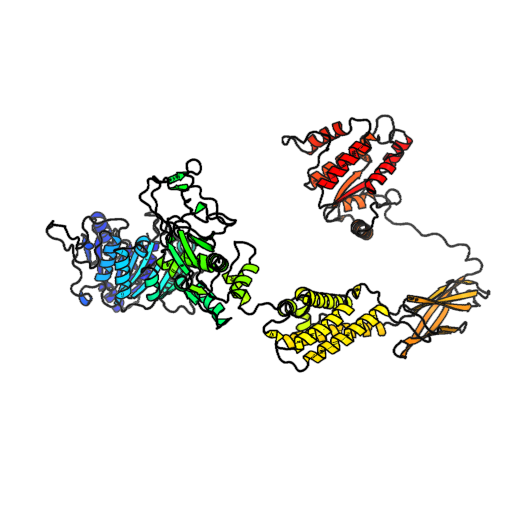 A 1 583 ? -28.851 -13.533 47.283 1.00 82.25 583 ALA A O 1
ATOM 4352 N N . GLY A 1 584 ? -28.023 -11.705 48.294 1.00 86.69 584 GLY A N 1
ATOM 4353 C CA . GLY A 1 584 ? -28.351 -10.780 47.205 1.00 86.69 584 GLY A CA 1
ATOM 4354 C C . GLY A 1 584 ? -27.646 -11.128 45.890 1.00 86.69 584 GLY A C 1
ATOM 4355 O O . GLY A 1 584 ? -28.287 -11.175 44.842 1.00 86.69 584 GLY A O 1
ATOM 4356 N N . ARG A 1 585 ? -26.346 -11.450 45.941 1.00 90.25 585 ARG A N 1
ATOM 4357 C CA . ARG A 1 585 ? -25.582 -11.874 44.755 1.00 90.25 585 ARG A CA 1
ATOM 4358 C C . ARG A 1 585 ? -26.086 -13.218 44.226 1.00 90.25 585 ARG A C 1
ATOM 4360 O O . ARG A 1 585 ? -26.243 -13.372 43.020 1.00 90.25 585 ARG A O 1
ATOM 4367 N N . LEU A 1 586 ? -26.387 -14.163 45.120 1.00 88.56 586 LEU A N 1
ATOM 4368 C CA . LEU A 1 586 ? -26.943 -15.466 44.746 1.00 88.56 586 LEU A CA 1
ATOM 4369 C C . LEU A 1 586 ? -28.274 -15.317 43.992 1.00 88.56 586 LEU A C 1
ATOM 4371 O O . LEU A 1 586 ? -28.453 -15.916 42.936 1.00 88.56 586 LEU A O 1
ATOM 4375 N N . ALA A 1 587 ? -29.183 -14.485 44.509 1.00 89.12 587 ALA A N 1
ATOM 4376 C CA . ALA A 1 587 ? -30.483 -14.240 43.890 1.00 89.12 587 ALA A CA 1
ATOM 4377 C C . ALA A 1 587 ? -30.347 -13.647 42.478 1.00 89.12 587 ALA A C 1
ATOM 4379 O O . ALA A 1 587 ? -31.031 -14.085 41.555 1.00 89.12 587 ALA A O 1
ATOM 4380 N N . VAL A 1 588 ? -29.427 -12.695 42.297 1.00 93.38 588 VAL A N 1
ATOM 4381 C CA . VAL A 1 588 ? -29.131 -12.094 40.991 1.00 93.38 588 VAL A CA 1
ATOM 4382 C C . VAL A 1 588 ? -28.621 -13.132 39.988 1.00 93.38 588 VAL A C 1
ATOM 4384 O O . VAL A 1 588 ? -29.117 -13.196 38.861 1.00 93.38 588 VAL A O 1
ATOM 4387 N N . ILE A 1 589 ? -27.672 -13.979 40.400 1.00 93.62 589 ILE A N 1
ATOM 4388 C CA . ILE A 1 589 ? -27.107 -15.014 39.525 1.00 93.62 589 ILE A CA 1
ATOM 4389 C C . ILE A 1 589 ? -28.173 -16.056 39.147 1.00 93.62 589 ILE A C 1
ATOM 4391 O O . ILE A 1 589 ? -28.234 -16.465 37.989 1.00 93.62 589 ILE A O 1
ATOM 4395 N N . GLU A 1 590 ? -29.057 -16.451 40.068 1.00 91.31 590 GLU A N 1
ATOM 4396 C CA . GLU A 1 590 ? -30.149 -17.391 39.768 1.00 91.31 590 GLU A CA 1
ATOM 4397 C C . GLU A 1 590 ? -31.177 -16.819 38.783 1.00 91.31 590 GLU A C 1
ATOM 4399 O O . GLU A 1 590 ? -31.601 -17.517 37.858 1.00 91.31 590 GLU A O 1
ATOM 4404 N N . VAL A 1 591 ? -31.537 -15.535 38.913 1.00 93.50 591 VAL A N 1
ATOM 4405 C CA . VAL A 1 591 ? -32.403 -14.857 37.932 1.00 93.50 591 VAL A CA 1
ATOM 4406 C C . VAL A 1 591 ? -31.752 -14.873 36.550 1.00 93.50 591 VAL A C 1
ATOM 4408 O O . VAL A 1 591 ? -32.400 -15.231 35.565 1.00 93.50 591 VAL A O 1
ATOM 4411 N N . ALA A 1 592 ? -30.462 -14.542 36.468 1.00 94.06 592 ALA A N 1
ATOM 4412 C CA . ALA A 1 592 ? -29.726 -14.578 35.211 1.00 94.06 592 ALA A CA 1
ATOM 4413 C C . ALA A 1 592 ? -29.666 -15.991 34.615 1.00 94.06 592 ALA A C 1
ATOM 4415 O O . ALA A 1 592 ? -29.863 -16.164 33.413 1.00 94.06 592 ALA A O 1
ATOM 4416 N N . ARG A 1 593 ? -29.456 -17.015 35.447 1.00 93.88 593 ARG A N 1
ATOM 4417 C CA . ARG A 1 593 ? -29.398 -18.418 35.022 1.00 93.88 593 ARG A CA 1
ATOM 4418 C C . ARG A 1 593 ? -30.714 -18.886 34.405 1.00 93.88 593 ARG A C 1
ATOM 4420 O O . ARG A 1 593 ? -30.693 -19.548 33.369 1.00 93.88 593 ARG A O 1
ATOM 4427 N N . LEU A 1 594 ? -31.849 -18.497 34.989 1.00 92.69 594 LEU A N 1
ATOM 4428 C CA . LEU A 1 594 ? -33.173 -18.808 34.446 1.00 92.69 594 LEU A CA 1
ATOM 4429 C C . LEU A 1 594 ? -33.363 -18.194 33.048 1.00 92.69 594 LEU A C 1
ATOM 4431 O O . LEU A 1 594 ? -33.788 -18.890 32.126 1.00 92.69 594 LEU A O 1
ATOM 4435 N N . ARG A 1 595 ? -32.948 -16.935 32.858 1.00 93.81 595 ARG A N 1
ATOM 4436 C CA . ARG A 1 595 ? -32.990 -16.241 31.556 1.00 93.81 595 ARG A CA 1
ATOM 4437 C C . ARG A 1 595 ? -32.026 -16.821 30.523 1.00 93.81 595 ARG A C 1
ATOM 4439 O O . ARG A 1 595 ? -32.377 -16.952 29.353 1.00 93.81 595 ARG A O 1
ATOM 4446 N N . LEU A 1 596 ? -30.827 -17.226 30.937 1.00 93.25 596 LEU A N 1
ATOM 4447 C CA . LEU A 1 596 ? -29.880 -17.906 30.050 1.00 93.25 596 LEU A CA 1
ATOM 4448 C C . LEU A 1 596 ? -30.395 -19.282 29.613 1.00 93.25 596 LEU A C 1
ATOM 4450 O O . LEU A 1 596 ? -30.180 -19.668 28.467 1.00 93.25 596 LEU A O 1
ATOM 4454 N N . ASN A 1 597 ? -31.104 -20.000 30.488 1.00 93.81 597 ASN A N 1
ATOM 4455 C CA . ASN A 1 597 ? -31.729 -21.271 30.136 1.00 93.81 597 ASN A CA 1
ATOM 4456 C C . ASN A 1 597 ? -32.864 -21.086 29.110 1.00 93.81 597 ASN A C 1
ATOM 4458 O O . ASN A 1 597 ? -32.954 -21.845 28.146 1.00 93.81 597 ASN A O 1
ATOM 4462 N N . GLU A 1 598 ? -33.687 -20.042 29.262 1.00 90.50 598 GLU A N 1
ATOM 4463 C CA . GLU A 1 598 ? -34.666 -19.634 28.242 1.00 90.50 598 GLU A CA 1
ATOM 4464 C C . GLU A 1 598 ? -33.972 -19.325 26.904 1.00 90.50 598 GLU A C 1
ATOM 4466 O O . GLU A 1 598 ? -34.350 -19.881 25.871 1.00 90.50 598 GLU A O 1
ATOM 4471 N N . ALA A 1 599 ? -32.900 -18.522 26.923 1.00 90.12 599 ALA A N 1
ATOM 4472 C CA . ALA A 1 599 ? -32.113 -18.199 25.732 1.00 90.12 599 ALA A CA 1
ATOM 4473 C C . ALA A 1 599 ? -31.532 -19.460 25.067 1.00 90.12 599 ALA A C 1
ATOM 4475 O O . ALA A 1 599 ? -31.601 -19.611 23.848 1.00 90.12 599 ALA A O 1
ATOM 4476 N N . GLN A 1 600 ? -31.011 -20.405 25.848 1.00 91.12 600 GLN A N 1
ATOM 4477 C CA . GLN A 1 600 ? -30.452 -21.659 25.347 1.00 91.12 600 GLN A CA 1
ATOM 4478 C C . GLN A 1 600 ? -31.497 -22.502 24.597 1.00 91.12 600 GLN A C 1
ATOM 4480 O O . GLN A 1 600 ? -31.211 -22.983 23.498 1.00 91.12 600 GLN A O 1
ATOM 4485 N N . HIS A 1 601 ? -32.716 -22.617 25.135 1.00 89.62 601 HIS A N 1
ATOM 4486 C CA . HIS A 1 601 ? -33.798 -23.375 24.504 1.00 89.62 601 HIS A CA 1
ATOM 4487 C C . HIS A 1 601 ? -34.239 -22.803 23.152 1.00 89.62 601 HIS A C 1
ATOM 4489 O O . HIS A 1 601 ? -34.561 -23.569 22.242 1.00 89.62 601 HIS A O 1
ATOM 4495 N N . THR A 1 602 ? -34.187 -21.477 22.967 1.00 85.19 602 THR A N 1
ATOM 4496 C CA . THR A 1 602 ? -34.511 -20.857 21.664 1.00 85.19 602 THR A CA 1
ATOM 4497 C C . THR A 1 602 ? -33.568 -21.304 20.538 1.00 85.19 602 THR A C 1
ATOM 4499 O O . THR A 1 602 ? -33.953 -21.300 19.366 1.00 85.19 602 THR A O 1
ATOM 4502 N N . LEU A 1 603 ? -32.349 -21.741 20.884 1.00 85.31 603 LEU A N 1
ATOM 4503 C CA . LEU A 1 603 ? -31.309 -22.127 19.933 1.00 85.31 603 LEU A CA 1
ATOM 4504 C C . LEU A 1 603 ? -31.213 -23.640 19.684 1.00 85.31 603 LEU A C 1
ATOM 4506 O O . LEU A 1 603 ? -30.477 -24.031 18.776 1.00 85.31 603 LEU A O 1
ATOM 4510 N N . ASP A 1 604 ? -31.885 -24.507 20.449 1.00 79.19 604 ASP A N 1
ATOM 4511 C CA . ASP A 1 604 ? -31.649 -25.965 20.416 1.00 79.19 604 ASP A CA 1
ATOM 4512 C C . ASP A 1 604 ? -32.073 -26.630 19.088 1.00 79.19 604 ASP A C 1
ATOM 4514 O O . ASP A 1 604 ? -31.415 -27.568 18.637 1.00 79.19 604 ASP A O 1
ATOM 4518 N N . ALA A 1 605 ? -33.099 -26.103 18.410 1.00 69.44 605 ALA A N 1
ATOM 4519 C CA . ALA A 1 605 ? -33.623 -26.631 17.140 1.00 69.44 605 ALA A CA 1
ATOM 4520 C C . ALA A 1 605 ? -33.094 -25.915 15.875 1.00 69.44 605 ALA A C 1
ATOM 4522 O O . ALA A 1 605 ? -33.598 -26.150 14.775 1.00 69.44 605 ALA A O 1
ATOM 4523 N N . ALA A 1 606 ? -32.140 -24.989 16.014 1.00 66.69 606 ALA A N 1
ATOM 4524 C CA . ALA A 1 606 ? -31.618 -24.185 14.905 1.00 66.69 606 ALA A CA 1
ATOM 4525 C C . ALA A 1 606 ? -30.253 -24.695 14.400 1.00 66.69 606 ALA A C 1
ATOM 4527 O O . ALA A 1 606 ? -29.404 -25.144 15.175 1.00 66.69 606 ALA A O 1
ATOM 4528 N N . GLU A 1 607 ? -30.025 -24.615 13.089 1.00 65.62 607 GLU A N 1
ATOM 4529 C CA . GLU A 1 607 ? -28.769 -25.003 12.439 1.00 65.62 607 GLU A CA 1
ATOM 4530 C C . GLU A 1 607 ? -28.069 -23.777 11.838 1.00 65.62 607 GLU A C 1
ATOM 4532 O O . GLU A 1 607 ? -28.714 -22.825 11.418 1.00 65.62 607 GLU A O 1
ATOM 4537 N N . GLY A 1 608 ? -26.733 -23.785 11.815 1.00 72.25 608 GLY A N 1
ATOM 4538 C CA . GLY A 1 608 ? -25.928 -22.681 11.282 1.00 72.25 608 GLY A CA 1
ATOM 4539 C C . GLY A 1 608 ? -24.659 -22.423 12.094 1.00 72.25 608 GLY A C 1
ATOM 4540 O O . GLY A 1 608 ? -24.592 -22.733 13.285 1.00 72.25 608 GLY A O 1
ATOM 4541 N N . ALA A 1 609 ? -23.627 -21.872 11.451 1.00 72.31 609 ALA A N 1
ATOM 4542 C CA . ALA A 1 609 ? -22.347 -21.582 12.105 1.00 72.31 609 ALA A CA 1
ATOM 4543 C C . ALA A 1 609 ? -22.495 -20.534 13.227 1.00 72.31 609 ALA A C 1
ATOM 4545 O O . ALA A 1 609 ? -21.994 -20.744 14.332 1.00 72.31 609 ALA A O 1
ATOM 4546 N N . THR A 1 610 ? -23.254 -19.463 12.976 1.00 78.56 610 THR A N 1
ATOM 4547 C CA . THR A 1 610 ? -23.566 -18.405 13.950 1.00 78.56 610 THR A CA 1
ATOM 4548 C C . THR A 1 610 ? -24.349 -18.955 15.142 1.00 78.56 610 THR A C 1
ATOM 4550 O O . THR A 1 610 ? -23.921 -18.799 16.283 1.00 78.56 610 THR A O 1
ATOM 4553 N N . VAL A 1 611 ? -25.427 -19.707 14.894 1.00 82.81 611 VAL A N 1
ATOM 4554 C CA . VAL A 1 611 ? -26.245 -20.349 15.941 1.00 82.81 611 VAL A CA 1
ATOM 4555 C C . VAL A 1 611 ? -25.409 -21.285 16.816 1.00 82.81 611 VAL A C 1
ATOM 4557 O O . VAL A 1 611 ? -25.536 -21.258 18.039 1.00 82.81 611 VAL A O 1
ATOM 4560 N N . LYS A 1 612 ? -24.509 -22.085 16.223 1.00 83.00 612 LYS A N 1
ATOM 4561 C CA . LYS A 1 612 ? -23.592 -22.954 16.983 1.00 83.00 612 LYS A CA 1
ATOM 4562 C C . LYS A 1 612 ? -22.698 -22.149 17.929 1.00 83.00 612 LYS A C 1
ATOM 4564 O O . LYS A 1 612 ? -22.527 -22.559 19.074 1.00 83.00 612 LYS A O 1
ATOM 4569 N N . ARG A 1 613 ? -22.161 -21.008 17.482 1.00 86.75 613 ARG A N 1
ATOM 4570 C CA . ARG A 1 613 ? -21.331 -20.124 18.319 1.00 86.75 613 ARG A CA 1
ATOM 4571 C C . ARG A 1 613 ? -22.130 -19.470 19.444 1.00 86.75 613 ARG A C 1
ATOM 4573 O O . ARG A 1 613 ? -21.663 -19.493 20.578 1.00 86.75 613 ARG A O 1
ATOM 4580 N N . LEU A 1 614 ? -23.333 -18.960 19.160 1.00 89.06 614 LEU A N 1
ATOM 4581 C CA . LEU A 1 614 ? -24.225 -18.386 20.179 1.00 89.06 614 LEU A CA 1
ATOM 4582 C C . LEU A 1 614 ? -24.593 -19.416 21.247 1.00 89.06 614 LEU A C 1
ATOM 4584 O O . LEU A 1 614 ? -24.488 -19.143 22.437 1.00 89.06 614 LEU A O 1
ATOM 4588 N N . ARG A 1 615 ? -24.923 -20.638 20.821 1.00 89.69 615 ARG A N 1
ATOM 4589 C CA . ARG A 1 615 ? -25.235 -21.754 21.716 1.00 89.69 615 ARG A CA 1
ATOM 4590 C C . ARG A 1 615 ? -24.059 -22.100 22.630 1.00 89.69 615 ARG A C 1
ATOM 4592 O O . ARG A 1 615 ? -24.236 -22.296 23.828 1.00 89.69 615 ARG A O 1
ATOM 4599 N N . SER A 1 616 ? -22.851 -22.175 22.074 1.00 89.62 616 SER A N 1
ATOM 4600 C CA . SER A 1 616 ? -21.640 -22.423 22.862 1.00 89.62 616 SER A CA 1
ATOM 4601 C C . SER A 1 616 ? -21.360 -21.297 23.856 1.00 89.62 616 SER A C 1
ATOM 4603 O O . SER A 1 616 ? -21.049 -21.581 25.010 1.00 89.62 616 SER A O 1
ATOM 4605 N N . PHE A 1 617 ? -21.523 -20.038 23.439 1.00 92.38 617 PHE A N 1
ATOM 4606 C CA . PHE A 1 617 ? -21.377 -18.880 24.318 1.00 92.38 617 PHE A CA 1
ATOM 4607 C C . PHE A 1 617 ? -22.381 -18.924 25.479 1.00 92.38 617 PHE A C 1
ATOM 4609 O O . PHE A 1 617 ? -21.969 -18.868 26.636 1.00 92.38 617 PHE A O 1
ATOM 4616 N N . THR A 1 618 ? -23.679 -19.101 25.200 1.00 92.94 618 THR A N 1
ATOM 4617 C CA . THR A 1 618 ? -24.727 -19.152 26.233 1.00 92.94 618 THR A CA 1
ATOM 4618 C C . THR A 1 618 ? -24.462 -20.268 27.245 1.00 92.94 618 THR A C 1
ATOM 4620 O O . THR A 1 618 ? -24.495 -20.014 28.447 1.00 92.94 618 THR A O 1
ATOM 4623 N N . ARG A 1 619 ? -24.082 -21.472 26.794 1.00 91.50 619 ARG A N 1
ATOM 4624 C CA . ARG A 1 619 ? -23.700 -22.573 27.698 1.00 91.50 619 ARG A CA 1
ATOM 4625 C C . ARG A 1 619 ? -22.478 -22.259 28.552 1.00 91.50 619 ARG A C 1
ATOM 4627 O O . ARG A 1 619 ? -22.431 -22.663 29.710 1.00 91.50 619 ARG A O 1
ATOM 4634 N N . ALA A 1 620 ? -21.482 -21.575 27.992 1.00 90.56 620 ALA A N 1
ATOM 4635 C CA . ALA A 1 620 ? -20.288 -21.206 28.739 1.00 90.56 620 ALA A CA 1
ATOM 4636 C C . ALA A 1 620 ? -20.633 -20.247 29.890 1.00 90.56 620 ALA A C 1
ATOM 4638 O O . ALA A 1 620 ? -20.205 -20.489 31.017 1.00 90.56 620 ALA A O 1
ATOM 4639 N N . VAL A 1 621 ? -21.466 -19.231 29.629 1.00 92.00 621 VAL A N 1
ATOM 4640 C CA . VAL A 1 621 ? -21.940 -18.280 30.651 1.00 92.00 621 VAL A CA 1
ATOM 4641 C C . VAL A 1 621 ? -22.837 -18.970 31.688 1.00 92.00 621 VAL A C 1
ATOM 4643 O O . VAL A 1 621 ? -22.660 -18.752 32.884 1.00 92.00 621 VAL A O 1
ATOM 4646 N N . MET A 1 622 ? -23.746 -19.858 31.264 1.00 92.31 622 MET A N 1
ATOM 4647 C CA . MET A 1 622 ? -24.573 -20.654 32.186 1.00 92.31 622 MET A CA 1
ATOM 4648 C C . MET A 1 622 ? -23.724 -21.481 33.149 1.00 92.31 622 MET A C 1
ATOM 4650 O O . MET A 1 622 ? -23.968 -21.472 34.351 1.00 92.31 622 MET A O 1
ATOM 4654 N N . ARG A 1 623 ? -22.699 -22.163 32.633 1.00 90.69 623 ARG A N 1
ATOM 4655 C CA . ARG A 1 623 ? -21.811 -22.982 33.458 1.00 90.69 623 ARG A CA 1
ATOM 4656 C C . ARG A 1 623 ? -21.029 -22.142 34.472 1.00 90.69 623 ARG A C 1
ATOM 4658 O O . ARG A 1 623 ? -20.896 -22.567 35.612 1.00 90.69 623 ARG A O 1
ATOM 4665 N N . LEU A 1 624 ? -20.558 -20.950 34.092 1.00 90.69 624 LEU A N 1
ATOM 4666 C CA . LEU A 1 624 ? -19.909 -20.024 35.032 1.00 90.69 624 LEU A CA 1
ATOM 4667 C C . LEU A 1 624 ? -20.851 -19.638 36.183 1.00 90.69 624 LEU A C 1
ATOM 4669 O O . LEU A 1 624 ? -20.443 -19.661 37.343 1.00 90.69 624 LEU A O 1
ATOM 4673 N N . ALA A 1 625 ? -22.116 -19.343 35.871 1.00 91.50 625 ALA A N 1
ATOM 4674 C CA . ALA A 1 625 ? -23.136 -19.042 36.874 1.00 91.50 625 ALA A CA 1
ATOM 4675 C C . ALA A 1 625 ? -23.404 -20.241 37.801 1.00 91.50 625 ALA A C 1
ATOM 4677 O O . ALA A 1 625 ? -23.456 -20.075 39.017 1.00 91.50 625 ALA A O 1
ATOM 4678 N N . GLU A 1 626 ? -23.522 -21.452 37.253 1.00 90.81 626 GLU A N 1
ATOM 4679 C CA . GLU A 1 626 ? -23.735 -22.682 38.029 1.00 90.81 626 GLU A CA 1
ATOM 4680 C C . GLU A 1 626 ? -22.566 -23.009 38.963 1.00 90.81 626 GLU A C 1
ATOM 4682 O O . GLU A 1 626 ? -22.775 -23.399 40.113 1.00 90.81 626 GLU A O 1
ATOM 4687 N N . GLU A 1 627 ? -21.333 -22.854 38.484 1.00 89.06 627 GLU A N 1
ATOM 4688 C CA . GLU A 1 627 ? -20.133 -23.094 39.283 1.00 89.06 627 GLU A CA 1
ATOM 4689 C C . GLU A 1 627 ? -19.985 -22.071 40.418 1.00 89.06 627 GLU A C 1
ATOM 4691 O O . GLU A 1 627 ? -19.562 -22.436 41.517 1.00 89.06 627 GLU A O 1
ATOM 4696 N N . GLU A 1 628 ? -20.357 -20.809 40.189 1.00 89.56 628 GLU A N 1
ATOM 4697 C CA . GLU A 1 628 ? -20.330 -19.768 41.222 1.00 89.56 628 GLU A CA 1
ATOM 4698 C C . GLU A 1 628 ? -21.432 -19.959 42.271 1.00 89.56 628 GLU A C 1
ATOM 4700 O O . GLU A 1 628 ? -21.153 -19.908 43.470 1.00 89.56 628 GLU A O 1
ATOM 4705 N N . VAL A 1 629 ? -22.663 -20.267 41.845 1.00 88.75 629 VAL A N 1
ATOM 4706 C CA . VAL A 1 629 ? -23.769 -20.630 42.751 1.00 88.75 629 VAL A CA 1
ATOM 4707 C C . VAL A 1 629 ? -23.360 -21.799 43.642 1.00 88.75 629 VAL A C 1
ATOM 4709 O O . VAL A 1 629 ? -23.484 -21.720 44.866 1.00 88.75 629 VAL A O 1
ATOM 4712 N N . ARG A 1 630 ? -22.802 -22.856 43.040 1.00 86.56 630 ARG A N 1
ATOM 4713 C CA . ARG A 1 630 ? -22.326 -24.029 43.775 1.00 86.56 630 ARG A CA 1
ATOM 4714 C C . ARG A 1 630 ? -21.248 -23.650 44.788 1.00 86.56 630 ARG A C 1
ATOM 4716 O O . ARG A 1 630 ? -21.352 -24.028 45.950 1.00 86.56 630 ARG A O 1
ATOM 4723 N N . ALA A 1 631 ? -20.259 -22.852 44.386 1.00 85.69 631 ALA A N 1
ATOM 4724 C CA . ALA A 1 631 ? -19.187 -22.415 45.277 1.00 85.69 631 ALA A CA 1
ATOM 4725 C C . ALA A 1 631 ? -19.698 -21.568 46.456 1.00 85.69 631 ALA A C 1
ATOM 4727 O O . ALA A 1 631 ? -19.196 -21.700 47.574 1.00 85.69 631 ALA A O 1
ATOM 4728 N N . MET A 1 632 ? -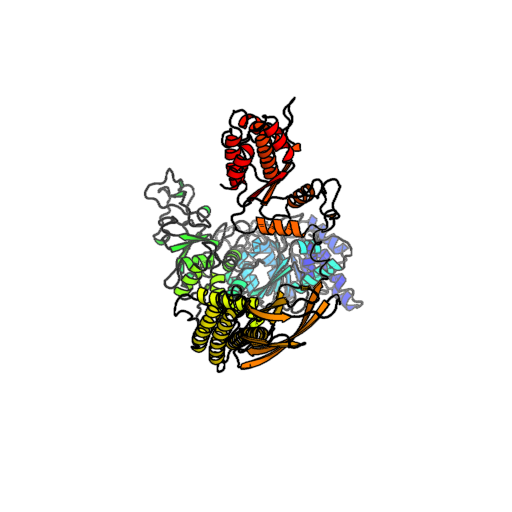20.698 -20.710 46.232 1.00 84.69 632 MET A N 1
ATOM 4729 C CA . MET A 1 632 ? -21.331 -19.912 47.286 1.00 84.69 632 MET A CA 1
ATOM 4730 C C . MET A 1 632 ? -22.159 -20.768 48.252 1.00 84.69 632 MET A C 1
ATOM 4732 O O . MET A 1 632 ? -22.171 -20.488 49.450 1.00 84.69 632 MET A O 1
ATOM 4736 N N . GLN A 1 633 ? -22.827 -21.807 47.750 1.00 80.94 633 GLN A N 1
ATOM 4737 C CA . GLN A 1 633 ? -23.624 -22.725 48.564 1.00 80.94 633 GLN A CA 1
ATOM 4738 C C . GLN A 1 633 ? -22.754 -23.710 49.354 1.00 80.94 633 GLN A C 1
ATOM 4740 O O . GLN A 1 633 ? -23.079 -24.021 50.496 1.00 80.94 633 GLN A O 1
ATOM 4745 N N . GLU A 1 634 ? -21.642 -24.188 48.789 1.00 80.56 634 GLU A N 1
ATOM 4746 C CA . GLU A 1 634 ? -20.737 -25.140 49.445 1.00 80.56 634 GLU A CA 1
ATOM 4747 C C . GLU A 1 634 ? -19.902 -24.502 50.565 1.00 80.56 634 GLU A C 1
ATOM 4749 O O . GLU A 1 634 ? -19.630 -25.158 51.572 1.00 80.56 634 GLU A O 1
ATOM 4754 N N . SER A 1 635 ? -19.539 -23.221 50.437 1.00 75.38 635 SER A N 1
ATOM 4755 C CA . SER A 1 635 ? -18.731 -22.493 51.421 1.00 75.38 635 SER A CA 1
ATOM 4756 C C . SER A 1 635 ? -19.552 -22.044 52.639 1.00 75.38 635 SER A C 1
ATOM 4758 O O . SER A 1 635 ? -19.855 -20.857 52.791 1.00 75.38 635 SER A O 1
ATOM 4760 N N . VAL A 1 636 ? -19.929 -22.988 53.503 1.00 80.81 636 VAL A N 1
ATOM 4761 C CA . VAL A 1 636 ? -20.589 -22.683 54.780 1.00 80.81 636 VAL A CA 1
ATOM 4762 C C . VAL A 1 636 ? -19.569 -22.639 55.911 1.00 80.81 636 VAL A C 1
ATOM 4764 O O . VAL A 1 636 ? -18.951 -23.649 56.243 1.00 80.81 636 VAL A O 1
ATOM 4767 N N . THR A 1 637 ? -19.416 -21.470 56.526 1.00 84.25 637 THR A N 1
ATOM 4768 C CA . THR A 1 637 ? -18.527 -21.241 57.665 1.00 84.25 637 THR A CA 1
ATOM 4769 C C . THR A 1 637 ? -19.210 -20.367 58.713 1.00 84.25 637 THR A C 1
ATOM 4771 O O . THR A 1 637 ? -19.728 -19.286 58.431 1.00 84.25 637 THR A O 1
ATOM 4774 N N . VAL A 1 638 ? -19.184 -20.826 59.963 1.00 87.81 638 VAL A N 1
ATOM 4775 C CA . VAL A 1 638 ? -19.593 -20.033 61.126 1.00 87.81 638 VAL A CA 1
ATOM 4776 C C . VAL A 1 638 ? -18.343 -19.773 61.951 1.00 87.81 638 VAL A C 1
ATOM 4778 O O . VAL A 1 638 ? -17.732 -20.707 62.464 1.00 87.81 638 VAL A O 1
ATOM 4781 N N . GLY A 1 639 ? -17.938 -18.510 62.034 1.00 88.88 639 GLY A N 1
ATOM 4782 C CA . GLY A 1 639 ? -16.839 -18.088 62.887 1.00 88.88 639 GLY A CA 1
ATOM 4783 C C . GLY A 1 639 ? -17.279 -18.116 64.343 1.00 88.88 639 GLY A C 1
ATOM 4784 O O . GLY A 1 639 ? -18.278 -17.493 64.695 1.00 88.88 639 GLY A O 1
ATOM 4785 N N . VAL A 1 640 ? -16.533 -18.824 65.186 1.00 89.38 640 VAL A N 1
ATOM 4786 C CA . VAL A 1 640 ? -16.785 -18.883 66.627 1.00 89.38 640 VAL A CA 1
ATOM 4787 C C . VAL A 1 640 ? -15.717 -18.079 67.361 1.00 89.38 640 VAL A C 1
ATOM 4789 O O . VAL A 1 640 ? -14.521 -18.330 67.207 1.00 89.38 640 VAL A O 1
ATOM 4792 N N . SER A 1 641 ? -16.144 -17.120 68.176 1.00 89.69 641 SER A N 1
ATOM 4793 C CA . SER A 1 641 ? -15.276 -16.345 69.065 1.00 89.69 641 SER A CA 1
ATOM 4794 C C . SER A 1 641 ? -15.902 -16.223 70.451 1.00 89.69 641 SER A C 1
ATOM 4796 O O . SER A 1 641 ? -17.078 -16.528 70.643 1.00 89.69 641 SER A O 1
ATOM 4798 N N . VAL A 1 642 ? -15.106 -15.835 71.444 1.00 87.25 642 VAL A N 1
ATOM 4799 C CA . VAL A 1 642 ? -15.530 -15.855 72.843 1.00 87.25 642 VAL A CA 1
ATOM 4800 C C . VAL A 1 642 ? -15.100 -14.577 73.565 1.00 87.25 642 VAL A C 1
ATOM 4802 O O . VAL A 1 642 ? -13.939 -14.174 73.486 1.00 87.25 642 VAL A O 1
ATOM 4805 N N . GLU A 1 643 ? -16.042 -13.912 74.238 1.00 86.00 643 GLU A N 1
ATOM 4806 C CA . GLU A 1 643 ? -15.829 -12.615 74.889 1.00 86.00 643 GLU A CA 1
ATOM 4807 C C . GLU A 1 643 ? -16.404 -12.606 76.324 1.00 86.00 643 GLU A C 1
ATOM 4809 O O . GLU A 1 643 ? -17.609 -12.812 76.494 1.00 86.00 643 GLU A O 1
ATOM 4814 N N . PRO A 1 644 ? -15.592 -12.333 77.366 1.00 80.62 644 PRO A N 1
ATOM 4815 C CA . PRO A 1 644 ? -14.143 -12.115 77.326 1.00 80.62 644 PRO A CA 1
ATOM 4816 C C . PRO A 1 644 ? -13.357 -13.413 77.048 1.00 80.62 644 PRO A C 1
ATOM 4818 O O . PRO A 1 644 ? -13.742 -14.491 77.485 1.00 80.62 644 PRO A O 1
ATOM 4821 N N . ALA A 1 645 ? -12.197 -13.310 76.385 1.00 82.62 645 ALA A N 1
ATOM 4822 C CA . ALA A 1 645 ? -11.322 -14.455 76.067 1.00 82.62 645 ALA A CA 1
ATOM 4823 C C . ALA A 1 645 ? -10.556 -15.035 77.281 1.00 82.62 645 ALA A C 1
ATOM 4825 O O . ALA A 1 645 ? -9.580 -15.776 77.131 1.00 82.62 645 ALA A O 1
ATOM 4826 N N . HIS A 1 646 ? -10.951 -14.656 78.495 1.00 83.81 646 HIS A N 1
ATOM 4827 C CA . HIS A 1 646 ? -10.330 -15.105 79.729 1.00 83.81 646 HIS A CA 1
ATOM 4828 C C . HIS A 1 646 ? -11.361 -15.295 80.839 1.00 83.81 646 HIS A C 1
ATOM 4830 O O . HIS A 1 646 ? -12.343 -14.564 80.917 1.00 83.81 646 HIS A O 1
ATOM 4836 N N . VAL A 1 647 ? -11.088 -16.253 81.721 1.00 82.69 647 VAL A N 1
ATOM 4837 C CA . VAL A 1 647 ? -11.885 -16.560 82.916 1.00 82.69 647 VAL A CA 1
ATOM 4838 C C . VAL A 1 647 ? -10.974 -16.618 84.140 1.00 82.69 647 VAL A C 1
ATOM 4840 O O . VAL A 1 647 ? -9.765 -16.835 84.019 1.00 82.69 647 VAL A O 1
ATOM 4843 N N . VAL A 1 648 ? -11.527 -16.393 85.328 1.00 79.25 648 VAL A N 1
ATOM 4844 C CA . VAL A 1 648 ? -10.757 -16.392 86.583 1.00 79.25 648 VAL A CA 1
ATOM 4845 C C . VAL A 1 648 ? -10.973 -17.712 87.321 1.00 79.25 648 VAL A C 1
ATOM 4847 O O . VAL A 1 648 ? -12.102 -18.186 87.433 1.00 79.25 648 VAL A O 1
ATOM 4850 N N . VAL A 1 649 ? -9.892 -18.309 87.838 1.00 80.62 649 VAL A N 1
ATOM 4851 C CA . VAL A 1 649 ? -9.957 -19.572 88.602 1.00 80.62 649 VAL A CA 1
ATOM 4852 C C . VAL A 1 649 ? -10.937 -19.445 89.773 1.00 80.62 649 VAL A C 1
ATOM 4854 O O . VAL A 1 649 ? -10.843 -18.508 90.566 1.00 80.62 649 VAL A O 1
ATOM 4857 N N . GLY A 1 650 ? -11.850 -20.413 89.906 1.00 73.50 650 GLY A N 1
ATOM 4858 C CA . GLY A 1 650 ? -12.763 -20.539 91.046 1.00 73.50 650 GLY A CA 1
ATOM 4859 C C . GLY A 1 650 ? -14.026 -19.668 91.010 1.00 73.50 650 GLY A C 1
ATOM 4860 O O . GLY A 1 650 ? -14.907 -19.899 91.839 1.00 73.50 650 GLY A O 1
ATOM 4861 N N . ILE A 1 651 ? -14.152 -18.735 90.058 1.00 79.00 651 ILE A N 1
ATOM 4862 C CA . ILE A 1 651 ? -15.297 -17.819 89.910 1.00 79.00 651 ILE A CA 1
ATOM 4863 C C . ILE A 1 651 ? -16.150 -18.257 88.711 1.00 79.00 651 ILE A C 1
ATOM 4865 O O . ILE A 1 651 ? -15.616 -18.492 87.626 1.00 79.00 651 ILE A O 1
ATOM 4869 N N . GLU A 1 652 ? -17.472 -18.355 88.888 1.00 80.44 652 GLU A N 1
ATOM 4870 C CA . GLU A 1 652 ? -18.395 -18.490 87.754 1.00 80.44 652 GLU A CA 1
ATOM 4871 C C . GLU A 1 652 ? -18.339 -17.218 86.911 1.00 80.44 652 GLU A C 1
ATOM 4873 O O . GLU A 1 652 ? -18.663 -16.128 87.379 1.00 80.44 652 GLU A O 1
ATOM 4878 N N . SER A 1 653 ? -17.860 -17.361 85.679 1.00 80.88 653 SER A N 1
ATOM 4879 C CA . SER A 1 653 ? -17.709 -16.260 84.736 1.00 80.88 653 SER A CA 1
ATOM 4880 C C . SER A 1 653 ? -18.770 -16.398 83.652 1.00 80.88 653 SER A C 1
ATOM 4882 O O . SER A 1 653 ? -18.900 -17.458 83.034 1.00 80.88 653 SER A O 1
ATOM 4884 N N . GLU A 1 654 ? -19.527 -15.331 83.420 1.00 84.62 654 GLU A N 1
ATOM 4885 C CA . GLU A 1 654 ? -20.422 -15.241 82.272 1.00 84.62 654 GLU A CA 1
ATOM 4886 C C . GLU A 1 654 ? -19.597 -14.882 81.035 1.00 84.62 654 GLU A C 1
ATOM 4888 O O . GLU A 1 654 ? -18.843 -13.906 81.025 1.00 84.62 654 GLU A O 1
ATOM 4893 N N . VAL A 1 655 ? -19.702 -15.711 80.004 1.00 87.75 655 VAL A N 1
ATOM 4894 C CA . VAL A 1 655 ? -18.923 -15.588 78.778 1.00 87.75 655 VAL A CA 1
ATOM 4895 C C . VAL A 1 655 ? -19.878 -15.641 77.596 1.00 87.75 655 VAL A C 1
ATOM 4897 O O . VAL A 1 655 ? -20.756 -16.495 77.538 1.00 87.75 655 VAL A O 1
ATOM 4900 N N . ARG A 1 656 ? -19.714 -14.743 76.625 1.00 90.00 656 ARG A N 1
ATOM 4901 C CA . ARG A 1 656 ? -20.527 -14.737 75.406 1.00 90.00 656 ARG A CA 1
ATOM 4902 C C . ARG A 1 656 ? -19.798 -15.462 74.292 1.00 90.00 656 ARG A C 1
ATOM 4904 O O . ARG A 1 656 ? -18.701 -15.067 73.897 1.00 90.00 656 ARG A O 1
ATOM 4911 N N . LEU A 1 657 ? -20.424 -16.513 73.779 1.00 90.38 657 LEU A N 1
ATOM 4912 C CA . LEU A 1 657 ? -20.010 -17.170 72.554 1.00 90.38 657 LEU A CA 1
ATOM 4913 C C . LEU A 1 657 ? -20.582 -16.397 71.367 1.00 90.38 657 LEU A C 1
ATOM 4915 O O . LEU A 1 657 ? -21.777 -16.463 71.089 1.00 90.38 657 LEU A O 1
ATOM 4919 N N . ARG A 1 658 ? -19.724 -15.664 70.672 1.00 91.81 658 ARG A N 1
ATOM 4920 C CA . ARG A 1 658 ? -20.089 -14.877 69.504 1.00 91.81 658 ARG A CA 1
ATOM 4921 C C . ARG A 1 658 ? -19.923 -15.715 68.241 1.00 91.81 658 ARG A C 1
ATOM 4923 O O . ARG A 1 658 ? -18.803 -16.069 67.868 1.00 91.81 658 ARG A O 1
ATOM 4930 N N . LEU A 1 659 ? -21.043 -16.011 67.592 1.00 91.44 659 LEU A N 1
ATOM 4931 C CA . LEU A 1 659 ? -21.134 -16.760 66.342 1.00 91.44 659 LEU A CA 1
ATOM 4932 C C . LEU A 1 659 ? -21.370 -15.787 65.191 1.00 91.44 659 LEU A C 1
ATOM 4934 O O . LEU A 1 659 ? -22.361 -15.061 65.202 1.00 91.44 659 LEU A O 1
ATOM 4938 N N . THR A 1 660 ? -20.499 -15.791 64.189 1.00 92.50 660 THR A N 1
ATOM 4939 C CA . THR A 1 660 ? -20.633 -14.967 62.982 1.00 92.50 660 THR A CA 1
ATOM 4940 C C . THR A 1 660 ? -20.853 -15.869 61.781 1.00 92.50 660 THR A C 1
ATOM 4942 O O . THR A 1 660 ? -19.988 -16.683 61.458 1.00 92.50 660 THR A O 1
ATOM 4945 N N . ASN A 1 661 ? -21.974 -15.721 61.074 1.00 91.25 661 ASN A N 1
ATOM 4946 C CA . ASN A 1 661 ? -22.158 -16.425 59.807 1.00 91.25 661 ASN A CA 1
ATOM 4947 C C . ASN A 1 661 ? -21.243 -15.800 58.742 1.00 91.25 661 ASN A C 1
ATOM 4949 O O . ASN A 1 661 ? -21.550 -14.752 58.185 1.00 91.25 661 ASN A O 1
ATOM 4953 N N . SER A 1 662 ? -20.105 -16.436 58.470 1.00 86.50 662 SER A N 1
ATOM 4954 C CA . SER A 1 662 ? -19.150 -16.018 57.432 1.00 86.50 662 SER A CA 1
ATOM 4955 C C . SER A 1 662 ? -19.440 -16.661 56.070 1.00 86.50 662 SER A C 1
ATOM 4957 O O . SER A 1 662 ? -18.685 -16.467 55.117 1.00 86.50 662 SER A O 1
ATOM 4959 N N . SER A 1 663 ? -20.533 -17.418 55.974 1.00 86.00 663 SER A N 1
ATOM 4960 C CA . SER A 1 663 ? -20.999 -18.037 54.738 1.00 86.00 663 SER A CA 1
ATOM 4961 C C . SER A 1 663 ? -21.610 -17.000 53.799 1.00 86.00 663 SER A C 1
ATOM 4963 O O . SER A 1 663 ? -22.136 -15.972 54.223 1.00 86.00 663 SER A O 1
ATOM 4965 N N . ALA A 1 664 ? -21.631 -17.323 52.506 1.00 82.25 664 ALA A N 1
ATOM 4966 C CA . ALA A 1 664 ? -22.302 -16.513 51.488 1.00 82.25 664 ALA A CA 1
ATOM 4967 C C . ALA A 1 664 ? -23.838 -16.640 51.513 1.00 82.25 664 ALA A C 1
ATOM 4969 O O . ALA A 1 664 ? -24.524 -15.948 50.765 1.00 82.25 664 ALA A O 1
ATOM 4970 N N . VAL A 1 665 ? -24.376 -17.550 52.326 1.00 86.06 665 VAL A N 1
ATOM 4971 C CA . VAL A 1 665 ? -25.806 -17.854 52.412 1.00 86.06 665 VAL A CA 1
ATOM 4972 C C . VAL A 1 665 ? -26.278 -17.818 53.867 1.00 86.06 665 VAL A C 1
ATOM 4974 O O . VAL A 1 665 ? -25.505 -18.141 54.777 1.00 86.06 665 VAL A O 1
ATOM 4977 N N . PRO A 1 666 ? -27.541 -17.438 54.114 1.00 87.81 666 PRO A N 1
ATOM 4978 C CA . PRO A 1 666 ? -28.102 -17.447 55.451 1.00 87.81 666 PRO A CA 1
ATOM 4979 C C . PRO A 1 666 ? -28.310 -18.881 55.948 1.00 87.81 666 PRO A C 1
ATOM 4981 O O . PRO A 1 666 ? -28.546 -19.811 55.169 1.00 87.81 666 PRO A O 1
ATOM 4984 N N . LEU A 1 667 ? -28.246 -19.038 57.266 1.00 90.31 667 LEU A N 1
ATOM 4985 C CA . LEU A 1 667 ? -28.417 -20.310 57.956 1.00 90.31 667 LEU A CA 1
ATOM 4986 C C . LEU A 1 667 ? -29.730 -20.321 58.730 1.00 90.31 667 LEU A C 1
ATOM 4988 O O . LEU A 1 667 ? -30.103 -19.340 59.373 1.00 90.31 667 LEU A O 1
ATOM 4992 N N . ARG A 1 668 ? -30.426 -21.451 58.673 1.00 92.94 668 ARG A N 1
ATOM 4993 C CA . ARG A 1 668 ? -31.669 -21.711 59.396 1.00 92.94 668 ARG A CA 1
ATOM 4994 C C . ARG A 1 668 ? -31.441 -22.733 60.493 1.00 92.94 668 ARG A C 1
ATOM 4996 O O . ARG A 1 668 ? -30.631 -23.639 60.325 1.00 92.94 668 ARG A O 1
ATOM 5003 N N . ASP A 1 669 ? -32.207 -22.617 61.572 1.00 91.62 669 ASP A N 1
ATOM 5004 C CA . ASP A 1 669 ? -32.219 -23.591 62.668 1.00 91.62 669 ASP A CA 1
ATOM 5005 C C . ASP A 1 669 ? -30.804 -23.933 63.173 1.00 91.62 669 ASP A C 1
ATOM 5007 O O . ASP A 1 669 ? -30.455 -25.100 63.325 1.00 91.62 669 ASP A O 1
ATOM 5011 N N . LEU A 1 670 ? -29.981 -22.905 63.405 1.00 92.69 670 LEU A N 1
ATOM 5012 C CA . LEU A 1 670 ? -28.628 -23.055 63.930 1.00 92.69 670 LEU A CA 1
ATOM 5013 C C . LEU A 1 670 ? -28.703 -23.471 65.404 1.00 92.69 670 LEU A C 1
ATOM 5015 O O . LEU A 1 670 ? -29.094 -22.681 66.264 1.00 92.69 670 LEU A O 1
ATOM 5019 N N . VAL A 1 671 ? -28.338 -24.714 65.687 1.00 91.94 671 VAL A N 1
ATOM 5020 C CA . VAL A 1 671 ? -28.229 -25.301 67.024 1.00 91.94 671 VAL A CA 1
ATOM 5021 C C . VAL A 1 671 ? -26.758 -25.369 67.402 1.00 91.94 671 VAL A C 1
ATOM 5023 O O . VAL A 1 671 ? -25.927 -25.768 66.592 1.00 91.94 671 VAL A O 1
ATOM 5026 N N . VAL A 1 672 ? -26.433 -24.956 68.623 1.00 92.31 672 VAL A N 1
ATOM 5027 C CA . VAL A 1 672 ? -25.064 -24.844 69.129 1.00 92.31 672 VAL A CA 1
ATOM 5028 C C . VAL A 1 672 ? -24.982 -25.560 70.465 1.00 92.31 672 VAL A C 1
ATOM 5030 O O . VAL A 1 672 ? -25.800 -25.323 71.356 1.00 92.31 672 VAL A O 1
ATOM 5033 N N . GLU A 1 673 ? -23.965 -26.396 70.612 1.00 91.31 673 GLU A N 1
ATOM 5034 C CA . GLU A 1 673 ? -23.666 -27.161 71.817 1.00 91.31 673 GLU A CA 1
ATOM 5035 C C . GLU A 1 673 ? -22.175 -27.046 72.152 1.00 91.31 673 GLU A C 1
ATOM 5037 O O . GLU A 1 673 ? -21.331 -26.879 71.268 1.00 91.31 673 GLU A O 1
ATOM 5042 N N . THR A 1 674 ? -21.828 -27.132 73.436 1.00 89.25 674 THR A N 1
ATOM 5043 C CA . THR A 1 674 ? -20.431 -27.088 73.886 1.00 89.25 674 THR A CA 1
ATOM 5044 C C . THR A 1 674 ? -20.010 -28.385 74.571 1.00 89.25 674 THR A C 1
ATOM 5046 O O . THR A 1 674 ? -20.810 -29.057 75.222 1.00 89.25 674 THR A O 1
ATOM 5049 N N . ARG A 1 675 ? -18.720 -28.721 74.496 1.00 87.94 675 ARG A N 1
ATOM 5050 C CA . ARG A 1 675 ? -18.081 -29.783 75.287 1.00 87.94 675 ARG A CA 1
ATOM 5051 C C . ARG A 1 675 ? -16.857 -29.216 76.023 1.00 87.94 675 ARG A C 1
ATOM 5053 O O . ARG A 1 675 ? -15.921 -28.785 75.346 1.00 87.94 675 ARG A O 1
ATOM 5060 N N . PRO A 1 676 ? -16.818 -29.227 77.372 1.00 79.25 676 PRO A N 1
ATOM 5061 C CA . PRO A 1 676 ? -17.864 -29.700 78.293 1.00 79.25 676 PRO A CA 1
ATOM 5062 C C . PRO A 1 676 ? -19.179 -28.901 78.169 1.00 79.25 676 PRO A C 1
ATOM 5064 O O . PRO A 1 676 ? -19.174 -27.766 77.694 1.00 79.25 676 PRO A O 1
ATOM 5067 N N . ALA A 1 677 ? -20.308 -29.517 78.540 1.00 81.56 677 ALA A N 1
ATOM 5068 C CA . ALA A 1 677 ? -21.659 -28.971 78.355 1.00 81.56 677 ALA A CA 1
ATOM 5069 C C . ALA A 1 677 ? -21.956 -27.833 79.346 1.00 81.56 677 ALA A C 1
ATOM 5071 O O . ALA A 1 677 ? -22.559 -28.041 80.395 1.00 81.56 677 ALA A O 1
ATOM 5072 N N . VAL A 1 678 ? -21.484 -26.634 79.009 1.00 80.56 678 VAL A N 1
ATOM 5073 C CA . VAL A 1 678 ? -21.598 -25.407 79.815 1.00 80.56 678 VAL A CA 1
ATOM 5074 C C . VAL A 1 678 ? -22.592 -24.402 79.221 1.00 80.56 678 VAL A C 1
ATOM 5076 O O . VAL A 1 678 ? -22.893 -23.387 79.844 1.00 80.56 678 VAL A O 1
ATOM 5079 N N . GLY A 1 679 ? -23.143 -24.695 78.040 1.00 77.56 679 GLY A N 1
ATOM 5080 C CA . GLY A 1 679 ? -24.319 -24.019 77.504 1.00 77.56 679 GLY A CA 1
ATOM 5081 C C . GLY A 1 679 ? -24.734 -24.546 76.131 1.00 77.56 679 GLY A C 1
ATOM 5082 O O . GLY A 1 679 ? -24.007 -25.300 75.482 1.00 77.56 679 GLY A O 1
ATOM 5083 N N . ASN A 1 680 ? -25.938 -24.165 75.713 1.00 86.56 680 ASN A N 1
ATOM 5084 C CA . ASN A 1 680 ? -26.494 -24.456 74.398 1.00 86.56 680 ASN A CA 1
ATOM 5085 C C . ASN A 1 680 ? -27.256 -23.235 73.867 1.00 86.56 680 ASN A C 1
ATOM 5087 O O . ASN A 1 680 ? -27.602 -22.321 74.616 1.00 86.56 680 ASN A O 1
ATOM 5091 N N . GLY A 1 681 ? -27.493 -23.203 72.560 1.00 86.81 681 GLY A N 1
ATOM 5092 C CA . GLY A 1 681 ? -28.233 -22.123 71.921 1.00 86.81 681 GLY A CA 1
ATOM 5093 C C . GLY A 1 681 ? -28.945 -22.599 70.666 1.00 86.81 681 GLY A C 1
ATOM 5094 O O . GLY A 1 681 ? -28.453 -23.476 69.960 1.00 86.81 681 GLY A O 1
ATOM 5095 N N . ARG A 1 682 ? -30.109 -22.013 70.378 1.00 91.06 682 ARG A N 1
ATOM 5096 C CA . ARG A 1 682 ? -30.825 -22.218 69.117 1.00 91.06 682 ARG A CA 1
ATOM 5097 C C . ARG A 1 682 ? -31.179 -20.873 68.503 1.00 91.06 682 ARG A C 1
ATOM 5099 O O . ARG A 1 682 ? -31.870 -20.070 69.123 1.00 91.06 682 ARG A O 1
ATOM 5106 N N . ILE A 1 683 ? -30.740 -20.659 67.271 1.00 92.06 683 ILE A N 1
ATOM 5107 C CA . ILE A 1 683 ? -31.004 -19.464 66.477 1.00 92.06 683 ILE A CA 1
ATOM 5108 C C . ILE A 1 683 ? -31.828 -19.881 65.259 1.00 92.06 683 ILE A C 1
ATOM 5110 O O . ILE A 1 683 ? -31.383 -20.669 64.430 1.00 92.06 683 ILE A O 1
ATOM 5114 N N . ALA A 1 684 ? -33.053 -19.363 65.151 1.00 89.00 684 ALA A N 1
ATOM 5115 C CA . ALA A 1 684 ? -33.968 -19.741 64.071 1.00 89.00 684 ALA A CA 1
ATOM 5116 C C . ALA A 1 684 ? -33.442 -19.338 62.682 1.00 89.00 684 ALA A C 1
ATOM 5118 O O . ALA A 1 684 ? -33.631 -20.071 61.710 1.00 89.00 684 ALA A O 1
ATOM 5119 N N . TYR A 1 685 ? -32.781 -18.183 62.592 1.00 91.06 685 TYR A N 1
ATOM 5120 C CA . TYR A 1 685 ? -32.258 -17.631 61.349 1.00 91.06 685 TYR A CA 1
ATOM 5121 C C . TYR A 1 685 ? -31.050 -16.732 61.625 1.00 91.06 685 TYR A C 1
ATOM 5123 O O . TYR A 1 685 ? -31.130 -15.844 62.473 1.00 91.06 685 TYR A O 1
ATOM 5131 N N . LEU A 1 686 ? -29.955 -16.945 60.898 1.00 90.50 686 LEU A N 1
ATOM 5132 C CA . LEU A 1 686 ? -28.749 -16.124 60.958 1.00 90.50 686 LEU A CA 1
ATOM 5133 C C . LEU A 1 686 ? -28.349 -15.712 59.536 1.00 90.50 686 LEU A C 1
ATOM 5135 O O . LEU A 1 686 ? -27.878 -16.539 58.749 1.00 90.50 686 LEU A O 1
ATOM 5139 N N . SER A 1 687 ? -28.561 -14.436 59.197 1.00 88.19 687 SER A N 1
ATOM 5140 C CA . SER A 1 687 ? -28.209 -13.900 57.876 1.00 88.19 687 SER A CA 1
ATOM 5141 C C . SER A 1 687 ? -26.699 -13.899 57.642 1.00 88.19 687 SER A C 1
ATOM 5143 O O . SER A 1 687 ? -25.910 -13.966 58.583 1.00 88.19 687 SER A O 1
ATOM 5145 N N . GLU A 1 688 ? -26.282 -13.828 56.384 1.00 87.31 688 GLU A N 1
ATOM 5146 C CA . GLU A 1 688 ? -24.880 -13.671 56.010 1.00 87.31 688 GLU A CA 1
ATOM 5147 C C . GLU A 1 688 ? -24.254 -12.436 56.680 1.00 87.31 688 GLU A C 1
ATOM 5149 O O . GLU A 1 688 ? -24.874 -11.377 56.785 1.00 87.31 688 GLU A O 1
ATOM 5154 N N . GLY A 1 689 ? -23.038 -12.586 57.205 1.00 85.69 689 GLY A N 1
ATOM 5155 C CA . GLY A 1 689 ? -22.318 -11.544 57.942 1.00 85.69 689 GLY A CA 1
ATOM 5156 C C . GLY A 1 689 ? -22.911 -11.174 59.306 1.00 85.69 689 GLY A C 1
ATOM 5157 O O . GLY A 1 689 ? -22.281 -10.418 60.047 1.00 85.69 689 GLY A O 1
ATOM 5158 N N . ALA A 1 690 ? -24.091 -11.688 59.669 1.00 89.06 690 ALA A N 1
ATOM 5159 C CA . ALA A 1 690 ? -24.686 -11.407 60.964 1.00 89.06 690 ALA A CA 1
ATOM 5160 C C . ALA A 1 690 ? -24.008 -12.198 62.077 1.00 89.06 690 ALA A C 1
ATOM 5162 O O . ALA A 1 690 ? -23.459 -13.289 61.889 1.00 89.06 690 ALA A O 1
ATOM 5163 N N . THR A 1 691 ? -24.102 -11.613 63.261 1.00 91.75 691 THR A N 1
ATOM 5164 C CA . THR A 1 691 ? -23.512 -12.134 64.478 1.00 91.75 691 THR A CA 1
ATOM 5165 C C . THR A 1 691 ? -24.607 -12.354 65.510 1.00 91.75 691 THR A C 1
ATOM 5167 O O . THR A 1 691 ? -25.483 -11.503 65.670 1.00 91.75 691 THR A O 1
ATOM 5170 N N . CYS A 1 692 ? -24.542 -13.462 66.237 1.00 90.44 692 CYS A N 1
ATOM 5171 C CA . CYS A 1 692 ? -25.364 -13.698 67.416 1.00 90.44 692 CYS A CA 1
ATOM 5172 C C . CYS A 1 692 ? -24.498 -14.138 68.596 1.00 90.44 692 CYS A C 1
ATOM 5174 O O . CYS A 1 692 ? -23.516 -14.860 68.421 1.00 90.44 692 CYS A O 1
ATOM 5176 N N . ASP A 1 693 ? -24.895 -13.730 69.797 1.00 90.50 693 ASP A N 1
ATOM 5177 C CA . ASP A 1 693 ? -24.223 -14.119 71.031 1.00 90.50 693 ASP A CA 1
ATOM 5178 C C . ASP A 1 693 ? -25.053 -15.208 71.736 1.00 90.50 693 ASP A C 1
ATOM 5180 O O . ASP A 1 693 ? -26.256 -15.046 71.946 1.00 90.50 693 ASP A O 1
ATOM 5184 N N . VAL A 1 694 ? -24.407 -16.311 72.120 1.00 88.62 694 VAL A N 1
ATOM 5185 C CA . VAL A 1 694 ? -24.967 -17.347 72.999 1.00 88.62 694 VAL A CA 1
ATOM 5186 C C . VAL A 1 694 ? -24.295 -17.205 74.371 1.00 88.62 694 VAL A C 1
ATOM 5188 O O . VAL A 1 694 ? -23.076 -17.377 74.461 1.00 88.62 694 VAL A O 1
ATOM 5191 N N . PRO A 1 695 ? -25.030 -16.845 75.437 1.00 86.69 695 PRO A N 1
ATOM 5192 C CA . PRO A 1 695 ? -24.451 -16.723 76.770 1.00 86.69 695 PRO A CA 1
ATOM 5193 C C . PRO A 1 695 ? -24.100 -18.107 77.331 1.00 86.69 695 PRO A C 1
ATOM 5195 O O . PRO A 1 695 ? -24.893 -19.043 77.245 1.00 86.69 695 PRO A O 1
ATOM 5198 N N . LEU A 1 696 ? -22.908 -18.228 77.911 1.00 86.00 696 LEU A N 1
ATOM 5199 C CA . LEU A 1 696 ? -22.386 -19.432 78.550 1.00 86.00 696 LEU A CA 1
ATOM 5200 C C . LEU A 1 696 ? -21.950 -19.103 79.980 1.00 86.00 696 LEU A C 1
ATOM 5202 O O . LEU A 1 696 ? -21.352 -18.054 80.234 1.00 86.00 696 LEU A O 1
ATOM 5206 N N . THR A 1 697 ? -22.178 -20.026 80.910 1.00 84.00 697 THR A N 1
ATOM 5207 C CA . THR A 1 697 ? -21.681 -19.907 82.287 1.00 84.00 697 THR A CA 1
ATOM 5208 C C . THR A 1 697 ? -20.551 -20.901 82.486 1.00 84.00 697 THR A C 1
ATOM 5210 O O . THR A 1 697 ? -20.759 -22.111 82.443 1.00 84.00 697 THR A O 1
ATOM 5213 N N . VAL A 1 698 ? -19.335 -20.396 82.689 1.00 85.12 698 VAL A N 1
ATOM 5214 C CA . VAL A 1 698 ? -18.125 -21.223 82.712 1.00 85.12 698 VAL A CA 1
ATOM 5215 C C . VAL A 1 698 ? -17.421 -21.094 84.058 1.00 85.12 698 VAL A C 1
ATOM 5217 O O . VAL A 1 698 ? -17.190 -19.990 84.551 1.00 85.12 698 VAL A O 1
ATOM 5220 N N . ARG A 1 699 ? -17.029 -22.232 84.643 1.00 82.94 699 ARG A N 1
ATOM 5221 C CA . ARG A 1 699 ? -16.253 -22.289 85.886 1.00 82.94 699 ARG A CA 1
ATOM 5222 C C . ARG A 1 699 ? -14.945 -23.043 85.671 1.00 82.94 699 ARG A C 1
ATOM 5224 O O . ARG A 1 699 ? -14.947 -24.229 85.355 1.00 82.94 699 ARG A O 1
ATOM 5231 N N . ALA A 1 700 ? -13.819 -22.358 85.866 1.00 79.00 700 ALA A N 1
ATOM 5232 C CA . ALA A 1 700 ? -12.497 -22.980 85.838 1.00 79.00 700 ALA A CA 1
ATOM 5233 C C . ALA A 1 700 ? -12.159 -23.562 87.222 1.00 79.00 700 ALA A C 1
ATOM 5235 O O . ALA A 1 700 ? -12.100 -22.819 88.207 1.00 79.00 700 ALA A O 1
ATOM 5236 N N . HIS A 1 701 ? -11.955 -24.882 87.296 1.00 73.81 701 HIS A N 1
ATOM 5237 C CA . HIS A 1 701 ? -11.692 -25.598 88.552 1.00 73.81 701 HIS A CA 1
ATOM 5238 C C . HIS A 1 701 ? -10.206 -25.629 88.949 1.00 73.81 701 HIS A C 1
ATOM 5240 O O . HIS A 1 701 ? -9.916 -25.609 90.141 1.00 73.81 701 HIS A O 1
ATOM 5246 N N . ASP A 1 702 ? -9.288 -25.572 87.976 1.00 69.38 702 ASP A N 1
ATOM 5247 C CA . ASP A 1 702 ? -7.839 -25.661 88.192 1.00 69.38 702 ASP A CA 1
ATOM 5248 C C . ASP A 1 702 ? -7.084 -24.467 87.579 1.00 69.38 702 ASP A C 1
ATOM 5250 O O . ASP A 1 702 ? -7.535 -23.842 86.619 1.00 69.38 702 ASP A O 1
ATOM 5254 N N . ALA A 1 703 ? -5.888 -24.169 88.100 1.00 61.62 703 ALA A N 1
ATOM 5255 C CA . ALA A 1 703 ? -4.997 -23.104 87.614 1.00 61.62 703 ALA A CA 1
ATOM 5256 C C . ALA A 1 703 ? -4.210 -23.485 86.337 1.00 61.62 703 ALA A C 1
ATOM 5258 O O . ALA A 1 703 ? -3.083 -23.035 86.116 1.00 61.62 703 ALA A O 1
ATOM 5259 N N . THR A 1 704 ? -4.779 -24.346 85.495 1.00 62.66 704 THR A N 1
ATOM 5260 C CA . THR A 1 704 ? -4.245 -24.655 84.164 1.00 62.66 704 THR A CA 1
ATOM 5261 C C . THR A 1 704 ? -4.268 -23.399 83.305 1.00 62.66 704 THR A C 1
ATOM 5263 O O . THR A 1 704 ? -5.285 -22.727 83.289 1.00 62.66 704 THR A O 1
ATOM 5266 N N . ARG A 1 705 ? -3.202 -23.090 82.550 1.00 69.62 705 ARG A N 1
ATOM 5267 C CA . ARG A 1 705 ? -3.080 -21.840 81.755 1.00 69.62 705 ARG A CA 1
ATOM 5268 C C . ARG A 1 705 ? -4.229 -21.577 80.764 1.00 69.62 705 ARG A C 1
ATOM 5270 O O . ARG A 1 705 ? -4.382 -20.445 80.303 1.00 69.62 705 ARG A O 1
ATOM 5277 N N . ALA A 1 706 ? -5.010 -22.597 80.423 1.00 78.81 706 ALA A N 1
ATOM 5278 C CA . ALA A 1 706 ? -6.106 -22.500 79.480 1.00 78.81 706 ALA A CA 1
ATOM 5279 C C . ALA A 1 706 ? -7.193 -23.558 79.723 1.00 78.81 706 ALA A C 1
ATOM 5281 O O . ALA A 1 706 ? -6.888 -24.706 80.047 1.00 78.81 706 ALA A O 1
ATOM 5282 N N . LEU A 1 707 ? -8.450 -23.167 79.518 1.00 83.00 707 LEU A N 1
ATOM 5283 C CA . LEU A 1 707 ? -9.620 -24.036 79.476 1.00 83.00 707 LEU A CA 1
ATOM 5284 C C . LEU A 1 707 ? -10.001 -24.249 78.008 1.00 83.00 707 LEU A C 1
ATOM 5286 O O . LEU A 1 707 ? -10.349 -23.298 77.309 1.00 83.00 707 LEU A O 1
ATOM 5290 N N . ARG A 1 708 ? -9.937 -25.495 77.539 1.00 85.94 708 ARG A N 1
ATOM 5291 C CA . ARG A 1 708 ? -10.318 -25.857 76.169 1.00 85.94 708 ARG A CA 1
ATOM 5292 C C . ARG A 1 708 ? -11.769 -26.301 76.124 1.00 85.94 708 ARG A C 1
ATOM 5294 O O . ARG A 1 708 ? -12.185 -27.131 76.928 1.00 85.94 708 ARG A O 1
ATOM 5301 N N . MET A 1 709 ? -12.507 -25.773 75.160 1.00 87.44 709 MET A N 1
ATOM 5302 C CA . MET A 1 709 ? -13.897 -26.116 74.904 1.00 87.44 709 MET A CA 1
ATOM 5303 C C . MET A 1 709 ? -14.080 -26.364 73.412 1.00 87.44 709 MET A C 1
ATOM 5305 O O . MET A 1 709 ? -13.553 -25.622 72.588 1.00 87.44 709 MET A O 1
ATOM 5309 N N . VAL A 1 710 ? -14.814 -27.412 73.060 1.00 90.31 710 VAL A N 1
ATOM 5310 C CA . VAL A 1 710 ? -15.237 -27.659 71.679 1.00 90.31 710 VAL A CA 1
ATOM 5311 C C . VAL A 1 710 ? -16.654 -27.137 71.524 1.00 90.31 710 VAL A C 1
ATOM 5313 O O . VAL A 1 710 ? -17.512 -27.433 72.350 1.00 90.31 710 VAL A O 1
ATOM 5316 N N . VAL A 1 711 ? -16.887 -26.347 70.487 1.00 91.06 711 VAL A N 1
ATOM 5317 C CA . VAL A 1 711 ? -18.196 -25.814 70.123 1.00 91.06 711 VAL A CA 1
ATOM 5318 C C . VAL A 1 711 ? -18.638 -26.544 68.867 1.00 91.06 711 VAL A C 1
ATOM 5320 O O . VAL A 1 711 ? -18.028 -26.374 67.813 1.00 91.06 711 VAL A O 1
ATOM 5323 N N . SER A 1 712 ? -19.671 -27.367 68.986 1.00 91.75 712 SER A N 1
ATOM 5324 C CA . SER A 1 712 ? -20.316 -28.047 67.867 1.00 91.75 712 SER A CA 1
ATOM 5325 C C . SER A 1 712 ? -21.562 -27.275 67.467 1.00 91.75 712 SER A C 1
ATOM 5327 O O . SER A 1 712 ? -22.346 -26.873 68.328 1.00 91.75 712 SER A O 1
ATOM 5329 N N . TRP A 1 713 ? -21.767 -27.072 66.173 1.00 92.94 713 TRP A N 1
ATOM 5330 C CA . TRP A 1 713 ? -22.987 -26.457 65.671 1.00 92.94 713 TRP A CA 1
ATOM 5331 C C . TRP A 1 713 ? -23.532 -27.207 64.461 1.00 92.94 713 TRP A C 1
ATOM 5333 O O . TRP A 1 713 ? -22.777 -27.768 63.669 1.00 92.94 713 TRP A O 1
ATOM 5343 N N . GLN A 1 714 ? -24.853 -27.179 64.317 1.00 93.44 714 GLN A N 1
ATOM 5344 C CA . GLN A 1 714 ? -25.597 -27.742 63.196 1.00 93.44 714 GLN A CA 1
ATOM 5345 C C . GLN A 1 714 ? -26.607 -26.707 62.701 1.00 93.44 714 GLN A C 1
ATOM 5347 O O . GLN A 1 714 ? -27.245 -26.037 63.505 1.00 93.44 714 GLN A O 1
ATOM 5352 N N . ALA A 1 715 ? -26.766 -26.563 61.391 1.00 92.56 715 ALA A N 1
ATOM 5353 C CA . ALA A 1 715 ? -27.740 -25.673 60.770 1.00 92.56 715 ALA A CA 1
ATOM 5354 C C . ALA A 1 715 ? -28.273 -26.267 59.460 1.00 92.56 715 ALA A C 1
ATOM 5356 O O . ALA A 1 715 ? -27.770 -27.269 58.958 1.00 92.56 715 ALA A O 1
ATOM 5357 N N . HIS A 1 716 ? -29.273 -25.613 58.879 1.00 91.25 716 HIS A N 1
ATOM 5358 C CA . HIS A 1 716 ? -29.792 -25.910 57.550 1.00 91.25 716 HIS A CA 1
ATOM 5359 C C . HIS A 1 716 ? -29.512 -24.744 56.602 1.00 91.25 716 HIS A C 1
ATOM 5361 O O . HIS A 1 716 ? -29.707 -23.576 56.948 1.00 91.25 716 HIS A O 1
ATOM 5367 N N . ARG A 1 717 ? -29.090 -25.060 55.378 1.00 85.25 717 ARG A N 1
ATOM 5368 C CA . ARG A 1 717 ? -29.054 -24.104 54.264 1.00 85.25 717 ARG A CA 1
ATOM 5369 C C . ARG A 1 717 ? -30.479 -23.769 53.806 1.00 85.25 717 ARG A C 1
ATOM 5371 O O . ARG A 1 717 ? -31.445 -24.442 54.171 1.00 85.25 717 ARG A O 1
ATOM 5378 N N . LEU A 1 718 ? -30.624 -22.744 52.964 1.00 78.12 718 LEU A N 1
ATOM 5379 C CA . LEU A 1 718 ? -31.925 -22.373 52.383 1.00 78.12 718 LEU A CA 1
ATOM 5380 C C . LEU A 1 718 ? -32.557 -23.481 51.527 1.00 78.12 718 LEU A C 1
ATOM 5382 O O . LEU A 1 718 ? -33.781 -23.560 51.462 1.00 78.12 718 LEU A O 1
ATOM 5386 N N . ASP A 1 719 ? -31.741 -24.334 50.909 1.00 76.81 719 ASP A N 1
ATOM 5387 C CA . ASP A 1 719 ? -32.183 -25.492 50.122 1.00 76.81 719 ASP A CA 1
ATOM 5388 C C . ASP A 1 719 ? -32.606 -26.703 50.983 1.00 76.81 719 ASP A C 1
ATOM 5390 O O . ASP A 1 719 ? -33.046 -27.717 50.448 1.00 76.81 719 ASP A O 1
ATOM 5394 N N . GLY A 1 720 ? -32.504 -26.600 52.315 1.00 80.00 720 GLY A N 1
ATOM 5395 C CA . GLY A 1 720 ? -32.849 -27.662 53.261 1.00 80.00 720 GLY A CA 1
ATOM 5396 C C . GLY A 1 720 ? -31.707 -28.628 53.588 1.00 80.00 720 GLY A C 1
ATOM 5397 O O . GLY A 1 720 ? -31.885 -29.500 54.436 1.00 80.00 720 GLY A O 1
ATOM 5398 N N . THR A 1 721 ? -30.531 -28.472 52.979 1.00 85.12 721 THR A N 1
ATOM 5399 C CA . THR A 1 721 ? -29.365 -29.316 53.267 1.00 85.12 721 THR A CA 1
ATOM 5400 C C . THR A 1 721 ? -28.832 -29.032 54.671 1.00 85.12 721 THR A C 1
ATOM 5402 O O . THR A 1 721 ? -28.539 -27.880 55.008 1.00 85.12 721 THR A O 1
ATOM 5405 N N . ALA A 1 722 ? -28.681 -30.078 55.487 1.00 87.81 722 ALA A N 1
ATOM 5406 C CA . ALA A 1 722 ? -28.068 -29.977 56.809 1.00 87.81 722 ALA A CA 1
ATOM 5407 C C . ALA A 1 722 ? -26.544 -29.807 56.701 1.00 87.81 722 ALA A C 1
ATOM 5409 O O . ALA A 1 722 ? -25.886 -30.446 55.880 1.00 87.81 722 ALA A O 1
ATOM 5410 N N . VAL A 1 723 ? -25.988 -28.942 57.543 1.00 89.12 723 VAL A N 1
ATOM 5411 C CA . VAL A 1 723 ? -24.559 -28.636 57.644 1.00 89.12 723 VAL A CA 1
ATOM 5412 C C . VAL A 1 723 ? -24.158 -28.582 59.108 1.00 89.12 723 VAL A C 1
ATOM 5414 O O . VAL A 1 723 ? -24.880 -28.026 59.930 1.00 89.12 723 VAL A O 1
ATOM 5417 N N . GLU A 1 724 ? -23.000 -29.139 59.434 1.00 90.94 724 GLU A N 1
ATOM 5418 C CA . GLU A 1 724 ? -22.476 -29.177 60.798 1.00 90.94 724 GLU A CA 1
ATOM 5419 C C . GLU A 1 724 ? -20.963 -28.977 60.810 1.00 90.94 724 GLU A C 1
ATOM 5421 O O . GLU A 1 724 ? -20.279 -29.263 59.823 1.00 90.94 724 GLU A O 1
ATOM 5426 N N . ASN A 1 725 ? -20.440 -28.452 61.917 1.00 89.62 725 ASN A N 1
ATOM 5427 C CA . ASN A 1 725 ? -19.004 -28.335 62.143 1.00 89.62 725 ASN A CA 1
ATOM 5428 C C . ASN A 1 725 ? -18.688 -28.268 63.646 1.00 89.62 725 ASN A C 1
ATOM 5430 O O . ASN A 1 725 ? -19.547 -27.939 64.466 1.00 89.62 725 ASN A O 1
ATOM 5434 N N . GLU A 1 726 ? -17.434 -28.531 64.001 1.00 90.94 726 GLU A N 1
ATOM 5435 C CA . GLU A 1 726 ? -16.912 -28.375 65.355 1.00 90.94 726 GLU A CA 1
ATOM 5436 C C . GLU A 1 726 ? -15.685 -27.452 65.345 1.00 90.94 726 GLU A C 1
ATOM 5438 O O . GLU A 1 726 ? -14.787 -27.588 64.515 1.00 90.94 726 GLU A O 1
ATOM 5443 N N . GLN A 1 727 ? -15.617 -26.517 66.293 1.00 89.75 727 GLN A N 1
ATOM 5444 C CA . GLN A 1 727 ? -14.472 -25.626 66.464 1.00 89.75 727 GLN A CA 1
ATOM 5445 C C . GLN A 1 727 ? -13.985 -25.654 67.914 1.00 89.75 727 GLN A C 1
ATOM 5447 O O . GLN A 1 727 ? -14.755 -25.451 68.852 1.00 89.75 727 GLN A O 1
ATOM 5452 N N . ALA A 1 728 ? -12.684 -25.878 68.108 1.00 88.81 728 ALA A N 1
ATOM 5453 C CA . ALA A 1 728 ? -12.056 -25.758 69.417 1.00 88.81 728 ALA A CA 1
ATOM 5454 C C . ALA A 1 728 ? -11.758 -24.285 69.736 1.00 88.81 728 ALA A C 1
ATOM 5456 O O . ALA A 1 728 ? -11.178 -23.567 68.920 1.00 88.81 728 ALA A O 1
ATOM 5457 N N . ILE A 1 729 ? -12.121 -23.855 70.940 1.00 87.94 729 ILE A N 1
ATOM 5458 C CA . ILE A 1 729 ? -11.805 -22.540 71.493 1.00 87.94 729 ILE A CA 1
ATOM 5459 C C . ILE A 1 729 ? -11.082 -22.692 72.830 1.00 87.94 729 ILE A C 1
ATOM 5461 O O . ILE A 1 729 ? -11.318 -23.629 73.597 1.00 87.94 729 ILE A O 1
ATOM 5465 N N . GLU A 1 730 ? -10.167 -21.766 73.095 1.00 87.00 730 GLU A N 1
ATOM 5466 C CA . GLU A 1 730 ? -9.308 -21.785 74.273 1.00 87.00 730 GLU A CA 1
ATOM 5467 C C . GLU A 1 730 ? -9.522 -20.500 75.080 1.00 87.00 730 GLU A C 1
ATOM 5469 O O . GLU A 1 730 ? -9.299 -19.395 74.592 1.00 87.00 730 GLU A O 1
ATOM 5474 N N . LEU A 1 731 ? -10.002 -20.650 76.313 1.00 85.94 731 LEU A N 1
ATOM 5475 C CA . LEU A 1 731 ? -10.204 -19.559 77.262 1.00 85.94 731 LEU A CA 1
ATOM 5476 C C . LEU A 1 731 ? -8.986 -19.469 78.175 1.00 85.94 731 LEU A C 1
ATOM 5478 O O . LEU A 1 731 ? -8.657 -20.428 78.875 1.00 85.94 731 LEU A O 1
ATOM 5482 N N . HIS A 1 732 ? -8.320 -18.316 78.208 1.00 85.25 732 HIS A N 1
ATOM 5483 C CA . HIS A 1 732 ? -7.179 -18.130 79.100 1.00 85.25 732 HIS A CA 1
ATOM 5484 C C . HIS A 1 732 ? -7.639 -18.071 80.551 1.00 85.25 732 HIS A C 1
ATOM 5486 O O . HIS A 1 732 ? -8.456 -17.235 80.934 1.00 85.25 732 HIS A O 1
ATOM 5492 N N . VAL A 1 733 ? -7.081 -18.936 81.386 1.00 81.88 733 VAL A N 1
ATOM 5493 C CA . VAL A 1 733 ? -7.412 -18.954 82.807 1.00 81.88 733 VAL A CA 1
ATOM 5494 C C . VAL A 1 733 ? -6.403 -18.068 83.523 1.00 81.88 733 VAL A C 1
ATOM 5496 O O . VAL A 1 733 ? -5.210 -18.369 83.561 1.00 81.88 733 VAL A O 1
ATOM 5499 N N . ARG A 1 734 ? -6.868 -16.941 84.064 1.00 76.88 734 ARG A N 1
ATOM 5500 C CA . ARG A 1 734 ? -6.019 -16.023 84.828 1.00 76.88 734 ARG A CA 1
ATOM 5501 C C . ARG A 1 734 ? -6.030 -16.411 86.296 1.00 76.88 734 ARG A C 1
ATOM 5503 O O . ARG A 1 734 ? -7.092 -16.610 86.893 1.00 76.88 734 ARG A O 1
ATOM 5510 N N . SER A 1 735 ? -4.844 -16.440 86.901 1.00 66.00 735 SER A N 1
ATOM 5511 C CA . SER A 1 735 ? -4.756 -16.362 88.355 1.00 66.00 735 SER A CA 1
ATOM 5512 C C . SER A 1 735 ? -5.267 -14.992 88.810 1.00 66.00 735 SER A C 1
ATOM 5514 O O . SER A 1 735 ? -5.100 -13.984 88.117 1.00 66.00 735 SER A O 1
ATOM 5516 N N . THR A 1 736 ? -5.846 -14.913 90.006 1.00 56.62 736 THR A N 1
ATOM 5517 C CA . THR A 1 736 ? -6.377 -13.658 90.571 1.00 56.62 736 THR A CA 1
ATOM 5518 C C . THR A 1 736 ? -5.314 -12.541 90.658 1.00 56.62 736 THR A C 1
ATOM 5520 O O . THR A 1 736 ? -5.664 -11.372 90.778 1.00 56.62 736 THR A O 1
ATOM 5523 N N . ARG A 1 737 ? -4.011 -12.872 90.563 1.00 52.09 737 ARG A N 1
ATOM 5524 C CA . ARG A 1 737 ? -2.875 -11.928 90.583 1.00 52.09 737 ARG A CA 1
ATOM 5525 C C . ARG A 1 737 ? -2.445 -11.388 89.204 1.00 52.09 737 ARG A C 1
ATOM 5527 O O . ARG A 1 737 ? -1.828 -10.328 89.162 1.00 52.09 737 ARG A O 1
ATOM 5534 N N . GLU A 1 738 ? -2.728 -12.072 88.091 1.00 50.44 738 GLU A N 1
ATOM 5535 C CA . GLU A 1 738 ? -2.200 -11.724 86.749 1.00 50.44 738 GLU A CA 1
ATOM 5536 C C . GLU A 1 738 ? -3.045 -10.714 85.960 1.00 50.44 738 GLU A C 1
ATOM 5538 O O . GLU A 1 738 ? -2.518 -10.046 85.072 1.00 50.44 738 GLU A O 1
ATOM 5543 N N . ALA A 1 739 ? -4.328 -10.535 86.288 1.00 49.88 739 ALA A N 1
ATOM 5544 C CA . ALA A 1 739 ? -5.230 -9.624 85.568 1.00 49.88 739 ALA A CA 1
ATOM 5545 C C . ALA A 1 739 ? -4.828 -8.127 85.631 1.00 49.88 739 ALA A C 1
ATOM 5547 O O . ALA A 1 739 ? -5.448 -7.304 84.968 1.00 49.88 739 ALA A O 1
ATOM 5548 N N . VAL A 1 740 ? -3.783 -7.780 86.394 1.00 44.25 740 VAL A N 1
ATOM 5549 C CA . VAL A 1 740 ? -3.383 -6.404 86.740 1.00 44.25 740 VAL A CA 1
ATOM 5550 C C . VAL A 1 740 ? -2.207 -5.859 85.889 1.00 44.25 740 VAL A C 1
ATOM 5552 O O . VAL A 1 740 ? -1.888 -4.683 86.003 1.00 44.25 740 VAL A O 1
ATOM 5555 N N . ARG A 1 741 ? -1.528 -6.655 85.035 1.00 42.22 741 ARG A N 1
ATOM 5556 C CA . ARG A 1 741 ? -0.163 -6.311 84.536 1.00 42.22 741 ARG A CA 1
ATOM 5557 C C . ARG A 1 741 ? 0.089 -6.110 83.021 1.00 42.22 741 ARG A C 1
ATOM 5559 O O . ARG A 1 741 ? 1.243 -5.902 82.663 1.00 42.22 741 ARG A O 1
ATOM 5566 N N . SER A 1 742 ? -0.882 -6.160 82.108 1.00 36.41 742 SER A N 1
ATOM 5567 C CA . SER A 1 742 ? -0.569 -6.182 80.657 1.00 36.41 742 SER A CA 1
ATOM 5568 C C . SER A 1 742 ? -0.616 -4.817 79.950 1.00 36.41 742 SER A C 1
ATOM 5570 O O . SER A 1 742 ? -1.703 -4.319 79.661 1.00 36.41 742 SER A O 1
ATOM 5572 N N . GLY A 1 743 ? 0.545 -4.284 79.562 1.00 35.00 743 GLY A N 1
ATOM 5573 C CA . GLY A 1 743 ? 0.655 -3.238 78.542 1.00 35.00 743 GLY A CA 1
ATOM 5574 C C . GLY A 1 743 ? 2.099 -2.822 78.260 1.00 35.00 743 GLY A C 1
ATOM 5575 O O . GLY A 1 743 ? 2.543 -1.837 78.833 1.00 35.00 743 GLY A O 1
ATOM 5576 N N . ASP A 1 744 ? 2.817 -3.553 77.396 1.00 33.72 744 ASP A N 1
ATOM 5577 C CA . ASP A 1 744 ? 3.995 -3.017 76.690 1.00 33.72 744 ASP A CA 1
ATOM 5578 C C . ASP A 1 744 ? 4.320 -3.837 75.418 1.00 33.72 744 ASP A C 1
ATOM 5580 O O . ASP A 1 744 ? 4.258 -5.069 75.440 1.00 33.72 744 ASP A O 1
ATOM 5584 N N . LEU A 1 745 ? 4.652 -3.165 74.309 1.00 36.59 745 LEU A N 1
ATOM 5585 C CA . LEU A 1 745 ? 5.058 -3.748 73.016 1.00 36.59 745 LEU A CA 1
ATOM 5586 C C . LEU A 1 745 ? 6.435 -3.174 72.625 1.00 36.59 745 LEU A C 1
ATOM 5588 O O . LEU A 1 745 ? 6.611 -1.961 72.580 1.00 36.59 745 LEU A O 1
ATOM 5592 N N . GLY A 1 746 ? 7.409 -4.047 72.337 1.00 38.34 746 GLY A N 1
ATOM 5593 C CA . GLY A 1 746 ? 8.813 -3.695 72.053 1.00 38.34 746 GLY A CA 1
ATOM 5594 C C . GLY A 1 746 ? 9.105 -3.012 70.697 1.00 38.34 746 GLY A C 1
ATOM 5595 O O . GLY A 1 746 ? 8.234 -2.859 69.846 1.00 38.34 746 GLY A O 1
ATOM 5596 N N . ALA A 1 747 ? 10.371 -2.601 70.512 1.00 35.56 747 ALA A N 1
ATOM 5597 C CA . ALA A 1 747 ? 10.847 -1.591 69.548 1.00 35.56 747 ALA A CA 1
ATOM 5598 C C . ALA A 1 747 ? 11.161 -2.055 68.095 1.00 35.56 747 ALA A C 1
ATOM 5600 O O . ALA A 1 747 ? 11.546 -3.195 67.847 1.00 35.56 747 ALA A O 1
ATOM 5601 N N . SER A 1 748 ? 11.058 -1.103 67.146 1.00 42.25 748 SER A N 1
ATOM 5602 C CA . SER A 1 748 ? 11.246 -1.207 65.676 1.00 42.25 748 SER A CA 1
ATOM 5603 C C . SER A 1 748 ? 12.706 -0.951 65.200 1.00 42.25 748 SER A C 1
ATOM 5605 O O . SER A 1 748 ? 13.380 -0.116 65.805 1.00 42.25 748 SER A O 1
ATOM 5607 N N . PRO A 1 749 ? 13.204 -1.586 64.105 1.00 41.56 749 PRO A N 1
ATOM 5608 C CA . PRO A 1 749 ? 14.636 -1.635 63.747 1.00 41.56 749 PRO A CA 1
ATOM 5609 C C . PRO A 1 749 ? 15.185 -0.509 62.836 1.00 41.56 749 PRO A C 1
ATOM 5611 O O . PRO A 1 749 ? 16.333 -0.591 62.411 1.00 41.56 749 PRO A O 1
ATOM 5614 N N . TYR A 1 750 ? 14.434 0.556 62.533 1.00 52.41 750 TYR A N 1
ATOM 5615 C CA . TYR A 1 750 ? 14.901 1.652 61.654 1.00 52.41 750 TYR A CA 1
ATOM 5616 C C . TYR A 1 750 ? 15.191 2.943 62.418 1.00 52.41 750 TYR A C 1
ATOM 5618 O O . TYR A 1 750 ? 14.576 3.983 62.177 1.00 52.41 750 TYR A O 1
ATOM 5626 N N . ILE A 1 751 ? 16.131 2.876 63.358 1.00 51.25 751 ILE A N 1
ATOM 5627 C CA . ILE A 1 751 ? 16.604 4.051 64.086 1.00 51.25 751 ILE A CA 1
ATOM 5628 C C . ILE A 1 751 ? 18.073 4.276 63.705 1.00 51.25 751 ILE A C 1
ATOM 5630 O O . ILE A 1 751 ? 18.939 3.487 64.061 1.00 51.25 751 ILE A O 1
ATOM 5634 N N . VAL A 1 752 ? 18.311 5.402 63.016 1.00 50.25 752 VAL A N 1
ATOM 5635 C CA . VAL A 1 752 ? 19.596 6.054 62.668 1.00 50.25 752 VAL A CA 1
ATOM 5636 C C . VAL A 1 752 ? 20.189 5.743 61.277 1.00 50.25 752 VAL A C 1
ATOM 5638 O O . VAL A 1 752 ? 20.763 4.689 61.044 1.00 50.25 752 VAL A O 1
ATOM 5641 N N . GLY A 1 753 ? 20.156 6.743 60.383 1.00 59.19 753 GLY A N 1
ATOM 5642 C CA . GLY A 1 753 ? 20.912 6.777 59.121 1.00 59.19 753 GLY A CA 1
ATOM 5643 C C . GLY A 1 753 ? 20.626 8.040 58.293 1.00 59.19 753 GLY A C 1
ATOM 5644 O O . GLY A 1 753 ? 19.621 8.713 58.532 1.00 59.19 753 GLY A O 1
ATOM 5645 N N . SER A 1 754 ? 21.513 8.379 57.349 1.00 65.31 754 SER A N 1
ATOM 5646 C CA . SER A 1 754 ? 21.263 9.425 56.340 1.00 65.31 754 SER A CA 1
ATOM 5647 C C . SER A 1 754 ? 20.106 9.014 55.422 1.00 65.31 754 SER A C 1
ATOM 5649 O O . SER A 1 754 ? 19.923 7.814 55.203 1.00 65.31 754 SER A O 1
ATOM 5651 N N . PRO A 1 755 ? 19.324 9.958 54.867 1.00 73.81 755 PRO A N 1
ATOM 5652 C CA . PRO A 1 755 ? 18.208 9.581 54.016 1.00 73.81 755 PRO A CA 1
ATOM 5653 C C . PRO A 1 755 ? 18.682 8.886 52.732 1.00 73.81 755 PRO A C 1
ATOM 5655 O O . PRO A 1 755 ? 19.728 9.219 52.175 1.00 73.81 755 PRO A O 1
ATOM 5658 N N . VAL A 1 756 ? 17.909 7.899 52.284 1.00 77.75 756 VAL A N 1
ATOM 5659 C CA . VAL A 1 756 ? 18.228 7.070 51.121 1.00 77.75 756 VAL A CA 1
ATOM 5660 C C . VAL A 1 756 ? 17.711 7.728 49.842 1.00 77.75 756 VAL A C 1
ATOM 5662 O O . VAL A 1 756 ? 16.504 7.874 49.663 1.00 77.75 756 VAL A O 1
ATOM 5665 N N . ASP A 1 757 ? 18.632 8.083 48.945 1.00 69.75 757 ASP A N 1
ATOM 5666 C CA . ASP A 1 757 ? 18.328 8.689 47.636 1.00 69.75 757 ASP A CA 1
ATOM 5667 C C . ASP A 1 757 ? 18.156 7.673 46.504 1.00 69.75 757 ASP A C 1
ATOM 5669 O O . ASP A 1 757 ? 17.493 7.939 45.509 1.00 69.75 757 ASP A O 1
ATOM 5673 N N . ARG A 1 758 ? 18.783 6.502 46.635 1.00 73.88 758 ARG A N 1
ATOM 5674 C CA . ARG A 1 758 ? 18.837 5.490 45.577 1.00 73.88 758 ARG A CA 1
ATOM 5675 C C . ARG A 1 758 ? 17.767 4.431 45.789 1.00 73.88 758 ARG A C 1
ATOM 5677 O O . ARG A 1 758 ? 17.703 3.846 46.870 1.00 73.88 758 ARG A O 1
ATOM 5684 N N . GLN A 1 759 ? 16.963 4.169 44.761 1.00 70.25 759 GLN A N 1
ATOM 5685 C CA . GLN A 1 759 ? 15.861 3.206 44.818 1.00 70.25 759 GLN A CA 1
ATOM 5686 C C . GLN A 1 759 ? 16.346 1.796 45.183 1.00 70.25 759 GLN A C 1
ATOM 5688 O O . GLN A 1 759 ? 15.681 1.090 45.935 1.00 70.25 759 GLN A O 1
ATOM 5693 N N . GLU A 1 760 ? 17.551 1.411 44.756 1.00 74.19 760 GLU A N 1
ATOM 5694 C CA . GLU A 1 760 ? 18.133 0.097 45.054 1.00 74.19 760 GLU A CA 1
ATOM 5695 C C . GLU A 1 760 ? 18.529 -0.073 46.528 1.00 74.19 760 GLU A C 1
ATOM 5697 O O . GLU A 1 760 ? 18.850 -1.178 46.954 1.00 74.19 760 GLU A O 1
ATOM 5702 N N . MET A 1 761 ? 18.541 1.009 47.312 1.00 71.00 761 MET A N 1
ATOM 5703 C CA . MET A 1 761 ? 18.849 0.987 48.744 1.00 71.00 761 MET A CA 1
ATOM 5704 C C . MET A 1 761 ? 17.592 1.134 49.622 1.00 71.00 761 MET A C 1
ATOM 5706 O O . MET A 1 761 ? 17.708 1.193 50.848 1.00 71.00 761 MET A O 1
ATOM 5710 N N . PHE A 1 762 ? 16.394 1.196 49.026 1.00 77.88 762 PHE A N 1
ATOM 5711 C CA . PHE A 1 762 ? 15.128 1.390 49.735 1.00 77.88 762 PHE A CA 1
ATOM 5712 C C . PHE A 1 762 ? 14.354 0.067 49.889 1.00 77.88 762 PHE A C 1
ATOM 5714 O O . PHE A 1 762 ? 13.782 -0.448 48.932 1.00 77.88 762 PHE A O 1
ATOM 5721 N N . PHE A 1 763 ? 14.298 -0.479 51.113 1.00 69.12 763 PHE A N 1
ATOM 5722 C CA . PHE A 1 763 ? 13.640 -1.761 51.421 1.00 69.12 763 PHE A CA 1
ATOM 5723 C C . PHE A 1 763 ? 12.696 -1.660 52.629 1.00 69.12 763 PHE A C 1
ATOM 5725 O O . PHE A 1 763 ? 12.910 -0.856 53.533 1.00 69.12 763 PHE A O 1
ATOM 5732 N N . GLY A 1 764 ? 11.669 -2.518 52.675 1.00 70.19 764 GLY A N 1
ATOM 5733 C CA . GLY A 1 764 ? 10.818 -2.711 53.862 1.00 70.19 764 GLY A CA 1
ATOM 5734 C C . GLY A 1 764 ? 9.747 -1.641 54.114 1.00 70.19 764 GLY A C 1
ATOM 5735 O O . GLY A 1 764 ? 9.123 -1.657 55.169 1.00 70.19 764 GLY A O 1
ATOM 5736 N N . ARG A 1 765 ? 9.542 -0.710 53.172 1.00 75.38 765 ARG A N 1
ATOM 5737 C CA . ARG A 1 765 ? 8.530 0.369 53.236 1.00 75.38 765 ARG A CA 1
ATOM 5738 C C . ARG A 1 765 ? 7.711 0.508 51.944 1.00 75.38 765 ARG A C 1
ATOM 5740 O O . ARG A 1 765 ? 7.127 1.559 51.683 1.00 75.38 765 ARG A O 1
ATOM 5747 N N . ALA A 1 766 ? 7.706 -0.533 51.109 1.00 74.88 766 ALA A N 1
ATOM 5748 C CA . ALA A 1 766 ? 6.948 -0.551 49.856 1.00 74.88 766 ALA A CA 1
ATOM 5749 C C . ALA A 1 766 ? 5.433 -0.428 50.103 1.00 74.88 766 ALA A C 1
ATOM 5751 O O . ALA A 1 766 ? 4.742 0.247 49.350 1.00 74.88 766 ALA A O 1
ATOM 5752 N N . ASP A 1 767 ? 4.952 -0.987 51.214 1.00 78.12 767 ASP A N 1
ATOM 5753 C CA . ASP A 1 767 ? 3.579 -0.872 51.711 1.00 78.12 767 ASP A CA 1
ATOM 5754 C C . ASP A 1 767 ? 3.167 0.583 51.993 1.00 78.12 767 ASP A C 1
ATOM 5756 O O . ASP A 1 767 ? 2.040 0.987 51.699 1.00 78.12 767 ASP A O 1
ATOM 5760 N N . VAL A 1 768 ? 4.087 1.395 52.528 1.00 81.81 768 VAL A N 1
ATOM 5761 C CA . VAL A 1 768 ? 3.855 2.823 52.779 1.00 81.81 768 VAL A CA 1
ATOM 5762 C C . VAL A 1 768 ? 3.755 3.592 51.462 1.00 81.81 768 VAL A C 1
ATOM 5764 O O . VAL A 1 768 ? 2.842 4.400 51.309 1.00 81.81 768 VAL A O 1
ATOM 5767 N N . ILE A 1 769 ? 4.636 3.311 50.493 1.00 82.00 769 ILE A N 1
ATOM 5768 C CA . ILE A 1 769 ? 4.584 3.924 49.154 1.00 82.00 769 ILE A CA 1
ATOM 5769 C C . ILE A 1 769 ? 3.279 3.554 48.440 1.00 82.00 769 ILE A C 1
ATOM 5771 O O . ILE A 1 769 ? 2.579 4.437 47.952 1.00 82.00 769 ILE A O 1
ATOM 5775 N N . GLU A 1 770 ? 2.893 2.278 48.454 1.00 80.62 770 GLU A N 1
ATOM 5776 C CA . GLU A 1 770 ? 1.649 1.797 47.844 1.00 80.62 770 GLU A CA 1
ATOM 5777 C C . GLU A 1 770 ? 0.405 2.406 48.514 1.00 80.62 770 GLU A C 1
ATOM 5779 O O . GLU A 1 770 ? -0.590 2.727 47.858 1.00 80.62 770 GLU A O 1
ATOM 5784 N N . ARG A 1 771 ? 0.437 2.607 49.838 1.00 81.38 771 ARG A N 1
ATOM 5785 C CA . ARG A 1 771 ? -0.638 3.301 50.559 1.00 81.38 771 ARG A CA 1
ATOM 5786 C C . ARG A 1 771 ? -0.748 4.764 50.130 1.00 81.38 771 ARG A C 1
ATOM 5788 O O . ARG A 1 771 ? -1.865 5.230 49.916 1.00 81.38 771 ARG A O 1
ATOM 5795 N N . ILE A 1 772 ? 0.377 5.463 49.976 1.00 81.81 772 ILE A N 1
ATOM 5796 C CA . ILE A 1 772 ? 0.404 6.853 49.502 1.00 81.81 772 ILE A CA 1
ATOM 5797 C C . ILE A 1 772 ? -0.109 6.930 48.059 1.00 81.81 772 ILE A C 1
ATOM 5799 O O . ILE A 1 772 ? -0.988 7.738 47.781 1.00 81.81 772 ILE A O 1
ATOM 5803 N N . GLN A 1 773 ? 0.337 6.043 47.164 1.00 80.38 773 GLN A N 1
ATOM 5804 C CA . GLN A 1 773 ? -0.154 5.959 45.781 1.00 80.38 773 GLN A CA 1
ATOM 5805 C C . GLN A 1 773 ? -1.676 5.770 45.718 1.00 80.38 773 GLN A C 1
ATOM 5807 O O . GLN A 1 773 ? -2.358 6.469 44.969 1.00 80.38 773 GLN A O 1
ATOM 5812 N N . ARG A 1 774 ? -2.231 4.868 46.539 1.00 77.06 774 ARG A N 1
ATOM 5813 C CA . ARG A 1 774 ? -3.685 4.657 46.623 1.00 77.06 774 ARG A CA 1
ATOM 5814 C C . ARG A 1 774 ? -4.429 5.879 47.157 1.00 77.06 774 ARG A C 1
ATOM 5816 O O . ARG A 1 774 ? -5.497 6.192 46.645 1.00 77.06 774 ARG A O 1
ATOM 5823 N N . GLN A 1 775 ? -3.885 6.569 48.159 1.00 77.81 775 GLN A N 1
ATOM 5824 C CA . GLN A 1 775 ? -4.509 7.772 48.724 1.00 77.81 775 GLN A CA 1
ATOM 5825 C C . GLN A 1 775 ? -4.471 8.961 47.759 1.00 77.81 775 GLN A C 1
ATOM 5827 O O . GLN A 1 775 ? -5.461 9.672 47.648 1.00 77.81 775 GLN A O 1
ATOM 5832 N N . VAL A 1 776 ? -3.369 9.140 47.029 1.00 74.25 776 VAL A N 1
ATOM 5833 C CA . VAL A 1 776 ? -3.218 10.192 46.012 1.00 74.25 776 VAL A CA 1
ATOM 5834 C C . VAL A 1 776 ? -4.056 9.888 44.756 1.00 74.25 776 VAL A C 1
ATOM 5836 O O . VAL A 1 776 ? -4.555 10.805 44.105 1.00 74.25 776 VAL A O 1
ATOM 5839 N N . GLY A 1 777 ? -4.230 8.608 44.405 1.00 66.50 777 GLY A N 1
ATOM 5840 C CA . GLY A 1 777 ? -4.997 8.166 43.234 1.00 66.50 777 GLY A CA 1
ATOM 5841 C C . GLY A 1 777 ? -6.513 8.059 43.440 1.00 66.50 777 GLY A C 1
ATOM 5842 O O . GLY A 1 777 ? -7.262 8.158 42.469 1.00 66.50 777 GLY A O 1
ATOM 5843 N N . ALA A 1 778 ? -6.988 7.864 44.674 1.00 60.50 778 ALA A N 1
ATOM 5844 C CA . ALA A 1 778 ? -8.415 7.786 44.973 1.00 60.50 778 ALA A CA 1
ATOM 5845 C C . ALA A 1 778 ? -9.080 9.167 44.850 1.00 60.50 778 ALA A C 1
ATOM 5847 O O . ALA A 1 778 ? -8.644 10.136 45.463 1.00 60.50 778 ALA A O 1
ATOM 5848 N N . SER A 1 779 ? -10.183 9.251 44.101 1.00 51.88 779 SER A N 1
ATOM 5849 C CA . SER A 1 779 ? -11.006 10.454 43.866 1.00 51.88 779 SER A CA 1
ATOM 5850 C C . SER A 1 779 ? -11.742 10.987 45.114 1.00 51.88 779 SER A C 1
ATOM 5852 O O . SER A 1 779 ? -12.819 11.568 45.004 1.00 51.88 779 SER A O 1
ATOM 5854 N N . THR A 1 780 ? -11.209 10.751 46.311 1.00 47.94 780 THR A N 1
ATOM 5855 C CA . THR A 1 780 ? -11.775 11.146 47.605 1.00 47.94 780 THR A CA 1
ATOM 5856 C C . THR A 1 780 ? -11.104 12.424 48.106 1.00 47.94 780 THR A C 1
ATOM 5858 O O . THR A 1 780 ? -9.888 12.532 48.024 1.00 47.94 780 THR A O 1
ATOM 5861 N N . HIS A 1 781 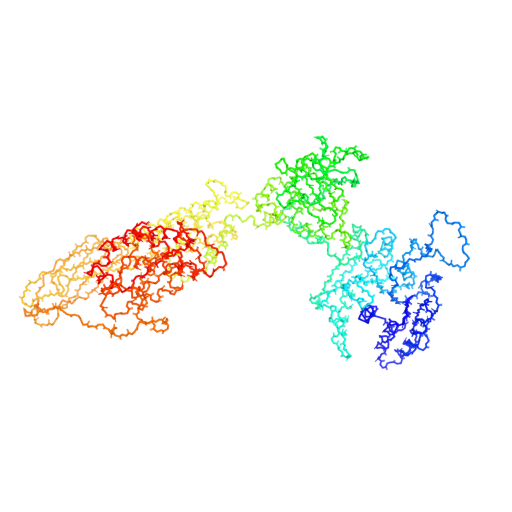? -11.882 13.368 48.649 1.00 51.25 781 HIS A N 1
ATOM 5862 C CA . HIS A 1 781 ? -11.520 14.742 49.066 1.00 51.25 781 HIS A CA 1
ATOM 5863 C C . HIS A 1 781 ? -10.409 14.914 50.139 1.00 51.25 781 HIS A C 1
ATOM 5865 O O . HIS A 1 781 ? -10.374 15.928 50.833 1.00 51.25 781 HIS A O 1
ATOM 5871 N N . ALA A 1 782 ? -9.502 13.955 50.322 1.00 52.25 782 ALA A N 1
ATOM 5872 C CA . ALA A 1 782 ? -8.372 14.076 51.238 1.00 52.25 782 ALA A CA 1
ATOM 5873 C C . ALA A 1 782 ? -7.125 14.587 50.490 1.00 52.25 782 ALA A C 1
ATOM 5875 O O . ALA A 1 782 ? -6.295 13.806 50.037 1.00 52.25 782 ALA A O 1
ATOM 5876 N N . ASN A 1 783 ? -6.984 15.912 50.389 1.00 65.56 783 ASN A N 1
ATOM 5877 C CA . ASN A 1 783 ? -5.879 16.585 49.684 1.00 65.56 783 ASN A CA 1
ATOM 5878 C C . ASN A 1 783 ? -4.568 16.681 50.501 1.00 65.56 783 ASN A C 1
ATOM 5880 O O . ASN A 1 783 ? -3.625 17.347 50.077 1.00 65.56 783 ASN A O 1
ATOM 5884 N N . VAL A 1 784 ? -4.494 16.061 51.688 1.00 77.69 784 VAL A N 1
ATOM 5885 C CA . VAL A 1 784 ? -3.352 16.188 52.613 1.00 77.69 784 VAL A CA 1
ATOM 5886 C C . VAL A 1 784 ? -2.982 14.832 53.210 1.00 77.69 784 VAL A C 1
ATOM 5888 O O . VAL A 1 784 ? -3.823 14.161 53.807 1.00 77.69 784 VAL A O 1
ATOM 5891 N N . ILE A 1 785 ? -1.706 14.456 53.097 1.00 82.62 785 ILE A N 1
ATOM 5892 C CA . ILE A 1 785 ? -1.137 13.243 53.699 1.00 82.62 785 ILE A CA 1
ATOM 5893 C C . ILE A 1 785 ? -0.093 13.663 54.734 1.00 82.62 785 ILE A C 1
ATOM 5895 O O . ILE A 1 785 ? 0.898 14.307 54.395 1.00 82.62 785 ILE A O 1
ATOM 5899 N N . LEU A 1 786 ? -0.304 13.283 55.997 1.00 83.31 786 LEU A N 1
ATOM 5900 C CA . LEU A 1 786 ? 0.650 13.520 57.079 1.00 83.31 786 LEU A CA 1
ATOM 5901 C C . LEU A 1 786 ? 1.527 12.280 57.293 1.00 83.31 786 LEU A C 1
ATOM 5903 O O . LEU A 1 786 ? 1.028 11.212 57.647 1.00 83.31 786 LEU A O 1
ATOM 5907 N N . LEU A 1 787 ? 2.841 12.433 57.114 1.00 81.81 787 LEU A N 1
ATOM 5908 C CA . LEU A 1 787 ? 3.829 11.415 57.477 1.00 81.81 787 LEU A CA 1
ATOM 5909 C C . LEU A 1 787 ? 4.354 11.686 58.890 1.00 81.81 787 LEU A C 1
ATOM 5911 O O . LEU A 1 787 ? 5.324 12.418 59.081 1.00 81.81 787 LEU A O 1
ATOM 5915 N N . GLU A 1 788 ? 3.715 11.083 59.889 1.00 78.81 788 GLU A N 1
ATOM 5916 C CA . GLU A 1 788 ? 4.144 11.182 61.284 1.00 78.81 788 GLU A CA 1
ATOM 5917 C C . GLU A 1 788 ? 5.097 10.048 61.695 1.00 78.81 788 GLU A C 1
ATOM 5919 O O . GLU A 1 788 ? 5.107 8.953 61.133 1.00 78.81 788 GLU A O 1
ATOM 5924 N N . GLY A 1 789 ? 5.943 10.321 62.688 1.00 73.75 789 GLY A N 1
ATOM 5925 C CA . GLY A 1 789 ? 6.847 9.332 63.269 1.00 73.75 789 GLY A CA 1
ATOM 5926 C C . GLY A 1 789 ? 8.022 9.976 63.993 1.00 73.75 789 GLY A C 1
ATOM 5927 O O . GLY A 1 789 ? 8.313 11.158 63.800 1.00 73.75 789 GLY A O 1
ATOM 5928 N N . ASN A 1 790 ? 8.751 9.191 64.786 1.00 74.81 790 ASN A N 1
ATOM 5929 C CA . ASN A 1 790 ? 9.902 9.676 65.554 1.00 74.81 790 ASN A CA 1
ATOM 5930 C C . ASN A 1 790 ? 11.005 10.276 64.658 1.00 74.81 790 ASN A C 1
ATOM 5932 O O . ASN A 1 790 ? 11.078 10.025 63.447 1.00 74.81 790 ASN A O 1
ATOM 5936 N N . ARG A 1 791 ? 11.902 11.078 65.240 1.00 66.31 791 ARG A N 1
ATOM 5937 C CA . ARG A 1 791 ? 13.084 11.603 64.536 1.00 66.31 791 ARG A CA 1
ATOM 5938 C C . ARG A 1 791 ? 13.943 10.433 64.022 1.00 66.31 791 ARG A C 1
ATOM 5940 O O . ARG A 1 791 ? 14.153 9.468 64.748 1.00 66.31 791 ARG A O 1
ATOM 5947 N N . ARG A 1 792 ? 14.458 10.531 62.786 1.00 68.25 792 ARG A N 1
ATOM 5948 C CA . ARG A 1 792 ? 15.304 9.509 62.114 1.00 68.25 792 ARG A CA 1
ATOM 5949 C C . ARG A 1 792 ? 14.617 8.181 61.740 1.00 68.25 792 ARG A C 1
ATOM 5951 O O . ARG A 1 792 ? 15.298 7.175 61.593 1.00 68.25 792 ARG A O 1
ATOM 5958 N N . THR A 1 793 ? 13.299 8.182 61.536 1.00 70.44 793 THR A N 1
ATOM 5959 C CA . THR A 1 793 ? 12.504 6.994 61.139 1.00 70.44 793 THR A CA 1
ATOM 5960 C C . THR A 1 793 ? 12.420 6.740 59.626 1.00 70.44 793 THR A C 1
ATOM 5962 O O . THR A 1 793 ? 11.698 5.842 59.197 1.00 70.44 793 THR A O 1
ATOM 5965 N N . GLY A 1 794 ? 13.143 7.514 58.806 1.00 77.81 794 GLY A N 1
ATOM 5966 C CA . GLY A 1 794 ? 13.182 7.339 57.347 1.00 77.81 794 GLY A CA 1
ATOM 5967 C C . GLY A 1 794 ? 12.152 8.151 56.549 1.00 77.81 794 GLY A C 1
ATOM 5968 O O . GLY A 1 794 ? 12.001 7.907 55.356 1.00 77.81 794 GLY A O 1
ATOM 5969 N N . LYS A 1 795 ? 11.476 9.137 57.159 1.00 85.44 795 LYS A N 1
ATOM 5970 C CA . LYS A 1 795 ? 10.465 9.989 56.493 1.00 85.44 795 LYS A CA 1
ATOM 5971 C C . LYS A 1 795 ? 10.984 10.677 55.222 1.00 85.44 795 LYS A C 1
ATOM 5973 O O . LYS A 1 795 ? 10.410 10.495 54.156 1.00 85.44 795 LYS A O 1
ATOM 5978 N N . THR A 1 796 ? 12.132 11.347 55.296 1.00 84.75 796 THR A N 1
ATOM 5979 C CA . THR A 1 796 ? 12.787 11.976 54.133 1.00 84.75 796 THR A CA 1
ATOM 5980 C C . THR A 1 796 ? 13.135 10.956 53.040 1.00 84.75 796 THR A C 1
ATOM 5982 O O . THR A 1 796 ? 13.084 11.271 51.857 1.00 84.75 796 THR A O 1
ATOM 5985 N N . SER A 1 797 ? 13.450 9.703 53.403 1.00 85.69 797 SER A N 1
ATOM 5986 C CA . SER A 1 797 ? 13.708 8.650 52.403 1.00 85.69 797 SER A CA 1
ATOM 5987 C C . SER A 1 797 ? 12.439 8.292 51.631 1.00 85.69 797 SER A C 1
ATOM 5989 O O . SER A 1 797 ? 12.508 8.105 50.425 1.00 85.69 797 SER A O 1
ATOM 5991 N N . ILE A 1 798 ? 11.278 8.261 52.296 1.00 87.25 798 ILE A N 1
ATOM 5992 C CA . ILE A 1 798 ? 9.975 8.040 51.648 1.00 87.25 798 ILE A CA 1
ATOM 5993 C C . ILE A 1 798 ? 9.674 9.169 50.650 1.00 87.25 798 ILE A C 1
ATOM 5995 O O . ILE A 1 798 ? 9.328 8.883 49.508 1.00 87.25 798 ILE A O 1
ATOM 5999 N N . LEU A 1 799 ? 9.864 10.435 51.044 1.00 87.56 799 LEU A N 1
ATOM 6000 C CA . LEU A 1 799 ? 9.635 11.590 50.161 1.00 87.56 799 LEU A CA 1
ATOM 6001 C C . LEU A 1 799 ? 10.533 11.562 48.913 1.00 87.56 799 LEU A C 1
ATOM 6003 O O . LEU A 1 799 ? 10.055 11.776 47.802 1.00 87.56 799 LEU A O 1
ATOM 6007 N N . ARG A 1 800 ? 11.815 11.210 49.072 1.00 85.81 800 ARG A N 1
ATOM 6008 C CA . ARG A 1 800 ? 12.766 11.068 47.954 1.00 85.81 800 ARG A CA 1
ATOM 6009 C C . ARG A 1 800 ? 12.359 9.976 46.966 1.00 85.81 800 ARG A C 1
ATOM 6011 O O . ARG A 1 800 ? 12.490 10.177 45.764 1.00 85.81 800 ARG A O 1
ATOM 6018 N N . GLN A 1 801 ? 11.823 8.851 47.449 1.00 86.50 801 GLN A N 1
ATOM 6019 C CA . GLN A 1 801 ? 11.306 7.798 46.568 1.00 86.50 801 GLN A CA 1
ATOM 6020 C C . GLN A 1 801 ? 10.041 8.229 45.812 1.00 86.50 801 GLN A C 1
ATOM 6022 O O . GLN A 1 801 ? 9.880 7.865 44.651 1.00 86.50 801 GLN A O 1
ATOM 6027 N N . LEU A 1 802 ? 9.166 9.030 46.432 1.00 86.31 802 LEU A N 1
ATOM 6028 C CA . LEU A 1 802 ? 7.980 9.582 45.763 1.00 86.31 802 LEU A CA 1
ATOM 6029 C C . LEU A 1 802 ? 8.331 10.601 44.672 1.00 86.31 802 LEU A C 1
ATOM 6031 O O . LEU A 1 802 ? 7.566 10.745 43.727 1.00 86.31 802 LEU A O 1
ATOM 6035 N N . GLY A 1 803 ? 9.484 11.269 44.777 1.00 80.25 803 GLY A N 1
ATOM 6036 C CA . GLY A 1 803 ? 9.986 12.198 43.761 1.00 80.25 803 GLY A CA 1
ATOM 6037 C C . GLY A 1 803 ? 10.431 11.545 42.444 1.00 80.25 803 GLY A C 1
ATOM 6038 O O . GLY A 1 803 ? 10.767 12.255 41.496 1.00 80.25 803 GLY A O 1
ATOM 6039 N N . ASN A 1 804 ? 10.457 10.211 42.362 1.00 79.56 804 ASN A N 1
ATOM 6040 C CA . ASN A 1 804 ? 10.748 9.496 41.122 1.00 79.56 804 ASN A CA 1
ATOM 6041 C C . ASN A 1 804 ? 9.545 9.606 40.152 1.00 79.56 804 ASN A C 1
ATOM 6043 O O . ASN A 1 804 ? 8.430 9.274 40.561 1.00 79.56 804 ASN A O 1
ATOM 6047 N N . PRO A 1 805 ? 9.734 10.011 38.876 1.00 68.75 805 PRO A N 1
ATOM 6048 C CA . PRO A 1 805 ? 8.653 10.108 37.887 1.00 68.75 805 PRO A CA 1
ATOM 6049 C C . PRO A 1 805 ? 7.782 8.850 37.748 1.00 68.75 805 PRO A C 1
ATOM 6051 O O . PRO A 1 805 ? 6.590 8.961 37.465 1.00 68.75 805 PRO A O 1
ATOM 6054 N N . ASP A 1 806 ? 8.356 7.666 37.980 1.00 74.81 806 ASP A N 1
ATOM 6055 C CA . ASP A 1 806 ? 7.642 6.387 37.889 1.00 74.81 806 ASP A CA 1
ATOM 6056 C C . ASP A 1 806 ? 6.796 6.074 39.137 1.00 74.81 806 ASP A C 1
ATOM 6058 O O . ASP A 1 806 ? 5.917 5.212 39.096 1.00 74.81 806 ASP A O 1
ATOM 6062 N N . ALA A 1 807 ? 7.031 6.765 40.260 1.00 78.75 807 ALA A N 1
ATOM 6063 C CA . ALA A 1 807 ? 6.346 6.494 41.521 1.00 78.75 807 ALA A CA 1
ATOM 6064 C C . ALA A 1 807 ? 4.909 7.038 41.548 1.00 78.75 807 ALA A C 1
ATOM 6066 O O . ALA A 1 807 ? 4.050 6.444 42.201 1.00 78.75 807 ALA A O 1
ATOM 6067 N N . LEU A 1 808 ? 4.625 8.145 40.856 1.00 82.56 808 LEU A N 1
ATOM 6068 C CA . LEU A 1 808 ? 3.294 8.762 40.807 1.00 82.56 808 LEU A CA 1
ATOM 6069 C C . LEU A 1 808 ? 2.943 9.212 39.376 1.00 82.56 808 LEU A C 1
ATOM 6071 O O . LEU A 1 808 ? 3.049 10.398 39.048 1.00 82.56 808 LEU A O 1
ATOM 6075 N N . PRO A 1 809 ? 2.481 8.289 38.511 1.00 80.56 809 PRO A N 1
ATOM 6076 C CA . PRO A 1 809 ? 2.103 8.618 37.141 1.00 80.56 809 PRO A CA 1
ATOM 6077 C C . PRO A 1 809 ? 1.032 9.715 37.094 1.00 80.56 809 PRO A C 1
ATOM 6079 O O . PRO A 1 809 ? 0.005 9.635 37.767 1.00 80.56 809 PRO A O 1
ATOM 6082 N N . GLY A 1 810 ? 1.262 10.747 36.280 1.00 84.75 810 GLY A N 1
ATOM 6083 C CA . GLY A 1 810 ? 0.334 11.875 36.127 1.00 84.75 810 GLY A CA 1
ATOM 6084 C C . GLY A 1 810 ? 0.490 12.996 37.161 1.00 84.75 810 GLY A C 1
ATOM 6085 O O . GLY A 1 810 ? -0.233 13.990 37.068 1.00 84.75 810 GLY A O 1
ATOM 6086 N N . TRP A 1 811 ? 1.446 12.887 38.088 1.00 88.94 811 TRP A N 1
ATOM 6087 C CA . TRP A 1 811 ? 1.769 13.926 39.067 1.00 88.94 811 TRP A CA 1
ATOM 6088 C C . TRP A 1 811 ? 3.150 14.540 38.814 1.00 88.94 811 TRP A C 1
ATOM 6090 O O . TRP A 1 811 ? 4.084 13.870 38.384 1.00 88.94 811 TRP A O 1
ATOM 6100 N N . ILE A 1 812 ? 3.278 15.835 39.093 1.00 90.94 812 ILE A N 1
ATOM 6101 C CA . ILE A 1 812 ? 4.538 16.575 39.156 1.00 90.94 812 ILE A CA 1
ATOM 6102 C C . ILE A 1 812 ? 4.818 16.823 40.636 1.00 90.94 812 ILE A C 1
ATOM 6104 O O . ILE A 1 812 ? 4.121 17.603 41.288 1.00 90.94 812 ILE A O 1
ATOM 6108 N N . THR A 1 813 ? 5.813 16.130 41.179 1.00 91.69 813 THR A N 1
ATOM 6109 C CA . THR A 1 813 ? 6.186 16.233 42.591 1.00 91.69 813 THR A CA 1
ATOM 6110 C C . THR A 1 813 ? 7.108 17.422 42.828 1.00 91.69 813 THR A C 1
ATOM 6112 O O . THR A 1 813 ? 8.111 17.581 42.134 1.00 91.69 813 THR A O 1
ATOM 6115 N N . VAL A 1 814 ? 6.792 18.230 43.834 1.00 91.31 814 VAL A N 1
ATOM 6116 C CA . VAL A 1 814 ? 7.572 19.395 44.250 1.00 91.31 814 VAL A CA 1
ATOM 6117 C C . VAL A 1 814 ? 8.160 19.113 45.626 1.00 91.31 814 VAL A C 1
ATOM 6119 O O . VAL A 1 814 ? 7.438 19.141 46.621 1.00 91.31 814 VAL A O 1
ATOM 6122 N N . ASP A 1 815 ? 9.462 18.839 45.677 1.00 88.88 815 ASP A N 1
ATOM 6123 C CA . ASP A 1 815 ? 10.186 18.611 46.931 1.00 88.88 815 ASP A CA 1
ATOM 6124 C C . ASP A 1 815 ? 10.640 19.938 47.561 1.00 88.88 815 ASP A C 1
ATOM 6126 O O . ASP A 1 815 ? 11.398 20.717 46.964 1.00 88.88 815 ASP A O 1
ATOM 6130 N N . CYS A 1 816 ? 10.159 20.195 48.774 1.00 88.94 816 CYS A N 1
ATOM 6131 C CA . CYS A 1 816 ? 10.411 21.400 49.547 1.00 88.94 816 CYS A CA 1
ATOM 6132 C C . CYS A 1 816 ? 10.932 21.039 50.944 1.00 88.94 816 CYS A C 1
ATOM 6134 O O . CYS A 1 816 ? 10.171 20.955 51.910 1.00 88.94 816 CYS A O 1
ATOM 6136 N N . SER A 1 817 ? 12.254 20.918 51.068 1.00 88.38 817 SER A N 1
ATOM 6137 C CA . SER A 1 817 ? 12.921 20.925 52.371 1.00 88.38 817 SER A CA 1
ATOM 6138 C C . SER A 1 817 ? 13.007 22.350 52.908 1.00 88.38 817 SER A C 1
ATOM 6140 O O . SER A 1 817 ? 13.629 23.223 52.294 1.00 88.38 817 SER A O 1
ATOM 6142 N N . LEU A 1 818 ? 12.419 22.597 54.078 1.00 84.75 818 LEU A N 1
ATOM 6143 C CA . LEU A 1 818 ? 12.468 23.920 54.703 1.00 84.75 818 LEU A CA 1
ATOM 6144 C C . LEU A 1 818 ? 13.872 24.293 55.204 1.00 84.75 818 LEU A C 1
ATOM 6146 O O . LEU A 1 818 ? 14.161 25.472 55.385 1.00 84.75 818 LEU A O 1
ATOM 6150 N N . GLN A 1 819 ? 14.793 23.333 55.329 1.00 77.44 819 GLN A N 1
ATOM 6151 C CA . GLN A 1 819 ? 16.202 23.634 55.609 1.00 77.44 819 GLN A CA 1
ATOM 6152 C C . GLN A 1 819 ? 16.897 24.402 54.470 1.00 77.44 819 GLN A C 1
ATOM 6154 O O . GLN A 1 819 ? 17.890 25.079 54.723 1.00 77.44 819 GLN A O 1
ATOM 6159 N N . ASP A 1 820 ? 16.373 24.342 53.239 1.00 69.88 820 ASP A N 1
ATOM 6160 C CA . ASP A 1 820 ? 16.946 25.024 52.066 1.00 69.88 820 ASP A CA 1
ATOM 6161 C C . ASP A 1 820 ? 16.550 26.508 51.960 1.00 69.88 820 ASP A C 1
ATOM 6163 O O . ASP A 1 820 ? 16.913 27.197 50.993 1.00 69.88 820 ASP A O 1
ATOM 6167 N N . ALA A 1 821 ? 15.738 27.002 52.897 1.00 71.25 821 ALA A N 1
ATOM 6168 C CA . ALA A 1 821 ? 15.395 28.411 52.968 1.00 71.25 821 ALA A CA 1
ATOM 6169 C C . ALA A 1 821 ? 16.561 29.221 53.547 1.00 71.25 821 ALA A C 1
ATOM 6171 O O . ALA A 1 821 ? 17.210 28.823 54.513 1.00 71.25 821 ALA A O 1
ATOM 6172 N N . GLU A 1 822 ? 16.793 30.405 52.984 1.00 64.81 822 GLU A N 1
ATOM 6173 C CA . GLU A 1 822 ? 17.707 31.382 53.573 1.00 64.81 822 GLU A CA 1
ATOM 6174 C C . GLU A 1 822 ? 17.141 31.821 54.936 1.00 64.81 822 GLU A C 1
ATOM 6176 O O . GLU A 1 822 ? 16.078 32.449 55.006 1.00 64.81 822 GLU A O 1
ATOM 6181 N N . GLY A 1 823 ? 17.827 31.442 56.018 1.00 61.97 823 GLY A N 1
ATOM 6182 C CA . GLY A 1 823 ? 17.475 31.838 57.381 1.00 61.97 823 GLY A CA 1
ATOM 6183 C C . GLY A 1 823 ? 17.614 33.347 57.595 1.00 61.97 823 GLY A C 1
ATOM 6184 O O . GLY A 1 823 ? 18.392 34.021 56.915 1.00 61.97 823 GLY A O 1
ATOM 6185 N N . GLU A 1 824 ? 16.857 33.893 58.542 1.00 55.41 824 GLU A N 1
ATOM 6186 C CA . GLU A 1 824 ? 16.848 35.331 58.811 1.00 55.41 824 GLU A CA 1
ATOM 6187 C C . GLU A 1 824 ? 17.900 35.730 59.859 1.00 55.41 824 GLU A C 1
ATOM 6189 O O . GLU A 1 824 ? 17.608 35.865 61.043 1.00 55.41 824 GLU A O 1
ATOM 6194 N N . GLY A 1 825 ? 19.140 35.972 59.418 1.00 61.25 825 GLY A N 1
ATOM 6195 C CA . GLY A 1 825 ? 20.169 36.654 60.218 1.00 61.25 825 GLY A CA 1
ATOM 6196 C C . GLY A 1 825 ? 20.264 36.207 61.691 1.00 61.25 825 GLY A C 1
ATOM 6197 O O . GLY A 1 825 ? 20.491 35.038 61.979 1.00 61.25 825 GLY A O 1
ATOM 6198 N N . GLN A 1 826 ? 20.142 37.160 62.628 1.00 54.62 826 GLN A N 1
ATOM 6199 C CA . GLN A 1 826 ? 20.345 36.955 64.076 1.00 54.62 826 GLN A CA 1
ATOM 6200 C C . GLN A 1 826 ? 19.198 36.223 64.811 1.00 54.62 826 GLN A C 1
ATOM 6202 O O . GLN A 1 826 ? 19.290 36.054 66.028 1.00 54.62 826 GLN A O 1
ATOM 6207 N N . LYS A 1 827 ? 18.131 35.790 64.126 1.00 62.81 827 LYS A N 1
ATOM 6208 C CA . LYS A 1 827 ? 17.004 35.057 64.730 1.00 62.81 827 LYS A CA 1
ATOM 6209 C C . LYS A 1 827 ? 16.849 33.676 64.083 1.00 62.81 827 LYS A C 1
ATOM 6211 O O . LYS A 1 827 ? 17.053 33.518 62.885 1.00 62.81 827 LYS A O 1
ATOM 6216 N N . GLY A 1 828 ? 16.517 32.667 64.888 1.00 69.06 828 GLY A N 1
ATOM 6217 C CA . GLY A 1 828 ? 16.262 31.308 64.400 1.00 69.06 828 GLY A CA 1
ATOM 6218 C C . GLY A 1 828 ? 15.000 31.234 63.533 1.00 69.06 828 GLY A C 1
ATOM 6219 O O . GLY A 1 828 ? 14.043 31.964 63.774 1.00 69.06 828 GLY A O 1
ATOM 6220 N N . GLY A 1 829 ? 14.997 30.353 62.527 1.00 77.81 829 GLY A N 1
ATOM 6221 C CA . GLY A 1 829 ? 13.841 30.100 61.655 1.00 77.81 829 GLY A CA 1
ATOM 6222 C C . GLY A 1 829 ? 13.847 30.814 60.292 1.00 77.81 829 GLY A C 1
ATOM 6223 O O . GLY A 1 829 ? 14.849 31.385 59.856 1.00 77.81 829 GLY A O 1
ATOM 6224 N N . ILE A 1 830 ? 12.718 30.713 59.581 1.00 86.19 830 ILE A N 1
ATOM 6225 C CA . ILE A 1 830 ? 12.537 31.179 58.193 1.00 86.19 830 ILE A CA 1
ATOM 6226 C C . ILE A 1 830 ? 11.506 32.308 58.164 1.00 86.19 830 ILE A C 1
ATOM 6228 O O . ILE A 1 830 ? 10.385 32.128 58.632 1.00 86.19 830 ILE A O 1
ATOM 6232 N N . SER A 1 831 ? 11.823 33.451 57.560 1.00 87.81 831 SER A N 1
ATOM 6233 C CA . SER A 1 831 ? 10.846 34.541 57.442 1.00 87.81 831 SER A CA 1
ATOM 6234 C C . SER A 1 831 ? 9.627 34.139 56.600 1.00 87.81 831 SER A C 1
ATOM 6236 O O . SER A 1 831 ? 9.739 33.346 55.661 1.00 87.81 831 SER A O 1
ATOM 6238 N N . THR A 1 832 ? 8.458 34.731 56.871 1.00 89.06 832 THR A N 1
ATOM 6239 C CA . THR A 1 832 ? 7.229 34.484 56.076 1.00 89.06 832 THR A CA 1
ATOM 6240 C C . THR A 1 832 ? 7.467 34.662 54.572 1.00 89.06 832 THR A C 1
ATOM 6242 O O . THR A 1 832 ? 6.992 33.878 53.753 1.00 89.06 832 THR A O 1
ATOM 6245 N N . ARG A 1 833 ? 8.255 35.677 54.202 1.00 89.38 833 ARG A N 1
ATOM 6246 C CA . ARG A 1 833 ? 8.636 35.957 52.815 1.00 89.38 833 ARG A CA 1
ATOM 6247 C C . ARG A 1 833 ? 9.496 34.839 52.227 1.00 89.38 833 ARG A C 1
ATOM 6249 O O . ARG A 1 833 ? 9.196 34.351 51.140 1.00 89.38 833 ARG A O 1
ATOM 6256 N N . ASN A 1 834 ? 10.549 34.425 52.933 1.00 88.25 834 ASN A N 1
ATOM 6257 C CA . ASN A 1 834 ? 11.465 33.389 52.451 1.00 88.25 834 ASN A CA 1
ATOM 6258 C C . ASN A 1 834 ? 10.788 32.021 52.360 1.00 88.25 834 ASN A C 1
ATOM 6260 O O . ASN A 1 834 ? 11.114 31.244 51.464 1.00 88.25 834 ASN A O 1
ATOM 6264 N N . PHE A 1 835 ? 9.809 31.762 53.226 1.00 90.44 835 PHE A N 1
ATOM 6265 C CA . PHE A 1 835 ? 8.995 30.558 53.194 1.00 90.44 835 PHE A CA 1
ATOM 6266 C C . PHE A 1 835 ? 8.220 30.417 51.875 1.00 90.44 835 PHE A C 1
ATOM 6268 O O . PHE A 1 835 ? 8.456 29.478 51.116 1.00 90.44 835 PHE A O 1
ATOM 6275 N N . TYR A 1 836 ? 7.361 31.381 51.535 1.00 92.00 836 TYR A N 1
ATOM 6276 C CA . TYR A 1 836 ? 6.587 31.319 50.289 1.00 92.00 836 TYR A CA 1
ATOM 6277 C C . TYR A 1 836 ? 7.458 31.473 49.033 1.00 92.00 836 TYR A C 1
ATOM 6279 O O . TYR A 1 836 ? 7.202 30.829 48.013 1.00 92.00 836 TYR A O 1
ATOM 6287 N N . ARG A 1 837 ? 8.549 32.249 49.116 1.00 91.50 837 ARG A N 1
ATOM 6288 C CA . ARG A 1 837 ? 9.553 32.356 48.045 1.00 91.50 837 ARG A CA 1
ATOM 6289 C C . ARG A 1 837 ? 10.220 31.006 47.756 1.00 91.50 837 ARG A C 1
ATOM 6291 O O . ARG A 1 837 ? 10.424 30.673 46.588 1.00 91.50 837 ARG A O 1
ATOM 6298 N N . LEU A 1 838 ? 10.533 30.209 48.785 1.00 91.00 838 LEU A N 1
ATOM 6299 C CA . LEU A 1 838 ? 11.065 28.850 48.626 1.00 91.00 838 LEU A CA 1
ATOM 6300 C C . LEU A 1 838 ? 10.061 27.945 47.899 1.00 91.00 838 LEU A C 1
ATOM 6302 O O . LEU A 1 838 ? 10.449 27.283 46.933 1.00 91.00 838 LEU A O 1
ATOM 6306 N N . LEU A 1 839 ? 8.792 27.947 48.322 1.00 92.81 839 LEU A N 1
ATOM 6307 C CA . LEU A 1 839 ? 7.743 27.127 47.705 1.00 92.81 839 LEU A CA 1
ATOM 6308 C C . LEU A 1 839 ? 7.541 27.487 46.226 1.00 92.81 839 LEU A C 1
ATOM 6310 O O . LEU A 1 839 ? 7.520 26.601 45.368 1.00 92.81 839 LEU A O 1
ATOM 6314 N N . ALA A 1 840 ? 7.478 28.781 45.898 1.00 93.19 840 ALA A N 1
ATOM 6315 C CA . ALA A 1 840 ? 7.361 29.252 44.517 1.00 93.19 840 ALA A CA 1
ATOM 6316 C C . ALA A 1 840 ? 8.568 28.832 43.660 1.00 93.19 840 ALA A C 1
ATOM 6318 O O . ALA A 1 840 ? 8.403 28.334 42.542 1.00 93.19 840 ALA A O 1
ATOM 6319 N N . ARG A 1 841 ? 9.787 28.975 44.204 1.00 93.25 841 ARG A N 1
ATOM 6320 C CA . ARG A 1 841 ? 11.037 28.565 43.545 1.00 93.25 841 ARG A CA 1
ATOM 6321 C C . ARG A 1 841 ? 11.045 27.077 43.214 1.00 93.25 841 ARG A C 1
ATOM 6323 O O . ARG A 1 841 ? 11.302 26.711 42.069 1.00 93.25 841 ARG A O 1
ATOM 6330 N N . ARG A 1 842 ? 10.770 26.227 44.208 1.00 93.94 842 ARG A N 1
ATOM 6331 C CA . ARG A 1 842 ? 10.769 24.764 44.051 1.00 93.94 842 ARG A CA 1
ATOM 6332 C C . ARG A 1 842 ? 9.691 24.308 43.074 1.00 93.94 842 ARG A C 1
ATOM 6334 O O . ARG A 1 842 ? 9.976 23.469 42.221 1.00 93.94 842 ARG A O 1
ATOM 6341 N N . THR A 1 843 ? 8.513 24.925 43.122 1.00 93.56 843 THR A N 1
ATOM 6342 C CA . THR A 1 843 ? 7.416 24.639 42.188 1.00 93.56 843 THR A CA 1
ATOM 6343 C C . THR A 1 843 ? 7.806 24.976 40.749 1.00 93.56 843 THR A C 1
ATOM 6345 O O . THR A 1 843 ? 7.709 24.122 39.871 1.00 93.56 843 THR A O 1
ATOM 6348 N N . GLY A 1 844 ? 8.328 26.183 40.500 1.00 92.19 844 GLY A N 1
ATOM 6349 C CA . GLY A 1 844 ? 8.738 26.604 39.154 1.00 92.19 844 GLY A CA 1
ATOM 6350 C C . GLY A 1 844 ? 9.873 25.768 38.565 1.00 92.19 844 GLY A C 1
ATOM 6351 O O . GLY A 1 844 ? 9.867 25.467 37.374 1.00 92.19 844 GLY A O 1
ATOM 6352 N N . TRP A 1 845 ? 10.833 25.344 39.391 1.00 93.19 845 TRP A N 1
ATOM 6353 C CA . TRP A 1 845 ? 11.896 24.444 38.940 1.00 93.19 845 TRP A CA 1
ATOM 6354 C C . TRP A 1 845 ? 11.389 23.040 38.632 1.00 93.19 845 TRP A C 1
ATOM 6356 O O . TRP A 1 845 ? 11.758 22.505 37.595 1.00 93.19 845 TRP A O 1
ATOM 6366 N N . SER A 1 846 ? 10.524 22.479 39.479 1.00 92.44 846 SER A N 1
ATOM 6367 C CA . SER A 1 846 ? 9.977 21.131 39.271 1.00 92.44 846 SER A CA 1
ATOM 6368 C C . SER A 1 846 ? 9.108 21.068 38.012 1.00 92.44 846 SER A C 1
ATOM 6370 O O . SER A 1 846 ? 9.199 20.116 37.245 1.00 92.44 846 SER A O 1
ATOM 6372 N N . LEU A 1 847 ? 8.321 22.117 37.746 1.00 92.00 847 LEU A N 1
ATOM 6373 C CA . LEU A 1 847 ? 7.556 22.254 36.503 1.00 92.00 847 LEU A CA 1
ATOM 6374 C C . LEU A 1 847 ? 8.474 22.337 35.283 1.00 92.00 847 LEU A C 1
ATOM 6376 O O . LEU A 1 847 ? 8.287 21.583 34.331 1.00 92.00 847 LEU A O 1
ATOM 6380 N N . TYR A 1 848 ? 9.503 23.185 35.336 1.00 91.31 848 TYR A N 1
ATOM 6381 C CA . TYR A 1 848 ? 10.462 23.319 34.241 1.00 91.31 848 TYR A CA 1
ATOM 6382 C C . TYR A 1 848 ? 11.215 22.013 33.959 1.00 91.31 848 TYR A C 1
ATOM 6384 O O . TYR A 1 848 ? 11.339 21.613 32.803 1.00 91.31 848 TYR A O 1
ATOM 6392 N N . ASP A 1 849 ? 11.671 21.320 35.006 1.00 89.44 849 ASP A N 1
ATOM 6393 C CA . ASP A 1 849 ? 12.356 20.030 34.885 1.00 89.44 849 ASP A CA 1
ATOM 6394 C C . ASP A 1 849 ? 11.399 18.937 34.346 1.00 89.44 849 ASP A C 1
ATOM 6396 O O . ASP A 1 849 ? 11.841 18.010 33.670 1.00 89.44 849 ASP A O 1
ATOM 6400 N N . ALA A 1 850 ? 10.081 19.095 34.538 1.00 88.69 850 ALA A N 1
ATOM 6401 C CA . ALA A 1 850 ? 9.025 18.263 33.948 1.00 88.69 850 ALA A CA 1
ATOM 6402 C C . ALA A 1 850 ? 8.560 18.708 32.539 1.00 88.69 850 ALA A C 1
ATOM 6404 O O . ALA A 1 850 ? 7.633 18.103 31.981 1.00 88.69 850 ALA A O 1
ATOM 6405 N N . GLY A 1 851 ? 9.188 19.738 31.957 1.00 90.00 851 GLY A N 1
ATOM 6406 C CA . GLY A 1 851 ? 8.890 20.266 30.620 1.00 90.00 851 GLY A CA 1
ATOM 6407 C C . GLY A 1 851 ? 7.729 21.265 30.553 1.00 90.00 851 GLY A C 1
ATOM 6408 O O . GLY A 1 851 ? 7.200 21.500 29.469 1.00 90.00 851 GLY A O 1
ATOM 6409 N N . VAL A 1 852 ? 7.320 21.841 31.686 1.00 90.31 852 VAL A N 1
ATOM 6410 C CA . VAL A 1 852 ? 6.223 22.813 31.800 1.00 90.31 852 VAL A CA 1
ATOM 6411 C C . VAL A 1 852 ? 6.789 24.193 32.141 1.00 90.31 852 VAL A C 1
ATOM 6413 O O . VAL A 1 852 ? 7.364 24.394 33.210 1.00 90.31 852 VAL A O 1
ATOM 6416 N N . GLU A 1 853 ? 6.615 25.170 31.249 1.00 86.94 853 GLU A N 1
ATOM 6417 C CA . GLU A 1 853 ? 6.964 26.562 31.551 1.00 86.94 853 GLU A CA 1
ATOM 6418 C C . GLU A 1 853 ? 5.798 27.263 32.264 1.00 86.94 853 GLU A C 1
ATOM 6420 O O . GLU A 1 853 ? 4.665 27.256 31.791 1.00 86.94 853 GLU A O 1
ATOM 6425 N N . THR A 1 854 ? 6.091 27.888 33.403 1.00 90.62 854 THR A N 1
ATOM 6426 C CA . THR A 1 854 ? 5.152 28.711 34.177 1.00 90.62 854 THR A CA 1
ATOM 6427 C C . THR A 1 854 ? 5.780 30.068 34.494 1.00 90.62 854 THR A C 1
ATOM 6429 O O . THR A 1 854 ? 7.009 30.200 34.549 1.00 90.62 854 THR A O 1
ATOM 6432 N N . TRP A 1 855 ? 4.945 31.089 34.683 1.00 91.88 855 TRP A N 1
ATOM 6433 C CA . TRP A 1 855 ? 5.365 32.462 34.946 1.00 91.88 855 TRP A CA 1
ATOM 6434 C C . TRP A 1 855 ? 4.427 33.160 35.938 1.00 91.88 855 TRP A C 1
ATOM 6436 O O . TRP A 1 855 ? 3.301 32.720 36.153 1.00 91.88 855 TRP A O 1
ATOM 6446 N N . PHE A 1 856 ? 4.890 34.250 36.556 1.00 90.19 856 PHE A N 1
ATOM 6447 C CA . PHE A 1 856 ? 4.088 35.039 37.496 1.00 90.19 856 PHE A CA 1
ATOM 6448 C C . PHE A 1 856 ? 3.094 35.926 36.725 1.00 90.19 856 PHE A C 1
ATOM 6450 O O . PHE A 1 856 ? 3.555 36.804 35.996 1.00 90.19 856 PHE A O 1
ATOM 6457 N N . PRO A 1 857 ? 1.765 35.776 36.907 1.00 86.06 857 PRO A N 1
ATOM 6458 C CA . PRO A 1 857 ? 0.760 36.496 36.110 1.00 86.06 857 PRO A CA 1
ATOM 6459 C C . PRO A 1 857 ? 0.840 38.025 36.176 1.00 86.06 857 PRO A C 1
ATOM 6461 O O . PRO A 1 857 ? 0.424 38.713 35.252 1.00 86.06 857 PRO A O 1
ATOM 6464 N N . GLN A 1 858 ? 1.354 38.564 37.282 1.00 81.06 858 GLN A N 1
ATOM 6465 C CA . GLN A 1 858 ? 1.437 40.008 37.525 1.00 81.06 858 GLN A CA 1
ATOM 6466 C C . GLN A 1 858 ? 2.752 40.631 37.029 1.00 81.06 858 GLN A C 1
ATOM 6468 O O . GLN A 1 858 ? 2.941 41.842 37.125 1.00 81.06 858 GLN A O 1
ATOM 6473 N N . LEU A 1 859 ? 3.679 39.819 36.511 1.00 85.12 859 LEU A N 1
ATOM 6474 C CA . LEU A 1 859 ? 4.953 40.285 35.979 1.00 85.12 859 LEU A CA 1
ATOM 6475 C C . LEU A 1 859 ? 4.960 40.214 34.449 1.00 85.12 859 LEU A C 1
ATOM 6477 O O . LEU A 1 859 ? 4.305 39.348 33.877 1.00 85.12 859 LEU A O 1
ATOM 6481 N N . PRO A 1 860 ? 5.733 41.086 33.772 1.00 81.44 860 PRO A N 1
ATOM 6482 C CA . PRO A 1 860 ? 5.883 41.021 32.324 1.00 81.44 860 PRO A CA 1
ATOM 6483 C C . PRO A 1 860 ? 6.334 39.633 31.878 1.00 81.44 860 PRO A C 1
ATOM 6485 O O . PRO A 1 860 ? 7.187 39.028 32.540 1.00 81.44 860 PRO A O 1
ATOM 6488 N N . ASP A 1 861 ? 5.812 39.181 30.739 1.00 77.94 861 ASP A N 1
ATOM 6489 C CA . ASP A 1 861 ? 6.200 37.915 30.129 1.00 77.94 861 ASP A CA 1
ATOM 6490 C C . ASP A 1 861 ? 7.720 37.801 29.975 1.00 77.94 861 ASP A C 1
ATOM 6492 O O . ASP A 1 861 ? 8.452 38.774 29.745 1.00 77.94 861 ASP A O 1
ATOM 6496 N N . ARG A 1 862 ? 8.204 36.567 30.103 1.00 79.44 862 ARG A N 1
ATOM 6497 C CA . ARG A 1 862 ? 9.621 36.241 29.964 1.00 79.44 862 ARG A CA 1
ATOM 6498 C C . ARG A 1 862 ? 10.138 36.641 28.578 1.00 79.44 862 ARG A C 1
ATOM 6500 O O . ARG A 1 862 ? 9.579 36.255 27.555 1.00 79.44 862 ARG A O 1
ATOM 6507 N N . THR A 1 863 ? 11.300 37.297 28.536 1.00 71.62 863 THR A N 1
ATOM 6508 C CA . THR A 1 863 ? 12.048 37.473 27.284 1.00 71.62 863 THR A CA 1
ATOM 6509 C C . THR A 1 863 ? 12.766 36.160 26.895 1.00 71.62 863 THR A C 1
ATOM 6511 O O . THR A 1 863 ? 13.440 35.562 27.745 1.00 71.62 863 THR A O 1
ATOM 6514 N N . PRO A 1 864 ? 12.648 35.671 25.641 1.00 70.62 864 PRO A N 1
ATOM 6515 C CA . PRO A 1 864 ? 13.170 34.352 25.237 1.00 70.62 864 PRO A CA 1
ATOM 6516 C C . PRO A 1 864 ? 14.701 34.205 25.267 1.00 70.62 864 PRO A C 1
ATOM 6518 O O . PRO A 1 864 ? 15.221 33.096 25.199 1.00 70.62 864 PRO A O 1
ATOM 6521 N N . ASP A 1 865 ? 15.437 35.311 25.359 1.00 75.00 865 ASP A N 1
ATOM 6522 C CA . ASP A 1 865 ? 16.891 35.411 25.188 1.00 75.00 865 ASP A CA 1
ATOM 6523 C C . ASP A 1 865 ? 17.716 34.969 26.413 1.00 75.00 865 ASP A C 1
ATOM 6525 O O . ASP A 1 865 ? 18.947 34.972 26.364 1.00 75.00 865 ASP A O 1
ATOM 6529 N N . ARG A 1 866 ? 17.069 34.591 27.526 1.00 77.81 866 ARG A N 1
ATOM 6530 C CA . ARG A 1 866 ? 17.742 34.271 28.798 1.00 77.81 866 ARG A CA 1
ATOM 6531 C C . ARG A 1 866 ? 17.374 32.892 29.362 1.00 77.81 866 ARG A C 1
ATOM 6533 O O . ARG A 1 866 ? 16.222 32.462 29.216 1.00 77.81 866 ARG A O 1
ATOM 6540 N N . PRO A 1 867 ? 18.307 32.215 30.073 1.00 85.81 867 PRO A N 1
ATOM 6541 C CA . PRO A 1 867 ? 18.041 30.934 30.731 1.00 85.81 867 PRO A CA 1
ATOM 6542 C C . PRO A 1 867 ? 16.846 31.016 31.690 1.00 85.81 867 PRO A C 1
ATOM 6544 O O . PRO A 1 867 ? 16.807 31.908 32.541 1.00 85.81 867 PRO A O 1
ATOM 6547 N N . PHE A 1 868 ? 15.903 30.069 31.586 1.00 87.31 868 PHE A N 1
ATOM 6548 C CA . PHE A 1 868 ? 14.643 30.085 32.343 1.00 87.31 868 PHE A CA 1
ATOM 6549 C C . PHE A 1 868 ? 14.868 30.237 33.848 1.00 87.31 868 PHE A C 1
ATOM 6551 O O . PHE A 1 868 ? 14.386 31.204 34.427 1.00 87.31 868 PHE A O 1
ATOM 6558 N N . LYS A 1 869 ? 15.661 29.351 34.475 1.00 87.25 869 LYS A N 1
ATOM 6559 C CA . LYS A 1 869 ? 15.879 29.364 35.935 1.00 87.25 869 LYS A CA 1
ATOM 6560 C C . LYS A 1 869 ? 16.442 30.706 36.429 1.00 87.25 869 LYS A C 1
ATOM 6562 O O . LYS A 1 869 ? 16.042 31.173 37.489 1.00 87.25 869 LYS A O 1
ATOM 6567 N N . LEU A 1 870 ? 17.308 31.363 35.650 1.00 86.12 870 LEU A N 1
ATOM 6568 C CA . LEU A 1 870 ? 17.878 32.668 36.010 1.00 86.12 870 LEU A CA 1
ATOM 6569 C C . LEU A 1 870 ? 16.851 33.803 35.880 1.00 86.12 870 LEU A C 1
ATOM 6571 O O . LEU A 1 870 ? 16.754 34.656 36.762 1.00 86.12 870 LEU A O 1
ATOM 6575 N N . SER A 1 871 ? 16.083 33.818 34.789 1.00 86.81 871 SER A N 1
ATOM 6576 C CA . SER A 1 871 ? 15.006 34.794 34.587 1.00 86.81 871 SER A CA 1
ATOM 6577 C C . SER A 1 871 ? 13.898 34.623 35.624 1.00 86.81 871 SER A C 1
ATOM 6579 O O . SER A 1 871 ? 13.412 35.614 36.164 1.00 86.81 871 SER A O 1
ATOM 6581 N N . PHE A 1 872 ? 13.560 33.376 35.948 1.00 90.50 872 PHE A N 1
ATOM 6582 C CA . PHE A 1 872 ? 12.562 33.016 36.944 1.00 90.50 872 PHE A CA 1
ATOM 6583 C C . PHE A 1 872 ? 12.977 33.464 38.348 1.00 90.50 872 PHE A C 1
ATOM 6585 O O . PHE A 1 872 ? 12.166 34.052 39.046 1.00 90.50 872 PHE A O 1
ATOM 6592 N N . LEU A 1 873 ? 14.244 33.287 38.749 1.00 88.81 873 LEU A N 1
ATOM 6593 C CA . LEU A 1 873 ? 14.741 33.796 40.037 1.00 88.81 873 LEU A CA 1
ATOM 6594 C C . LEU A 1 873 ? 14.619 35.324 40.149 1.00 88.81 873 LEU A C 1
ATOM 6596 O O . LEU A 1 873 ? 14.194 35.837 41.177 1.00 88.81 873 LEU A O 1
ATOM 6600 N N . ARG A 1 874 ? 14.928 36.062 39.076 1.00 87.81 874 ARG A N 1
ATOM 6601 C CA . ARG A 1 874 ? 14.768 37.527 39.065 1.00 87.81 874 ARG A CA 1
ATOM 6602 C C . ARG A 1 874 ? 13.304 37.955 39.122 1.00 87.81 874 ARG A C 1
ATOM 6604 O O . ARG A 1 874 ? 12.997 38.974 39.731 1.00 87.81 874 ARG A O 1
ATOM 6611 N N . ALA A 1 875 ? 12.421 37.216 38.455 1.00 89.12 875 ALA A N 1
ATOM 6612 C CA . ALA A 1 875 ? 10.983 37.444 38.524 1.00 89.12 875 ALA A CA 1
ATOM 6613 C C . ALA A 1 875 ? 10.455 37.140 39.933 1.00 89.12 875 ALA A C 1
ATOM 6615 O O . ALA A 1 875 ? 9.750 37.960 40.501 1.00 89.12 875 ALA A O 1
ATOM 6616 N N . LEU A 1 876 ? 10.889 36.032 40.533 1.00 90.75 876 LEU A N 1
ATOM 6617 C CA . LEU A 1 876 ? 10.570 35.640 41.900 1.00 90.75 876 LEU A CA 1
ATOM 6618 C C . LEU A 1 876 ? 10.950 36.736 42.910 1.00 90.75 876 LEU A C 1
ATOM 6620 O O . LEU A 1 876 ? 10.130 37.114 43.740 1.00 90.75 876 LEU A O 1
ATOM 6624 N N . ASP A 1 877 ? 12.156 37.300 42.816 1.00 87.69 877 ASP A N 1
ATOM 6625 C CA . ASP A 1 877 ? 12.595 38.368 43.726 1.00 87.69 877 ASP A CA 1
ATOM 6626 C C . ASP A 1 877 ? 11.749 39.643 43.601 1.00 87.69 877 ASP A C 1
ATOM 6628 O O . ASP A 1 877 ? 11.515 40.326 44.599 1.00 87.69 877 ASP A O 1
ATOM 6632 N N . ARG A 1 878 ? 11.268 39.944 42.387 1.00 88.62 878 ARG A N 1
ATOM 6633 C CA . ARG A 1 878 ? 10.350 41.063 42.126 1.00 88.62 878 ARG A CA 1
ATOM 6634 C C . ARG A 1 878 ? 8.938 40.776 42.626 1.00 88.62 878 ARG A C 1
ATOM 6636 O O . ARG A 1 878 ? 8.343 41.651 43.233 1.00 88.62 878 ARG A O 1
ATOM 6643 N N . ALA A 1 879 ? 8.420 39.573 42.383 1.00 87.94 879 ALA A N 1
ATOM 6644 C CA . ALA A 1 879 ? 7.071 39.171 42.781 1.00 87.94 879 ALA A CA 1
ATOM 6645 C C . ALA A 1 879 ? 6.901 39.201 44.305 1.00 87.94 879 ALA A C 1
ATOM 6647 O O . ALA A 1 879 ? 5.869 39.613 44.818 1.00 87.94 879 ALA A O 1
ATOM 6648 N N . PHE A 1 880 ? 7.939 38.796 45.036 1.00 89.88 880 PHE A N 1
ATOM 6649 C CA . PHE A 1 880 ? 7.954 38.801 46.495 1.00 89.88 880 PHE A CA 1
ATOM 6650 C C . PHE A 1 880 ? 8.570 40.086 47.067 1.00 89.88 880 PHE A C 1
ATOM 6652 O O . PHE A 1 880 ? 9.144 40.033 48.150 1.00 89.88 880 PHE A O 1
ATOM 6659 N N . ALA A 1 881 ? 8.557 41.215 46.350 1.00 83.75 881 ALA A N 1
ATOM 6660 C CA . ALA A 1 881 ? 9.048 42.494 46.877 1.00 83.75 881 ALA A CA 1
ATOM 6661 C C . ALA A 1 881 ? 8.054 43.175 47.838 1.00 83.75 881 ALA A C 1
ATOM 6663 O O . ALA A 1 881 ? 8.495 43.924 48.709 1.00 83.75 881 ALA A O 1
ATOM 6664 N N . ASP A 1 882 ? 6.761 42.877 47.700 1.00 71.94 882 ASP A N 1
ATOM 6665 C CA . ASP A 1 882 ? 5.663 43.500 48.447 1.00 71.94 882 ASP A CA 1
ATOM 6666 C C . ASP A 1 882 ? 5.387 42.825 49.810 1.00 71.94 882 ASP A C 1
ATOM 6668 O O . ASP A 1 882 ? 5.862 41.721 50.092 1.00 71.94 882 ASP A O 1
ATOM 6672 N N . GLU A 1 883 ? 4.591 43.481 50.666 1.00 73.69 883 GLU A N 1
ATOM 6673 C CA . GLU A 1 883 ? 4.305 43.047 52.050 1.00 73.69 883 GLU A CA 1
ATOM 6674 C C . GLU A 1 883 ? 3.346 41.839 52.168 1.00 73.69 883 GLU A C 1
ATOM 6676 O O . GLU A 1 883 ? 3.140 41.327 53.270 1.00 73.69 883 GLU A O 1
ATOM 6681 N N . HIS A 1 884 ? 2.808 41.323 51.054 1.00 88.00 884 HIS A N 1
ATOM 6682 C CA . HIS A 1 884 ? 1.789 40.257 51.024 1.00 88.00 884 HIS A CA 1
ATOM 6683 C C . HIS A 1 884 ? 2.288 38.950 50.364 1.00 88.00 884 HIS A C 1
ATOM 6685 O O . HIS A 1 884 ? 1.758 38.517 49.341 1.00 88.00 884 HIS A O 1
ATOM 6691 N N . PRO A 1 885 ? 3.290 38.253 50.938 1.00 89.44 885 PRO A N 1
ATOM 6692 C CA . PRO A 1 885 ? 3.940 37.109 50.290 1.00 89.44 885 PRO A CA 1
ATOM 6693 C C . PRO A 1 885 ? 3.017 35.900 50.056 1.00 89.44 885 PRO A C 1
ATOM 6695 O O . PRO A 1 885 ? 3.281 35.101 49.160 1.00 89.44 885 PRO A O 1
ATOM 6698 N N . PHE A 1 886 ? 1.949 35.740 50.842 1.00 91.69 886 PHE A N 1
ATOM 6699 C CA . PHE A 1 886 ? 0.988 34.653 50.641 1.00 91.69 886 PHE A CA 1
ATOM 6700 C C . PHE A 1 886 ? 0.121 34.868 49.396 1.00 91.69 886 PHE A C 1
ATOM 6702 O O . PHE A 1 886 ? 0.011 33.956 48.585 1.00 91.69 886 PHE A O 1
ATOM 6709 N N . GLU A 1 887 ? -0.427 36.070 49.210 1.00 89.94 887 GLU A N 1
ATOM 6710 C CA . GLU A 1 887 ? -1.270 36.408 48.052 1.00 89.94 887 GLU A CA 1
ATOM 6711 C C . GLU A 1 887 ? -0.478 36.277 46.745 1.00 89.94 887 GLU A C 1
ATOM 6713 O O . GLU A 1 887 ? -0.941 35.666 45.781 1.00 89.94 887 GLU A O 1
ATOM 6718 N N . THR A 1 888 ? 0.775 36.751 46.732 1.00 91.00 888 THR A N 1
ATOM 6719 C CA . THR A 1 888 ? 1.700 36.548 45.606 1.00 91.00 888 THR A CA 1
ATOM 6720 C C . THR A 1 888 ? 1.875 35.062 45.281 1.00 91.00 888 THR A C 1
ATOM 6722 O O . THR A 1 888 ? 1.889 34.667 44.111 1.00 91.00 888 THR A O 1
ATOM 6725 N N . PHE A 1 889 ? 2.034 34.227 46.310 1.00 92.50 889 PHE A N 1
ATOM 6726 C CA . PHE A 1 889 ? 2.211 32.790 46.139 1.00 92.50 889 PHE A CA 1
ATOM 6727 C C . PHE A 1 889 ? 0.937 32.097 45.654 1.00 92.50 889 PHE A C 1
ATOM 6729 O O . PHE A 1 889 ? 1.023 31.288 44.736 1.00 92.50 889 PHE A O 1
ATOM 6736 N N . GLU A 1 890 ? -0.228 32.435 46.206 1.00 91.88 890 GLU A N 1
ATOM 6737 C CA . GLU A 1 890 ? -1.535 31.902 45.800 1.00 91.88 890 GLU A CA 1
ATOM 6738 C C . GLU A 1 890 ? -1.806 32.167 44.312 1.00 91.88 890 GLU A C 1
ATOM 6740 O O . GLU A 1 890 ? -2.105 31.240 43.554 1.00 91.88 890 GLU A O 1
ATOM 6745 N N . VAL A 1 891 ? -1.581 33.405 43.855 1.00 91.12 891 VAL A N 1
ATOM 6746 C CA . VAL A 1 891 ? -1.728 33.784 42.440 1.00 91.12 891 VAL A CA 1
ATOM 6747 C C . VAL A 1 891 ? -0.777 32.989 41.541 1.00 91.12 891 VAL A C 1
ATOM 6749 O O . VAL A 1 891 ? -1.169 32.522 40.468 1.00 91.12 891 VAL A O 1
ATOM 6752 N N . TYR A 1 892 ? 0.476 32.810 41.962 1.00 93.06 892 TYR A N 1
ATOM 6753 C CA . TYR A 1 892 ? 1.437 32.006 41.209 1.00 93.06 892 TYR A CA 1
ATOM 6754 C C . TYR A 1 892 ? 1.057 30.518 41.176 1.00 93.06 892 TYR A C 1
ATOM 6756 O O . TYR A 1 892 ? 1.164 29.882 40.127 1.00 93.06 892 TYR A O 1
ATOM 6764 N N . MET A 1 893 ? 0.581 29.962 42.291 1.00 92.12 893 MET A N 1
ATOM 6765 C CA . MET A 1 893 ? 0.163 28.564 42.376 1.00 92.12 893 MET A CA 1
ATOM 6766 C C . MET A 1 893 ? -1.023 28.263 41.460 1.00 92.12 893 MET A C 1
ATOM 6768 O O . MET A 1 893 ? -1.002 27.239 40.779 1.00 92.12 893 MET A O 1
ATOM 6772 N N . ALA A 1 894 ? -2.000 29.167 41.355 1.00 90.69 894 ALA A N 1
ATOM 6773 C CA . ALA A 1 894 ? -3.105 29.021 40.407 1.00 90.69 894 ALA A CA 1
ATOM 6774 C C . ALA A 1 894 ? -2.604 28.921 38.951 1.00 90.69 894 ALA A C 1
ATOM 6776 O O . ALA A 1 894 ? -3.009 28.025 38.206 1.00 90.69 894 ALA A O 1
ATOM 6777 N N . ALA A 1 895 ? -1.654 29.781 38.561 1.00 90.88 895 ALA A N 1
ATOM 6778 C CA . ALA A 1 895 ? -1.035 29.743 37.234 1.00 90.88 895 ALA A CA 1
ATOM 6779 C C . ALA A 1 895 ? -0.205 28.467 37.006 1.00 90.88 895 ALA A C 1
ATOM 6781 O O . ALA A 1 895 ? -0.250 27.868 35.932 1.00 90.88 895 ALA A O 1
ATOM 6782 N N . ALA A 1 896 ? 0.523 28.016 38.029 1.00 92.25 896 ALA A N 1
ATOM 6783 C CA . ALA A 1 896 ? 1.312 26.791 37.993 1.00 92.25 896 ALA A CA 1
ATOM 6784 C C . ALA A 1 896 ? 0.441 25.533 37.820 1.00 92.25 896 ALA A C 1
ATOM 6786 O O . ALA A 1 896 ? 0.773 24.668 37.010 1.00 92.25 896 ALA A O 1
ATOM 6787 N N . ILE A 1 897 ? -0.690 25.449 38.528 1.00 90.62 897 ILE A N 1
ATOM 6788 C CA . ILE A 1 897 ? -1.658 24.349 38.404 1.00 90.62 897 ILE A CA 1
ATOM 6789 C C . ILE A 1 897 ? -2.291 24.348 37.008 1.00 90.62 897 ILE A C 1
ATOM 6791 O O . ILE A 1 897 ? -2.394 23.294 36.379 1.00 90.62 897 ILE A O 1
ATOM 6795 N N . GLN A 1 898 ? -2.657 25.523 36.487 1.00 91.12 898 GLN A N 1
ATOM 6796 C CA . GLN A 1 898 ? -3.189 25.646 35.130 1.00 91.12 898 GLN A CA 1
ATOM 6797 C C . GLN A 1 898 ? -2.172 25.186 34.074 1.00 91.12 898 GLN A C 1
ATOM 6799 O O . GLN A 1 898 ? -2.536 24.442 33.164 1.00 91.12 898 GLN A O 1
ATOM 6804 N N . ALA A 1 899 ? -0.904 25.585 34.211 1.00 91.50 899 ALA A N 1
ATOM 6805 C CA . ALA A 1 899 ? 0.169 25.193 33.296 1.00 91.50 899 ALA A CA 1
ATOM 6806 C C . ALA A 1 899 ? 0.494 23.689 33.359 1.00 91.50 899 ALA A C 1
ATOM 6808 O O . ALA A 1 899 ? 0.889 23.104 32.353 1.00 91.50 899 ALA A O 1
ATOM 6809 N N . ALA A 1 900 ? 0.319 23.052 34.521 1.00 91.50 900 ALA A N 1
ATOM 6810 C CA . ALA A 1 900 ? 0.580 21.625 34.707 1.00 91.50 900 ALA A CA 1
ATOM 6811 C C . ALA A 1 900 ? -0.457 20.711 34.026 1.00 91.50 900 ALA A C 1
ATOM 6813 O O . ALA A 1 900 ? -0.139 19.556 33.732 1.00 91.50 900 ALA A O 1
ATOM 6814 N N . SER A 1 901 ? -1.674 21.204 33.757 1.00 87.75 901 SER A N 1
ATOM 6815 C CA . SER A 1 901 ? -2.779 20.418 33.189 1.00 87.75 901 SER A CA 1
ATOM 6816 C C . SER A 1 901 ? -2.392 19.758 31.850 1.00 87.75 901 SER A C 1
ATOM 6818 O O . SER A 1 901 ? -1.876 20.440 30.962 1.00 87.75 901 SER A O 1
ATOM 6820 N N . PRO A 1 902 ? -2.618 18.437 31.662 1.00 87.06 902 PRO A N 1
ATOM 6821 C CA . PRO A 1 902 ? -3.489 17.552 32.449 1.00 87.06 902 PRO A CA 1
ATOM 6822 C C . PRO A 1 902 ? -2.830 16.876 33.667 1.00 87.06 902 PRO A C 1
ATOM 6824 O O . PRO A 1 902 ? -3.488 16.089 34.348 1.00 87.06 902 PRO A O 1
ATOM 6827 N N . ARG A 1 903 ? -1.544 17.127 33.947 1.00 89.94 903 ARG A N 1
ATOM 6828 C CA . ARG A 1 903 ? -0.857 16.583 35.129 1.00 89.94 903 ARG A CA 1
ATOM 6829 C C . ARG A 1 903 ? -1.243 17.376 36.380 1.00 89.94 903 ARG A C 1
ATOM 6831 O O . ARG A 1 903 ? -1.536 18.567 36.315 1.00 89.94 903 ARG A O 1
ATOM 6838 N N . ARG A 1 904 ? -1.232 16.712 37.534 1.00 87.88 904 ARG A N 1
ATOM 6839 C CA . ARG A 1 904 ? -1.490 17.332 38.846 1.00 87.88 904 ARG A CA 1
ATOM 6840 C C . ARG A 1 904 ? -0.177 17.689 39.538 1.00 87.88 904 ARG A C 1
ATOM 6842 O O . ARG A 1 904 ? 0.853 17.108 39.221 1.00 87.88 904 ARG A O 1
ATOM 6849 N N . VAL A 1 905 ? -0.198 18.620 40.487 1.00 88.31 905 VAL A N 1
ATOM 6850 C CA . VAL A 1 905 ? 0.989 19.016 41.266 1.00 88.31 905 VAL A CA 1
ATOM 6851 C C . VAL A 1 905 ? 0.878 18.446 42.681 1.00 88.31 905 VAL A C 1
ATOM 6853 O O . VAL A 1 905 ? -0.160 18.608 43.317 1.00 88.31 905 VAL A O 1
ATOM 6856 N N . LEU A 1 906 ? 1.930 17.786 43.177 1.00 89.31 906 LEU A N 1
ATOM 6857 C CA . LEU A 1 906 ? 2.016 17.281 44.554 1.00 89.31 906 LEU A CA 1
ATOM 6858 C C . LEU A 1 906 ? 3.104 18.040 45.319 1.00 89.31 906 LEU A C 1
ATOM 6860 O O . LEU A 1 906 ? 4.287 17.879 45.024 1.00 89.31 906 LEU A O 1
ATOM 6864 N N . LEU A 1 907 ? 2.716 18.838 46.314 1.00 89.75 907 LEU A N 1
ATOM 6865 C CA . LEU A 1 907 ? 3.650 19.575 47.167 1.00 89.75 907 LEU A CA 1
ATOM 6866 C C . LEU A 1 907 ? 4.087 18.714 48.362 1.00 89.75 907 LEU A C 1
ATOM 6868 O O . LEU A 1 907 ? 3.264 18.353 49.200 1.00 89.75 907 LEU A O 1
ATOM 6872 N N . MET A 1 908 ? 5.381 18.405 48.451 1.00 90.62 908 MET A N 1
ATOM 6873 C CA . MET A 1 908 ? 5.976 17.619 49.535 1.00 90.62 908 MET A CA 1
ATOM 6874 C C . MET A 1 908 ? 6.789 18.539 50.445 1.00 90.62 908 MET A C 1
ATOM 6876 O O . MET A 1 908 ? 7.778 19.125 50.013 1.00 90.62 908 MET A O 1
ATOM 6880 N N . LEU A 1 909 ? 6.358 18.683 51.698 1.00 88.50 909 LEU A N 1
ATOM 6881 C CA . LEU A 1 909 ? 6.992 19.554 52.689 1.00 88.50 909 LEU A CA 1
ATOM 6882 C C . LEU A 1 909 ? 7.737 18.701 53.728 1.00 88.50 909 LEU A C 1
ATOM 6884 O O . LEU A 1 909 ? 7.119 17.847 54.364 1.00 88.50 909 LEU A O 1
ATOM 6888 N N . ASP A 1 910 ? 9.038 18.942 53.912 1.00 88.00 910 ASP A N 1
ATOM 6889 C CA . ASP A 1 910 ? 9.869 18.283 54.936 1.00 88.00 910 ASP A CA 1
ATOM 6890 C C . ASP A 1 910 ? 10.463 19.308 55.920 1.00 88.00 910 ASP A C 1
ATOM 6892 O O . ASP A 1 910 ? 10.572 20.496 55.612 1.00 88.00 910 ASP A O 1
ATOM 6896 N N . GLU A 1 911 ? 10.885 18.843 57.099 1.00 83.19 911 GLU A N 1
ATOM 6897 C CA . GLU A 1 911 ? 11.587 19.650 58.115 1.00 83.19 911 GLU A CA 1
ATOM 6898 C C . GLU A 1 911 ? 10.755 20.831 58.677 1.00 83.19 911 GLU A C 1
ATOM 6900 O O . GLU A 1 911 ? 11.241 21.955 58.842 1.00 83.19 911 GLU A O 1
ATOM 6905 N N . PHE A 1 912 ? 9.487 20.565 59.026 1.00 84.75 912 PHE A N 1
ATOM 6906 C CA . PHE A 1 912 ? 8.549 21.537 59.621 1.00 84.75 912 PHE A CA 1
ATOM 6907 C C . PHE A 1 912 ? 9.044 22.216 60.908 1.00 84.75 912 PHE A C 1
ATOM 6909 O O . PHE A 1 912 ? 8.597 23.324 61.209 1.00 84.75 912 PHE A O 1
ATOM 6916 N N . ASP A 1 913 ? 10.000 21.617 61.624 1.00 82.06 913 ASP A N 1
ATOM 6917 C CA . ASP A 1 913 ? 10.611 22.193 62.829 1.00 82.06 913 ASP A CA 1
ATOM 6918 C C . ASP A 1 913 ? 11.153 23.615 62.569 1.00 82.06 913 ASP A C 1
ATOM 6920 O O . ASP A 1 913 ? 11.054 24.487 63.428 1.00 82.06 913 ASP A O 1
ATOM 6924 N N . LYS A 1 914 ? 11.660 23.893 61.356 1.00 80.75 914 LYS A N 1
ATOM 6925 C CA . LYS A 1 914 ? 12.166 25.225 60.969 1.00 80.75 914 LYS A CA 1
ATOM 6926 C C . LYS A 1 914 ? 11.075 26.284 60.828 1.00 80.75 914 LYS A C 1
ATOM 6928 O O . LYS A 1 914 ? 11.334 27.466 61.058 1.00 80.75 914 LYS A O 1
ATOM 6933 N N . LEU A 1 915 ? 9.874 25.863 60.438 1.00 84.50 915 LEU A N 1
ATOM 6934 C CA . LEU A 1 915 ? 8.707 26.737 60.374 1.00 84.50 915 LEU A CA 1
ATOM 6935 C C . LEU A 1 915 ? 8.235 27.081 61.787 1.00 84.50 915 LEU A C 1
ATOM 6937 O O . LEU A 1 915 ? 7.974 28.243 62.078 1.00 84.50 915 LEU A O 1
ATOM 6941 N N . GLN A 1 916 ? 8.189 26.082 62.673 1.00 84.94 916 GLN A N 1
ATOM 6942 C CA . GLN A 1 916 ? 7.834 26.282 64.075 1.00 84.94 916 GLN A CA 1
ATOM 6943 C C . GLN A 1 916 ? 8.843 27.194 64.791 1.00 84.94 916 GLN A C 1
ATOM 6945 O O . GLN A 1 916 ? 8.427 28.151 65.437 1.00 84.94 916 GLN A O 1
ATOM 6950 N N . GLU A 1 917 ? 10.150 26.970 64.602 1.00 85.56 917 GLU A N 1
ATOM 6951 C CA . GLU A 1 917 ? 11.223 27.822 65.144 1.00 85.56 917 GLU A CA 1
ATOM 6952 C C . GLU A 1 917 ? 11.038 29.291 64.731 1.00 85.56 917 GLU A C 1
ATOM 6954 O O . GLU A 1 917 ? 11.200 30.198 65.545 1.00 85.56 917 GLU A O 1
ATOM 6959 N N . GLY A 1 918 ? 10.643 29.538 63.478 1.00 85.31 918 GLY A N 1
ATOM 6960 C CA . GLY A 1 918 ? 10.403 30.890 62.982 1.00 85.31 918 GLY A CA 1
ATOM 6961 C C . GLY A 1 918 ? 9.124 31.541 63.522 1.00 85.31 918 GLY A C 1
ATOM 6962 O O . GLY A 1 918 ? 9.114 32.753 63.751 1.00 85.31 918 GLY A O 1
ATOM 6963 N N . ILE A 1 919 ? 8.068 30.762 63.784 1.00 87.75 919 ILE A N 1
ATOM 6964 C CA . ILE A 1 919 ? 6.851 31.245 64.462 1.00 87.75 919 ILE A CA 1
ATOM 6965 C C . ILE A 1 919 ? 7.179 31.621 65.913 1.00 87.75 919 ILE A C 1
ATOM 6967 O O . ILE A 1 919 ? 6.815 32.705 66.366 1.00 87.75 919 ILE A O 1
ATOM 6971 N N . GLU A 1 920 ? 7.920 30.767 66.623 1.00 87.00 920 GLU A N 1
ATOM 6972 C CA . GLU A 1 920 ? 8.357 31.007 68.004 1.00 87.00 920 GLU A CA 1
ATOM 6973 C C . GLU A 1 920 ? 9.307 32.213 68.108 1.00 87.00 920 GLU A C 1
ATOM 6975 O O . GLU A 1 920 ? 9.209 33.007 69.045 1.00 87.00 920 GLU A O 1
ATOM 6980 N N . ALA A 1 921 ? 10.185 32.406 67.118 1.00 84.56 921 ALA A N 1
ATOM 6981 C CA . ALA A 1 921 ? 11.088 33.555 67.030 1.00 84.56 921 ALA A CA 1
ATOM 6982 C C . ALA A 1 921 ? 10.418 34.848 66.507 1.00 84.56 921 ALA A C 1
ATOM 6984 O O . ALA A 1 921 ? 11.056 35.911 66.487 1.00 84.56 921 ALA A O 1
ATOM 6985 N N . GLY A 1 922 ? 9.147 34.778 66.090 1.00 84.56 922 GLY A N 1
ATOM 6986 C CA . GLY A 1 922 ? 8.356 35.909 65.595 1.00 84.56 922 GLY A CA 1
ATOM 6987 C C . GLY A 1 922 ? 8.762 36.425 64.209 1.00 84.56 922 GLY A C 1
ATOM 6988 O O . GLY A 1 922 ? 8.470 37.574 63.881 1.00 84.56 922 GLY A O 1
ATOM 6989 N N . VAL A 1 923 ? 9.462 35.614 63.413 1.00 86.06 923 VAL A N 1
ATOM 6990 C CA . VAL A 1 923 ? 9.892 35.932 62.034 1.00 86.06 923 VAL A CA 1
ATOM 6991 C C . VAL A 1 923 ? 8.974 35.311 60.974 1.00 86.06 923 VAL A C 1
ATOM 6993 O O . VAL A 1 923 ? 8.805 35.840 59.869 1.00 86.06 923 VAL A O 1
ATOM 6996 N N . THR A 1 924 ? 8.319 34.203 61.316 1.00 88.69 924 THR A N 1
ATOM 6997 C CA . THR A 1 924 ? 7.248 33.603 60.520 1.00 88.69 924 THR A CA 1
ATOM 6998 C C . THR A 1 924 ? 5.896 34.008 61.092 1.00 88.69 924 THR A C 1
ATOM 7000 O O . THR A 1 924 ? 5.669 33.939 62.298 1.00 88.69 924 THR A O 1
ATOM 7003 N N . SER A 1 925 ? 4.961 34.375 60.221 1.00 88.38 925 SER A N 1
ATOM 7004 C CA . SER A 1 925 ? 3.569 34.591 60.591 1.00 88.38 925 SER A CA 1
ATOM 7005 C C . SER A 1 925 ? 2.974 33.301 61.171 1.00 88.38 925 SER A C 1
ATOM 7007 O O . SER A 1 925 ? 3.037 32.263 60.502 1.00 88.38 925 SER A O 1
ATOM 7009 N N . PRO A 1 926 ? 2.319 33.354 62.347 1.00 87.12 926 PRO A N 1
ATOM 7010 C CA . PRO A 1 926 ? 1.562 32.227 62.893 1.00 87.12 926 PRO A CA 1
ATOM 7011 C C . PRO A 1 926 ? 0.457 31.723 61.952 1.00 87.12 926 PRO A C 1
ATOM 7013 O O . PRO A 1 926 ? -0.005 30.598 62.102 1.00 87.12 926 PRO A O 1
ATOM 7016 N N . GLN A 1 927 ? 0.055 32.533 60.965 1.00 88.12 927 GLN A N 1
ATOM 7017 C CA . GLN A 1 927 ? -0.958 32.184 59.969 1.00 88.12 927 GLN A CA 1
ATOM 7018 C C . GLN A 1 927 ? -0.421 31.274 58.848 1.00 88.12 927 GLN A C 1
ATOM 7020 O O . GLN A 1 927 ? -1.203 30.728 58.074 1.00 88.12 927 GLN A O 1
ATOM 7025 N N . ALA A 1 928 ? 0.899 31.081 58.735 1.00 86.12 928 ALA A N 1
ATOM 7026 C CA . ALA A 1 928 ? 1.494 30.307 57.642 1.00 86.12 928 ALA A CA 1
ATOM 7027 C C . ALA A 1 928 ? 0.955 28.859 57.508 1.00 86.12 928 ALA A C 1
ATOM 7029 O O . ALA A 1 928 ? 0.681 28.448 56.379 1.00 86.12 928 ALA A O 1
ATOM 7030 N N . PRO A 1 929 ? 0.724 28.088 58.593 1.00 85.00 929 PRO A N 1
ATOM 7031 C CA . PRO A 1 929 ? 0.114 26.759 58.490 1.00 85.00 929 PRO A CA 1
ATOM 7032 C C . PRO A 1 929 ? -1.337 26.785 57.988 1.00 85.00 929 PRO A C 1
ATOM 7034 O O . PRO A 1 929 ? -1.724 25.934 57.188 1.00 85.00 929 PRO A O 1
ATOM 7037 N N . GLU A 1 930 ? -2.134 27.768 58.419 1.00 83.62 930 GLU A N 1
ATOM 7038 C CA . GLU A 1 930 ? -3.527 27.925 57.970 1.00 83.62 930 GLU A CA 1
ATOM 7039 C C . GLU A 1 930 ? -3.602 28.336 56.500 1.00 83.62 930 GLU A C 1
ATOM 7041 O O . GLU A 1 930 ? -4.416 27.816 55.746 1.00 83.62 930 GLU A O 1
ATOM 7046 N N . ASN A 1 931 ? -2.692 29.200 56.062 1.00 87.44 931 ASN A N 1
ATOM 7047 C CA . ASN A 1 931 ? -2.560 29.598 54.666 1.00 87.44 931 ASN A CA 1
ATOM 7048 C C . ASN A 1 931 ? -2.224 28.411 53.745 1.00 87.44 931 ASN A C 1
ATOM 7050 O O . ASN A 1 931 ? -2.777 28.294 52.653 1.00 87.44 931 ASN A O 1
ATOM 7054 N N . ILE A 1 932 ? -1.358 27.491 54.185 1.00 82.56 932 ILE A N 1
ATOM 7055 C CA . ILE A 1 932 ? -1.102 26.243 53.446 1.00 82.56 932 ILE A CA 1
ATOM 7056 C C . ILE A 1 932 ? -2.351 25.368 53.418 1.00 82.56 932 ILE A C 1
ATOM 7058 O O . ILE A 1 932 ? -2.689 24.818 52.374 1.00 82.56 932 ILE A O 1
ATOM 7062 N N . ARG A 1 933 ? -3.050 25.240 54.551 1.00 79.44 933 ARG A N 1
ATOM 7063 C CA . ARG A 1 933 ? -4.295 24.471 54.617 1.00 79.44 933 ARG A CA 1
ATOM 7064 C C . ARG A 1 933 ? -5.343 25.028 53.649 1.00 79.44 933 ARG A C 1
ATOM 7066 O O . ARG A 1 933 ? -5.964 24.239 52.946 1.00 79.44 933 ARG A O 1
ATOM 7073 N N . HIS A 1 934 ? -5.480 26.352 53.566 1.00 82.19 934 HIS A N 1
ATOM 7074 C CA . HIS A 1 934 ? -6.362 27.045 52.619 1.00 82.19 934 HIS A CA 1
ATOM 7075 C C . HIS A 1 934 ? -6.028 26.705 51.161 1.00 82.19 934 HIS A C 1
ATOM 7077 O O . HIS A 1 934 ? -6.927 26.352 50.405 1.00 82.19 934 HIS A O 1
ATOM 7083 N N . LEU A 1 935 ? -4.746 26.716 50.779 1.00 76.00 935 LEU A N 1
ATOM 7084 C CA . LEU A 1 935 ? -4.308 26.340 49.424 1.00 76.00 935 LEU A CA 1
ATOM 7085 C C . LEU A 1 935 ? -4.540 24.866 49.072 1.00 76.00 935 LEU A C 1
ATOM 7087 O O . LEU A 1 935 ? -4.546 24.518 47.900 1.00 76.00 935 LEU A O 1
ATOM 7091 N N . LEU A 1 936 ? -4.650 23.987 50.069 1.00 69.75 936 LEU A N 1
ATOM 7092 C CA . LEU A 1 936 ? -4.882 22.555 49.858 1.00 69.75 936 LEU A CA 1
ATOM 7093 C C . LEU A 1 936 ? -6.377 22.203 49.849 1.00 69.75 936 LEU A C 1
ATOM 7095 O O . LEU A 1 936 ? -6.739 21.093 49.459 1.00 69.75 936 LEU A O 1
ATOM 7099 N N . GLN A 1 937 ? -7.245 23.108 50.307 1.00 67.00 937 GLN A N 1
ATOM 7100 C CA . GLN A 1 937 ? -8.698 22.920 50.361 1.00 67.00 937 GLN A CA 1
ATOM 7101 C C . GLN A 1 937 ? -9.438 23.543 49.169 1.00 67.00 937 GLN A C 1
ATOM 7103 O O . GLN A 1 937 ? -10.510 23.045 48.822 1.00 67.00 937 GLN A O 1
ATOM 7108 N N . ASN A 1 938 ? -8.868 24.589 48.564 1.00 52.06 938 ASN A N 1
ATOM 7109 C CA . ASN A 1 938 ? -9.368 25.271 47.364 1.00 52.06 938 ASN A CA 1
ATOM 7110 C C . ASN A 1 938 ? -8.602 24.826 46.118 1.00 52.06 938 ASN A C 1
ATOM 7112 O O . ASN A 1 938 ? -9.222 24.834 45.030 1.00 52.06 938 ASN A O 1
#